Protein AF-0000000084719136 (afdb_homodimer)

Secondary structure (DSSP, 8-state):
--GGGG--SPPTTB--EEEE---EEEEETTGGGGHHHHHHHTT-SEEEEE--TTGGGSHHHHHHHHHHHHTT-EEEEE--PPSS-BHHHHHHHHHHHHHH--SEEEEEESHHHHHHHHHHHHHHHS---HHHHSPTTTS--PPP-SPPPPEEEEESSSS--GGGSSEEEEEETTTTEEEEEE-GGGS-SEEEE-GGGGTT--HHHHHHHHHHHHHHHHHHHTSPBGGGSBPPSSGGG--S---B-HHHHHHHHHHHHHHHHHHHHHHH-TT-HHHHHHHHHHHHHHHHHHHHH---HHHHHHHHHHHT--S---TTS-SSS----HHHHHHTTHHHHHHHHTTT-HHHHHHHHHHTT---TT--GGGHHHHHHHHHHHHHHHTT--STTGGGT--GGGHHHHHHHHTT-HHHHTTSSS---HHHHHHHHHHTS---/--GGGGS-SPPTTB--EEEE---EEEEETTGGGGHHHHHHHTT-SEEEEE--TTGGGSHHHHHHHHHHHHTT-EEEEE--PPSS-BHHHHHHHHHHHHHH--SEEEEEESHHHHHHHHHHHHHHHS---HHHHSPTTTS--PPP-SPPPPEEEEESSSS--GGGSSEEEEEETTTTEEEEEE-GGGS-SEEEE-GGGGTT--HHHHHHHHHHHHHHHHHHHTSPBGGGSBPPSSGGG--S---B-HHHHHHHHHHHHHHHHHHHHHHH-TT-HHHHHHHHHHHHHHHHHHHHH---HHHHHHHHHHHT--S---TTS-SSS----HHHHHHTTHHHHHHHHTTT-HHHHHHHHHHTT---TT--GGGHHHHHHHHHHHHHHHTT--STTGGGT--GGGHHHHHHHHTT-HHHHTTSSS---HHHHHHHHHHTS---

Foldseek 3Di:
DCDQVPPDDQDVQFDPDFDADWAAEDAEAPCLLVQQVVCVVLVWAEEEEWAAPVVCPDVSVVSNVCSNVVSVHHYDYDHHQDDQAELVSLVVLLVVCLVSVTLEYEYEEALSRLLSRLSSQQCSVPPDDSLDQWCPPSGVVHARPDATRAYEYEYLAQADLQQIAQKHWHQHPVVLWITIGHDPNSHHNYYYYHLVSQLPAALLRLLLRLLNLLQLLLQQLLWAQLSHHRDDPDPVPCGQQSAHDPQLNVLSLQLLLLSLVQSLVVSVHSPPSVSSSSSSSSSNSSSSSCSRNNGADLLLLLRLLQSPQDQFDDPSDDRPDHGDRSSLSRLLLPLLLLLVQLQQPLPSLLSSLVSSPFDCVPPDSNCSSVSNSVSSVVSCVSSPHAFFSVRRPDDLVCLLSSLVNSVSVCVRHVRRNDHDDSVNSSVSNNVSNGDD/DCDVVPPDDQDVQFDPDFDADWAAEDAEAPCLLVQQVVCVVLVWAEEEEWEAPVVCPDVSVVSNVVSNVVSVHHYDYDHHQDDQAELVSLVVLLVVCLVSVTLEYEYEEALSRLLSRLSSQQCSVPPDDSLDQWCPPSGVVHARPDATRAYEYEYLAQADLQQIAQKHWHQHPVVLWITIGHDPNSHHNYYYYHLVSQLPAALLRLLLRLLNLLQLLLQQLLWAQLSHHRDDPDPVPCGQQSAHDPQLNVLSLQLLLLSLVQSLVVSVHSPPSVSSSSSSSSSNSSSSSCSRNNGADLQLLLRLLQSPQDQFDDPSDDRPDHGDRSSLSRLLLPLLLLLVQLQQPLPSLLSSLVSSPFDCVPPDSNCSSVSNSVSSVVSCVSSPHAFFSVRRPDDLVCLLSSLVRSVSVCVRHVRRNDHDDSVNSSVSNNVSNGDD

Solvent-accessible surface area (backbone atoms only — not comparable to full-atom values): 41662 Å² total; per-residue (Å²): 136,64,71,84,66,63,75,65,78,58,39,90,72,24,20,57,56,52,62,46,63,62,45,35,35,36,44,21,60,65,46,48,57,42,48,13,58,51,42,44,74,74,65,36,55,30,33,35,38,30,18,24,60,72,50,62,71,36,69,66,42,50,42,40,52,49,23,28,45,73,54,69,35,47,75,46,77,44,48,73,48,51,81,72,25,31,55,63,58,24,50,53,44,15,51,50,40,54,71,66,61,49,58,21,38,35,23,47,27,40,49,32,27,43,22,34,46,40,43,10,44,45,42,45,70,55,71,66,63,80,46,41,46,21,37,61,81,83,24,65,42,43,77,79,91,61,84,52,64,53,27,41,24,29,45,38,54,44,21,69,24,42,44,38,19,26,53,32,65,28,33,35,70,95,72,50,33,53,48,42,32,74,39,80,62,49,29,25,59,26,20,38,41,23,44,65,50,44,48,77,49,49,38,59,47,46,30,26,25,41,39,29,22,51,45,33,19,51,30,13,55,54,20,25,41,28,34,73,31,70,41,53,96,44,75,91,61,55,58,53,57,40,13,20,43,80,67,27,41,54,26,16,52,53,19,34,33,40,43,45,71,19,46,61,53,28,31,76,30,51,79,38,57,66,28,41,36,45,40,33,50,23,11,48,31,11,17,40,14,24,39,31,13,19,48,12,48,34,56,21,46,14,31,16,51,38,41,65,50,75,72,34,57,55,85,75,49,73,75,89,51,57,42,49,56,66,21,48,31,19,46,32,36,32,42,35,46,39,43,63,44,13,76,80,40,17,67,58,33,39,50,52,24,37,37,39,66,42,86,57,83,87,62,48,61,88,40,11,14,55,52,28,23,49,48,51,49,52,50,37,57,72,52,66,50,59,45,19,39,39,53,61,71,47,52,81,87,41,32,62,60,36,31,64,50,17,61,71,36,43,79,24,31,68,26,26,63,47,88,68,45,68,68,51,41,34,49,36,50,59,54,12,31,56,78,117,137,64,70,82,64,63,78,65,78,57,40,88,71,25,20,58,55,52,62,46,62,62,44,35,33,36,45,21,60,65,45,47,57,42,48,13,58,51,42,45,73,74,66,37,53,30,32,36,36,30,17,26,60,71,49,64,72,36,70,65,41,50,43,40,52,49,23,28,46,74,54,70,35,46,75,48,76,44,45,73,47,50,80,73,26,30,54,65,57,25,51,52,43,14,51,50,39,53,71,66,60,48,57,21,37,37,22,48,27,40,46,33,27,42,23,35,45,40,44,10,45,46,41,44,70,56,71,66,64,79,46,40,45,22,37,61,80,84,24,64,41,44,75,78,91,60,86,53,63,52,26,40,24,27,45,38,54,45,21,70,24,41,45,40,18,25,52,31,63,28,33,34,70,94,73,51,34,52,48,42,31,74,39,79,60,51,29,27,57,26,20,37,42,23,44,64,49,44,50,77,49,47,39,60,47,46,31,28,24,41,37,28,23,52,45,33,18,52,31,12,56,53,19,26,42,28,35,72,32,71,40,53,96,44,77,90,60,54,58,55,58,40,14,19,43,82,68,28,40,53,26,17,52,52,18,32,33,41,43,44,72,20,45,63,53,28,31,74,30,52,78,38,58,66,27,41,36,46,40,32,50,22,10,49,32,11,16,39,13,24,38,29,13,19,49,11,48,34,56,23,46,14,31,17,52,40,40,65,51,75,72,34,58,53,87,74,48,74,76,88,52,57,42,48,58,65,19,49,30,19,48,32,36,32,42,35,47,39,44,63,45,14,77,80,40,17,67,56,32,39,50,51,24,37,36,40,65,42,84,56,85,88,63,49,61,89,40,11,14,55,53,28,22,48,48,52,49,52,50,37,57,72,53,66,50,58,46,21,40,39,52,60,72,47,54,81,87,42,32,63,59,36,31,63,50,17,61,71,36,43,80,24,31,69,26,28,63,47,87,67,45,69,69,52,41,34,50,36,50,59,55,13,32,55,79,116

Sequence (872 aa):
MGCCHHYQTVAEGCDSAFTVDTSRVTFGRGCLAEVGERARALGMTRVALFSDERLARLPFFQTVLQSLKAAGLDVVPYTHVHVEPTDQSILEAARFAAEARPDGYVSLGGGSVIDTCKGANLYATHPADFLAYVNAPVGEGRAVPGPLKPHIACPTTSGTGSEVTGITIFDLLSLGAKTGIASLRLRPTEALIDPDCTATLPGEVTAASGMDVLSHALESYTARPYVRRPAPARPSLRPMSQGANPWSDLGCREALRLMGQYLERAVADAEDREAREQLMWASTLAGIAFGNAGVHAPHGMAYAVAGAVRDFRPSGYPQEEPLVPHGMAVIVNAPAVFRYTAEVSPERHLEAAQWLGADVRGATPEDAGEVLAGRVLQLMRAVGMPNGLSGVGYTEADVDTLTEGAFPQQRLLQNAPREMSKPVLSGLFRQALRYWMGCCHHYQTVAEGCDSAFTVDTSRVTFGRGCLAEVGERARALGMTRVALFSDERLARLPFFQTVLQSLKAAGLDVVPYTHVHVEPTDQSILEAARFAAEARPDGYVSLGGGSVIDTCKGANLYATHPADFLAYVNAPVGEGRAVPGPLKPHIACPTTSGTGSEVTGITIFDLLSLGAKTGIASLRLRPTEALIDPDCTATLPGEVTAASGMDVLSHALESYTARPYVRRPAPARPSLRPMSQGANPWSDLGCREALRLMGQYLERAVADAEDREAREQLMWASTLAGIAFGNAGVHAPHGMAYAVAGAVRDFRPSGYPQEEPLVPHGMAVIVNAPAVFRYTAEVSPERHLEAAQWLGADVRGATPEDAGEVLAGRVLQLMRAVGMPNGLSGVGYTEADVDTLTEGAFPQQRLLQNAPREMSKPVLSGLFRQALRYW

Structure (mmCIF, N/CA/C/O backbone):
data_AF-0000000084719136-model_v1
#
loop_
_entity.id
_entity.type
_entity.pdbx_description
1 polymer 'hydroxyacid-oxoacid transhydrogenase'
#
loop_
_atom_site.group_PDB
_atom_site.id
_atom_site.type_symbol
_atom_site.label_atom_id
_atom_site.label_alt_id
_atom_site.label_comp_id
_atom_site.label_asym_id
_atom_site.label_entity_id
_atom_site.label_seq_id
_atom_site.pdbx_PDB_ins_code
_atom_site.Cartn_x
_atom_site.Cartn_y
_atom_site.Cartn_z
_atom_site.occupancy
_atom_site.B_iso_or_equiv
_atom_site.auth_seq_id
_atom_site.auth_comp_id
_atom_site.auth_asym_id
_atom_site.auth_atom_id
_atom_site.pdbx_PDB_model_num
ATOM 1 N N . MET A 1 1 ? 12.961 -6.305 17.328 1 27.97 1 MET A N 1
ATOM 2 C CA . MET A 1 1 ? 13.164 -4.867 17.188 1 27.97 1 MET A CA 1
ATOM 3 C C . MET A 1 1 ? 13.586 -4.512 15.766 1 27.97 1 MET A C 1
ATOM 5 O O . MET A 1 1 ? 13.727 -3.334 15.43 1 27.97 1 MET A O 1
ATOM 9 N N . GLY A 1 2 ? 14.359 -5.488 14.977 1 34.81 2 GLY A N 1
ATOM 10 C CA . GLY A 1 2 ? 15.32 -5.086 13.961 1 34.81 2 GLY A CA 1
ATOM 11 C C . GLY A 1 2 ? 14.68 -4.805 12.617 1 34.81 2 GLY A C 1
ATOM 12 O O . GLY A 1 2 ? 15.328 -4.957 11.57 1 34.81 2 GLY A O 1
ATOM 13 N N . CYS A 1 3 ? 13.492 -4.637 12.578 1 37.34 3 CYS A N 1
ATOM 14 C CA . CYS A 1 3 ? 12.969 -4.754 11.227 1 37.34 3 CYS A CA 1
ATOM 15 C C . CYS A 1 3 ? 13.648 -3.77 10.281 1 37.34 3 CYS A C 1
ATOM 17 O O . CYS A 1 3 ? 14 -4.125 9.156 1 37.34 3 CYS A O 1
ATOM 19 N N . CYS A 1 4 ? 13.484 -2.457 10.57 1 44.97 4 CYS A N 1
ATOM 20 C CA . CYS A 1 4 ? 13.883 -1.408 9.633 1 44.97 4 CYS A CA 1
ATOM 21 C C . CYS A 1 4 ? 15.398 -1.399 9.438 1 44.97 4 CYS A C 1
ATOM 23 O O . CYS A 1 4 ? 15.914 -0.625 8.633 1 44.97 4 CYS A O 1
ATOM 25 N N . HIS A 1 5 ? 15.992 -2.197 10.336 1 50.78 5 HIS A N 1
ATOM 26 C CA . HIS A 1 5 ? 17.438 -2.098 10.43 1 50.78 5 HIS A CA 1
ATOM 27 C C . HIS A 1 5 ? 18.109 -2.682 9.188 1 50.78 5 HIS A C 1
ATOM 29 O O . HIS A 1 5 ? 19.344 -2.646 9.07 1 50.78 5 HIS A O 1
ATOM 35 N N . HIS A 1 6 ? 17.156 -3.125 8.359 1 61.34 6 HIS A N 1
ATOM 36 C CA . HIS A 1 6 ? 17.875 -4.129 7.578 1 61.34 6 HIS A CA 1
ATOM 37 C C . HIS A 1 6 ? 18.438 -3.531 6.289 1 61.34 6 HIS A C 1
ATOM 39 O O . HIS A 1 6 ? 19.188 -4.191 5.562 1 61.34 6 HIS A O 1
ATOM 45 N N . TYR A 1 7 ? 17.875 -2.393 5.961 1 71.88 7 TYR A N 1
ATOM 46 C CA . TYR A 1 7 ? 18.438 -2.076 4.652 1 71.88 7 TYR A CA 1
ATOM 47 C C . TYR A 1 7 ? 19.609 -1.106 4.789 1 71.88 7 TYR A C 1
ATOM 49 O O . TYR A 1 7 ? 19.453 -0.006 5.324 1 71.88 7 TYR A O 1
ATOM 57 N N . GLN A 1 8 ? 20.859 -1.807 4.945 1 65.56 8 GLN A N 1
ATOM 58 C CA . GLN A 1 8 ? 22.203 -1.277 5.141 1 65.56 8 GLN A CA 1
ATOM 59 C C . GLN A 1 8 ? 22.5 -0.151 4.152 1 65.56 8 GLN A C 1
ATOM 61 O O . GLN A 1 8 ? 21.609 0.277 3.408 1 65.56 8 GLN A O 1
ATOM 66 N N . THR A 1 9 ? 23.609 0.165 4.113 1 82.88 9 THR A N 1
ATOM 67 C CA . THR A 1 9 ? 24.297 1.108 3.234 1 82.88 9 THR A CA 1
ATOM 68 C C . THR A 1 9 ? 24.203 0.661 1.779 1 82.88 9 THR A C 1
ATOM 70 O O . THR A 1 9 ? 24.406 -0.516 1.472 1 82.88 9 THR A O 1
ATOM 73 N N . VAL A 1 10 ? 23.719 1.515 0.963 1 90.12 10 VAL A N 1
ATOM 74 C CA . VAL A 1 10 ? 23.625 1.259 -0.47 1 90.12 10 VAL A CA 1
ATOM 75 C C . VAL A 1 10 ? 24.984 0.846 -1.019 1 90.12 10 VAL A C 1
ATOM 77 O O . VAL A 1 10 ? 25.984 1.532 -0.796 1 90.12 10 VAL A O 1
ATOM 80 N N . ALA A 1 11 ? 25.016 -0.287 -1.704 1 90.06 11 ALA A N 1
ATOM 81 C CA . ALA A 1 11 ? 26.25 -0.721 -2.342 1 90.06 11 ALA A CA 1
ATOM 82 C C . ALA A 1 11 ? 26.609 0.172 -3.527 1 90.06 11 ALA A C 1
ATOM 84 O O . ALA A 1 11 ? 25.734 0.838 -4.09 1 90.06 11 ALA A O 1
ATOM 85 N N . GLU A 1 12 ? 27.891 0.22 -3.844 1 91.38 12 GLU A N 1
ATOM 86 C CA . GLU A 1 12 ? 28.328 1.043 -4.965 1 91.38 12 GLU A CA 1
ATOM 87 C C . GLU A 1 12 ? 27.625 0.647 -6.258 1 91.38 12 GLU A C 1
ATOM 89 O O . GLU A 1 12 ? 27.562 -0.535 -6.602 1 91.38 12 GLU A O 1
ATOM 94 N N . GLY A 1 13 ? 27.062 1.577 -6.883 1 93.31 13 GLY A N 1
ATOM 95 C CA . GLY A 1 13 ? 26.422 1.344 -8.164 1 93.31 13 GLY A CA 1
ATOM 96 C C . GLY A 1 13 ? 25.016 0.787 -8.047 1 93.31 13 GLY A C 1
ATOM 97 O O . GLY A 1 13 ? 24.359 0.525 -9.055 1 93.31 13 GLY A O 1
ATOM 98 N N . CYS A 1 14 ? 24.578 0.631 -6.82 1 94.69 14 CYS A N 1
ATOM 99 C CA . CYS A 1 14 ? 23.266 0.017 -6.605 1 94.69 14 CYS A CA 1
ATOM 100 C C . CYS A 1 14 ? 22.203 1.076 -6.355 1 94.69 14 CYS A C 1
ATOM 102 O O . CYS A 1 14 ? 22.516 2.262 -6.234 1 94.69 14 CYS A O 1
ATOM 104 N N . ASP A 1 15 ? 21.031 0.68 -6.422 1 94.44 15 ASP A N 1
ATOM 105 C CA . ASP A 1 15 ? 19.875 1.582 -6.332 1 94.44 15 ASP A CA 1
ATOM 106 C C . ASP A 1 15 ? 19.734 2.127 -4.914 1 94.44 15 ASP A C 1
ATOM 108 O O . ASP A 1 15 ? 19.859 1.385 -3.938 1 94.44 15 ASP A O 1
ATOM 112 N N . SER A 1 16 ? 19.484 3.404 -4.805 1 94.12 16 SER A N 1
ATOM 113 C CA . SER A 1 16 ? 19.359 4.035 -3.494 1 94.12 16 SER A CA 1
ATOM 114 C C . SER A 1 16 ? 17.891 4.316 -3.16 1 94.12 16 SER A C 1
ATOM 116 O O . SER A 1 16 ? 17.594 4.859 -2.094 1 94.12 16 SER A O 1
ATOM 118 N N . ALA A 1 17 ? 16.984 3.971 -4.086 1 96.06 17 ALA A N 1
ATOM 119 C CA . ALA A 1 17 ? 15.562 4.25 -3.9 1 96.06 17 ALA A CA 1
ATOM 120 C C . ALA A 1 17 ? 14.711 3.07 -4.355 1 96.06 17 ALA A C 1
ATOM 122 O O . ALA A 1 17 ? 15.18 2.207 -5.102 1 96.06 17 ALA A O 1
ATOM 123 N N . PHE A 1 18 ? 13.531 2.938 -3.852 1 96.44 18 PHE A N 1
ATOM 124 C CA . PHE A 1 18 ? 12.531 1.989 -4.328 1 96.44 18 PHE A CA 1
ATOM 125 C C . PHE A 1 18 ? 11.211 2.693 -4.621 1 96.44 18 PHE A C 1
ATOM 127 O O . PHE A 1 18 ? 10.93 3.752 -4.055 1 96.44 18 PHE A O 1
ATOM 134 N N . THR A 1 19 ? 10.469 2.156 -5.527 1 96 19 THR A N 1
ATOM 135 C CA . THR A 1 19 ? 9.172 2.701 -5.914 1 96 19 THR A CA 1
ATOM 136 C C . THR A 1 19 ? 8.039 1.799 -5.434 1 96 19 THR A C 1
ATOM 138 O O . THR A 1 19 ? 8.141 0.573 -5.508 1 96 19 THR A O 1
ATOM 141 N N . VAL A 1 20 ? 7.039 2.416 -4.852 1 93.94 20 VAL A N 1
ATOM 142 C CA . VAL A 1 20 ? 5.828 1.741 -4.398 1 93.94 20 VAL A CA 1
ATOM 143 C C . VAL A 1 20 ? 4.727 1.903 -5.441 1 93.94 20 VAL A C 1
ATOM 145 O O . VAL A 1 20 ? 4.34 3.025 -5.777 1 93.94 20 VAL A O 1
ATOM 148 N N . ASP A 1 21 ? 4.289 0.807 -5.949 1 88.75 21 ASP A N 1
ATOM 149 C CA . ASP A 1 21 ? 3.184 0.764 -6.902 1 88.75 21 ASP A CA 1
ATOM 150 C C . ASP A 1 21 ? 2.125 -0.249 -6.473 1 88.75 21 ASP A C 1
ATOM 152 O O . ASP A 1 21 ? 2.453 -1.377 -6.098 1 88.75 21 ASP A O 1
ATOM 156 N N . THR A 1 22 ? 0.895 0.192 -6.391 1 86.19 22 THR A N 1
ATOM 157 C CA . THR A 1 22 ? -0.202 -0.681 -5.988 1 86.19 22 THR A CA 1
ATOM 158 C C . THR A 1 22 ? -1.457 -0.386 -6.805 1 86.19 22 THR A C 1
ATOM 160 O O . THR A 1 22 ? -1.718 0.766 -7.156 1 86.19 22 THR A O 1
ATOM 163 N N . SER A 1 23 ? -2.143 -1.426 -7.215 1 83.44 23 SER A N 1
ATOM 164 C CA . SER A 1 23 ? -3.461 -1.241 -7.812 1 83.44 23 SER A CA 1
ATOM 165 C C . SER A 1 23 ? -4.477 -0.782 -6.77 1 83.44 23 SER A C 1
ATOM 167 O O . SER A 1 23 ? -4.297 -1.013 -5.574 1 83.44 23 SER A O 1
ATOM 169 N N . ARG A 1 24 ? -5.438 -0.108 -7.281 1 92.56 24 ARG A N 1
ATOM 170 C CA . ARG A 1 24 ? -6.605 0.098 -6.434 1 92.56 24 ARG A CA 1
ATOM 171 C C . ARG A 1 24 ? -7.301 -1.224 -6.125 1 92.56 24 ARG A C 1
ATOM 173 O O . ARG A 1 24 ? -7.5 -2.049 -7.023 1 92.56 24 ARG A O 1
ATOM 180 N N . VAL A 1 25 ? -7.598 -1.497 -4.898 1 96.44 25 VAL A N 1
ATOM 181 C CA . VAL A 1 25 ? -8.203 -2.748 -4.453 1 96.44 25 VAL A CA 1
ATOM 182 C C . VAL A 1 25 ? -9.422 -2.453 -3.586 1 96.44 25 VAL A C 1
ATOM 184 O O . VAL A 1 25 ? -9.391 -1.558 -2.74 1 96.44 25 VAL A O 1
ATOM 187 N N . THR A 1 26 ? -10.492 -3.047 -3.879 1 97.25 26 THR A N 1
ATOM 188 C CA . THR A 1 26 ? -11.609 -3.123 -2.945 1 97.25 26 THR A CA 1
ATOM 189 C C . THR A 1 26 ? -11.758 -4.535 -2.387 1 97.25 26 THR A C 1
ATOM 191 O O . THR A 1 26 ? -11.805 -5.508 -3.145 1 97.25 26 THR A O 1
ATOM 194 N N . PHE A 1 27 ? -11.719 -4.664 -1.069 1 97 27 PHE A N 1
ATOM 195 C CA . PHE A 1 27 ? -11.766 -5.949 -0.381 1 97 27 PHE A CA 1
ATOM 196 C C . PHE A 1 27 ? -12.977 -6.031 0.54 1 97 27 PHE A C 1
ATOM 198 O O . PHE A 1 27 ? -13.203 -5.133 1.356 1 97 27 PHE A O 1
ATOM 205 N N . GLY A 1 28 ? -13.727 -7.078 0.346 1 96.25 28 GLY A N 1
ATOM 206 C CA . GLY A 1 28 ? -14.82 -7.316 1.27 1 96.25 28 GLY A CA 1
ATOM 207 C C . GLY A 1 28 ? -15.883 -8.25 0.711 1 96.25 28 GLY A C 1
ATOM 208 O O . GLY A 1 28 ? -16.047 -8.359 -0.506 1 96.25 28 GLY A O 1
ATOM 209 N N . ARG A 1 29 ? -16.641 -8.906 1.583 1 94.44 29 ARG A N 1
ATOM 210 C CA . ARG A 1 29 ? -17.688 -9.844 1.17 1 94.44 29 ARG A CA 1
ATOM 211 C C . ARG A 1 29 ? -18.781 -9.141 0.389 1 94.44 29 ARG A C 1
ATOM 213 O O . ARG A 1 29 ? -19.281 -8.094 0.812 1 94.44 29 ARG A O 1
ATOM 220 N N . GLY A 1 30 ? -19.094 -9.664 -0.782 1 94.62 30 GLY A N 1
ATOM 221 C CA . GLY A 1 30 ? -20.188 -9.156 -1.587 1 94.62 30 GLY A CA 1
ATOM 222 C C . GLY A 1 30 ? -19.781 -8.039 -2.527 1 94.62 30 GLY A C 1
ATOM 223 O O . GLY A 1 30 ? -20.594 -7.566 -3.33 1 94.62 30 GLY A O 1
ATOM 224 N N . CYS A 1 31 ? -18.531 -7.637 -2.537 1 96.62 31 CYS A N 1
ATOM 225 C CA . CYS A 1 31 ? -18.125 -6.453 -3.293 1 96.62 31 CYS A CA 1
ATOM 226 C C . CYS A 1 31 ? -18.156 -6.73 -4.793 1 96.62 31 CYS A C 1
ATOM 228 O O . CYS A 1 31 ? -18.078 -5.805 -5.598 1 96.62 31 CYS A O 1
ATOM 230 N N . LEU A 1 32 ? -18.344 -7.988 -5.219 1 97.19 32 LEU A N 1
ATOM 231 C CA . LEU A 1 32 ? -18.5 -8.297 -6.637 1 97.19 32 LEU A CA 1
ATOM 232 C C . LEU A 1 32 ? -19.703 -7.562 -7.227 1 97.19 32 LEU A C 1
ATOM 234 O O . LEU A 1 32 ? -19.719 -7.246 -8.422 1 97.19 32 LEU A O 1
ATOM 238 N N . ALA A 1 33 ? -20.672 -7.324 -6.398 1 96.88 33 ALA A N 1
ATOM 239 C CA . ALA A 1 33 ? -21.891 -6.652 -6.844 1 96.88 33 ALA A CA 1
ATOM 240 C C . ALA A 1 33 ? -21.609 -5.223 -7.289 1 96.88 33 ALA A C 1
ATOM 242 O O . ALA A 1 33 ? -22.422 -4.594 -7.961 1 96.88 33 ALA A O 1
ATOM 243 N N . GLU A 1 34 ? -20.453 -4.695 -6.926 1 97.38 34 GLU A N 1
ATOM 244 C CA . GLU A 1 34 ? -20.094 -3.311 -7.227 1 97.38 34 GLU A CA 1
ATOM 245 C C . GLU A 1 34 ? -19.5 -3.184 -8.625 1 97.38 34 GLU A C 1
ATOM 247 O O . GLU A 1 34 ? -19.297 -2.074 -9.125 1 97.38 34 GLU A O 1
ATOM 252 N N . VAL A 1 35 ? -19.25 -4.266 -9.367 1 98.31 35 VAL A N 1
ATOM 253 C CA . VAL A 1 35 ? -18.391 -4.27 -10.555 1 98.31 35 VAL A CA 1
ATOM 254 C C . VAL A 1 35 ? -19.016 -3.404 -11.648 1 98.31 35 VAL A C 1
ATOM 256 O O . VAL A 1 35 ? -18.312 -2.693 -12.367 1 98.31 35 VAL A O 1
ATOM 259 N N . GLY A 1 36 ? -20.344 -3.492 -11.82 1 98.19 36 GLY A N 1
ATOM 260 C CA . GLY A 1 36 ? -21.016 -2.719 -12.852 1 98.19 36 GLY A CA 1
ATOM 261 C C . GLY A 1 36 ? -20.844 -1.221 -12.688 1 98.19 36 GLY A C 1
ATOM 262 O O . GLY A 1 36 ? -20.438 -0.531 -13.625 1 98.19 36 GLY A O 1
ATOM 263 N N . GLU A 1 37 ? -21.109 -0.723 -11.523 1 96.44 37 GLU A N 1
ATOM 264 C CA . GLU A 1 37 ? -20.969 0.703 -11.242 1 96.44 37 GLU A CA 1
ATOM 265 C C . GLU A 1 37 ? -19.516 1.145 -11.367 1 96.44 37 GLU A C 1
ATOM 267 O O . GLU A 1 37 ? -19.234 2.248 -11.836 1 96.44 37 GLU A O 1
ATOM 272 N N . ARG A 1 38 ? -18.641 0.289 -10.906 1 95.81 38 ARG A N 1
ATOM 273 C CA . ARG A 1 38 ? -17.203 0.588 -11.016 1 95.81 38 ARG A CA 1
ATOM 274 C C . ARG A 1 38 ? -16.781 0.675 -12.477 1 95.81 38 ARG A C 1
ATOM 276 O O . ARG A 1 38 ? -16.016 1.57 -12.852 1 95.81 38 ARG A O 1
ATOM 283 N N . ALA A 1 39 ? -17.219 -0.256 -13.234 1 97.44 39 ALA A N 1
ATOM 284 C CA . ALA A 1 39 ? -16.906 -0.255 -14.664 1 97.44 39 ALA A CA 1
ATOM 285 C C . ALA A 1 39 ? -17.422 1.017 -15.336 1 97.44 39 ALA A C 1
ATOM 287 O O . ALA A 1 39 ? -16.703 1.643 -16.125 1 97.44 39 ALA A O 1
ATOM 288 N N . ARG A 1 40 ? -18.594 1.415 -15.023 1 95.25 40 ARG A N 1
ATOM 289 C CA . ARG A 1 40 ? -19.188 2.635 -15.57 1 95.25 40 ARG A CA 1
ATOM 290 C C . ARG A 1 40 ? -18.391 3.863 -15.148 1 95.25 40 ARG A C 1
ATOM 292 O O . ARG A 1 40 ? -18.172 4.777 -15.953 1 95.25 40 ARG A O 1
ATOM 299 N N . ALA A 1 41 ? -17.984 3.867 -13.906 1 90.44 41 ALA A N 1
ATOM 300 C CA . ALA A 1 41 ? -17.219 4.992 -13.375 1 90.44 41 ALA A CA 1
ATOM 301 C C . ALA A 1 41 ? -15.875 5.129 -14.102 1 90.44 41 ALA A C 1
ATOM 303 O O . ALA A 1 41 ? -15.336 6.234 -14.211 1 90.44 41 ALA A O 1
ATOM 304 N N . LEU A 1 42 ? -15.352 4.023 -14.648 1 92.19 42 LEU A N 1
ATOM 305 C CA . LEU A 1 42 ? -14.102 4.035 -15.398 1 92.19 42 LEU A CA 1
ATOM 306 C C . LEU A 1 42 ? -14.344 4.434 -16.844 1 92.19 42 LEU A C 1
ATOM 308 O O . LEU A 1 42 ? -13.406 4.5 -17.641 1 92.19 42 LEU A O 1
ATOM 312 N N . GLY A 1 43 ? -15.609 4.598 -17.219 1 93.38 43 GLY A N 1
ATOM 313 C CA . GLY A 1 43 ? -15.945 5.078 -18.547 1 93.38 43 GLY A CA 1
ATOM 314 C C . GLY A 1 43 ? -16.219 3.961 -19.547 1 93.38 43 GLY A C 1
ATOM 315 O O . GLY A 1 43 ? -16.359 4.207 -20.734 1 93.38 43 GLY A O 1
ATOM 316 N N . MET A 1 44 ? -16.312 2.74 -19.062 1 97.38 44 MET A N 1
ATOM 317 C CA . MET A 1 44 ? -16.578 1.617 -19.953 1 97.38 44 MET A CA 1
ATOM 318 C C . MET A 1 44 ? -18 1.678 -20.516 1 97.38 44 MET A C 1
ATOM 320 O O . MET A 1 44 ? -18.922 2.115 -19.812 1 97.38 44 MET A O 1
ATOM 324 N N . THR A 1 45 ? -18.156 1.274 -21.719 1 98.5 45 THR A N 1
ATOM 325 C CA . THR A 1 45 ? -19.469 1.155 -22.344 1 98.5 45 THR A CA 1
ATOM 326 C C . THR A 1 45 ? -19.688 -0.26 -22.875 1 98.5 45 THR A C 1
ATOM 328 O O . THR A 1 45 ? -20.828 -0.75 -22.906 1 98.5 45 THR A O 1
ATOM 331 N N . ARG A 1 46 ? -18.688 -0.928 -23.359 1 98.69 46 ARG A N 1
ATOM 332 C CA . ARG A 1 46 ? -18.688 -2.311 -23.828 1 98.69 46 ARG A CA 1
ATOM 333 C C . ARG A 1 46 ? -17.594 -3.115 -23.125 1 98.69 46 ARG A C 1
ATOM 335 O O . ARG A 1 46 ? -16.406 -2.82 -23.281 1 98.69 46 ARG A O 1
ATOM 342 N N . VAL A 1 47 ? -18.016 -4.137 -22.391 1 98.81 47 VAL A N 1
ATOM 343 C CA . VAL A 1 47 ? -17.094 -4.836 -21.516 1 98.81 47 VAL A CA 1
ATOM 344 C C . VAL A 1 47 ? -16.891 -6.273 -21.984 1 98.81 47 VAL A C 1
ATOM 346 O O . VAL A 1 47 ? -17.875 -6.992 -22.203 1 98.81 47 VAL A O 1
ATOM 349 N N . ALA A 1 48 ? -15.633 -6.68 -22.203 1 98.88 48 ALA A N 1
ATOM 350 C CA . ALA A 1 48 ? -15.328 -8.102 -22.344 1 98.88 48 ALA A CA 1
ATOM 351 C C . ALA A 1 48 ? -15.203 -8.766 -20.984 1 98.88 48 ALA A C 1
ATOM 353 O O . ALA A 1 48 ? -14.336 -8.406 -20.188 1 98.88 48 ALA A O 1
ATOM 354 N N . LEU A 1 49 ? -16.094 -9.688 -20.703 1 98.81 49 LEU A N 1
ATOM 355 C CA . LEU A 1 49 ? -16.078 -10.414 -19.438 1 98.81 49 LEU A CA 1
ATOM 356 C C . LEU A 1 49 ? -15.398 -11.773 -19.594 1 98.81 49 LEU A C 1
ATOM 358 O O . LEU A 1 49 ? -15.961 -12.68 -20.203 1 98.81 49 LEU A O 1
ATOM 362 N N . PHE A 1 50 ? -14.211 -11.867 -19.047 1 98.81 50 PHE A N 1
ATOM 363 C CA . PHE A 1 50 ? -13.406 -13.078 -19.156 1 98.81 50 PHE A CA 1
ATOM 364 C C . PHE A 1 50 ? -13.656 -14.008 -17.969 1 98.81 50 PHE A C 1
ATOM 366 O O . PHE A 1 50 ? -13.719 -13.555 -16.828 1 98.81 50 PHE A O 1
ATOM 373 N N . SER A 1 51 ? -13.836 -15.258 -18.203 1 98.19 51 SER A N 1
ATOM 374 C CA . SER A 1 51 ? -13.977 -16.312 -17.188 1 98.19 51 SER A CA 1
ATOM 375 C C . SER A 1 51 ? -13.688 -17.688 -17.781 1 98.19 51 SER A C 1
ATOM 377 O O . SER A 1 51 ? -13.07 -17.781 -18.844 1 98.19 51 SER A O 1
ATOM 379 N N . ASP A 1 52 ? -13.852 -18.703 -17.031 1 94.12 52 ASP A N 1
ATOM 380 C CA . ASP A 1 52 ? -13.727 -20.062 -17.547 1 94.12 52 ASP A CA 1
ATOM 381 C C . ASP A 1 52 ? -15.062 -20.797 -17.484 1 94.12 52 ASP A C 1
ATOM 383 O O . ASP A 1 52 ? -16.031 -20.281 -16.938 1 94.12 52 ASP A O 1
ATOM 387 N N . GLU A 1 53 ? -15.094 -21.922 -18.109 1 93 53 GLU A N 1
ATOM 388 C CA . GLU A 1 53 ? -16.344 -22.656 -18.297 1 93 53 GLU A CA 1
ATOM 389 C C . GLU A 1 53 ? -16.969 -23.047 -16.969 1 93 53 GLU A C 1
ATOM 391 O O . GLU A 1 53 ? -18.188 -23.016 -16.812 1 93 53 GLU A O 1
ATOM 396 N N . ARG A 1 54 ? -16.188 -23.438 -16.047 1 88.31 54 ARG A N 1
ATOM 397 C CA . ARG A 1 54 ? -16.688 -23.859 -14.75 1 88.31 54 ARG A CA 1
ATOM 398 C C . ARG A 1 54 ? -17.297 -22.703 -13.984 1 88.31 54 ARG A C 1
ATOM 400 O O . ARG A 1 54 ? -18.406 -22.812 -13.461 1 88.31 54 ARG A O 1
ATOM 407 N N . LEU A 1 55 ? -16.625 -21.609 -13.953 1 91.31 55 LEU A N 1
ATOM 408 C CA . LEU A 1 55 ? -17.062 -20.422 -13.211 1 91.31 55 LEU 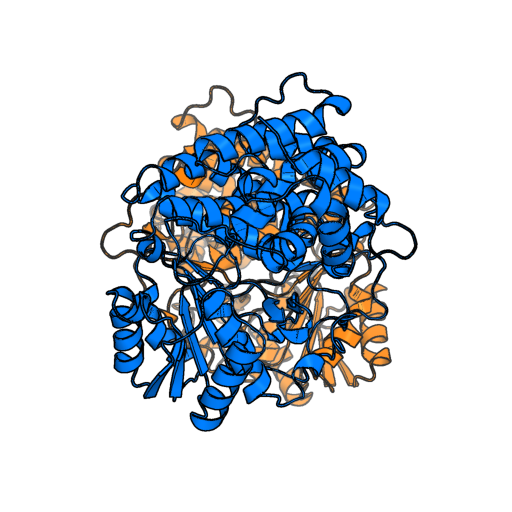A CA 1
ATOM 409 C C . LEU A 1 55 ? -18.312 -19.828 -13.836 1 91.31 55 LEU A C 1
ATOM 411 O O . LEU A 1 55 ? -19.156 -19.25 -13.133 1 91.31 55 LEU A O 1
ATOM 415 N N . ALA A 1 56 ? -18.422 -19.922 -15.117 1 94.44 56 ALA A N 1
ATOM 416 C CA . ALA A 1 56 ? -19.562 -19.359 -15.836 1 94.44 56 ALA A CA 1
ATOM 417 C C . ALA A 1 56 ? -20.875 -19.969 -15.375 1 94.44 56 ALA A C 1
ATOM 419 O O . ALA A 1 56 ? -21.938 -19.406 -15.586 1 94.44 56 ALA A O 1
ATOM 420 N N . ARG A 1 57 ? -20.734 -21.062 -14.695 1 92.38 57 ARG A N 1
ATOM 421 C CA . ARG A 1 57 ? -21.938 -21.781 -14.242 1 92.38 57 ARG A CA 1
ATOM 422 C C . ARG A 1 57 ? -22.219 -21.484 -12.773 1 92.38 57 ARG A C 1
ATOM 424 O O . ARG A 1 57 ? -23.266 -21.875 -12.25 1 92.38 57 ARG A O 1
ATOM 431 N N . LEU A 1 58 ? -21.375 -20.812 -12.133 1 91.81 58 LEU A N 1
ATOM 432 C CA . LEU A 1 58 ? -21.516 -20.531 -10.703 1 91.81 58 LEU A CA 1
ATOM 433 C C . LEU A 1 58 ? -22.25 -19.219 -10.477 1 91.81 58 LEU A C 1
ATOM 435 O O . LEU A 1 58 ? -22.281 -18.359 -11.352 1 91.81 58 LEU A O 1
ATOM 439 N N . PRO A 1 59 ? -22.812 -19.031 -9.305 1 92.75 59 PRO A N 1
ATOM 440 C CA . PRO A 1 59 ? -23.641 -17.859 -8.992 1 92.75 59 PRO A CA 1
ATOM 441 C C . PRO A 1 59 ? -22.844 -16.547 -9.078 1 92.75 59 PRO A C 1
ATOM 443 O O . PRO A 1 59 ? -23.406 -15.508 -9.422 1 92.75 59 PRO A O 1
ATOM 446 N N . PHE A 1 60 ? -21.656 -16.594 -8.766 1 93.62 60 PHE A N 1
ATOM 447 C CA . PHE A 1 60 ? -20.891 -15.344 -8.758 1 93.62 60 PHE A CA 1
ATOM 448 C C . PHE A 1 60 ? -20.75 -14.789 -10.172 1 93.62 60 PHE A C 1
ATOM 450 O O . PHE A 1 60 ? -20.672 -13.578 -10.375 1 93.62 60 PHE A O 1
ATOM 457 N N . PHE A 1 61 ? -20.656 -15.711 -11.195 1 96.38 61 PHE A N 1
ATOM 458 C CA . PHE A 1 61 ? -20.625 -15.234 -12.57 1 96.38 61 PHE A CA 1
ATOM 459 C C . PHE A 1 61 ? -21.891 -14.438 -12.883 1 96.38 61 PHE A C 1
ATOM 461 O O . PHE A 1 61 ? -21.828 -13.367 -13.492 1 96.38 61 PHE A O 1
ATOM 468 N N . GLN A 1 62 ? -22.984 -14.961 -12.438 1 96.75 62 GLN A N 1
ATOM 469 C CA . GLN A 1 62 ? -24.25 -14.281 -12.656 1 96.75 62 GLN A CA 1
ATOM 470 C C . GLN A 1 62 ? -24.297 -12.938 -11.93 1 96.75 62 GLN A C 1
ATOM 472 O O . GLN A 1 62 ? -24.828 -11.961 -12.445 1 96.75 62 GLN A O 1
ATOM 477 N N . THR A 1 63 ? -23.766 -12.914 -10.734 1 97.38 63 THR A N 1
ATOM 478 C CA . THR A 1 63 ? -23.688 -11.68 -9.969 1 97.38 63 THR A CA 1
ATOM 479 C C . THR A 1 63 ? -22.953 -10.602 -10.75 1 97.38 63 THR A C 1
ATOM 481 O O . THR A 1 63 ? -23.422 -9.469 -10.859 1 97.38 63 THR A O 1
ATOM 484 N N . VAL A 1 64 ? -21.828 -10.961 -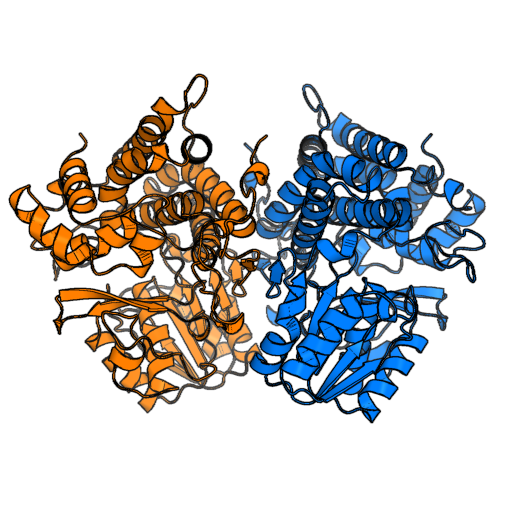11.328 1 98.31 64 VAL A N 1
ATOM 485 C CA . VAL A 1 64 ? -21 -10.023 -12.078 1 98.31 64 VAL A CA 1
ATOM 486 C C . VAL A 1 64 ? -21.719 -9.617 -13.359 1 98.31 64 VAL A C 1
ATOM 488 O O . VAL A 1 64 ? -21.797 -8.422 -13.68 1 98.31 64 VAL A O 1
ATOM 491 N N . LEU A 1 65 ? -22.25 -10.617 -14.055 1 98.25 65 LEU A N 1
ATOM 492 C CA . LEU A 1 65 ? -22.953 -10.352 -15.305 1 98.25 65 LEU A CA 1
ATOM 493 C C . LEU A 1 65 ? -24.125 -9.414 -15.078 1 98.25 65 LEU A C 1
ATOM 495 O O . LEU A 1 65 ? -24.312 -8.445 -15.82 1 98.25 65 LEU A O 1
ATOM 499 N N . GLN A 1 66 ? -24.906 -9.656 -14.07 1 98 66 GLN A N 1
ATOM 500 C CA . GLN A 1 66 ? -26.078 -8.852 -13.758 1 98 66 GLN A CA 1
ATOM 501 C C . GLN A 1 66 ? -25.672 -7.441 -13.328 1 98 66 GLN A C 1
ATOM 503 O O . GLN A 1 66 ? -26.328 -6.465 -13.695 1 98 66 GLN A O 1
ATOM 508 N N . SER A 1 67 ? -24.672 -7.398 -12.508 1 98.25 67 SER A N 1
ATOM 509 C CA . SER A 1 67 ? -24.172 -6.094 -12.078 1 98.25 67 SER A CA 1
ATOM 510 C C . SER A 1 67 ? -23.766 -5.234 -13.273 1 98.25 67 SER A C 1
ATOM 512 O O . SER A 1 67 ? -24.125 -4.059 -13.344 1 98.25 67 SER A O 1
ATOM 514 N N . LEU A 1 68 ? -23.031 -5.801 -14.227 1 98.62 68 LEU A N 1
ATOM 515 C CA . LEU A 1 68 ? -22.578 -5.09 -15.422 1 98.62 68 LEU A CA 1
ATOM 516 C C . LEU A 1 68 ? -23.766 -4.652 -16.281 1 98.62 68 LEU A C 1
ATOM 518 O O . LEU A 1 68 ? -23.812 -3.508 -16.734 1 98.62 68 LEU A O 1
ATOM 522 N N . LYS A 1 69 ? -24.719 -5.531 -16.438 1 98.44 69 LYS A N 1
ATOM 523 C CA . LYS A 1 69 ? -25.891 -5.223 -17.25 1 98.44 69 LYS A CA 1
ATOM 524 C C . LYS A 1 69 ? -26.75 -4.148 -16.578 1 98.44 69 LYS A C 1
ATOM 526 O O . LYS A 1 69 ? -27.25 -3.242 -17.234 1 98.44 69 LYS A O 1
ATOM 531 N N . ALA A 1 70 ? -26.891 -4.262 -15.289 1 97.62 70 ALA A N 1
ATOM 532 C CA . ALA A 1 70 ? -27.688 -3.297 -14.531 1 97.62 70 ALA A CA 1
ATOM 533 C C . ALA A 1 70 ? -27.094 -1.897 -14.633 1 97.62 70 ALA A C 1
ATOM 535 O O . ALA A 1 70 ? -27.812 -0.9 -14.547 1 97.62 70 ALA A O 1
ATOM 536 N N . ALA A 1 71 ? -25.844 -1.854 -14.844 1 97.44 71 ALA A N 1
ATOM 537 C CA . ALA A 1 71 ? -25.156 -0.571 -14.992 1 97.44 71 ALA A CA 1
ATOM 538 C C . ALA A 1 71 ? -25.297 -0.031 -16.406 1 97.44 71 ALA A C 1
ATOM 540 O O . ALA A 1 71 ? -24.75 1.028 -16.734 1 97.44 71 ALA A O 1
ATOM 541 N N . GLY A 1 72 ? -25.922 -0.719 -17.281 1 98.12 72 GLY A N 1
ATOM 542 C CA . GLY A 1 72 ? -26.188 -0.27 -18.641 1 98.12 72 GLY A CA 1
ATOM 543 C C . GLY A 1 72 ? -25.062 -0.595 -19.609 1 98.12 72 GLY A C 1
ATOM 544 O O . GLY A 1 72 ? -24.969 0.02 -20.672 1 98.12 72 GLY A O 1
ATOM 545 N N . LEU A 1 73 ? -24.266 -1.561 -19.312 1 98.56 73 LEU A N 1
ATOM 546 C CA . LEU A 1 73 ? -23.109 -1.872 -20.141 1 98.56 73 LEU A CA 1
ATOM 547 C C . LEU A 1 73 ? -23.422 -2.98 -21.141 1 98.56 73 LEU A C 1
ATOM 549 O O . LEU A 1 73 ? -24.203 -3.887 -20.828 1 98.56 73 LEU A O 1
ATOM 553 N N . ASP A 1 74 ? -22.844 -2.883 -22.344 1 98.69 74 ASP A N 1
ATOM 554 C CA . ASP A 1 74 ? -22.828 -3.996 -23.281 1 98.69 74 ASP A CA 1
ATOM 555 C C . ASP A 1 74 ? -21.781 -5.031 -22.891 1 98.69 74 ASP A C 1
ATOM 557 O O . ASP A 1 74 ? -20.594 -4.73 -22.859 1 98.69 74 ASP A O 1
ATOM 561 N N . VAL A 1 75 ? -22.234 -6.215 -22.562 1 98.75 75 VAL A N 1
ATOM 562 C CA . VAL A 1 75 ? -21.312 -7.219 -22.031 1 98.75 75 VAL A CA 1
ATOM 563 C C . VAL A 1 75 ? -21.125 -8.336 -23.047 1 98.75 75 VAL A C 1
ATOM 565 O O . VAL A 1 75 ? -22.094 -8.906 -23.547 1 98.75 75 VAL A O 1
ATOM 568 N N . VAL A 1 76 ? -19.844 -8.641 -23.359 1 98.56 76 VAL A N 1
ATOM 569 C CA . VAL A 1 76 ? -19.484 -9.734 -24.25 1 98.56 76 VAL A CA 1
ATOM 570 C C . VAL A 1 76 ? -18.672 -10.773 -23.5 1 98.56 76 VAL A C 1
ATOM 572 O O . VAL A 1 76 ? -17.453 -10.617 -23.328 1 98.56 76 VAL A O 1
ATOM 575 N N . PRO A 1 77 ? -19.25 -11.875 -23.172 1 98.25 77 PRO A N 1
ATOM 576 C CA . PRO A 1 77 ? -18.547 -12.867 -22.344 1 98.25 77 PRO A CA 1
ATOM 577 C C . PRO A 1 77 ? -17.562 -13.711 -23.141 1 98.25 77 PRO A C 1
ATOM 579 O O . PRO A 1 77 ? -17.812 -14.031 -24.312 1 98.25 77 PRO A O 1
ATOM 582 N N . TYR A 1 78 ? -16.422 -13.961 -22.672 1 98.5 78 TYR A N 1
ATOM 583 C CA . TYR A 1 78 ? -15.43 -14.961 -23.078 1 98.5 78 TYR A CA 1
ATOM 584 C C . TYR A 1 78 ? -15.211 -15.984 -21.969 1 98.5 78 TYR A C 1
ATOM 586 O O . TYR A 1 78 ? -14.375 -15.789 -21.094 1 98.5 78 TYR A O 1
ATOM 594 N N . THR A 1 79 ? -15.828 -17.188 -22.047 1 97.44 79 THR A N 1
ATOM 595 C CA . THR A 1 79 ? -15.922 -18.078 -20.891 1 97.44 79 THR A CA 1
ATOM 596 C C . THR A 1 79 ? -15.18 -19.375 -21.172 1 97.44 79 THR A C 1
ATOM 598 O O . THR A 1 79 ? -15.516 -20.422 -20.594 1 97.44 79 THR A O 1
ATOM 601 N N . HIS A 1 80 ? -14.164 -19.359 -21.969 1 94.44 80 HIS A N 1
ATOM 602 C CA . HIS A 1 80 ? -13.477 -20.609 -22.281 1 94.44 80 HIS A CA 1
ATOM 603 C C . HIS A 1 80 ? -11.969 -20.484 -22.047 1 94.44 80 HIS A C 1
ATOM 605 O O . HIS A 1 80 ? -11.172 -21.031 -22.797 1 94.44 80 HIS A O 1
ATOM 611 N N . VAL A 1 81 ? -11.656 -19.625 -21.109 1 94.44 81 VAL A N 1
ATOM 612 C CA . VAL A 1 81 ? -10.25 -19.484 -20.75 1 94.44 81 VAL A CA 1
ATOM 613 C C . VAL A 1 81 ? -9.672 -20.844 -20.344 1 94.44 81 VAL A C 1
ATOM 615 O O . VAL A 1 81 ? -10.32 -21.609 -19.641 1 94.44 81 VAL A O 1
ATOM 618 N N . HIS A 1 82 ? -8.508 -21.094 -20.797 1 88.31 82 HIS A N 1
ATOM 619 C CA . HIS A 1 82 ? -7.785 -22.312 -20.484 1 88.31 82 HIS A CA 1
ATOM 620 C C . HIS A 1 82 ? -7.066 -22.219 -19.156 1 88.31 82 HIS A C 1
ATOM 622 O O . HIS A 1 82 ? -6.402 -21.219 -18.875 1 88.31 82 HIS A O 1
ATOM 628 N N . VAL A 1 83 ? -7.242 -23.234 -18.25 1 84.56 83 VAL A N 1
ATOM 629 C CA . VAL A 1 83 ? -6.449 -23.297 -17.031 1 84.56 83 VAL A CA 1
ATOM 630 C C . VAL A 1 83 ? -4.969 -23.422 -17.375 1 84.56 83 VAL A C 1
ATOM 632 O O . VAL A 1 83 ? -4.602 -24.219 -18.25 1 84.56 83 VAL A O 1
ATOM 635 N N . GLU A 1 84 ? -4.125 -22.688 -16.75 1 86.19 84 GLU A N 1
ATOM 636 C CA . GLU A 1 84 ? -2.719 -22.594 -17.141 1 86.19 84 GLU A CA 1
ATOM 637 C C . GLU A 1 84 ? -2.568 -22.172 -18.594 1 86.19 84 GLU A C 1
ATOM 639 O O . GLU A 1 84 ? -2.244 -22.984 -19.453 1 86.19 84 GLU A O 1
ATOM 644 N N . PRO A 1 85 ? -2.717 -20.891 -18.828 1 92.19 85 PRO A N 1
ATOM 645 C CA . PRO A 1 85 ? -2.773 -20.406 -20.219 1 92.19 85 PRO A CA 1
ATOM 646 C C . PRO A 1 85 ? -1.486 -20.672 -20.984 1 92.19 85 PRO A C 1
ATOM 648 O O . PRO A 1 85 ? -0.419 -20.828 -20.391 1 92.19 85 PRO A O 1
ATOM 651 N N . THR A 1 86 ? -1.63 -20.781 -22.281 1 92.69 86 THR A N 1
ATOM 652 C CA . THR A 1 86 ? -0.527 -20.922 -23.219 1 92.69 86 THR A CA 1
ATOM 653 C C . THR A 1 86 ? -0.444 -19.703 -24.141 1 92.69 86 THR A C 1
ATOM 655 O O . THR A 1 86 ? -1.345 -18.859 -24.141 1 92.69 86 THR A O 1
ATOM 658 N N . ASP A 1 87 ? 0.69 -19.641 -24.875 1 95 87 ASP A N 1
ATOM 659 C CA . ASP A 1 87 ? 0.794 -18.594 -25.891 1 95 87 ASP A CA 1
ATOM 660 C C . ASP A 1 87 ? -0.371 -18.656 -26.875 1 95 87 ASP A C 1
ATOM 662 O O . ASP A 1 87 ? -0.963 -17.625 -27.219 1 95 87 ASP A O 1
ATOM 666 N N . GLN A 1 88 ? -0.815 -19.828 -27.203 1 95.62 88 GLN A N 1
ATOM 667 C CA . GLN A 1 88 ? -1.901 -20 -28.156 1 95.62 88 GLN A CA 1
ATOM 668 C C . GLN A 1 88 ? -3.236 -19.562 -27.562 1 95.62 88 GLN A C 1
ATOM 670 O O . GLN A 1 88 ? -4.039 -18.922 -28.234 1 95.62 88 GLN A O 1
ATOM 675 N N . SER A 1 89 ? -3.469 -19.969 -26.359 1 96.12 89 SER A N 1
ATOM 676 C CA . SER A 1 89 ? -4.734 -19.594 -25.75 1 96.12 89 SER A CA 1
ATOM 677 C C . SER A 1 89 ? -4.84 -18.094 -25.562 1 96.12 89 SER A C 1
ATOM 679 O O . SER A 1 89 ? -5.926 -17.516 -25.688 1 96.12 89 SER A O 1
ATOM 681 N N . ILE A 1 90 ? -3.746 -17.391 -25.25 1 97.25 90 ILE A N 1
ATOM 682 C CA . ILE A 1 90 ? -3.742 -15.938 -25.109 1 97.25 90 ILE A CA 1
ATOM 683 C C . ILE A 1 90 ? -3.996 -15.281 -26.453 1 97.25 90 ILE A C 1
ATOM 685 O O . ILE A 1 90 ? -4.742 -14.305 -26.562 1 97.25 90 ILE A O 1
ATOM 689 N N . LEU A 1 91 ? -3.375 -15.852 -27.5 1 96.62 91 LEU A N 1
ATOM 690 C CA . LEU A 1 91 ? -3.57 -15.32 -28.844 1 96.62 91 LEU A CA 1
ATOM 691 C C . LEU A 1 91 ? -5.023 -15.461 -29.266 1 96.62 91 LEU A C 1
ATOM 693 O O . LEU A 1 91 ? -5.57 -14.57 -29.922 1 96.62 91 LEU A O 1
ATOM 697 N N . GLU A 1 92 ? -5.609 -16.594 -28.953 1 97.69 92 GLU A N 1
ATOM 698 C CA . GLU A 1 92 ? -7.027 -16.781 -29.234 1 97.69 92 GLU A CA 1
ATOM 699 C C . GLU A 1 92 ? -7.883 -15.742 -28.516 1 97.69 92 GLU A C 1
ATOM 701 O O . GLU A 1 92 ? -8.812 -15.18 -29.094 1 97.69 92 GLU A O 1
ATOM 706 N N . ALA A 1 93 ? -7.605 -15.508 -27.297 1 98.5 93 ALA A N 1
ATOM 707 C CA . ALA A 1 93 ? -8.32 -14.5 -26.516 1 98.5 93 ALA A CA 1
ATOM 708 C C . ALA A 1 93 ? -8.109 -13.102 -27.094 1 98.5 93 ALA A C 1
ATOM 710 O O . ALA A 1 93 ? -9.031 -12.281 -27.078 1 98.5 93 ALA A O 1
ATOM 711 N N . ALA A 1 94 ? -6.918 -12.859 -27.562 1 98.25 94 ALA A N 1
ATOM 712 C CA . ALA A 1 94 ? -6.609 -11.57 -28.172 1 98.25 94 ALA A CA 1
ATOM 713 C C . ALA A 1 94 ? -7.422 -11.359 -29.453 1 98.25 94 ALA A C 1
ATOM 715 O O . ALA A 1 94 ? -7.871 -10.25 -29.734 1 98.25 94 ALA A O 1
ATOM 716 N N . ARG A 1 95 ? -7.574 -12.391 -30.234 1 98 95 ARG A N 1
ATOM 717 C CA . ARG A 1 95 ? -8.391 -12.328 -31.438 1 98 95 ARG A CA 1
ATOM 718 C C . ARG A 1 95 ? -9.844 -12.008 -31.094 1 98 95 ARG A C 1
ATOM 720 O O . ARG A 1 95 ? -10.469 -11.172 -31.75 1 98 95 ARG A O 1
ATOM 727 N N . PHE A 1 96 ? -10.312 -12.664 -30.125 1 98.31 96 PHE A N 1
ATOM 728 C CA . PHE A 1 96 ? -11.656 -12.367 -29.641 1 98.31 96 PHE A CA 1
ATOM 729 C C . PHE A 1 96 ? -11.789 -10.891 -29.281 1 98.31 96 PHE A C 1
ATOM 731 O O . PHE A 1 96 ? -12.75 -10.234 -29.688 1 98.31 96 PHE A O 1
ATOM 738 N N . ALA A 1 97 ? -10.867 -10.398 -28.469 1 98.62 97 ALA A N 1
ATOM 739 C CA . ALA A 1 97 ? -10.898 -9.008 -28.016 1 98.62 97 ALA A CA 1
ATOM 740 C C . ALA A 1 97 ? -10.836 -8.055 -29.203 1 98.62 97 ALA A C 1
ATOM 742 O O . ALA A 1 97 ? -11.523 -7.031 -29.234 1 98.62 97 ALA A O 1
ATOM 743 N N . ALA A 1 98 ? -9.992 -8.383 -30.156 1 98.06 98 ALA A N 1
ATOM 744 C CA . ALA A 1 98 ? -9.852 -7.547 -31.359 1 98.06 98 ALA A CA 1
ATOM 745 C C . ALA A 1 98 ? -11.164 -7.465 -32.125 1 98.06 98 ALA A C 1
ATOM 747 O O . ALA A 1 98 ? -11.508 -6.418 -32.688 1 98.06 98 ALA A O 1
ATOM 748 N N . GLU A 1 99 ? -11.852 -8.57 -32.156 1 98.12 99 GLU A N 1
ATOM 749 C CA . GLU A 1 99 ? -13.117 -8.641 -32.875 1 98.12 99 GLU A CA 1
ATOM 750 C C . GLU A 1 99 ? -14.234 -7.949 -32.125 1 98.12 99 GLU A C 1
ATOM 752 O O . GLU A 1 99 ? -15.047 -7.227 -32.688 1 98.12 99 GLU A O 1
ATOM 757 N N . ALA A 1 100 ? -14.25 -8.172 -30.844 1 98.19 100 ALA A N 1
ATOM 758 C CA . ALA A 1 100 ? -15.312 -7.645 -29.984 1 98.19 100 ALA A CA 1
ATOM 759 C C . ALA A 1 100 ? -15.141 -6.148 -29.75 1 98.19 100 ALA A C 1
ATOM 761 O O . ALA A 1 100 ? -16.109 -5.441 -29.469 1 98.19 100 ALA A O 1
ATOM 762 N N . ARG A 1 101 ? -13.984 -5.586 -29.781 1 97.94 101 ARG A N 1
ATOM 763 C CA . ARG A 1 101 ? -13.602 -4.184 -29.625 1 97.94 101 ARG A CA 1
ATOM 764 C C . ARG A 1 101 ? -14.148 -3.605 -28.328 1 97.94 101 ARG A C 1
ATOM 766 O O . ARG A 1 101 ? -14.812 -2.564 -28.328 1 97.94 101 ARG A O 1
ATOM 773 N N . PRO A 1 102 ? -13.93 -4.367 -27.219 1 98.75 102 PRO A N 1
ATOM 774 C CA . PRO A 1 102 ? -14.344 -3.777 -25.938 1 98.75 102 PRO A CA 1
ATOM 775 C C . PRO A 1 102 ? -13.523 -2.541 -25.562 1 98.75 102 PRO A C 1
ATOM 777 O O . PRO A 1 102 ? -12.367 -2.412 -25.984 1 98.75 102 PRO A O 1
ATOM 780 N N . ASP A 1 103 ? -14.133 -1.627 -24.828 1 98.56 103 ASP A N 1
ATOM 781 C CA . ASP A 1 103 ? -13.391 -0.477 -24.328 1 98.56 103 ASP A CA 1
ATOM 782 C C . ASP A 1 103 ? -13.016 -0.667 -22.859 1 98.56 103 ASP A C 1
ATOM 784 O O . ASP A 1 103 ? -12.555 0.269 -22.203 1 98.56 103 ASP A O 1
ATOM 788 N N . GLY A 1 104 ? -13.219 -1.877 -22.297 1 98.69 104 GLY A N 1
ATOM 789 C CA . GLY A 1 104 ? -12.836 -2.281 -20.953 1 98.69 104 GLY A CA 1
ATOM 790 C C . GLY A 1 104 ? -12.953 -3.775 -20.734 1 98.69 104 GLY A C 1
ATOM 791 O O . GLY A 1 104 ? -13.609 -4.48 -21.5 1 98.69 104 GLY A O 1
ATOM 792 N N . TYR A 1 105 ? -12.305 -4.23 -19.75 1 98.94 105 TYR A N 1
ATOM 793 C CA . TYR A 1 105 ? -12.227 -5.656 -19.469 1 98.94 105 TYR A CA 1
ATOM 794 C C . TYR A 1 105 ? -12.586 -5.938 -18.016 1 98.94 105 TYR A C 1
ATOM 796 O O . TYR A 1 105 ? -12.242 -5.16 -17.109 1 98.94 105 TYR A O 1
ATOM 804 N N . VAL A 1 106 ? -13.289 -6.977 -17.75 1 98.88 106 VAL A N 1
ATOM 805 C CA . VAL A 1 106 ? -13.516 -7.551 -16.422 1 98.88 106 VAL A CA 1
ATOM 806 C C . VAL A 1 106 ? -13.133 -9.031 -16.422 1 98.88 106 VAL A C 1
ATOM 808 O O . VAL A 1 106 ? -13.523 -9.773 -17.328 1 98.88 106 VAL A O 1
ATOM 811 N N . SER A 1 107 ? -12.305 -9.445 -15.562 1 98.75 107 SER A N 1
ATOM 812 C CA . SER A 1 107 ? -11.984 -10.859 -15.398 1 98.75 107 SER A CA 1
ATOM 813 C C . SER A 1 107 ? -12.523 -11.398 -14.086 1 98.75 107 SER A C 1
ATOM 815 O O . SER A 1 107 ? -12.438 -10.734 -13.047 1 98.75 107 SER A O 1
ATOM 817 N N . LEU A 1 108 ? -13.203 -12.469 -14.148 1 98.19 108 LEU A N 1
ATOM 818 C CA . LEU A 1 108 ? -13.688 -13.227 -13 1 98.19 108 LEU A CA 1
ATOM 819 C C . LEU A 1 108 ? -13.133 -14.641 -13 1 98.19 108 LEU A C 1
ATOM 821 O O . LEU A 1 108 ? -13.586 -15.492 -13.773 1 98.19 108 LEU A O 1
ATOM 825 N N . GLY A 1 109 ? -12.18 -14.906 -12.195 1 96 109 GLY A N 1
ATOM 826 C CA . GLY A 1 109 ? -11.539 -16.203 -12.133 1 96 109 GLY A CA 1
ATOM 827 C C . GLY A 1 109 ? -10.188 -16.172 -11.43 1 96 109 GLY A C 1
ATOM 828 O O . GLY A 1 109 ? -9.867 -15.203 -10.734 1 96 109 GLY A O 1
ATOM 829 N N . GLY A 1 110 ? -9.492 -17.266 -11.461 1 93 110 GLY A N 1
ATOM 830 C CA . GLY A 1 110 ? -8.164 -17.328 -10.875 1 93 110 GLY A CA 1
ATOM 831 C C . GLY A 1 110 ? -7.094 -16.688 -11.734 1 93 110 GLY A C 1
ATOM 832 O O . GLY A 1 110 ? -7.402 -15.844 -12.578 1 93 110 GLY A O 1
ATOM 833 N N . GLY A 1 111 ? -5.875 -16.984 -11.453 1 94.12 111 GLY A N 1
ATOM 834 C CA . GLY A 1 111 ? -4.738 -16.422 -12.156 1 94.12 111 GLY A CA 1
ATOM 835 C C . GLY A 1 111 ? -4.777 -16.672 -13.648 1 94.12 111 GLY A C 1
ATOM 836 O O . GLY A 1 111 ? -4.414 -15.797 -14.445 1 94.12 111 GLY A O 1
ATOM 837 N N . SER A 1 112 ? -5.223 -17.844 -14.055 1 94.56 112 SER A N 1
ATOM 838 C CA . SER A 1 112 ? -5.281 -18.188 -15.469 1 94.56 112 SER A CA 1
ATOM 839 C C . SER A 1 112 ? -6.211 -17.25 -16.234 1 94.56 112 SER A C 1
ATOM 841 O O . SER A 1 112 ? -5.883 -16.797 -17.328 1 94.56 112 SER A O 1
ATOM 843 N N . VAL A 1 113 ? -7.363 -16.969 -15.648 1 97.44 113 VAL A N 1
ATOM 844 C CA . VAL A 1 113 ? -8.344 -16.094 -16.266 1 97.44 113 VAL A CA 1
ATOM 845 C C . VAL A 1 113 ? -7.793 -14.672 -16.328 1 97.44 113 VAL A C 1
ATOM 847 O O . VAL A 1 113 ? -7.84 -14.023 -17.391 1 97.44 113 VAL A O 1
ATOM 850 N N . ILE A 1 114 ? -7.238 -14.203 -15.242 1 98.06 114 ILE A N 1
ATOM 851 C CA . ILE A 1 114 ? -6.746 -12.828 -15.156 1 98.06 114 ILE A CA 1
ATOM 852 C C . ILE A 1 114 ? -5.566 -12.648 -16.109 1 98.06 114 ILE A C 1
ATOM 854 O O . ILE A 1 114 ? -5.496 -11.648 -16.828 1 98.06 114 ILE A O 1
ATOM 858 N N . ASP A 1 115 ? -4.684 -13.609 -16.141 1 97.75 115 ASP A N 1
ATOM 859 C CA . ASP A 1 115 ? -3.521 -13.523 -17.016 1 97.75 115 ASP A CA 1
ATOM 860 C C . ASP A 1 115 ? -3.941 -13.539 -18.484 1 97.75 115 ASP A C 1
ATOM 862 O O . ASP A 1 115 ? -3.383 -12.805 -19.312 1 97.75 115 ASP A O 1
ATOM 866 N N . THR A 1 116 ? -4.891 -14.43 -18.797 1 98.5 116 THR A N 1
ATOM 867 C CA . THR A 1 116 ? -5.406 -14.461 -20.172 1 98.5 116 THR A CA 1
ATOM 868 C C . THR A 1 116 ? -6.031 -13.117 -20.547 1 98.5 116 THR A C 1
ATOM 870 O O . THR A 1 116 ? -5.816 -12.617 -21.656 1 98.5 116 THR A O 1
ATOM 873 N N . CYS A 1 117 ? -6.777 -12.57 -19.656 1 98.75 117 CYS A N 1
ATOM 874 C CA . CYS A 1 117 ? -7.406 -11.273 -19.875 1 98.75 117 CYS A CA 1
ATOM 875 C C . CYS A 1 117 ? -6.359 -10.188 -20.109 1 98.75 117 CYS A C 1
ATOM 877 O O . CYS A 1 117 ? -6.492 -9.383 -21.031 1 98.75 117 CYS A O 1
ATOM 879 N N . LYS A 1 118 ? -5.324 -10.164 -19.297 1 98.44 118 LYS A N 1
ATOM 880 C CA . LYS A 1 118 ? -4.215 -9.227 -19.469 1 98.44 118 LYS A CA 1
ATOM 881 C C . LYS A 1 118 ? -3.594 -9.359 -20.859 1 98.44 118 LYS A C 1
ATOM 883 O O . LYS A 1 118 ? -3.361 -8.359 -21.531 1 98.44 118 LYS A O 1
ATOM 888 N N . GLY A 1 119 ? -3.301 -10.586 -21.219 1 98.31 119 GLY A N 1
ATOM 889 C CA . GLY A 1 119 ? -2.719 -10.836 -22.516 1 98.31 119 GLY A CA 1
ATOM 890 C C . GLY A 1 119 ? -3.605 -10.391 -23.672 1 98.31 119 GLY A C 1
ATOM 891 O O . GLY A 1 119 ? -3.135 -9.75 -24.609 1 98.31 119 GLY A O 1
ATOM 892 N N . ALA A 1 120 ? -4.875 -10.719 -23.531 1 98.69 120 ALA A N 1
ATOM 893 C CA . ALA A 1 120 ? -5.836 -10.312 -24.562 1 98.69 120 ALA A CA 1
ATOM 894 C C . ALA A 1 120 ? -5.891 -8.797 -24.688 1 98.69 120 ALA A C 1
ATOM 896 O O . ALA A 1 120 ? -5.867 -8.266 -25.797 1 98.69 120 ALA A O 1
ATOM 897 N N . ASN A 1 121 ? -5.996 -8.102 -23.578 1 98.75 121 ASN A N 1
ATOM 898 C CA . ASN A 1 121 ? -6.008 -6.641 -23.562 1 98.75 121 ASN A CA 1
ATOM 899 C C . ASN A 1 121 ? -4.754 -6.059 -24.203 1 98.75 121 ASN A C 1
ATOM 901 O O . ASN A 1 121 ? -4.84 -5.168 -25.047 1 98.75 121 ASN A O 1
ATOM 905 N N . LEU A 1 122 ? -3.582 -6.621 -23.859 1 98.5 122 LEU A N 1
ATOM 906 C CA . LEU A 1 122 ? -2.297 -6.148 -24.359 1 98.5 122 LEU A CA 1
ATOM 907 C C . LEU A 1 122 ? -2.225 -6.27 -25.875 1 98.5 122 LEU A C 1
ATOM 909 O O . LEU A 1 122 ? -2.01 -5.277 -26.578 1 98.5 122 LEU A O 1
ATOM 913 N N . TYR A 1 123 ? -2.494 -7.418 -26.406 1 98.25 123 TYR A N 1
ATOM 914 C CA . TYR A 1 123 ? -2.26 -7.688 -27.812 1 98.25 123 TYR A CA 1
ATOM 915 C C . TYR A 1 123 ? -3.371 -7.098 -28.672 1 98.25 123 TYR A C 1
ATOM 917 O O . TYR A 1 123 ? -3.166 -6.809 -29.859 1 98.25 123 TYR A O 1
ATOM 925 N N . ALA A 1 124 ? -4.547 -6.898 -28.094 1 98.19 124 ALA A N 1
ATOM 926 C CA . ALA A 1 124 ? -5.609 -6.215 -28.828 1 98.19 124 ALA A CA 1
ATOM 927 C C . ALA A 1 124 ? -5.348 -4.711 -28.891 1 98.19 124 ALA A C 1
ATOM 929 O O . ALA A 1 124 ? -5.672 -4.066 -29.891 1 98.19 124 ALA A O 1
ATOM 930 N N . THR A 1 125 ? -4.836 -4.129 -27.859 1 98 125 THR A N 1
ATOM 931 C CA . THR A 1 125 ? -4.582 -2.693 -27.766 1 98 125 THR A CA 1
ATOM 932 C C . THR A 1 125 ? -3.312 -2.322 -28.531 1 98 125 THR A C 1
ATOM 934 O O . THR A 1 125 ? -3.27 -1.297 -29.219 1 98 125 THR A O 1
ATOM 937 N N . HIS A 1 126 ? -2.271 -3.139 -28.359 1 97.69 126 HIS A N 1
ATOM 938 C CA . HIS A 1 126 ? -0.982 -2.943 -29.016 1 97.69 126 HIS A CA 1
ATOM 939 C C . HIS A 1 126 ? -0.539 -4.207 -29.75 1 97.69 126 HIS A C 1
ATOM 941 O O . HIS A 1 126 ? 0.372 -4.902 -29.297 1 97.69 126 HIS A O 1
ATOM 947 N N . PRO A 1 127 ? -1.105 -4.406 -30.953 1 97.31 127 PRO A N 1
ATOM 948 C CA . PRO A 1 127 ? -0.776 -5.621 -31.703 1 97.31 127 PRO A CA 1
ATOM 949 C C . PRO A 1 127 ? 0.713 -5.73 -32.031 1 97.31 127 PRO A C 1
ATOM 951 O O . PRO A 1 127 ? 1.357 -4.727 -32.344 1 97.31 127 PRO A O 1
ATOM 954 N N . ALA A 1 128 ? 1.22 -6.922 -31.828 1 97.38 128 ALA A N 1
ATOM 955 C CA . ALA A 1 128 ? 2.607 -7.266 -32.125 1 97.38 128 ALA A CA 1
ATOM 956 C C . ALA A 1 128 ? 2.793 -8.781 -32.188 1 97.38 128 ALA A C 1
ATOM 958 O O . ALA A 1 128 ? 1.873 -9.539 -31.891 1 97.38 128 ALA A O 1
ATOM 959 N N . ASP A 1 129 ? 3.961 -9.148 -32.719 1 96.62 129 ASP A N 1
ATOM 960 C CA . ASP A 1 129 ? 4.305 -10.562 -32.594 1 96.62 129 ASP A CA 1
ATOM 961 C C . ASP A 1 129 ? 4.305 -11.008 -31.141 1 96.62 129 ASP A C 1
ATOM 963 O O . ASP A 1 129 ? 4.691 -10.242 -30.25 1 96.62 129 ASP A O 1
ATOM 967 N N . PHE A 1 130 ? 3.924 -12.188 -30.906 1 95.81 130 PHE A N 1
ATOM 968 C CA . PHE A 1 130 ? 3.686 -12.664 -29.547 1 95.81 130 PHE A CA 1
ATOM 969 C C . PHE A 1 130 ? 4.941 -12.508 -28.688 1 95.81 130 PHE A C 1
ATOM 971 O O . PHE A 1 130 ? 4.863 -12.117 -27.516 1 95.81 130 PHE A O 1
ATOM 978 N N . LEU A 1 131 ? 6.125 -12.711 -29.219 1 96.12 131 LEU A N 1
ATOM 979 C CA . LEU A 1 131 ? 7.363 -12.727 -28.453 1 96.12 131 LEU A CA 1
ATOM 980 C C . LEU A 1 131 ? 7.898 -11.312 -28.25 1 96.12 131 LEU A C 1
ATOM 982 O O . LEU A 1 131 ? 8.852 -11.109 -27.5 1 96.12 131 LEU A O 1
ATOM 986 N N . ALA A 1 132 ? 7.238 -10.344 -28.844 1 96.69 132 ALA A N 1
ATOM 987 C CA . ALA A 1 132 ? 7.719 -8.961 -28.766 1 96.69 132 ALA A CA 1
ATOM 988 C C . ALA A 1 132 ? 7.742 -8.469 -27.328 1 96.69 132 ALA A C 1
ATOM 990 O O . ALA A 1 132 ? 8.719 -7.844 -26.891 1 96.69 132 ALA A O 1
ATOM 991 N N . TYR A 1 133 ? 6.645 -8.828 -26.594 1 96.25 133 TYR A N 1
ATOM 992 C CA . TYR A 1 133 ? 6.512 -8.281 -25.25 1 96.25 133 TYR A CA 1
ATOM 993 C C . TYR A 1 133 ? 6.996 -9.281 -24.203 1 96.25 133 TYR A C 1
ATOM 995 O O . TYR A 1 133 ? 7.188 -8.93 -23.047 1 96.25 133 TYR A O 1
ATOM 1003 N N . VAL A 1 134 ? 7.184 -10.531 -24.578 1 94.75 134 VAL A N 1
ATOM 1004 C CA . VAL A 1 134 ? 7.609 -11.578 -23.656 1 94.75 134 VAL A CA 1
ATOM 1005 C C . VAL A 1 134 ? 8.984 -11.242 -23.094 1 94.75 134 VAL A C 1
ATOM 1007 O O . VAL A 1 134 ? 9.859 -10.758 -23.812 1 94.75 134 VAL A O 1
ATOM 1010 N N . ASN A 1 135 ? 9.172 -11.5 -21.844 1 90.56 135 ASN A N 1
ATOM 1011 C CA . ASN A 1 135 ? 10.398 -11.148 -21.125 1 90.56 135 ASN A CA 1
ATOM 1012 C C . ASN A 1 135 ? 11.625 -11.734 -21.812 1 90.56 135 ASN A C 1
ATOM 1014 O O . ASN A 1 135 ? 11.602 -12.875 -22.281 1 90.56 135 ASN A O 1
ATOM 1018 N N . ALA A 1 136 ? 12.742 -10.945 -21.859 1 88.44 136 ALA A N 1
ATOM 1019 C CA . ALA A 1 136 ? 14.047 -11.453 -22.281 1 88.44 136 ALA A CA 1
ATOM 1020 C C . ALA A 1 136 ? 14.625 -12.406 -21.25 1 88.44 136 ALA A C 1
ATOM 1022 O O . ALA A 1 136 ? 14.391 -12.25 -20.047 1 88.44 136 ALA A O 1
ATOM 1023 N N . PRO A 1 137 ? 15.359 -13.398 -21.703 1 88.44 137 PRO A N 1
ATOM 1024 C CA . PRO A 1 137 ? 15.875 -13.656 -23.047 1 88.44 137 PRO A CA 1
ATOM 1025 C C . PRO A 1 137 ? 14.953 -14.547 -23.875 1 88.44 137 PRO A C 1
ATOM 1027 O O . PRO A 1 137 ? 15.242 -14.836 -25.047 1 88.44 137 PRO A O 1
ATOM 1030 N N . VAL A 1 138 ? 13.781 -14.945 -23.328 1 85.75 138 VAL A N 1
ATOM 1031 C CA . VAL A 1 138 ? 12.867 -15.812 -24.047 1 85.75 138 VAL A CA 1
ATOM 1032 C C . VAL A 1 138 ? 12.227 -15.047 -25.203 1 85.75 138 VAL A C 1
ATOM 1034 O O . VAL A 1 138 ? 12.141 -15.555 -26.328 1 85.75 138 VAL A O 1
ATOM 1037 N N . GLY A 1 139 ? 11.758 -13.898 -24.906 1 92.56 139 GLY A N 1
ATOM 1038 C CA . GLY A 1 139 ? 11.242 -12.992 -25.922 1 92.56 139 GLY A CA 1
ATOM 1039 C C . GLY A 1 139 ? 12.094 -11.75 -26.109 1 92.56 139 GLY A C 1
ATOM 1040 O O . GLY A 1 139 ? 13.281 -11.758 -25.781 1 92.56 139 GLY A O 1
ATOM 1041 N N . GLU A 1 140 ? 11.516 -10.703 -26.688 1 94.31 140 GLU A N 1
ATOM 1042 C CA . GLU A 1 140 ? 12.258 -9.484 -27 1 94.31 140 GLU A CA 1
ATOM 1043 C C . GLU A 1 140 ? 12.25 -8.523 -25.812 1 94.31 140 GLU A C 1
ATOM 1045 O O . GLU A 1 140 ? 13.078 -7.617 -25.734 1 94.31 140 GLU A O 1
ATOM 1050 N N . GLY A 1 141 ? 11.281 -8.719 -24.922 1 91.62 141 GLY A N 1
ATOM 1051 C CA . GLY A 1 141 ? 11.195 -7.859 -23.75 1 91.62 141 GLY A CA 1
ATOM 1052 C C . GLY A 1 141 ? 10.914 -6.41 -24.094 1 91.62 141 GLY A C 1
ATOM 1053 O O . GLY A 1 141 ? 11.367 -5.5 -23.406 1 91.62 141 GLY A O 1
ATOM 1054 N N . ARG A 1 142 ? 10.25 -6.219 -25.266 1 92.94 142 ARG A N 1
ATOM 1055 C CA . ARG A 1 142 ? 9.898 -4.859 -25.656 1 92.94 142 ARG A CA 1
ATOM 1056 C C . ARG A 1 142 ? 8.977 -4.207 -24.641 1 92.94 142 ARG A C 1
ATOM 1058 O O . ARG A 1 142 ? 8.078 -4.855 -24.094 1 92.94 142 ARG A O 1
ATOM 1065 N N . ALA A 1 143 ? 9.227 -2.938 -24.391 1 89.88 143 ALA A N 1
ATOM 1066 C CA . ALA A 1 143 ? 8.352 -2.184 -23.5 1 89.88 143 ALA A CA 1
ATOM 1067 C C . ALA A 1 143 ? 6.953 -2.039 -24.094 1 89.88 143 ALA A C 1
ATOM 1069 O O . ALA A 1 143 ? 6.801 -1.831 -25.297 1 89.88 143 ALA A O 1
ATOM 1070 N N . VAL A 1 144 ? 5.938 -2.199 -23.281 1 93.56 144 VAL A N 1
ATOM 1071 C CA . VAL A 1 144 ? 4.566 -1.929 -23.703 1 93.56 144 VAL A CA 1
ATOM 1072 C C . VAL A 1 144 ? 4.422 -0.456 -24.078 1 93.56 144 VAL A C 1
ATOM 1074 O O . VAL A 1 144 ? 4.746 0.428 -23.281 1 93.56 144 VAL A O 1
ATOM 1077 N N . PRO A 1 145 ? 3.971 -0.11 -25.219 1 91.81 145 PRO A N 1
ATOM 1078 C CA . PRO A 1 145 ? 4.055 1.225 -25.812 1 91.81 145 PRO A CA 1
ATOM 1079 C C . PRO A 1 145 ? 3.24 2.266 -25.047 1 91.81 145 PRO A C 1
ATOM 1081 O O . PRO A 1 145 ? 3.555 3.459 -25.109 1 91.81 145 PRO A O 1
ATOM 1084 N N . GLY A 1 146 ? 2.166 1.896 -24.5 1 89.81 146 GLY A N 1
ATOM 1085 C CA . GLY A 1 146 ? 1.261 2.848 -23.875 1 89.81 146 GLY A CA 1
ATOM 1086 C C . GLY A 1 146 ? 0.228 2.191 -22.984 1 89.81 146 GLY A C 1
ATOM 1087 O O . GLY A 1 146 ? 0.323 0.998 -22.688 1 89.81 146 GLY A O 1
ATOM 1088 N N . PRO A 1 147 ? -0.725 3.031 -22.547 1 92.69 147 PRO A N 1
ATOM 1089 C CA . PRO A 1 147 ? -1.764 2.506 -21.656 1 92.69 147 PRO A CA 1
ATOM 1090 C C . PRO A 1 147 ? -2.635 1.446 -22.328 1 92.69 147 PRO A C 1
ATOM 1092 O O . PRO A 1 147 ? -2.828 1.483 -23.547 1 92.69 147 PRO A O 1
ATOM 1095 N N . LEU A 1 148 ? -3.107 0.512 -21.562 1 97.44 148 LEU A N 1
ATOM 1096 C CA . LEU A 1 148 ? -4.094 -0.47 -22 1 97.44 148 LEU A CA 1
ATOM 1097 C C . LEU A 1 148 ? -5.504 -0.031 -21.609 1 97.44 148 LEU A C 1
ATOM 1099 O O . LEU A 1 148 ? -5.68 0.991 -20.953 1 97.44 148 LEU A O 1
ATOM 1103 N N . LYS A 1 149 ? -6.504 -0.732 -22.172 1 98.12 149 LYS A N 1
ATOM 1104 C CA . LYS A 1 149 ? -7.875 -0.494 -21.734 1 98.12 149 LYS A CA 1
ATOM 1105 C C . LYS A 1 149 ? -8.047 -0.858 -20.25 1 98.12 149 LYS A C 1
ATOM 1107 O O . LYS A 1 149 ? -7.344 -1.729 -19.734 1 98.12 149 LYS A O 1
ATOM 1112 N N . PRO A 1 150 ? -8.938 -0.1 -19.547 1 97.69 150 PRO A N 1
ATOM 1113 C CA . PRO A 1 150 ? -9.141 -0.408 -18.125 1 97.69 150 PRO A CA 1
ATOM 1114 C C . PRO A 1 150 ? -9.547 -1.859 -17.891 1 97.69 150 PRO A C 1
ATOM 1116 O O . PRO A 1 150 ? -10.312 -2.424 -18.688 1 97.69 150 PRO A O 1
ATOM 1119 N N . HIS A 1 151 ? -9.008 -2.477 -16.891 1 98.56 151 HIS A N 1
ATOM 1120 C CA . HIS A 1 151 ? -9.227 -3.871 -16.516 1 98.56 151 HIS A CA 1
ATOM 1121 C C . HIS A 1 151 ? -9.578 -3.998 -15.039 1 98.56 151 HIS A C 1
ATOM 1123 O O . HIS A 1 151 ? -8.812 -3.58 -14.172 1 98.56 151 HIS A O 1
ATOM 1129 N N . ILE A 1 152 ? -10.797 -4.461 -14.711 1 98.56 152 ILE A N 1
ATOM 1130 C CA . ILE A 1 152 ? -11.188 -4.801 -13.344 1 98.56 152 ILE A CA 1
ATOM 1131 C C . ILE A 1 152 ? -11.016 -6.301 -13.117 1 98.56 152 ILE A C 1
ATOM 1133 O O . ILE A 1 152 ? -11.688 -7.109 -13.758 1 98.56 152 ILE A O 1
ATOM 1137 N N . ALA A 1 153 ? -10.133 -6.66 -12.227 1 98.5 153 ALA A N 1
ATOM 1138 C CA . ALA A 1 153 ? -9.891 -8.07 -11.93 1 98.5 153 ALA A CA 1
ATOM 1139 C C . ALA A 1 153 ? -10.664 -8.516 -10.695 1 98.5 153 ALA A C 1
ATOM 1141 O O . ALA A 1 153 ? -10.656 -7.828 -9.672 1 98.5 153 ALA A O 1
ATOM 1142 N N . CYS A 1 154 ? -11.383 -9.617 -10.789 1 98.19 154 CYS A N 1
ATOM 1143 C CA . CYS A 1 154 ? -12.133 -10.234 -9.703 1 98.19 154 CYS A CA 1
ATOM 1144 C C . CYS A 1 154 ? -11.633 -11.648 -9.438 1 98.19 154 CYS A C 1
ATOM 1146 O O . CYS A 1 154 ? -12.18 -12.617 -9.977 1 98.19 154 CYS A O 1
ATOM 1148 N N . PRO A 1 155 ? -10.664 -11.766 -8.586 1 97.06 155 PRO A N 1
ATOM 1149 C CA . PRO A 1 155 ? -10.094 -13.094 -8.344 1 97.06 155 PRO A CA 1
ATOM 1150 C C . PRO A 1 155 ? -11.055 -14.023 -7.609 1 97.06 155 PRO A C 1
ATOM 1152 O O . PRO A 1 155 ? -11.766 -13.594 -6.699 1 97.06 155 PRO A O 1
ATOM 1155 N N . THR A 1 156 ? -11.023 -15.25 -8.047 1 95.38 156 THR A N 1
ATOM 1156 C CA . THR A 1 156 ? -11.883 -16.234 -7.398 1 95.38 156 THR A CA 1
ATOM 1157 C C . THR A 1 156 ? -11.055 -17.266 -6.645 1 95.38 156 THR A C 1
ATOM 1159 O O . THR A 1 156 ? -11.609 -18.188 -6.047 1 95.38 156 THR A O 1
ATOM 1162 N N . THR A 1 157 ? -9.758 -17.125 -6.715 1 91.06 157 THR A N 1
ATOM 1163 C CA . THR A 1 157 ? -8.836 -17.906 -5.883 1 91.06 157 THR A CA 1
ATOM 1164 C C . THR A 1 157 ? -7.965 -16.984 -5.039 1 91.06 157 THR A C 1
ATOM 1166 O O . THR A 1 157 ? -7.785 -15.805 -5.371 1 91.06 157 THR A O 1
ATOM 1169 N N . SER A 1 158 ? -7.543 -17.484 -3.91 1 89.38 158 SER A N 1
ATOM 1170 C CA . SER A 1 158 ? -6.66 -16.75 -3.018 1 89.38 158 SER A CA 1
ATOM 1171 C C . SER A 1 158 ? -5.211 -17.203 -3.17 1 89.38 158 SER A C 1
ATOM 1173 O O . SER A 1 158 ? -4.672 -17.875 -2.289 1 89.38 158 SER A O 1
ATOM 1175 N N . GLY A 1 159 ? -4.523 -16.766 -4.246 1 83.25 159 GLY A N 1
ATOM 1176 C CA . GLY A 1 159 ? -3.189 -17.328 -4.336 1 83.25 159 GLY A CA 1
ATOM 1177 C C . GLY A 1 159 ? -2.283 -16.578 -5.289 1 83.25 159 GLY A C 1
ATOM 1178 O O . GLY A 1 159 ? -1.159 -16.219 -4.934 1 83.25 159 GLY A O 1
ATOM 1179 N N . THR A 1 160 ? -2.77 -16.219 -6.395 1 85.62 160 THR A N 1
ATOM 1180 C CA . THR A 1 160 ? -1.868 -15.828 -7.473 1 85.62 160 THR A CA 1
ATOM 1181 C C . THR A 1 160 ? -1.412 -14.383 -7.305 1 85.62 160 THR A C 1
ATOM 1183 O O . THR A 1 160 ? -0.289 -14.031 -7.676 1 85.62 160 THR A O 1
ATOM 1186 N N . GLY A 1 161 ? -2.293 -13.562 -6.77 1 92.94 161 GLY A N 1
ATOM 1187 C CA . GLY A 1 161 ? -1.971 -12.148 -6.703 1 92.94 161 GLY A CA 1
ATOM 1188 C C . GLY A 1 161 ? -2.01 -11.461 -8.055 1 92.94 161 GLY A C 1
ATOM 1189 O O . GLY A 1 161 ? -1.671 -10.281 -8.172 1 92.94 161 GLY A O 1
ATOM 1190 N N . SER A 1 162 ? -2.438 -12.141 -9.055 1 95.5 162 SER A N 1
ATOM 1191 C CA . SER A 1 162 ? -2.441 -11.617 -10.422 1 95.5 162 SER A CA 1
ATOM 1192 C C . SER A 1 162 ? -3.275 -10.344 -10.523 1 95.5 162 SER A C 1
ATOM 1194 O O . SER A 1 162 ? -2.975 -9.461 -11.328 1 95.5 162 SER A O 1
ATOM 1196 N N . GLU A 1 163 ? -4.25 -10.203 -9.688 1 96.94 163 GLU A N 1
ATOM 1197 C CA . GLU A 1 163 ? -5.176 -9.07 -9.719 1 96.94 163 GLU A CA 1
ATOM 1198 C C . GLU A 1 163 ? -4.484 -7.785 -9.281 1 96.94 163 GLU A C 1
ATOM 1200 O O . GLU A 1 163 ? -5.008 -6.688 -9.5 1 96.94 163 GLU A O 1
ATOM 1205 N N . VAL A 1 164 ? -3.25 -7.926 -8.695 1 96 164 VAL A N 1
ATOM 1206 C CA . VAL A 1 164 ? -2.592 -6.719 -8.211 1 96 164 VAL A CA 1
ATOM 1207 C C . VAL A 1 164 ? -1.169 -6.645 -8.758 1 96 164 VAL A C 1
ATOM 1209 O O . VAL A 1 164 ? -0.312 -5.965 -8.188 1 96 164 VAL A O 1
ATOM 1212 N N . THR A 1 165 ? -0.862 -7.402 -9.781 1 94.69 165 THR A N 1
ATOM 1213 C CA . THR A 1 165 ? 0.473 -7.379 -10.367 1 94.69 165 THR A CA 1
ATOM 1214 C C . THR A 1 165 ? 0.4 -7.086 -11.859 1 94.69 165 THR A C 1
ATOM 1216 O O . THR A 1 165 ? -0.648 -7.266 -12.484 1 94.69 165 THR A O 1
ATOM 1219 N N . GLY A 1 166 ? 1.466 -6.625 -12.391 1 94.5 166 GLY A N 1
ATOM 1220 C CA . GLY A 1 166 ? 1.587 -6.41 -13.828 1 94.5 166 GLY A CA 1
ATOM 1221 C C . GLY A 1 166 ? 2.303 -7.539 -14.539 1 94.5 166 GLY A C 1
ATOM 1222 O O . GLY A 1 166 ? 3.16 -7.301 -15.391 1 94.5 166 GLY A O 1
ATOM 1223 N N . ILE A 1 167 ? 2.006 -8.742 -14.148 1 93.25 167 ILE A N 1
ATOM 1224 C CA . ILE A 1 167 ? 2.689 -9.906 -14.695 1 93.25 167 ILE A CA 1
ATOM 1225 C C . ILE A 1 167 ? 1.666 -10.883 -15.273 1 93.25 167 ILE A C 1
ATOM 1227 O O . ILE A 1 167 ? 0.608 -11.102 -14.68 1 93.25 167 ILE A O 1
ATOM 1231 N N . THR A 1 168 ? 1.881 -11.312 -16.422 1 95.25 168 THR A N 1
ATOM 1232 C CA . THR A 1 168 ? 1.111 -12.383 -17.031 1 95.25 168 THR A CA 1
ATOM 1233 C C . THR A 1 168 ? 2 -13.594 -17.312 1 95.25 168 THR A C 1
ATOM 1235 O O . THR A 1 168 ? 3.047 -13.461 -17.953 1 95.25 168 THR A O 1
ATOM 1238 N N . ILE A 1 169 ? 1.594 -14.75 -16.828 1 92.44 169 ILE A N 1
ATOM 1239 C CA . ILE A 1 169 ? 2.369 -15.977 -16.953 1 92.44 169 ILE A CA 1
ATOM 1240 C C . ILE A 1 169 ? 1.628 -16.969 -17.859 1 92.44 169 ILE A C 1
ATOM 1242 O O . ILE A 1 169 ? 0.403 -17.094 -17.781 1 92.44 169 ILE A O 1
ATOM 1246 N N . PHE A 1 170 ? 2.346 -17.641 -18.688 1 92.94 170 PHE A N 1
ATOM 1247 C CA . PHE A 1 170 ? 1.773 -18.625 -19.594 1 92.94 170 PHE A CA 1
ATOM 1248 C C . PHE A 1 170 ? 2.811 -19.672 -19.984 1 92.94 170 PHE A C 1
ATOM 1250 O O . PHE A 1 170 ? 4.004 -19.484 -19.75 1 92.94 170 PHE A O 1
ATOM 1257 N N . ASP A 1 171 ? 2.307 -20.75 -20.469 1 90.25 171 ASP A N 1
ATOM 1258 C CA . ASP A 1 171 ? 3.16 -21.781 -21.062 1 90.25 171 ASP A CA 1
ATOM 1259 C C . ASP A 1 171 ? 3.477 -21.453 -22.531 1 90.25 171 ASP A C 1
ATOM 1261 O O . ASP A 1 171 ? 2.57 -21.312 -23.344 1 90.25 171 ASP A O 1
ATOM 1265 N N . LEU A 1 172 ? 4.727 -21.234 -22.797 1 91.38 172 LEU A N 1
ATOM 1266 C CA . LEU A 1 172 ? 5.145 -21.125 -24.188 1 91.38 172 LEU A CA 1
ATOM 1267 C C . LEU A 1 172 ? 5.336 -22.5 -24.812 1 91.38 172 LEU A C 1
ATOM 1269 O O . LEU A 1 172 ? 6.348 -23.156 -24.562 1 91.38 172 LEU A O 1
ATOM 1273 N N . LEU A 1 173 ? 4.469 -22.891 -25.609 1 87.94 173 LEU A N 1
ATOM 1274 C CA . LEU A 1 173 ? 4.379 -24.266 -26.094 1 87.94 173 LEU A CA 1
ATOM 1275 C C . LEU A 1 173 ? 5.613 -24.641 -26.906 1 87.94 173 LEU A C 1
ATOM 1277 O O . LEU A 1 173 ? 6.129 -25.75 -26.781 1 87.94 173 LEU A O 1
ATOM 1281 N N . SER A 1 174 ? 6.168 -23.75 -27.719 1 86.75 174 SER A N 1
ATOM 1282 C CA . SER A 1 174 ? 7.312 -24.031 -28.578 1 86.75 174 SER A CA 1
ATOM 1283 C C . SER A 1 174 ? 8.555 -24.344 -27.766 1 86.75 174 SER A C 1
ATOM 1285 O O . SER A 1 174 ? 9.422 -25.109 -28.219 1 86.75 174 SER A O 1
ATOM 1287 N N . LEU A 1 175 ? 8.586 -23.781 -26.578 1 81.56 175 LEU A N 1
ATOM 1288 C CA . LEU A 1 175 ? 9.758 -23.953 -25.719 1 81.56 175 LEU A CA 1
ATOM 1289 C C . LEU A 1 175 ? 9.492 -25 -24.641 1 81.56 175 LEU A C 1
ATOM 1291 O O . LEU A 1 175 ? 10.422 -25.469 -23.984 1 81.56 175 LEU A O 1
ATOM 1295 N N . GLY A 1 176 ? 8.234 -25.344 -24.484 1 78.69 176 GLY A N 1
ATOM 1296 C CA . GLY A 1 176 ? 7.879 -26.25 -23.406 1 78.69 176 GLY A CA 1
ATOM 1297 C C . GLY A 1 176 ? 8.227 -25.703 -22.031 1 78.69 176 GLY A C 1
ATOM 1298 O O . GLY A 1 176 ? 8.703 -26.438 -21.172 1 78.69 176 GLY A O 1
ATOM 1299 N N . ALA A 1 177 ? 8.148 -24.453 -21.875 1 80.12 177 ALA A N 1
ATOM 1300 C CA . ALA A 1 177 ? 8.508 -23.812 -20.609 1 80.12 177 ALA A CA 1
ATOM 1301 C C . ALA A 1 177 ? 7.531 -22.688 -20.281 1 80.12 177 ALA A C 1
ATOM 1303 O O . ALA A 1 177 ? 6.938 -22.094 -21.172 1 80.12 177 ALA A O 1
ATOM 1304 N N . LYS A 1 178 ? 7.352 -22.422 -18.984 1 87.88 178 LYS A N 1
ATOM 1305 C CA . LYS A 1 178 ? 6.562 -21.281 -18.531 1 87.88 178 LYS A CA 1
ATOM 1306 C C . LYS A 1 178 ? 7.371 -19.984 -18.594 1 87.88 178 LYS A C 1
ATOM 1308 O O . LYS A 1 178 ? 8.57 -19.984 -18.297 1 87.88 178 LYS A O 1
ATOM 1313 N N . THR A 1 179 ? 6.789 -18.922 -19.016 1 88.81 179 THR A N 1
ATOM 1314 C CA . THR A 1 179 ? 7.359 -17.578 -19.047 1 88.81 179 THR A CA 1
ATOM 1315 C C . THR A 1 179 ? 6.266 -16.516 -18.906 1 88.81 179 THR A C 1
ATOM 1317 O O . THR A 1 179 ? 5.125 -16.844 -18.578 1 88.81 179 THR A O 1
ATOM 1320 N N . GLY A 1 180 ? 6.691 -15.273 -19.016 1 92.06 180 GLY A N 1
ATOM 1321 C CA . GLY A 1 180 ? 5.668 -14.258 -18.812 1 92.06 180 GLY A CA 1
ATOM 1322 C C . GLY A 1 180 ? 6.039 -12.914 -19.406 1 92.06 180 GLY A C 1
ATOM 1323 O O . GLY A 1 180 ? 7.023 -12.797 -20.141 1 92.06 180 GLY A O 1
ATOM 1324 N N . ILE A 1 181 ? 5.152 -12.047 -19.297 1 94.69 181 ILE A N 1
ATOM 1325 C CA . ILE A 1 181 ? 5.305 -10.641 -19.641 1 94.69 181 ILE A CA 1
ATOM 1326 C C . ILE A 1 181 ? 5.16 -9.789 -18.391 1 94.69 181 ILE A C 1
ATOM 1328 O O . ILE A 1 181 ? 4.258 -10.016 -17.578 1 94.69 181 ILE A O 1
ATOM 1332 N N . ALA A 1 182 ? 6.105 -8.93 -18.172 1 92.25 182 ALA A N 1
ATOM 1333 C CA . ALA A 1 182 ? 6.051 -8.031 -17.016 1 92.25 182 ALA A CA 1
ATOM 1334 C C . ALA A 1 182 ? 6.012 -6.574 -17.469 1 92.25 182 ALA A C 1
ATOM 1336 O O . ALA A 1 182 ? 6.887 -6.125 -18.219 1 92.25 182 ALA A O 1
ATOM 1337 N N . SER A 1 183 ? 4.984 -5.898 -17.094 1 92.5 183 SER A N 1
ATOM 1338 C CA . SER A 1 183 ? 4.836 -4.469 -17.344 1 92.5 183 SER A CA 1
ATOM 1339 C C . SER A 1 183 ? 3.848 -3.83 -16.375 1 92.5 183 SER A C 1
ATOM 1341 O O . SER A 1 183 ? 2.809 -4.414 -16.062 1 92.5 183 SER A O 1
ATOM 1343 N N . LEU A 1 184 ? 4.184 -2.678 -15.945 1 89.56 184 LEU A N 1
ATOM 1344 C CA . LEU A 1 184 ? 3.271 -1.936 -15.078 1 89.56 184 LEU A CA 1
ATOM 1345 C C . LEU A 1 184 ? 1.934 -1.706 -15.773 1 89.56 184 LEU A C 1
ATOM 1347 O O . LEU A 1 184 ? 0.897 -1.606 -15.117 1 89.56 184 LEU A O 1
ATOM 1351 N N . ARG A 1 185 ? 1.94 -1.707 -17.094 1 93.12 185 ARG A N 1
ATOM 1352 C CA . ARG A 1 185 ? 0.744 -1.416 -17.875 1 93.12 185 ARG A CA 1
ATOM 1353 C C . ARG A 1 185 ? -0.223 -2.596 -17.844 1 93.12 185 ARG A C 1
ATOM 1355 O O . ARG A 1 185 ? -1.404 -2.441 -18.172 1 93.12 185 ARG A O 1
ATOM 1362 N N . LEU A 1 186 ? 0.284 -3.762 -17.438 1 96.25 186 LEU A N 1
ATOM 1363 C CA . LEU A 1 186 ? -0.55 -4.957 -17.406 1 96.25 186 LEU A CA 1
ATOM 1364 C C . LEU A 1 186 ? -1.314 -5.055 -16.078 1 96.25 186 LEU A C 1
ATOM 1366 O O . LEU A 1 186 ? -2.25 -5.848 -15.961 1 96.25 186 LEU A O 1
ATOM 1370 N N . ARG A 1 187 ? -0.89 -4.285 -15.125 1 95.25 187 ARG A N 1
ATOM 1371 C CA . ARG A 1 187 ? -1.569 -4.344 -13.836 1 95.25 187 ARG A CA 1
ATOM 1372 C C . ARG A 1 187 ? -3.027 -3.914 -13.961 1 95.25 187 ARG A C 1
ATOM 1374 O O . ARG A 1 187 ? -3.32 -2.859 -14.531 1 95.25 187 ARG A O 1
ATOM 1381 N N . PRO A 1 188 ? -3.969 -4.723 -13.445 1 97.31 188 PRO A N 1
ATOM 1382 C CA . PRO A 1 188 ? -5.371 -4.309 -13.5 1 97.31 188 PRO A CA 1
ATOM 1383 C C . PRO A 1 188 ? -5.602 -2.92 -12.906 1 97.31 188 PRO A C 1
ATOM 1385 O O . PRO A 1 188 ? -4.926 -2.537 -11.945 1 97.31 188 PRO A O 1
ATOM 1388 N N . THR A 1 189 ? -6.52 -2.174 -13.516 1 95.69 189 THR A N 1
ATOM 1389 C CA . THR A 1 189 ? -6.887 -0.849 -13.031 1 95.69 189 THR A CA 1
ATOM 1390 C C . THR A 1 189 ? -7.41 -0.923 -11.594 1 95.69 189 THR A C 1
ATOM 1392 O O . THR A 1 189 ? -7.094 -0.067 -10.766 1 95.69 189 THR A O 1
ATOM 1395 N N . GLU A 1 190 ? -8.188 -1.865 -11.336 1 95.75 190 GLU A N 1
ATOM 1396 C CA . GLU A 1 190 ? -8.641 -2.135 -9.969 1 95.75 190 GLU A CA 1
ATOM 1397 C C . GLU A 1 190 ? -8.977 -3.611 -9.781 1 95.75 190 GLU A C 1
ATOM 1399 O O . GLU A 1 190 ? -9.156 -4.34 -10.758 1 95.75 190 GLU A O 1
ATOM 1404 N N . ALA A 1 191 ? -8.938 -4.027 -8.609 1 97.69 191 ALA A N 1
ATOM 1405 C CA . ALA A 1 191 ? -9.32 -5.387 -8.234 1 97.69 191 ALA A CA 1
ATOM 1406 C C . ALA A 1 191 ? -10.469 -5.379 -7.227 1 97.69 191 ALA A C 1
ATOM 1408 O O . ALA A 1 191 ? -10.477 -4.57 -6.293 1 97.69 191 ALA A O 1
ATOM 1409 N N . LEU A 1 192 ? -11.523 -6.094 -7.484 1 97.88 192 LEU A N 1
ATOM 1410 C CA . LEU A 1 192 ? -12.578 -6.391 -6.52 1 97.88 192 LEU A CA 1
ATOM 1411 C C . LEU A 1 192 ? -12.383 -7.777 -5.914 1 97.88 192 LEU A C 1
ATOM 1413 O O . LEU A 1 192 ? -12.602 -8.789 -6.59 1 97.88 192 LEU A O 1
ATOM 1417 N N . ILE A 1 193 ? -12 -7.832 -4.703 1 97.62 193 ILE A N 1
ATOM 1418 C CA . ILE A 1 193 ? -11.617 -9.078 -4.047 1 97.62 193 ILE A CA 1
ATOM 1419 C C . ILE A 1 193 ? -12.695 -9.477 -3.035 1 97.62 193 ILE A C 1
ATOM 1421 O O . ILE A 1 193 ? -12.742 -8.93 -1.927 1 97.62 193 ILE A O 1
ATOM 1425 N N . ASP A 1 194 ? -13.508 -10.383 -3.43 1 96.94 194 ASP A N 1
ATOM 1426 C CA . ASP A 1 194 ? -14.648 -10.859 -2.66 1 96.94 194 ASP A CA 1
ATOM 1427 C C . ASP A 1 194 ? -14.375 -12.242 -2.07 1 96.94 194 ASP A C 1
ATOM 1429 O O . ASP A 1 194 ? -14.406 -13.25 -2.785 1 96.94 194 ASP A O 1
ATOM 1433 N N . PRO A 1 195 ? -14.172 -12.32 -0.732 1 94.94 195 PRO A N 1
ATOM 1434 C CA . PRO A 1 195 ? -13.828 -13.602 -0.126 1 94.94 195 PRO A CA 1
ATOM 1435 C C . PRO A 1 195 ? -14.914 -14.656 -0.316 1 94.94 195 PRO A C 1
ATOM 1437 O O . PRO A 1 195 ? -14.656 -15.852 -0.187 1 94.94 195 PRO A O 1
ATOM 1440 N N . ASP A 1 196 ? -16.094 -14.234 -0.621 1 93.44 196 ASP A N 1
ATOM 1441 C CA . ASP A 1 196 ? -17.188 -15.195 -0.816 1 93.44 196 ASP A CA 1
ATOM 1442 C C . ASP A 1 196 ? -16.891 -16.109 -2.006 1 93.44 196 ASP A C 1
ATOM 1444 O O . ASP A 1 196 ? -17.422 -17.219 -2.076 1 93.44 196 ASP A O 1
ATOM 1448 N N . CYS A 1 197 ? -16.047 -15.672 -2.863 1 92.44 197 CYS A N 1
ATOM 1449 C CA . CYS A 1 197 ? -15.734 -16.438 -4.066 1 92.44 197 CYS A CA 1
ATOM 1450 C C . CYS A 1 197 ? -14.922 -17.688 -3.727 1 92.44 197 CYS A C 1
ATOM 1452 O O . CYS A 1 197 ? -14.797 -18.594 -4.547 1 92.44 197 CYS A O 1
ATOM 1454 N N . THR A 1 198 ? -14.422 -17.766 -2.508 1 91.19 198 THR A N 1
ATOM 1455 C CA . THR A 1 198 ? -13.531 -18.875 -2.168 1 91.19 198 THR A CA 1
ATOM 1456 C C . THR A 1 198 ? -14.305 -20 -1.476 1 91.19 198 THR A C 1
ATOM 1458 O O . THR A 1 198 ? -13.75 -21.062 -1.206 1 91.19 198 THR A O 1
ATOM 1461 N N . ALA A 1 199 ? -15.555 -19.781 -1.254 1 87.19 199 ALA A N 1
ATOM 1462 C CA . ALA A 1 199 ? -16.375 -20.703 -0.48 1 87.19 199 ALA A CA 1
ATOM 1463 C C . ALA A 1 199 ? -16.547 -22.031 -1.22 1 87.19 199 ALA A C 1
ATOM 1465 O O . ALA A 1 199 ? -16.766 -23.078 -0.598 1 87.19 199 ALA A O 1
ATOM 1466 N N . THR A 1 200 ? -16.391 -22.016 -2.484 1 84.88 200 THR A N 1
ATOM 1467 C CA . THR A 1 200 ? -16.656 -23.234 -3.254 1 84.88 200 THR A CA 1
ATOM 1468 C C . THR A 1 200 ? -15.359 -23.938 -3.625 1 84.88 200 THR A C 1
ATOM 1470 O O . THR A 1 200 ? -15.375 -25 -4.234 1 84.88 200 THR A O 1
ATOM 1473 N N . LEU A 1 201 ? -14.273 -23.406 -3.289 1 90.38 201 LEU A N 1
ATOM 1474 C CA . LEU A 1 201 ? -12.992 -23.984 -3.68 1 90.38 201 LEU A CA 1
ATOM 1475 C C . LEU A 1 201 ? -12.711 -25.266 -2.898 1 90.38 201 LEU A C 1
ATOM 1477 O O . LEU A 1 201 ? -12.844 -25.281 -1.673 1 90.38 201 LEU A O 1
ATOM 1481 N N . PRO A 1 202 ? -12.305 -26.297 -3.645 1 91.44 202 PRO A N 1
ATOM 1482 C CA . PRO A 1 202 ? -11.859 -27.5 -2.943 1 91.44 202 PRO A CA 1
ATOM 1483 C C . PRO A 1 202 ? -10.633 -27.266 -2.064 1 91.44 202 PRO A C 1
ATOM 1485 O O . PRO A 1 202 ? -9.852 -26.344 -2.326 1 91.44 202 PRO A O 1
ATOM 1488 N N . GLY A 1 203 ? -10.531 -28.078 -1.064 1 94.25 203 GLY A N 1
ATOM 1489 C CA . GLY A 1 203 ? -9.414 -27.984 -0.14 1 94.25 203 GLY A CA 1
ATOM 1490 C C . GLY A 1 203 ? -8.062 -28.031 -0.83 1 94.25 203 GLY A C 1
ATOM 1491 O O . GLY A 1 203 ? -7.16 -27.266 -0.493 1 94.25 203 GLY A O 1
ATOM 1492 N N . GLU A 1 204 ? -7.938 -28.906 -1.796 1 94.56 204 GLU A N 1
ATOM 1493 C CA . GLU A 1 204 ? -6.668 -29.078 -2.502 1 94.56 204 GLU A CA 1
ATOM 1494 C C . GLU A 1 204 ? -6.289 -27.812 -3.264 1 94.56 204 GLU A C 1
ATOM 1496 O O . GLU A 1 204 ? -5.113 -27.438 -3.322 1 94.56 204 GLU A O 1
ATOM 1501 N N . VAL A 1 205 ? -7.246 -27.156 -3.848 1 92.75 205 VAL A N 1
ATOM 1502 C CA . VAL A 1 205 ? -7.012 -25.906 -4.57 1 92.75 205 VAL A CA 1
ATOM 1503 C C . VAL A 1 205 ? -6.633 -24.797 -3.59 1 92.75 205 VAL A C 1
ATOM 1505 O O . VAL A 1 205 ? -5.711 -24.031 -3.848 1 92.75 205 VAL A O 1
ATOM 1508 N N . THR A 1 206 ? -7.348 -24.797 -2.43 1 95.75 206 THR A N 1
ATOM 1509 C CA . THR A 1 206 ? -7.031 -23.828 -1.373 1 95.75 206 THR A CA 1
ATOM 1510 C C . THR A 1 206 ? -5.613 -24.047 -0.854 1 95.75 206 THR A C 1
ATOM 1512 O O . THR A 1 206 ? -4.875 -23.094 -0.625 1 95.75 206 THR A O 1
ATOM 1515 N N . ALA A 1 207 ? -5.25 -25.281 -0.776 1 97.31 207 ALA A N 1
ATOM 1516 C CA . ALA A 1 207 ? -3.914 -25.609 -0.298 1 97.31 207 ALA A CA 1
ATOM 1517 C C . ALA A 1 207 ? -2.846 -25.172 -1.292 1 97.31 207 ALA A C 1
ATOM 1519 O O . ALA A 1 207 ? -1.861 -24.531 -0.91 1 97.31 207 ALA A O 1
ATOM 1520 N N . ALA A 1 208 ? -3.023 -25.5 -2.518 1 95.44 208 ALA A N 1
ATOM 1521 C CA . ALA A 1 208 ? -2.047 -25.141 -3.543 1 95.44 208 ALA A CA 1
ATOM 1522 C C . ALA A 1 208 ? -1.916 -23.625 -3.67 1 95.44 208 ALA A C 1
ATOM 1524 O O . ALA A 1 208 ? -0.804 -23.094 -3.723 1 95.44 208 ALA A O 1
ATOM 1525 N N . SER A 1 209 ? -3.018 -22.953 -3.729 1 94.56 209 SER A N 1
ATOM 1526 C CA . SER A 1 209 ? -3 -21.5 -3.82 1 94.56 209 SER A CA 1
ATOM 1527 C C . SER A 1 209 ? -2.391 -20.875 -2.572 1 94.56 209 SER A C 1
ATOM 1529 O O . SER A 1 209 ? -1.641 -19.891 -2.662 1 94.56 209 SER A O 1
ATOM 1531 N N . GLY A 1 210 ? -2.768 -21.422 -1.414 1 97.19 210 GLY A N 1
ATOM 1532 C CA . GLY A 1 210 ? -2.193 -20.938 -0.167 1 97.19 210 GLY A CA 1
ATOM 1533 C C . GLY A 1 210 ? -0.686 -21.094 -0.108 1 97.19 210 GLY A C 1
ATOM 1534 O O . GLY A 1 210 ? 0.012 -20.188 0.372 1 97.19 210 GLY A O 1
ATOM 1535 N N . MET A 1 211 ? -0.188 -22.188 -0.62 1 98 211 MET A N 1
ATOM 1536 C CA . MET A 1 211 ? 1.254 -22.422 -0.627 1 98 211 MET A CA 1
ATOM 1537 C C . MET A 1 211 ? 1.956 -21.438 -1.568 1 98 211 MET A C 1
ATOM 1539 O O . MET A 1 211 ? 3.094 -21.047 -1.315 1 98 211 MET A O 1
ATOM 1543 N N . ASP A 1 212 ? 1.268 -21.062 -2.625 1 97.44 212 ASP A N 1
ATOM 1544 C CA . ASP A 1 212 ? 1.773 -20.016 -3.512 1 97.44 212 ASP A CA 1
ATOM 1545 C C . ASP A 1 212 ? 1.927 -18.688 -2.77 1 97.44 212 ASP A C 1
ATOM 1547 O O . ASP A 1 212 ? 2.959 -18.031 -2.883 1 97.44 212 ASP A O 1
ATOM 1551 N N . VAL A 1 213 ? 0.919 -18.359 -1.995 1 97.62 213 VAL A N 1
ATOM 1552 C CA . VAL A 1 213 ? 0.92 -17.125 -1.203 1 97.62 213 VAL A CA 1
ATOM 1553 C C . VAL A 1 213 ? 2.088 -17.156 -0.22 1 97.62 213 VAL A C 1
ATOM 1555 O O . VAL A 1 213 ? 2.809 -16.156 -0.081 1 97.62 213 VAL A O 1
ATOM 1558 N N . LEU A 1 214 ? 2.211 -18.281 0.417 1 98.38 214 LEU A N 1
ATOM 1559 C CA . LEU A 1 214 ? 3.279 -18.453 1.396 1 98.38 214 LEU A CA 1
ATOM 1560 C C . LEU A 1 214 ? 4.645 -18.234 0.754 1 98.38 214 LEU A C 1
ATOM 1562 O O . LEU A 1 214 ? 5.484 -17.516 1.304 1 98.38 214 LEU A O 1
ATOM 1566 N N . SER A 1 215 ? 4.836 -18.781 -0.348 1 98.5 215 SER A N 1
ATOM 1567 C CA . SER A 1 215 ? 6.117 -18.641 -1.034 1 98.5 215 SER A CA 1
ATOM 1568 C C . SER A 1 215 ? 6.309 -17.234 -1.558 1 98.5 215 SER A C 1
ATOM 1570 O O . SER A 1 215 ? 7.422 -16.703 -1.531 1 98.5 215 SER A O 1
ATOM 1572 N N . HIS A 1 216 ? 5.199 -16.641 -2.135 1 98.56 216 HIS A N 1
ATOM 1573 C CA . HIS A 1 216 ? 5.281 -15.234 -2.531 1 98.56 216 HIS A CA 1
ATOM 1574 C C . HIS A 1 216 ? 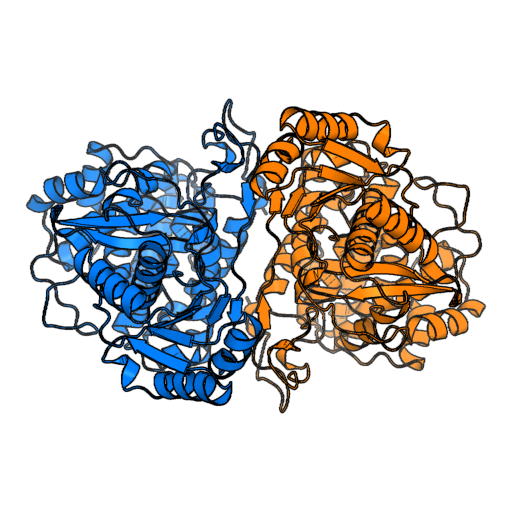5.875 -14.375 -1.417 1 98.56 216 HIS A C 1
ATOM 1576 O O . HIS A 1 216 ? 6.844 -13.648 -1.64 1 98.56 216 HIS A O 1
ATOM 1582 N N . ALA A 1 217 ? 5.324 -14.531 -0.248 1 98.75 217 ALA A N 1
ATOM 1583 C CA . ALA A 1 217 ? 5.723 -13.703 0.887 1 98.75 217 ALA A CA 1
ATOM 1584 C C . ALA A 1 217 ? 7.137 -14.039 1.346 1 98.75 217 ALA A C 1
ATOM 1586 O O . ALA A 1 217 ? 7.949 -13.141 1.586 1 98.75 217 ALA A O 1
ATOM 1587 N N . LEU A 1 218 ? 7.469 -15.32 1.438 1 98.81 218 LEU A N 1
ATOM 1588 C CA . LEU A 1 218 ? 8.789 -15.75 1.897 1 98.81 218 LEU A CA 1
ATOM 1589 C C . LEU A 1 218 ? 9.867 -15.305 0.92 1 98.81 218 LEU A C 1
ATOM 1591 O O . LEU A 1 218 ? 10.922 -14.805 1.333 1 98.81 218 LEU A O 1
ATOM 1595 N N . GLU A 1 219 ? 9.609 -15.523 -0.36 1 98.81 219 GLU A N 1
ATOM 1596 C CA . GLU A 1 219 ? 10.602 -15.18 -1.373 1 98.81 219 GLU A CA 1
ATOM 1597 C C . GLU A 1 219 ? 10.805 -13.672 -1.447 1 98.81 219 GLU A C 1
ATOM 1599 O O . GLU A 1 219 ? 11.945 -13.195 -1.546 1 98.81 219 GLU A O 1
ATOM 1604 N N . SER A 1 220 ? 9.742 -12.938 -1.395 1 98.31 220 SER A N 1
ATOM 1605 C CA . SER A 1 220 ? 9.836 -11.477 -1.442 1 98.31 220 SER A CA 1
ATOM 1606 C C . SER A 1 220 ? 10.594 -10.938 -0.237 1 98.31 220 SER A C 1
ATOM 1608 O O . SER A 1 220 ? 11.422 -10.031 -0.374 1 98.31 220 SER A O 1
ATOM 1610 N N . TYR A 1 221 ? 10.328 -11.477 0.936 1 98.56 221 TYR A N 1
ATOM 1611 C CA . TYR A 1 221 ? 10.953 -11.016 2.174 1 98.56 221 TYR A CA 1
ATOM 1612 C C . TYR A 1 221 ? 12.438 -11.352 2.199 1 98.56 221 TYR A C 1
ATOM 1614 O O . TYR A 1 221 ? 13.242 -10.594 2.746 1 98.56 221 TYR A O 1
ATOM 1622 N N . THR A 1 222 ? 12.812 -12.438 1.58 1 98.38 222 THR A N 1
ATOM 1623 C CA . THR A 1 222 ? 14.188 -12.914 1.647 1 98.38 222 THR A CA 1
ATOM 1624 C C . THR A 1 222 ? 14.93 -12.617 0.345 1 98.38 222 THR A C 1
ATOM 1626 O O . THR A 1 222 ? 16.047 -13.102 0.135 1 98.38 222 THR A O 1
ATOM 1629 N N . ALA A 1 223 ? 14.32 -11.883 -0.605 1 98.06 223 ALA A N 1
ATOM 1630 C CA . ALA A 1 223 ? 14.945 -11.547 -1.88 1 98.06 223 ALA A CA 1
ATOM 1631 C C . ALA A 1 223 ? 16.188 -10.68 -1.666 1 98.06 223 ALA A C 1
ATOM 1633 O O . ALA A 1 223 ? 16.391 -10.133 -0.58 1 98.06 223 ALA A O 1
ATOM 1634 N N . ARG A 1 224 ? 17.016 -10.625 -2.689 1 96.31 224 ARG A N 1
ATOM 1635 C CA . ARG A 1 224 ? 18.078 -9.633 -2.693 1 96.31 224 ARG A CA 1
ATOM 1636 C C . ARG A 1 224 ? 17.531 -8.242 -2.414 1 96.31 224 ARG A C 1
ATOM 1638 O O . ARG A 1 224 ? 16.594 -7.797 -3.061 1 96.31 224 ARG A O 1
ATOM 1645 N N . PRO A 1 225 ? 18.156 -7.586 -1.35 1 96.31 225 PRO A N 1
ATOM 1646 C CA . PRO A 1 225 ? 17.625 -6.254 -1.034 1 96.31 225 PRO A CA 1
ATOM 1647 C C . PRO A 1 225 ? 17.797 -5.266 -2.188 1 96.31 225 PRO A C 1
ATOM 1649 O O . PRO A 1 225 ? 18.781 -5.336 -2.928 1 96.31 225 PRO A O 1
ATOM 1652 N N . TYR A 1 226 ? 16.906 -4.293 -2.287 1 96.31 226 TYR A N 1
ATOM 1653 C CA . TYR A 1 226 ? 16.938 -3.316 -3.371 1 96.31 226 TYR A CA 1
ATOM 1654 C C . TYR A 1 226 ? 18.25 -2.555 -3.395 1 96.31 226 TYR A C 1
ATOM 1656 O O . TYR A 1 226 ? 18.75 -2.213 -4.465 1 96.31 226 TYR A O 1
ATOM 1664 N N . VAL A 1 227 ? 18.906 -2.395 -2.234 1 95.69 227 VAL A N 1
ATOM 1665 C CA . VAL A 1 227 ? 20.141 -1.604 -2.113 1 95.69 227 VAL A CA 1
ATOM 1666 C C . VAL A 1 227 ? 21.328 -2.412 -2.625 1 95.69 227 VAL A C 1
ATOM 1668 O O . VAL A 1 227 ? 22.453 -1.914 -2.658 1 95.69 227 VAL A O 1
ATOM 1671 N N . ARG A 1 228 ? 21.078 -3.67 -2.99 1 95.12 228 ARG A N 1
ATOM 1672 C CA . ARG A 1 228 ? 22.109 -4.535 -3.551 1 95.12 228 ARG A CA 1
ATOM 1673 C C . ARG A 1 228 ? 21.844 -4.836 -5.02 1 95.12 228 ARG A C 1
ATOM 1675 O O . ARG A 1 228 ? 22.562 -5.613 -5.645 1 95.12 228 ARG A O 1
ATOM 1682 N N . ARG A 1 229 ? 20.859 -4.223 -5.539 1 94.12 229 ARG A N 1
ATOM 1683 C CA . ARG A 1 229 ? 20.547 -4.34 -6.957 1 94.12 229 ARG A CA 1
ATOM 1684 C C . ARG A 1 229 ? 21.125 -3.172 -7.746 1 94.12 229 ARG A C 1
ATOM 1686 O O . ARG A 1 229 ? 21.078 -2.023 -7.301 1 94.12 229 ARG A O 1
ATOM 1693 N N . PRO A 1 230 ? 21.641 -3.457 -8.891 1 93.38 230 PRO A N 1
ATOM 1694 C CA . PRO A 1 230 ? 22.172 -2.357 -9.695 1 93.38 230 PRO A CA 1
ATOM 1695 C C . PRO A 1 230 ? 21.141 -1.268 -9.969 1 93.38 230 PRO A C 1
ATOM 1697 O O . PRO A 1 230 ? 19.984 -1.571 -10.227 1 93.38 230 PRO A O 1
ATOM 1700 N N . ALA A 1 231 ? 21.578 -0.031 -9.828 1 94.19 231 ALA A N 1
ATOM 1701 C CA . ALA A 1 231 ? 20.703 1.092 -10.172 1 94.19 231 ALA A CA 1
ATOM 1702 C C . ALA A 1 231 ? 20.297 1.036 -11.633 1 94.19 231 ALA A C 1
ATOM 1704 O O . ALA A 1 231 ? 21.078 0.656 -12.5 1 94.19 231 ALA A O 1
ATOM 1705 N N . PRO A 1 232 ? 19.078 1.354 -11.945 1 91.69 232 PRO A N 1
ATOM 1706 C CA . PRO A 1 232 ? 18.703 1.42 -13.352 1 91.69 232 PRO A CA 1
ATOM 1707 C C . PRO A 1 232 ? 19.422 2.525 -14.117 1 91.69 232 PRO A C 1
ATOM 1709 O O . PRO A 1 232 ? 19.828 3.527 -13.516 1 91.69 232 PRO A O 1
ATOM 1712 N N . ALA A 1 233 ? 19.594 2.34 -15.398 1 89.81 233 ALA A N 1
ATOM 1713 C CA . ALA A 1 233 ? 20.266 3.33 -16.234 1 89.81 233 ALA A CA 1
ATOM 1714 C C . ALA A 1 233 ? 19.531 4.664 -16.203 1 89.81 233 ALA A C 1
ATOM 1716 O O . ALA A 1 233 ? 20.156 5.727 -16.312 1 89.81 233 ALA A O 1
ATOM 1717 N N . ARG A 1 234 ? 18.234 4.645 -16.109 1 89.12 234 ARG A N 1
ATOM 1718 C CA . ARG A 1 234 ? 17.359 5.789 -15.891 1 89.12 234 ARG A CA 1
ATOM 1719 C C . ARG A 1 234 ? 16.156 5.414 -15.016 1 89.12 234 ARG A C 1
ATOM 1721 O O . ARG A 1 234 ? 15.773 4.246 -14.953 1 89.12 234 ARG A O 1
ATOM 1728 N N . PRO A 1 235 ? 15.562 6.379 -14.359 1 88.75 235 PRO A N 1
ATOM 1729 C CA . PRO A 1 235 ? 14.523 6.105 -13.359 1 88.75 235 PRO A CA 1
ATOM 1730 C C . PRO A 1 235 ? 13.344 5.332 -13.938 1 88.75 235 PRO A C 1
ATOM 1732 O O . PRO A 1 235 ? 12.766 4.48 -13.258 1 88.75 235 PRO A O 1
ATOM 1735 N N . SER A 1 236 ? 13.016 5.535 -15.188 1 82.62 236 SER A N 1
ATOM 1736 C CA . SER A 1 236 ? 11.844 4.914 -15.805 1 82.62 236 SER A CA 1
ATOM 1737 C C . SER A 1 236 ? 12.07 3.42 -16.031 1 82.62 236 SER A C 1
ATOM 1739 O O . SER A 1 236 ? 11.125 2.68 -16.297 1 82.62 236 SER A O 1
ATOM 1741 N N . LEU A 1 237 ? 13.305 2.953 -15.875 1 85.25 237 LEU A N 1
ATOM 1742 C CA . LEU A 1 237 ? 13.648 1.554 -16.109 1 85.25 237 LEU A CA 1
ATOM 1743 C C . LEU A 1 237 ? 13.766 0.799 -14.781 1 85.25 237 LEU A C 1
ATOM 1745 O O . LEU A 1 237 ? 14.188 -0.36 -14.766 1 85.25 237 LEU A O 1
ATOM 1749 N N . ARG A 1 238 ? 13.445 1.496 -13.688 1 90.56 238 ARG A N 1
ATOM 1750 C CA . ARG A 1 238 ? 13.398 0.758 -12.43 1 90.56 238 ARG A CA 1
ATOM 1751 C C . ARG A 1 238 ? 12.414 -0.403 -12.516 1 90.56 238 ARG A C 1
ATOM 1753 O O . ARG A 1 238 ? 11.242 -0.209 -12.859 1 90.56 238 ARG A O 1
ATOM 1760 N N . PRO A 1 239 ? 12.828 -1.582 -12.281 1 89.25 239 PRO A N 1
ATOM 1761 C CA . PRO A 1 239 ? 11.945 -2.734 -12.461 1 89.25 239 PRO A CA 1
ATOM 1762 C C . PRO A 1 239 ? 10.867 -2.834 -11.383 1 89.25 239 PRO A C 1
ATOM 1764 O O . PRO A 1 239 ? 11.031 -2.277 -10.297 1 89.25 239 PRO A O 1
ATOM 1767 N N . MET A 1 240 ? 9.805 -3.514 -11.711 1 89.38 240 MET A N 1
ATOM 1768 C CA . MET A 1 240 ? 8.766 -3.797 -10.727 1 89.38 240 MET A CA 1
ATOM 1769 C C . MET A 1 240 ? 9.305 -4.688 -9.609 1 89.38 240 MET A C 1
ATOM 1771 O O . MET A 1 240 ? 8.961 -4.5 -8.438 1 89.38 240 MET A O 1
ATOM 1775 N N . SER A 1 241 ? 10.117 -5.684 -9.984 1 92.25 241 SER A N 1
ATOM 1776 C CA . SER A 1 241 ? 10.805 -6.52 -9.008 1 92.25 241 SER A CA 1
ATOM 1777 C C . SER A 1 241 ? 12.07 -5.848 -8.5 1 92.25 241 SER A C 1
ATOM 1779 O O . SER A 1 241 ? 13.164 -6.102 -9.008 1 92.25 241 SER A O 1
ATOM 1781 N N . GLN A 1 242 ? 11.969 -5.125 -7.457 1 95.31 242 GLN A N 1
ATOM 1782 C CA . GLN A 1 242 ? 13.047 -4.262 -6.984 1 95.31 242 GLN A CA 1
ATOM 1783 C C . GLN A 1 242 ? 13.898 -4.969 -5.934 1 95.31 242 GLN A C 1
ATOM 1785 O O . GLN A 1 242 ? 14.953 -4.465 -5.539 1 95.31 242 GLN A O 1
ATOM 1790 N N . GLY A 1 243 ? 13.477 -6.16 -5.543 1 96.69 243 GLY A N 1
ATOM 1791 C CA . GLY A 1 243 ? 14.078 -6.793 -4.383 1 96.69 243 GLY A CA 1
ATOM 1792 C C . GLY A 1 243 ? 13.422 -6.395 -3.074 1 96.69 243 GLY A C 1
ATOM 1793 O O . GLY A 1 243 ? 12.555 -5.52 -3.053 1 96.69 243 GLY A O 1
ATOM 1794 N N . ALA A 1 244 ? 13.805 -7.113 -2.045 1 97.56 244 ALA A N 1
ATOM 1795 C CA . ALA A 1 244 ? 13.234 -6.805 -0.734 1 97.56 244 ALA A CA 1
ATOM 1796 C C . ALA A 1 244 ? 13.414 -5.332 -0.39 1 97.56 244 ALA A C 1
ATOM 1798 O O . ALA A 1 244 ? 14.477 -4.754 -0.627 1 97.56 244 ALA A O 1
ATOM 1799 N N . ASN A 1 245 ? 12.406 -4.691 0.09 1 97.12 245 ASN A N 1
ATOM 1800 C CA . ASN A 1 245 ? 12.398 -3.279 0.461 1 97.12 245 ASN A CA 1
ATOM 1801 C C . ASN A 1 245 ? 11.438 -3.01 1.615 1 97.12 245 ASN A C 1
ATOM 1803 O O . ASN A 1 245 ? 10.633 -3.873 1.977 1 97.12 245 ASN A O 1
ATOM 1807 N N . PRO A 1 246 ? 11.477 -1.828 2.203 1 96.62 246 PRO A N 1
ATOM 1808 C CA . PRO A 1 246 ? 10.68 -1.532 3.396 1 96.62 246 PRO A CA 1
ATOM 1809 C C . PRO A 1 246 ? 9.18 -1.652 3.148 1 96.62 246 PRO A C 1
ATOM 1811 O O . PRO A 1 246 ? 8.43 -2.027 4.055 1 96.62 246 PRO A O 1
ATOM 1814 N N . TRP A 1 247 ? 8.742 -1.378 1.996 1 96.38 247 TRP A N 1
ATOM 1815 C CA . TRP A 1 247 ? 7.324 -1.465 1.653 1 96.38 247 TRP A CA 1
ATOM 1816 C C . TRP A 1 247 ? 6.875 -2.92 1.553 1 96.38 247 TRP A C 1
ATOM 1818 O O . TRP A 1 247 ? 5.898 -3.32 2.188 1 96.38 247 TRP A O 1
ATOM 1828 N N . SER A 1 248 ? 7.582 -3.674 0.743 1 97.31 248 SER A N 1
ATOM 1829 C CA . SER A 1 248 ? 7.199 -5.066 0.551 1 97.31 248 SER A CA 1
ATOM 1830 C C . SER A 1 248 ? 7.27 -5.848 1.86 1 97.31 248 SER A C 1
ATOM 1832 O O . SER A 1 248 ? 6.473 -6.762 2.09 1 97.31 248 SER A O 1
ATOM 1834 N N . ASP A 1 249 ? 8.219 -5.473 2.744 1 97.75 249 ASP A N 1
ATOM 1835 C CA . ASP A 1 249 ? 8.383 -6.156 4.023 1 97.75 249 ASP A CA 1
ATOM 1836 C C . ASP A 1 249 ? 7.102 -6.098 4.852 1 97.75 249 ASP A C 1
ATOM 1838 O O . ASP A 1 249 ? 6.777 -7.043 5.574 1 97.75 249 ASP A O 1
ATOM 1842 N N . LEU A 1 250 ? 6.371 -4.996 4.746 1 97.06 250 LEU A N 1
ATOM 1843 C CA . LEU A 1 250 ? 5.148 -4.84 5.523 1 97.06 250 LEU A CA 1
ATOM 1844 C C . LEU A 1 250 ? 4.113 -5.883 5.121 1 97.06 250 LEU A C 1
ATOM 1846 O O . LEU A 1 250 ? 3.547 -6.566 5.98 1 97.06 250 LEU A O 1
ATOM 1850 N N . GLY A 1 251 ? 3.916 -5.973 3.811 1 97.44 251 GLY A N 1
ATOM 1851 C CA . GLY A 1 251 ? 2.961 -6.949 3.309 1 97.44 251 GLY A CA 1
ATOM 1852 C C . GLY A 1 251 ? 3.371 -8.383 3.586 1 97.44 251 GLY A C 1
ATOM 1853 O O . GLY A 1 251 ? 2.535 -9.219 3.936 1 97.44 251 GLY A O 1
ATOM 1854 N N . CYS A 1 252 ? 4.672 -8.656 3.447 1 98.38 252 CYS A N 1
ATOM 1855 C CA . CYS A 1 252 ? 5.184 -10 3.686 1 98.38 252 CYS A CA 1
ATOM 1856 C C . CYS A 1 252 ? 4.965 -10.414 5.137 1 98.38 252 CYS A C 1
ATOM 1858 O O . CYS A 1 252 ? 4.477 -11.516 5.402 1 98.38 252 CYS A O 1
ATOM 1860 N N . ARG A 1 253 ? 5.34 -9.539 6.055 1 98.06 253 ARG A N 1
ATOM 1861 C CA . ARG A 1 253 ? 5.199 -9.828 7.477 1 98.06 253 ARG A CA 1
ATOM 1862 C C . ARG A 1 253 ? 3.756 -10.18 7.828 1 98.06 253 ARG A C 1
ATOM 1864 O O . ARG A 1 253 ? 3.496 -11.211 8.453 1 98.06 253 ARG A O 1
ATOM 1871 N N . GLU A 1 254 ? 2.838 -9.336 7.387 1 98.06 254 GLU A N 1
ATOM 1872 C CA . GLU A 1 254 ? 1.438 -9.562 7.73 1 98.06 254 GLU A CA 1
ATOM 1873 C C . GLU A 1 254 ? 0.889 -10.797 7.027 1 98.06 254 GLU A C 1
ATOM 1875 O O . GLU A 1 254 ? 0.133 -11.57 7.617 1 98.06 254 GLU A O 1
ATOM 1880 N N . ALA A 1 255 ? 1.234 -10.977 5.762 1 98.38 255 ALA A N 1
ATOM 1881 C CA . ALA A 1 255 ? 0.788 -12.156 5.027 1 98.38 255 ALA A CA 1
ATOM 1882 C C . ALA A 1 255 ? 1.255 -13.438 5.711 1 98.38 255 ALA A C 1
ATOM 1884 O O . ALA A 1 255 ? 0.473 -14.375 5.887 1 98.38 255 ALA A O 1
ATOM 1885 N N . LEU A 1 256 ? 2.531 -13.5 6.125 1 98.75 256 LEU A N 1
ATOM 1886 C CA . LEU A 1 256 ? 3.08 -14.695 6.75 1 98.75 256 LEU A CA 1
ATOM 1887 C C . LEU A 1 256 ? 2.412 -14.961 8.094 1 98.75 256 LEU A C 1
ATOM 1889 O O . LEU A 1 256 ? 2.121 -16.109 8.43 1 98.75 256 LEU A O 1
ATOM 1893 N N . ARG A 1 257 ? 2.17 -13.891 8.852 1 98.25 257 ARG A N 1
ATOM 1894 C CA . ARG A 1 257 ? 1.46 -14.055 10.109 1 98.25 257 ARG A CA 1
ATOM 1895 C C . ARG A 1 257 ? 0.083 -14.672 9.891 1 98.25 257 ARG A C 1
ATOM 1897 O O . ARG A 1 257 ? -0.288 -15.633 10.57 1 98.25 257 ARG A O 1
ATOM 1904 N N . LEU A 1 258 ? -0.697 -14.133 8.938 1 97.88 258 LEU A N 1
ATOM 1905 C CA . LEU A 1 258 ? -2.035 -14.625 8.633 1 97.88 258 LEU A CA 1
ATOM 1906 C C . LEU A 1 258 ? -1.979 -16.062 8.125 1 97.88 258 LEU A C 1
ATOM 1908 O O . LEU A 1 258 ? -2.805 -16.891 8.516 1 97.88 258 LEU A O 1
ATOM 1912 N N . MET A 1 259 ? -1 -16.359 7.289 1 97.94 259 MET A N 1
ATOM 1913 C CA . MET A 1 259 ? -0.844 -17.703 6.762 1 97.94 259 MET A CA 1
ATOM 1914 C C . MET A 1 259 ? -0.585 -18.703 7.887 1 97.94 259 MET A C 1
ATOM 1916 O O . MET A 1 259 ? -1.139 -19.812 7.887 1 97.94 259 MET A O 1
ATOM 1920 N N . GLY A 1 260 ? 0.317 -18.344 8.781 1 98.06 260 GLY A N 1
ATOM 1921 C CA . GLY A 1 260 ? 0.602 -19.203 9.914 1 98.06 260 GLY A CA 1
ATOM 1922 C C . GLY A 1 260 ? -0.626 -19.516 10.75 1 98.06 260 GLY A C 1
ATOM 1923 O O . GLY A 1 260 ? -0.765 -20.625 11.266 1 98.06 260 GLY A O 1
ATOM 1924 N N . GLN A 1 261 ? -1.537 -18.625 10.797 1 97.44 261 GLN A N 1
ATOM 1925 C CA . GLN A 1 261 ? -2.689 -18.734 11.688 1 97.44 261 GLN A CA 1
ATOM 1926 C C . GLN A 1 261 ? -3.865 -19.406 10.977 1 97.44 261 GLN A C 1
ATOM 1928 O O . GLN A 1 261 ? -4.637 -20.141 11.602 1 97.44 261 GLN A O 1
ATOM 1933 N N . TYR A 1 262 ? -3.996 -19.188 9.625 1 97.38 262 TYR A N 1
ATOM 1934 C CA . TYR A 1 262 ? -5.305 -19.484 9.039 1 97.38 262 TYR A CA 1
ATOM 1935 C C . TYR A 1 262 ? -5.188 -20.5 7.914 1 97.38 262 TYR A C 1
ATOM 1937 O O . TYR A 1 262 ? -6.191 -21.062 7.465 1 97.38 262 TYR A O 1
ATOM 1945 N N . LEU A 1 263 ? -4.012 -20.797 7.379 1 98.06 263 LEU A N 1
ATOM 1946 C CA . LEU A 1 263 ? -3.873 -21.641 6.195 1 98.06 263 LEU A CA 1
ATOM 1947 C C . LEU A 1 263 ? -4.477 -23.016 6.438 1 98.06 263 LEU A C 1
ATOM 1949 O O . LEU A 1 263 ? -5.324 -23.469 5.668 1 98.06 263 LEU A O 1
ATOM 1953 N N . GLU A 1 264 ? -4.059 -23.688 7.523 1 98.31 264 GLU A N 1
ATOM 1954 C CA . GLU A 1 264 ? -4.547 -25.031 7.812 1 98.31 264 GLU A CA 1
ATOM 1955 C C . GLU A 1 264 ? -6.059 -25.031 8.016 1 98.31 264 GLU A C 1
ATOM 1957 O O . GLU A 1 264 ? -6.754 -25.922 7.52 1 98.31 264 GLU A O 1
ATOM 1962 N N . ARG A 1 265 ? -6.57 -24.016 8.727 1 97.38 265 ARG A N 1
ATOM 1963 C CA . ARG A 1 265 ? -8.008 -23.891 8.969 1 97.38 265 ARG A CA 1
ATOM 1964 C C . ARG A 1 265 ? -8.766 -23.734 7.66 1 97.38 265 ARG A C 1
ATOM 1966 O O . ARG A 1 265 ? -9.82 -24.344 7.465 1 97.38 265 ARG A O 1
ATOM 1973 N N . ALA A 1 266 ? -8.242 -22.922 6.766 1 96.88 266 ALA A N 1
ATOM 1974 C CA . ALA A 1 266 ? -8.914 -22.609 5.504 1 96.88 266 ALA A CA 1
ATOM 1975 C C . ALA A 1 266 ? -8.961 -23.828 4.594 1 96.88 266 ALA A C 1
ATOM 1977 O O . ALA A 1 266 ? -9.922 -24.016 3.844 1 96.88 266 ALA A O 1
ATOM 1978 N N . VAL A 1 267 ? -7.93 -24.641 4.641 1 97.31 267 VAL A N 1
ATOM 1979 C CA . VAL A 1 267 ? -7.863 -25.844 3.814 1 97.31 267 VAL A CA 1
ATOM 1980 C C . VAL A 1 267 ? -8.797 -26.906 4.375 1 97.31 267 VAL A C 1
ATOM 1982 O O . VAL A 1 267 ? -9.477 -27.609 3.621 1 97.31 267 VAL A O 1
ATOM 1985 N N . ALA A 1 268 ? -8.938 -27 5.66 1 96.88 268 ALA A N 1
ATOM 1986 C CA . ALA A 1 268 ? -9.641 -28.078 6.352 1 96.88 268 ALA A CA 1
ATOM 1987 C C . ALA A 1 268 ? -11.156 -27.906 6.23 1 96.88 268 ALA A C 1
ATOM 1989 O O . ALA A 1 268 ? -11.906 -28.891 6.25 1 96.88 268 ALA A O 1
ATOM 1990 N N . ASP A 1 269 ? -11.617 -26.625 6.117 1 94.94 269 ASP A N 1
ATOM 1991 C CA . ASP A 1 269 ? -13.055 -26.375 6.168 1 94.94 269 ASP A CA 1
ATOM 1992 C C . ASP A 1 269 ? -13.438 -25.219 5.242 1 94.94 269 ASP A C 1
ATOM 1994 O O . ASP A 1 269 ? -13.188 -24.047 5.555 1 94.94 269 ASP A O 1
ATOM 1998 N N . ALA A 1 270 ? -14.102 -25.547 4.191 1 89.5 270 ALA A N 1
ATOM 1999 C CA . ALA A 1 270 ? -14.508 -24.531 3.211 1 89.5 270 ALA A CA 1
ATOM 2000 C C . ALA A 1 270 ? -15.531 -23.578 3.805 1 89.5 270 ALA A C 1
ATOM 2002 O O . ALA A 1 270 ? -15.719 -22.469 3.293 1 89.5 270 ALA A O 1
ATOM 2003 N N . GLU A 1 271 ? -16.172 -23.938 4.898 1 92.44 271 GLU A N 1
ATOM 2004 C CA . GLU A 1 271 ? -17.203 -23.125 5.508 1 92.44 271 GLU A CA 1
ATOM 2005 C C . GLU A 1 271 ? -16.625 -22.188 6.566 1 92.44 271 GLU A C 1
ATOM 2007 O O . GLU A 1 271 ? -17.344 -21.359 7.137 1 92.44 271 GLU A O 1
ATOM 2012 N N . ASP A 1 272 ? -15.344 -22.391 6.852 1 94.94 272 ASP A N 1
ATOM 2013 C CA . ASP A 1 272 ? -14.688 -21.469 7.766 1 94.94 272 ASP A CA 1
ATOM 2014 C C . ASP A 1 272 ? -14.492 -20.094 7.109 1 94.94 272 ASP A C 1
ATOM 2016 O O . ASP A 1 272 ? -13.398 -19.781 6.637 1 94.94 272 ASP A O 1
ATOM 2020 N N . ARG A 1 273 ? -15.5 -19.312 7.168 1 93.44 273 ARG A N 1
ATOM 2021 C CA . ARG A 1 273 ? -15.547 -18.031 6.465 1 93.44 273 ARG A CA 1
ATOM 2022 C C . ARG A 1 273 ? -14.422 -17.109 6.926 1 93.44 273 ARG A C 1
ATOM 2024 O O . ARG A 1 273 ? -13.844 -16.375 6.117 1 93.44 273 ARG A O 1
ATOM 2031 N N . GLU A 1 274 ? -14.156 -17.125 8.188 1 94.19 274 GLU A N 1
ATOM 2032 C CA . GLU A 1 274 ? -13.078 -16.281 8.703 1 94.19 274 GLU A CA 1
ATOM 2033 C C . GLU A 1 274 ? -11.734 -16.672 8.109 1 94.19 274 GLU A C 1
ATOM 2035 O O . GLU A 1 274 ? -10.992 -15.812 7.621 1 94.19 274 GLU A O 1
ATOM 2040 N N . ALA A 1 275 ? -11.438 -17.953 8.141 1 96 275 ALA A N 1
ATOM 2041 C CA . ALA A 1 275 ? -10.148 -18.438 7.641 1 96 275 ALA A CA 1
ATOM 2042 C C . ALA A 1 275 ? -10 -18.141 6.148 1 96 275 ALA A C 1
ATOM 2044 O O . ALA A 1 275 ? -8.938 -17.719 5.695 1 96 275 ALA A O 1
ATOM 2045 N N . ARG A 1 276 ? -11.094 -18.375 5.414 1 95.69 276 ARG A N 1
ATOM 2046 C CA . ARG A 1 276 ? -11.062 -18.141 3.973 1 95.69 276 ARG A CA 1
ATOM 2047 C C . ARG A 1 276 ? -10.859 -16.656 3.664 1 95.69 276 ARG A C 1
ATOM 2049 O O . ARG A 1 276 ? -10.102 -16.312 2.758 1 95.69 276 ARG A O 1
ATOM 2056 N N . GLU A 1 277 ? -11.484 -15.82 4.395 1 95.19 277 GLU A N 1
ATOM 2057 C CA . GLU A 1 277 ? -11.344 -14.375 4.219 1 95.19 277 GLU A CA 1
ATOM 2058 C C . GLU A 1 277 ? -9.922 -13.922 4.547 1 95.19 277 GLU A C 1
ATOM 2060 O O . GLU A 1 277 ? -9.336 -13.133 3.805 1 95.19 277 GLU A O 1
ATOM 2065 N N . GLN A 1 278 ? -9.391 -14.414 5.652 1 96.12 278 GLN A N 1
ATOM 2066 C CA . GLN A 1 278 ? -8.055 -14.016 6.082 1 96.12 278 GLN A CA 1
ATOM 2067 C C . GLN A 1 278 ? -6.992 -14.531 5.113 1 96.12 278 GLN A C 1
ATOM 2069 O O . GLN A 1 278 ? -6 -13.844 4.859 1 96.12 278 GLN A O 1
ATOM 2074 N N . LEU A 1 279 ? -7.199 -15.688 4.59 1 96.69 279 LEU A N 1
ATOM 2075 C CA . LEU A 1 279 ? -6.277 -16.203 3.59 1 96.69 279 LEU A CA 1
ATOM 2076 C C . LEU A 1 279 ? -6.305 -15.359 2.326 1 96.69 279 LEU A C 1
ATOM 2078 O O . LEU A 1 279 ? -5.262 -15.117 1.713 1 96.69 279 LEU A O 1
ATOM 2082 N N . MET A 1 280 ? -7.488 -14.977 1.9 1 96.94 280 MET A N 1
ATOM 2083 C CA . MET A 1 280 ? -7.598 -14.125 0.714 1 96.94 280 MET A CA 1
ATOM 2084 C C . MET A 1 280 ? -6.938 -12.773 0.947 1 96.94 280 MET A C 1
ATOM 2086 O O . MET A 1 280 ? -6.293 -12.234 0.049 1 96.94 280 MET A O 1
ATOM 2090 N N . TRP A 1 281 ? -7.07 -12.227 2.143 1 96.88 281 TRP A N 1
ATOM 2091 C CA . TRP A 1 281 ? -6.398 -10.977 2.484 1 96.88 281 TRP A CA 1
ATOM 2092 C C . TRP A 1 281 ? -4.883 -11.148 2.463 1 96.88 281 TRP A C 1
ATOM 2094 O O . TRP A 1 281 ? -4.16 -10.305 1.938 1 96.88 281 TRP A O 1
ATOM 2104 N N . ALA A 1 282 ? -4.406 -12.289 3.018 1 97.94 282 ALA A N 1
ATOM 2105 C CA . ALA A 1 282 ? -2.984 -12.609 2.959 1 97.94 282 ALA A CA 1
ATOM 2106 C C . ALA A 1 282 ? -2.49 -12.656 1.516 1 97.94 282 ALA A C 1
ATOM 2108 O O . ALA A 1 282 ? -1.407 -12.156 1.206 1 97.94 282 ALA A O 1
ATOM 2109 N N . SER A 1 283 ? -3.316 -13.234 0.68 1 97.69 283 SER A N 1
ATOM 2110 C CA . SER A 1 283 ? -2.98 -13.328 -0.737 1 97.69 283 SER A CA 1
ATOM 2111 C C . SER A 1 283 ? -2.84 -11.945 -1.361 1 97.69 283 SER A C 1
ATOM 2113 O O . SER A 1 283 ? -1.905 -11.695 -2.127 1 97.69 283 SER A O 1
ATOM 2115 N N . THR A 1 284 ? -3.73 -11.047 -1.025 1 96.94 284 THR A N 1
ATOM 2116 C CA . THR A 1 284 ? -3.695 -9.688 -1.538 1 96.94 284 THR A CA 1
ATOM 2117 C C . THR A 1 284 ? -2.422 -8.969 -1.092 1 96.94 284 THR A C 1
ATOM 2119 O O . THR A 1 284 ? -1.734 -8.352 -1.905 1 96.94 284 THR A O 1
ATOM 2122 N N . LEU A 1 285 ? -2.105 -9.094 0.187 1 97.44 285 LEU A N 1
ATOM 2123 C CA . LEU A 1 285 ? -0.928 -8.438 0.74 1 97.44 285 LEU A CA 1
ATOM 2124 C C . LEU A 1 285 ? 0.349 -8.992 0.122 1 97.44 285 LEU A C 1
ATOM 2126 O O . LEU A 1 285 ? 1.259 -8.242 -0.227 1 97.44 285 LEU A O 1
ATOM 2130 N N . ALA A 1 286 ? 0.406 -10.312 -0.019 1 98.06 286 ALA A N 1
ATOM 2131 C CA . ALA A 1 286 ? 1.562 -10.938 -0.651 1 98.06 286 ALA A CA 1
ATOM 2132 C C . ALA A 1 286 ? 1.687 -10.516 -2.113 1 98.06 286 ALA A C 1
ATOM 2134 O O . ALA A 1 286 ? 2.797 -10.336 -2.619 1 98.06 286 ALA A O 1
ATOM 2135 N N . GLY A 1 287 ? 0.537 -10.43 -2.787 1 96.88 287 GLY A N 1
ATOM 2136 C CA . GLY A 1 287 ? 0.525 -9.961 -4.164 1 96.88 287 GLY A CA 1
ATOM 2137 C C . GLY A 1 287 ? 1.086 -8.562 -4.324 1 96.88 287 GLY A C 1
ATOM 2138 O O . GLY A 1 287 ? 1.921 -8.312 -5.195 1 96.88 287 GLY A O 1
ATOM 2139 N N . ILE A 1 288 ? 0.654 -7.688 -3.459 1 95.81 288 ILE A N 1
ATOM 2140 C CA . ILE A 1 288 ? 1.156 -6.316 -3.475 1 95.81 288 ILE A CA 1
ATOM 2141 C C . ILE A 1 288 ? 2.648 -6.312 -3.15 1 95.81 288 ILE A C 1
ATOM 2143 O O . ILE A 1 288 ? 3.43 -5.617 -3.805 1 95.81 288 ILE A O 1
ATOM 2147 N N . ALA A 1 289 ? 3.057 -7.129 -2.199 1 96.69 289 ALA A N 1
ATOM 2148 C CA . ALA A 1 289 ? 4.453 -7.188 -1.776 1 96.69 289 ALA A CA 1
ATOM 2149 C C . ALA A 1 289 ? 5.348 -7.688 -2.908 1 96.69 289 ALA A C 1
ATOM 2151 O O . ALA A 1 289 ? 6.309 -7.012 -3.291 1 96.69 289 ALA A O 1
ATOM 2152 N N . PHE A 1 290 ? 5.035 -8.828 -3.486 1 96.25 290 PHE A N 1
ATOM 2153 C CA . PHE A 1 290 ? 5.941 -9.367 -4.496 1 96.25 290 PHE A CA 1
ATOM 2154 C C . PHE A 1 290 ? 5.816 -8.602 -5.805 1 96.25 290 PHE A C 1
ATOM 2156 O O . PHE A 1 290 ? 6.723 -8.633 -6.641 1 96.25 290 PHE A O 1
ATOM 2163 N N . GLY A 1 291 ? 4.668 -7.844 -5.98 1 95.06 291 GLY A N 1
ATOM 2164 C CA . GLY A 1 291 ? 4.578 -6.934 -7.113 1 95.06 291 GLY A CA 1
ATOM 2165 C C . GLY A 1 291 ? 5.602 -5.816 -7.062 1 95.06 291 GLY A C 1
ATOM 2166 O O . GLY A 1 291 ? 5.855 -5.156 -8.07 1 95.06 291 GLY A O 1
ATOM 2167 N N . ASN A 1 292 ? 6.184 -5.613 -5.848 1 95.56 292 ASN A N 1
ATOM 2168 C CA . ASN A 1 292 ? 7.152 -4.539 -5.66 1 95.56 292 ASN A CA 1
ATOM 2169 C C . ASN A 1 292 ? 8.531 -5.082 -5.312 1 95.56 292 ASN A C 1
ATOM 2171 O O . ASN A 1 292 ? 9.516 -4.336 -5.293 1 95.56 292 ASN A O 1
ATOM 2175 N N . ALA A 1 293 ? 8.633 -6.328 -5.016 1 96.81 293 ALA A N 1
ATOM 2176 C CA . ALA A 1 293 ? 9.914 -6.898 -4.598 1 96.81 293 ALA A CA 1
ATOM 2177 C C . ALA A 1 293 ? 10.32 -8.055 -5.508 1 96.81 293 ALA A C 1
ATOM 2179 O O . ALA A 1 293 ? 11.508 -8.328 -5.676 1 96.81 293 ALA A O 1
ATOM 2180 N N . GLY A 1 294 ? 9.258 -8.727 -6.059 1 96.19 294 GLY A N 1
ATOM 2181 C CA . GLY A 1 294 ? 9.523 -9.922 -6.852 1 96.19 294 GLY A CA 1
ATOM 2182 C C . GLY A 1 294 ? 9.656 -11.18 -6.012 1 96.19 294 GLY A C 1
ATOM 2183 O O . GLY A 1 294 ? 9.625 -11.117 -4.781 1 96.19 294 GLY A O 1
ATOM 2184 N N . VAL A 1 295 ? 9.648 -12.258 -6.715 1 97.44 295 VAL A N 1
ATOM 2185 C CA . VAL A 1 295 ? 9.961 -13.562 -6.141 1 97.44 295 VAL A CA 1
ATOM 2186 C C . VAL A 1 295 ? 11.297 -14.055 -6.695 1 97.44 295 VAL A C 1
ATOM 2188 O O . VAL A 1 295 ? 11.953 -13.359 -7.473 1 97.44 295 VAL A O 1
ATOM 2191 N N . HIS A 1 296 ? 11.805 -15.211 -6.156 1 97.69 296 HIS A N 1
ATOM 2192 C CA . HIS A 1 296 ? 13.141 -15.594 -6.605 1 97.69 296 HIS A CA 1
ATOM 2193 C C . HIS A 1 296 ? 13.211 -17.078 -6.914 1 97.69 296 HIS A C 1
ATOM 2195 O O . HIS A 1 296 ? 12.516 -17.578 -7.809 1 97.69 296 HIS A O 1
ATOM 2201 N N . ALA A 1 297 ? 13.906 -17.859 -6.301 1 98.44 297 ALA A N 1
ATOM 2202 C CA . ALA A 1 297 ? 14.391 -19.156 -6.773 1 98.44 297 ALA A CA 1
ATOM 2203 C C . ALA A 1 297 ? 13.273 -20.203 -6.746 1 98.44 297 ALA A C 1
ATOM 2205 O O . ALA A 1 297 ? 13.094 -20.953 -7.711 1 98.44 297 ALA A O 1
ATOM 2206 N N . PRO A 1 298 ? 12.477 -20.344 -5.609 1 98.69 298 PRO A N 1
ATOM 2207 C CA . PRO A 1 298 ? 11.398 -21.328 -5.656 1 98.69 298 PRO A CA 1
ATOM 2208 C C . PRO A 1 298 ? 10.492 -21.172 -6.875 1 98.69 298 PRO A C 1
ATOM 2210 O O . PRO A 1 298 ? 10.164 -22.156 -7.547 1 98.69 298 PRO A O 1
ATOM 2213 N N . HIS A 1 299 ? 10.109 -19.969 -7.207 1 97.19 299 HIS A N 1
ATOM 2214 C CA . HIS A 1 299 ? 9.281 -19.719 -8.383 1 97.19 299 HIS A CA 1
ATOM 2215 C C . HIS A 1 299 ? 10.055 -20 -9.672 1 97.19 299 HIS A C 1
ATOM 2217 O O . HIS A 1 299 ? 9.508 -20.562 -10.617 1 97.19 299 HIS A O 1
ATOM 2223 N N . GLY A 1 300 ? 11.328 -19.547 -9.719 1 95.81 300 GLY A N 1
ATOM 2224 C CA . GLY A 1 300 ? 12.141 -19.844 -10.883 1 95.81 300 GLY A CA 1
ATOM 2225 C C . GLY A 1 300 ? 12.234 -21.328 -11.18 1 95.81 300 GLY A C 1
ATOM 2226 O O . GLY A 1 300 ? 12.156 -21.75 -12.336 1 95.81 300 GLY A O 1
ATOM 2227 N N . MET A 1 301 ? 12.375 -22.125 -10.156 1 97.69 301 MET A N 1
ATOM 2228 C CA . MET A 1 301 ? 12.469 -23.578 -10.266 1 97.69 301 MET A CA 1
ATOM 2229 C C . MET A 1 301 ? 11.125 -24.188 -10.633 1 97.69 301 MET A C 1
ATOM 2231 O O . MET A 1 301 ? 11.062 -25.172 -11.367 1 97.69 301 MET A O 1
ATOM 2235 N N . ALA A 1 302 ? 10.078 -23.578 -10.156 1 96.62 302 ALA A N 1
ATOM 2236 C CA . ALA A 1 302 ? 8.727 -24.094 -10.352 1 96.62 302 ALA A CA 1
ATOM 2237 C C . ALA A 1 302 ? 8.359 -24.109 -11.836 1 96.62 302 ALA A C 1
ATOM 2239 O O . ALA A 1 302 ? 7.594 -24.969 -12.281 1 96.62 302 ALA A O 1
ATOM 2240 N N . TYR A 1 303 ? 8.898 -23.156 -12.586 1 92.38 303 TYR A N 1
ATOM 2241 C CA . TYR A 1 303 ? 8.57 -23.078 -14 1 92.38 303 TYR A CA 1
ATOM 2242 C C . TYR A 1 303 ? 9.047 -24.328 -14.742 1 92.38 303 TYR A C 1
ATOM 2244 O O . TYR A 1 303 ? 8.352 -24.844 -15.625 1 92.38 303 TYR A O 1
ATOM 2252 N N . ALA A 1 304 ? 10.203 -24.812 -14.383 1 93.5 304 ALA A N 1
ATOM 2253 C CA . ALA A 1 304 ? 10.719 -26.047 -14.969 1 93.5 304 ALA A CA 1
ATOM 2254 C C . ALA A 1 304 ? 9.891 -27.25 -14.539 1 93.5 304 ALA A C 1
ATOM 2256 O O . ALA A 1 304 ? 9.609 -28.141 -15.336 1 93.5 304 ALA A O 1
ATOM 2257 N N . VAL A 1 305 ? 9.453 -27.297 -13.273 1 95.5 305 VAL A N 1
ATOM 2258 C CA . VAL A 1 305 ? 8.672 -28.391 -12.711 1 95.5 305 VAL A CA 1
ATOM 2259 C C . VAL A 1 305 ? 7.332 -28.5 -13.438 1 95.5 305 VAL A C 1
ATOM 2261 O O . VAL A 1 305 ? 6.93 -29.578 -13.852 1 95.5 305 VAL A O 1
ATOM 2264 N N . ALA A 1 306 ? 6.676 -27.375 -13.555 1 91.25 306 ALA A N 1
ATOM 2265 C CA . ALA A 1 306 ? 5.379 -27.359 -14.227 1 91.25 306 ALA A CA 1
ATOM 2266 C C . ALA A 1 306 ? 5.527 -27.703 -15.711 1 91.25 306 ALA A C 1
ATOM 2268 O O . ALA A 1 306 ? 4.699 -28.422 -16.266 1 91.25 306 ALA A O 1
ATOM 2269 N N . GLY A 1 307 ? 6.562 -27.219 -16.344 1 87.31 307 GLY A N 1
ATOM 2270 C CA . GLY A 1 307 ? 6.762 -27.391 -17.781 1 87.31 307 GLY A CA 1
ATOM 2271 C C . GLY A 1 307 ? 7.098 -28.812 -18.172 1 87.31 307 GLY A C 1
ATOM 2272 O O . GLY A 1 307 ? 6.762 -29.25 -19.266 1 87.31 307 GLY A O 1
ATOM 2273 N N . ALA A 1 308 ? 7.723 -29.562 -17.266 1 90.19 308 ALA A N 1
ATOM 2274 C CA . ALA A 1 308 ? 8.234 -30.891 -17.594 1 90.19 308 ALA A CA 1
ATOM 2275 C C . ALA A 1 308 ? 7.312 -31.984 -17.062 1 90.19 308 ALA A C 1
ATOM 2277 O O . ALA A 1 308 ? 7.664 -33.188 -17.094 1 90.19 308 ALA A O 1
ATOM 2278 N N . VAL A 1 309 ? 6.156 -31.594 -16.609 1 92.12 309 VAL A N 1
ATOM 2279 C CA . VAL A 1 309 ? 5.246 -32.531 -15.977 1 92.12 309 VAL A CA 1
ATOM 2280 C C . VAL A 1 309 ? 4.895 -33.656 -16.969 1 92.12 309 VAL A C 1
ATOM 2282 O O . VAL A 1 309 ? 4.703 -33.375 -18.156 1 92.12 309 VAL A O 1
ATOM 2285 N N . ARG A 1 310 ? 4.789 -34.844 -16.516 1 91.31 310 ARG A N 1
ATOM 2286 C CA . ARG A 1 310 ? 4.535 -35.969 -17.391 1 91.31 310 ARG A CA 1
ATOM 2287 C C . ARG A 1 310 ? 3.17 -36.594 -17.109 1 91.31 310 ARG A C 1
ATOM 2289 O O . ARG A 1 310 ? 2.324 -36.688 -18.016 1 91.31 310 ARG A O 1
ATOM 2296 N N . ASP A 1 311 ? 2.875 -36.906 -15.883 1 93.25 311 ASP A N 1
ATOM 2297 C CA . ASP A 1 311 ? 1.688 -37.75 -15.664 1 93.25 311 ASP A CA 1
ATOM 2298 C C . ASP A 1 311 ? 0.971 -37.312 -14.375 1 93.25 311 ASP A C 1
ATOM 2300 O O . ASP A 1 311 ? -0.042 -37.938 -14.008 1 93.25 311 ASP A O 1
ATOM 2304 N N . PHE A 1 312 ? 1.43 -36.375 -13.727 1 95.12 312 PHE A N 1
ATOM 2305 C CA . PHE A 1 312 ? 0.826 -35.969 -12.469 1 95.12 312 PHE A CA 1
ATOM 2306 C C . PHE A 1 312 ? -0.509 -35.281 -12.703 1 95.12 312 PHE A C 1
ATOM 2308 O O . PHE A 1 312 ? -0.604 -34.375 -13.531 1 95.12 312 PHE A O 1
ATOM 2315 N N . ARG A 1 313 ? -1.585 -35.719 -12.008 1 94.62 313 ARG A N 1
ATOM 2316 C CA . ARG A 1 313 ? -2.941 -35.188 -12.102 1 94.62 313 ARG A CA 1
ATOM 2317 C C . ARG A 1 313 ? -3.564 -35.031 -10.719 1 94.62 313 ARG A C 1
ATOM 2319 O O . ARG A 1 313 ? -4.152 -36 -10.188 1 94.62 313 ARG A O 1
ATOM 2326 N N . PRO A 1 314 ? -3.486 -33.938 -10.156 1 91.44 314 PRO A N 1
ATOM 2327 C CA . PRO A 1 314 ? -4.074 -33.75 -8.828 1 91.44 314 PRO A CA 1
ATOM 2328 C C . PRO A 1 314 ? -5.602 -33.75 -8.852 1 91.44 314 PRO A C 1
ATOM 2330 O O . PRO A 1 314 ? -6.211 -33.25 -9.805 1 91.44 314 PRO A O 1
ATOM 2333 N N . SER A 1 315 ? -6.285 -34.188 -7.859 1 87.94 315 SER A N 1
ATOM 2334 C CA . SER A 1 315 ? -7.711 -34.5 -7.812 1 87.94 315 SER A CA 1
ATOM 2335 C C . SER A 1 315 ? -8.555 -33.219 -7.914 1 87.94 315 SER A C 1
ATOM 2337 O O . SER A 1 315 ? -9.672 -33.25 -8.438 1 87.94 315 SER A O 1
ATOM 2339 N N . GLY A 1 316 ? -8.086 -32.125 -7.344 1 82.62 316 GLY A N 1
ATOM 2340 C CA . GLY A 1 316 ? -8.883 -30.891 -7.309 1 82.62 316 GLY A CA 1
ATOM 2341 C C . GLY A 1 316 ? -8.797 -30.094 -8.586 1 82.62 316 GLY A C 1
ATOM 2342 O O . GLY A 1 316 ? -9.359 -29 -8.672 1 82.62 316 GLY A O 1
ATOM 2343 N N . TYR A 1 317 ? -8.164 -30.641 -9.688 1 86.88 317 TYR A N 1
ATOM 2344 C CA . TYR A 1 317 ? -7.934 -29.953 -10.953 1 86.88 317 TYR A CA 1
ATOM 2345 C C . TYR A 1 317 ? -8.445 -30.797 -12.125 1 86.88 317 TYR A C 1
ATOM 2347 O O . TYR A 1 317 ? -8.75 -31.969 -11.961 1 86.88 317 TYR A O 1
ATOM 2355 N N . PRO A 1 318 ? -8.578 -30.141 -13.328 1 84.12 318 PRO A N 1
ATOM 2356 C CA . PRO A 1 318 ? -9.031 -30.906 -14.484 1 84.12 318 PRO A CA 1
ATOM 2357 C C . PRO A 1 318 ? -8.148 -32.125 -14.766 1 84.12 318 PRO A C 1
ATOM 2359 O O . PRO A 1 318 ? -6.918 -32.031 -14.656 1 84.12 318 PRO A O 1
ATOM 2362 N N . GLN A 1 319 ? -8.766 -33.25 -15.156 1 89.5 319 GLN A N 1
ATOM 2363 C CA . GLN A 1 319 ? -8.062 -34.531 -15.242 1 89.5 319 GLN A CA 1
ATOM 2364 C C . GLN A 1 319 ? -7.613 -34.812 -16.672 1 89.5 319 GLN A C 1
ATOM 2366 O O . GLN A 1 319 ? -6.922 -35.781 -16.938 1 89.5 319 GLN A O 1
ATOM 2371 N N . GLU A 1 320 ? -7.945 -33.938 -17.562 1 87.38 320 GLU A N 1
ATOM 2372 C CA . GLU A 1 320 ? -7.734 -34.188 -18.984 1 87.38 320 GLU A CA 1
ATOM 2373 C C . GLU A 1 320 ? -6.25 -34.156 -19.344 1 87.38 320 GLU A C 1
ATOM 2375 O O . GLU A 1 320 ? -5.797 -34.844 -20.25 1 87.38 320 GLU A O 1
ATOM 2380 N N . GLU A 1 321 ? -5.461 -33.281 -18.656 1 87.62 321 GLU A N 1
ATOM 2381 C CA . GLU A 1 321 ? -4.031 -33.156 -18.906 1 87.62 321 GLU A CA 1
ATOM 2382 C C . GLU A 1 321 ? -3.238 -33.156 -17.594 1 87.62 321 GLU A C 1
ATOM 2384 O O . GLU A 1 321 ? -3.732 -32.719 -16.562 1 87.62 321 GLU A O 1
ATOM 2389 N N . PRO A 1 322 ? -2.02 -33.75 -17.734 1 92.38 322 PRO A N 1
ATOM 2390 C CA . PRO A 1 322 ? -1.17 -33.656 -16.547 1 92.38 322 PRO A CA 1
ATOM 2391 C C . PRO A 1 322 ? -0.841 -32.188 -16.172 1 92.38 322 PRO A C 1
ATOM 2393 O O . PRO A 1 322 ? -0.679 -31.359 -17.047 1 92.38 322 PRO A O 1
ATOM 2396 N N . LEU A 1 323 ? -0.775 -31.984 -14.93 1 91 323 LEU A N 1
ATOM 2397 C CA . LEU A 1 323 ? -0.429 -30.641 -14.469 1 91 323 LEU A CA 1
ATOM 2398 C C . LEU A 1 323 ? 0.037 -30.672 -13.023 1 91 323 LEU A C 1
ATOM 2400 O O . LEU A 1 323 ? -0.48 -31.453 -12.211 1 91 323 LEU A O 1
ATOM 2404 N N . VAL A 1 324 ? 1.017 -30 -12.734 1 93.81 324 VAL A N 1
ATOM 2405 C CA . VAL A 1 324 ? 1.356 -29.656 -11.359 1 93.81 324 VAL A CA 1
ATOM 2406 C C . VAL A 1 324 ? 0.879 -28.234 -11.055 1 93.81 324 VAL A C 1
ATOM 2408 O O . VAL A 1 324 ? 1.397 -27.266 -11.617 1 93.81 324 VAL A O 1
ATOM 2411 N N . PRO A 1 325 ? -0.15 -28.078 -10.164 1 92.19 325 PRO A N 1
ATOM 2412 C CA . PRO A 1 325 ? -0.588 -26.719 -9.844 1 92.19 325 PRO A CA 1
ATOM 2413 C C . PRO A 1 325 ? 0.566 -25.797 -9.43 1 92.19 325 PRO A C 1
ATOM 2415 O O . PRO A 1 325 ? 1.504 -26.25 -8.766 1 92.19 325 PRO A O 1
ATOM 2418 N N . HIS A 1 326 ? 0.476 -24.578 -9.828 1 92.06 326 HIS A N 1
ATOM 2419 C CA . HIS A 1 326 ? 1.583 -23.641 -9.688 1 92.06 326 HIS A CA 1
ATOM 2420 C C . HIS A 1 326 ? 2.1 -23.609 -8.258 1 92.06 326 HIS A C 1
ATOM 2422 O O . HIS A 1 326 ? 3.299 -23.75 -8.016 1 92.06 326 HIS A O 1
ATOM 2428 N N . GLY A 1 327 ? 1.146 -23.422 -7.254 1 94.94 327 GLY A N 1
ATOM 2429 C CA . GLY A 1 327 ? 1.55 -23.359 -5.859 1 94.94 327 GLY A CA 1
ATOM 2430 C C . GLY A 1 327 ? 2.266 -24.609 -5.387 1 94.94 327 GLY A C 1
ATOM 2431 O O . GLY A 1 327 ? 3.166 -24.531 -4.547 1 94.94 327 GLY A O 1
ATOM 2432 N N . MET A 1 328 ? 1.853 -25.75 -5.949 1 96.38 328 MET A N 1
ATOM 2433 C CA . MET A 1 328 ? 2.502 -27.031 -5.648 1 96.38 328 MET A CA 1
ATOM 2434 C C . MET A 1 328 ? 3.9 -27.078 -6.254 1 96.38 328 MET A C 1
ATOM 2436 O O . MET A 1 328 ? 4.859 -27.484 -5.586 1 96.38 328 MET A O 1
ATOM 2440 N N . ALA A 1 329 ? 3.994 -26.625 -7.492 1 96.5 329 ALA A N 1
ATOM 2441 C CA . ALA A 1 329 ? 5.277 -26.609 -8.188 1 96.5 329 ALA A CA 1
ATOM 2442 C C . ALA A 1 329 ? 6.281 -25.703 -7.465 1 96.5 329 ALA A C 1
ATOM 2444 O O . ALA A 1 329 ? 7.48 -25.984 -7.457 1 96.5 329 ALA A O 1
ATOM 2445 N N . VAL A 1 330 ? 5.809 -24.672 -6.898 1 97.88 330 VAL A N 1
ATOM 2446 C CA . VAL A 1 330 ? 6.668 -23.703 -6.219 1 97.88 330 VAL A CA 1
ATOM 2447 C C . VAL A 1 330 ? 7.129 -24.281 -4.879 1 97.88 330 VAL A C 1
ATOM 2449 O O . VAL A 1 330 ? 8.328 -24.328 -4.602 1 97.88 330 VAL A O 1
ATOM 2452 N N . ILE A 1 331 ? 6.18 -24.797 -4.082 1 98.56 331 ILE A N 1
ATOM 2453 C CA . ILE A 1 331 ? 6.453 -25.047 -2.67 1 98.56 331 ILE A CA 1
ATOM 2454 C C . ILE A 1 331 ? 7.324 -26.281 -2.52 1 98.56 331 ILE A C 1
ATOM 2456 O O . ILE A 1 331 ? 8.078 -26.406 -1.554 1 98.56 331 ILE A O 1
ATOM 2460 N N . VAL A 1 332 ? 7.289 -27.219 -3.449 1 98.62 332 VAL A N 1
ATOM 2461 C CA . VAL A 1 332 ? 8.078 -28.453 -3.338 1 98.62 332 VAL A CA 1
ATOM 2462 C C . VAL A 1 332 ? 9.57 -28.109 -3.42 1 98.62 332 VAL A C 1
ATOM 2464 O O . VAL A 1 332 ? 10.414 -28.906 -3.002 1 98.62 332 VAL A O 1
ATOM 2467 N N . ASN A 1 333 ? 9.883 -26.938 -3.961 1 98.75 333 ASN A N 1
ATOM 2468 C CA . ASN A 1 333 ? 11.273 -26.516 -4.09 1 98.75 333 ASN A CA 1
ATOM 2469 C C . ASN A 1 333 ? 11.719 -25.672 -2.902 1 98.75 333 ASN A C 1
ATOM 2471 O O . ASN A 1 333 ? 12.914 -25.531 -2.635 1 98.75 333 ASN A O 1
ATOM 2475 N N . ALA A 1 334 ? 10.844 -25.062 -2.203 1 98.81 334 ALA A N 1
ATOM 2476 C CA . ALA A 1 334 ? 11.07 -23.922 -1.312 1 98.81 334 ALA A CA 1
ATOM 2477 C C . ALA A 1 334 ? 11.969 -24.328 -0.139 1 98.81 334 ALA A C 1
ATOM 2479 O O . ALA A 1 334 ? 12.914 -23.609 0.194 1 98.81 334 ALA A O 1
ATOM 2480 N N . PRO A 1 335 ? 11.727 -25.484 0.559 1 98.88 335 PRO A N 1
ATOM 2481 C CA . PRO A 1 335 ? 12.578 -25.828 1.707 1 98.88 335 PRO A CA 1
ATOM 2482 C C . PRO A 1 335 ? 14.055 -25.922 1.344 1 98.88 335 PRO A C 1
ATOM 2484 O O . PRO A 1 335 ? 14.906 -25.422 2.082 1 98.88 335 PRO A O 1
ATOM 2487 N N . ALA A 1 336 ? 14.352 -26.547 0.204 1 98.88 336 ALA A N 1
ATOM 2488 C CA . ALA A 1 336 ? 15.734 -26.656 -0.241 1 98.88 336 ALA A CA 1
ATOM 2489 C C . ALA A 1 336 ? 16.344 -25.281 -0.475 1 98.88 336 ALA A C 1
ATOM 2491 O O . ALA A 1 336 ? 17.469 -25.016 -0.07 1 98.88 336 ALA A O 1
ATOM 2492 N N . VAL A 1 337 ? 15.625 -24.391 -1.09 1 98.88 337 VAL A N 1
ATOM 2493 C CA . VAL A 1 337 ? 16.094 -23.062 -1.424 1 98.88 337 VAL A CA 1
ATOM 2494 C C . VAL A 1 337 ? 16.328 -22.266 -0.145 1 98.88 337 VAL A C 1
ATOM 2496 O O . VAL A 1 337 ? 17.359 -21.578 -0.009 1 98.88 337 VAL A O 1
ATOM 2499 N N . PHE A 1 338 ? 15.406 -22.328 0.816 1 98.81 338 PHE A N 1
ATOM 2500 C CA . PHE A 1 338 ? 15.516 -21.516 2.021 1 98.81 338 PHE A CA 1
ATOM 2501 C C . PHE A 1 338 ? 16.656 -22.016 2.904 1 98.81 338 PHE A C 1
ATOM 2503 O O . PHE A 1 338 ? 17.312 -21.219 3.584 1 98.81 338 PHE A O 1
ATOM 2510 N N . ARG A 1 339 ? 16.984 -23.328 2.887 1 98.69 339 ARG A N 1
ATOM 2511 C CA . ARG A 1 339 ? 18.188 -23.828 3.562 1 98.69 339 ARG A CA 1
ATOM 2512 C C . ARG A 1 339 ? 19.438 -23.203 2.973 1 98.69 339 ARG A C 1
ATOM 2514 O O . ARG A 1 339 ? 20.375 -22.859 3.707 1 98.69 339 ARG A O 1
ATOM 2521 N N . TYR A 1 340 ? 19.422 -23.062 1.675 1 98.44 340 TYR A N 1
ATOM 2522 C CA . TYR A 1 340 ? 20.578 -22.531 0.953 1 98.44 340 TYR A CA 1
ATOM 2523 C C . TYR A 1 340 ? 20.703 -21.031 1.169 1 98.44 340 TYR A C 1
ATOM 2525 O O . TYR A 1 340 ? 21.797 -20.516 1.437 1 98.44 340 TYR A O 1
ATOM 2533 N N . THR A 1 341 ? 19.594 -20.25 1.146 1 98.31 341 THR A N 1
ATOM 2534 C CA . THR A 1 341 ? 19.641 -18.797 1.125 1 98.31 341 THR A CA 1
ATOM 2535 C C . THR A 1 341 ? 19.781 -18.234 2.539 1 98.31 341 THR A C 1
ATOM 2537 O O . THR A 1 341 ? 20.172 -17.078 2.719 1 98.31 341 THR A O 1
ATOM 2540 N N . ALA A 1 342 ? 19.516 -19.016 3.572 1 98 342 ALA A N 1
ATOM 2541 C CA . ALA A 1 342 ? 19.516 -18.547 4.953 1 98 342 ALA A CA 1
ATOM 2542 C C . ALA A 1 342 ? 20.906 -18.047 5.355 1 98 342 ALA A C 1
ATOM 2544 O O . ALA A 1 342 ? 21.031 -17.188 6.238 1 98 342 ALA A O 1
ATOM 2545 N N . GLU A 1 343 ? 21.906 -18.547 4.637 1 96.31 343 GLU A N 1
ATOM 2546 C CA . GLU A 1 343 ? 23.281 -18.172 4.953 1 96.31 343 GLU A CA 1
ATOM 2547 C C . GLU A 1 343 ? 23.484 -16.672 4.844 1 96.31 343 GLU A C 1
ATOM 2549 O O . GLU A 1 343 ? 24.219 -16.078 5.641 1 96.31 343 GLU A O 1
ATOM 2554 N N . VAL A 1 344 ? 22.859 -16.031 3.924 1 95.06 344 VAL A N 1
ATOM 2555 C CA . VAL A 1 344 ? 23.172 -14.625 3.648 1 95.06 344 VAL A CA 1
ATOM 2556 C C . VAL A 1 344 ? 22.156 -13.719 4.355 1 95.06 344 VAL A C 1
ATOM 2558 O O . VAL A 1 344 ? 22.375 -12.508 4.457 1 95.06 344 VAL A O 1
ATOM 2561 N N . SER A 1 345 ? 21.141 -14.281 4.891 1 93.81 345 SER A N 1
ATOM 2562 C CA . SER A 1 345 ? 20.156 -13.477 5.625 1 93.81 345 SER A CA 1
ATOM 2563 C C . SER A 1 345 ? 19.469 -14.297 6.711 1 93.81 345 SER A C 1
ATOM 2565 O O . SER A 1 345 ? 18.25 -14.383 6.746 1 93.81 345 SER A O 1
ATOM 2567 N N . PRO A 1 346 ? 20.219 -14.836 7.621 1 97.25 346 PRO A N 1
ATOM 2568 C CA . PRO A 1 346 ? 19.656 -15.734 8.641 1 97.25 346 PRO A CA 1
ATOM 2569 C C . PRO A 1 346 ? 18.578 -15.062 9.484 1 97.25 346 PRO A C 1
ATOM 2571 O O . PRO A 1 346 ? 17.578 -15.688 9.82 1 97.25 346 PRO A O 1
ATOM 2574 N N . GLU A 1 347 ? 18.719 -13.812 9.828 1 96.12 347 GLU A N 1
ATOM 2575 C CA . GLU A 1 347 ? 17.75 -13.102 10.656 1 96.12 347 GLU A CA 1
ATOM 2576 C C . GLU A 1 347 ? 16.391 -13.023 9.977 1 96.12 347 GLU A C 1
ATOM 2578 O O . GLU A 1 347 ? 15.359 -13.242 10.609 1 96.12 347 GLU A O 1
ATOM 2583 N N . ARG A 1 348 ? 16.375 -12.695 8.688 1 97.25 348 ARG A N 1
ATOM 2584 C CA . ARG A 1 348 ? 15.117 -12.594 7.945 1 97.25 348 ARG A CA 1
ATOM 2585 C C . ARG A 1 348 ? 14.43 -13.953 7.832 1 97.25 348 ARG A C 1
ATOM 2587 O O . ARG A 1 348 ? 13.203 -14.031 7.875 1 97.25 348 ARG A O 1
ATOM 2594 N N . HIS A 1 349 ? 15.273 -15.008 7.691 1 98.5 349 HIS A N 1
ATOM 2595 C CA . HIS A 1 349 ? 14.695 -16.344 7.648 1 98.5 349 HIS A CA 1
ATOM 2596 C C . HIS A 1 349 ? 14.062 -16.719 8.984 1 98.5 349 HIS A C 1
ATOM 2598 O O . HIS A 1 349 ? 12.984 -17.312 9.023 1 98.5 349 HIS A O 1
ATOM 2604 N N . LEU A 1 350 ? 14.711 -16.359 10.094 1 98.5 350 LEU A N 1
ATOM 2605 C CA . LEU A 1 350 ? 14.18 -16.656 11.43 1 98.5 350 LEU A CA 1
ATOM 2606 C C . LEU A 1 350 ? 12.914 -15.844 11.695 1 98.5 350 LEU A C 1
ATOM 2608 O O . LEU A 1 350 ? 11.945 -16.375 12.25 1 98.5 350 LEU A O 1
ATOM 2612 N N . GLU A 1 351 ? 12.891 -14.578 11.32 1 97.88 351 GLU A N 1
ATOM 2613 C CA . GLU A 1 351 ? 11.711 -13.742 11.484 1 97.88 351 GLU A CA 1
ATOM 2614 C C . GLU A 1 351 ? 10.516 -14.32 10.727 1 97.88 351 GLU A C 1
ATOM 2616 O O . GLU A 1 351 ? 9.414 -14.406 11.266 1 97.88 351 GLU A O 1
ATOM 2621 N N . ALA A 1 352 ? 10.781 -14.68 9.484 1 98.62 352 ALA A N 1
ATOM 2622 C CA . ALA A 1 352 ? 9.719 -15.25 8.672 1 98.62 352 ALA A CA 1
ATOM 2623 C C . ALA A 1 352 ? 9.156 -16.516 9.305 1 98.62 352 ALA A C 1
ATOM 2625 O O . ALA A 1 352 ? 7.938 -16.719 9.344 1 98.62 352 ALA A O 1
ATOM 2626 N N . ALA A 1 353 ? 10.07 -17.344 9.781 1 98.81 353 ALA A N 1
ATOM 2627 C CA . ALA A 1 353 ? 9.641 -18.562 10.461 1 98.81 353 ALA A CA 1
ATOM 2628 C C . ALA A 1 353 ? 8.781 -18.25 11.68 1 98.81 353 ALA A C 1
ATOM 2630 O O . ALA A 1 353 ? 7.77 -18.906 11.93 1 98.81 353 ALA A O 1
ATOM 2631 N N . GLN A 1 354 ? 9.172 -17.281 12.414 1 98.44 354 GLN A N 1
ATOM 2632 C CA . GLN A 1 354 ? 8.438 -16.844 13.602 1 98.44 354 GLN A CA 1
ATOM 2633 C C . GLN A 1 354 ? 7.031 -16.391 13.242 1 98.44 354 GLN A C 1
ATOM 2635 O O . GLN A 1 354 ? 6.062 -16.734 13.914 1 98.44 354 GLN A O 1
ATOM 2640 N N . TRP A 1 355 ? 6.91 -15.586 12.203 1 98.06 355 TRP A N 1
ATOM 2641 C CA . TRP A 1 355 ? 5.602 -15.094 11.781 1 98.06 355 TRP A CA 1
ATOM 2642 C C . TRP A 1 355 ? 4.699 -16.25 11.352 1 98.06 355 TRP A C 1
ATOM 2644 O O . TRP A 1 355 ? 3.484 -16.203 11.547 1 98.06 355 TRP A O 1
ATOM 2654 N N . LEU A 1 356 ? 5.312 -17.297 10.828 1 98.5 356 LEU A N 1
ATOM 2655 C CA . LEU A 1 356 ? 4.555 -18.469 10.406 1 98.5 356 LEU A CA 1
ATOM 2656 C C . LEU A 1 356 ? 4.172 -19.328 11.609 1 98.5 356 LEU A C 1
ATOM 2658 O O . LEU A 1 356 ? 3.48 -20.344 11.461 1 98.5 356 LEU A O 1
ATOM 2662 N N . GLY A 1 357 ? 4.672 -18.984 12.781 1 97.94 357 GLY A N 1
ATOM 2663 C CA . GLY A 1 357 ? 4.254 -19.672 13.992 1 97.94 357 GLY A CA 1
ATOM 2664 C C . GLY A 1 357 ? 5.312 -20.625 14.531 1 97.94 357 GLY A C 1
ATOM 2665 O O . GLY A 1 357 ? 5.043 -21.391 15.453 1 97.94 357 GLY A O 1
ATOM 2666 N N . ALA A 1 358 ? 6.504 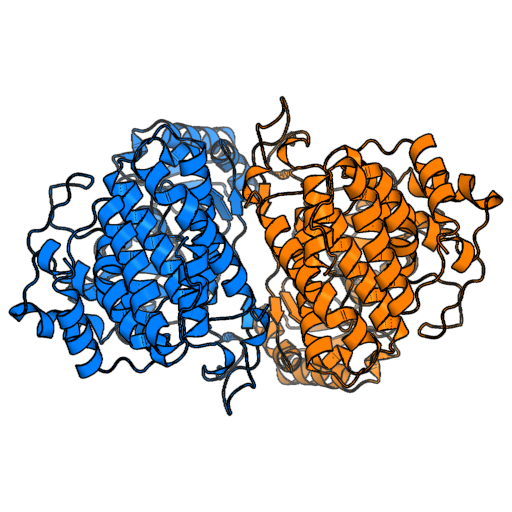-20.547 13.977 1 98.06 358 ALA A N 1
ATOM 2667 C CA . ALA A 1 358 ? 7.578 -21.406 14.477 1 98.06 358 ALA A CA 1
ATOM 2668 C C . ALA A 1 358 ? 8.141 -20.859 15.789 1 98.06 358 ALA A C 1
ATOM 2670 O O . ALA A 1 358 ? 8.133 -19.641 16.016 1 98.06 358 ALA A O 1
ATOM 2671 N N . ASP A 1 359 ? 8.578 -21.734 16.656 1 96.31 359 ASP A N 1
ATOM 2672 C CA . ASP A 1 359 ? 9.328 -21.344 17.844 1 96.31 359 ASP A CA 1
ATOM 2673 C C . ASP A 1 359 ? 10.789 -21.078 17.5 1 96.31 359 ASP A C 1
ATOM 2675 O O . ASP A 1 359 ? 11.531 -22 17.156 1 96.31 359 ASP A O 1
ATOM 2679 N N . VAL A 1 360 ? 11.133 -19.875 17.578 1 97.06 360 VAL A N 1
ATOM 2680 C CA . VAL A 1 360 ? 12.492 -19.531 17.172 1 97.06 360 VAL A CA 1
ATOM 2681 C C . VAL A 1 360 ? 13.328 -19.203 18.406 1 97.06 360 VAL A C 1
ATOM 2683 O O . VAL A 1 360 ? 14.445 -18.703 18.297 1 97.06 360 VAL A O 1
ATOM 2686 N N . ARG A 1 361 ? 12.828 -19.375 19.672 1 92.75 361 ARG A N 1
ATOM 2687 C CA . ARG A 1 361 ? 13.578 -19.109 20.906 1 92.75 361 ARG A CA 1
ATOM 2688 C C . ARG A 1 361 ? 14.836 -19.953 20.969 1 92.75 361 ARG A C 1
ATOM 2690 O O . ARG A 1 361 ? 14.789 -21.172 20.766 1 92.75 361 ARG A O 1
ATOM 2697 N N . GLY A 1 362 ? 15.984 -19.359 21.062 1 95.44 362 GLY A N 1
ATOM 2698 C CA . GLY A 1 362 ? 17.266 -20.031 21.188 1 95.44 362 GLY A CA 1
ATOM 2699 C C . GLY A 1 362 ? 17.906 -20.359 19.859 1 95.44 362 GLY A C 1
ATOM 2700 O O . GLY A 1 362 ? 19.031 -20.875 19.812 1 95.44 362 GLY A O 1
ATOM 2701 N N . ALA A 1 363 ? 17.219 -20.109 18.734 1 97.12 363 ALA A N 1
ATOM 2702 C CA . ALA A 1 363 ? 17.781 -20.406 17.422 1 97.12 363 ALA A CA 1
ATOM 2703 C C . ALA A 1 363 ? 18.969 -19.484 17.109 1 97.12 363 ALA A C 1
ATOM 2705 O O . ALA A 1 363 ? 18.938 -18.297 17.438 1 97.12 363 ALA A O 1
ATOM 2706 N N . THR A 1 364 ? 19.984 -20.047 16.547 1 97.31 364 THR A N 1
ATOM 2707 C CA . THR A 1 364 ? 21.156 -19.297 16.094 1 97.31 364 THR A CA 1
ATOM 2708 C C . THR A 1 364 ? 21.062 -19.031 14.586 1 97.31 364 THR A C 1
ATOM 2710 O O . THR A 1 364 ? 20.234 -19.625 13.898 1 97.31 364 THR A O 1
ATOM 2713 N N . PRO A 1 365 ? 21.859 -18.141 14.102 1 96.5 365 PRO A N 1
ATOM 2714 C CA . PRO A 1 365 ? 21.891 -17.906 12.656 1 96.5 365 PRO A CA 1
ATOM 2715 C C . PRO A 1 365 ? 22.125 -19.188 11.852 1 96.5 365 PRO A C 1
ATOM 2717 O O . PRO A 1 365 ? 21.578 -19.328 10.75 1 96.5 365 PRO A O 1
ATOM 2720 N N . GLU A 1 366 ? 22.859 -20.062 12.359 1 97.25 366 GLU A N 1
ATOM 2721 C CA . GLU A 1 366 ? 23.188 -21.297 11.664 1 97.25 366 GLU A CA 1
ATOM 2722 C C . GLU A 1 366 ? 21.969 -22.203 11.555 1 97.25 366 GLU A C 1
ATOM 2724 O O . GLU A 1 366 ? 21.891 -23.047 10.656 1 97.25 366 GLU A O 1
ATOM 2729 N N . ASP A 1 367 ? 20.969 -21.938 12.414 1 98 367 ASP A N 1
ATOM 2730 C CA . ASP A 1 367 ? 19.766 -22.766 12.445 1 98 367 ASP A CA 1
ATOM 2731 C C . ASP A 1 367 ? 18.703 -22.219 11.492 1 98 367 ASP A C 1
ATOM 2733 O O . ASP A 1 367 ? 17.719 -22.906 11.203 1 98 367 ASP A O 1
ATOM 2737 N N . ALA A 1 368 ? 18.938 -21.031 11 1 98.38 368 ALA A N 1
ATOM 2738 C CA . ALA A 1 368 ? 17.875 -20.25 10.359 1 98.38 368 ALA A CA 1
ATOM 2739 C C . ALA A 1 368 ? 17.25 -21.031 9.195 1 98.38 368 ALA A C 1
ATOM 2741 O O . ALA A 1 368 ? 16.031 -21.094 9.07 1 98.38 368 ALA A O 1
ATOM 2742 N N . GLY A 1 369 ? 18.141 -21.578 8.352 1 98.38 369 GLY A N 1
ATOM 2743 C CA . GLY A 1 369 ? 17.656 -22.312 7.195 1 98.38 369 GLY A CA 1
ATOM 2744 C C . GLY A 1 369 ? 16.781 -23.5 7.57 1 98.38 369 GLY A C 1
ATOM 2745 O O . GLY A 1 369 ? 15.703 -23.688 6.996 1 98.38 369 GLY A O 1
ATOM 2746 N N . GLU A 1 370 ? 17.203 -24.234 8.539 1 98.31 370 GLU A N 1
ATOM 2747 C CA . GLU A 1 370 ? 16.469 -25.438 8.953 1 98.31 370 GLU A CA 1
ATOM 2748 C C . GLU A 1 370 ? 15.18 -25.062 9.688 1 98.31 370 GLU A C 1
ATOM 2750 O O . GLU A 1 370 ? 14.172 -25.766 9.578 1 98.31 370 GLU A O 1
ATOM 2755 N N . VAL A 1 371 ? 15.227 -24.016 10.484 1 98.69 371 VAL A N 1
ATOM 2756 C CA . VAL A 1 371 ? 14.039 -23.578 11.219 1 98.69 371 VAL A CA 1
ATOM 2757 C C . VAL A 1 371 ? 12.938 -23.188 10.234 1 98.69 371 VAL A C 1
ATOM 2759 O O . VAL A 1 371 ? 11.797 -23.625 10.367 1 98.69 371 VAL A O 1
ATOM 2762 N N . LEU A 1 372 ? 13.289 -22.359 9.227 1 98.81 372 LEU A N 1
ATOM 2763 C CA . LEU A 1 372 ? 12.289 -21.938 8.258 1 98.81 372 LEU A CA 1
ATOM 2764 C C . LEU A 1 372 ? 11.836 -23.109 7.391 1 98.81 372 LEU A C 1
ATOM 2766 O O . LEU A 1 372 ? 10.633 -23.328 7.219 1 98.81 372 LEU A O 1
ATOM 2770 N N . ALA A 1 373 ? 12.805 -23.859 6.844 1 98.75 373 ALA A N 1
ATOM 2771 C CA . ALA A 1 373 ? 12.461 -25.016 6.016 1 98.75 373 ALA A CA 1
ATOM 2772 C C . ALA A 1 373 ? 11.586 -26 6.785 1 98.75 373 ALA A C 1
ATOM 2774 O O . ALA A 1 373 ? 10.617 -26.531 6.238 1 98.75 373 ALA A O 1
ATOM 2775 N N . GLY A 1 374 ? 11.961 -26.203 8.039 1 98.69 374 GLY A N 1
ATOM 2776 C CA . GLY A 1 374 ? 11.18 -27.094 8.875 1 98.69 374 GLY A CA 1
ATOM 2777 C C . GLY A 1 374 ? 9.742 -26.656 9.047 1 98.69 374 GLY A C 1
ATOM 2778 O O . GLY A 1 374 ? 8.82 -27.469 8.969 1 98.69 374 GLY A O 1
ATOM 2779 N N . ARG A 1 375 ? 9.547 -25.391 9.289 1 98.81 375 ARG A N 1
ATOM 2780 C CA . ARG A 1 375 ? 8.195 -24.859 9.453 1 98.81 375 ARG A CA 1
ATOM 2781 C C . ARG A 1 375 ? 7.398 -24.984 8.156 1 98.81 375 ARG A C 1
ATOM 2783 O O . ARG A 1 375 ? 6.219 -25.344 8.18 1 98.81 375 ARG A O 1
ATOM 2790 N N . VAL A 1 376 ? 8.039 -24.703 7.027 1 98.81 376 VAL A N 1
ATOM 2791 C CA . VAL A 1 376 ? 7.391 -24.844 5.723 1 98.81 376 VAL A CA 1
ATOM 2792 C C . VAL A 1 376 ? 6.992 -26.297 5.488 1 98.81 376 VAL A C 1
ATOM 2794 O O . VAL A 1 376 ? 5.875 -26.578 5.043 1 98.81 376 VAL A O 1
ATOM 2797 N N . LEU A 1 377 ? 7.871 -27.203 5.84 1 98.75 377 LEU A N 1
ATOM 2798 C CA . LEU A 1 377 ? 7.594 -28.609 5.656 1 98.75 377 LEU A CA 1
ATOM 2799 C C . LEU A 1 377 ? 6.422 -29.062 6.523 1 98.75 377 LEU A C 1
ATOM 2801 O O . LEU A 1 377 ? 5.586 -29.859 6.09 1 98.75 377 LEU A O 1
ATOM 2805 N N . GLN A 1 378 ? 6.359 -28.578 7.723 1 98.75 378 GLN A N 1
ATOM 2806 C CA . GLN A 1 378 ? 5.23 -28.875 8.594 1 98.75 378 GLN A CA 1
ATOM 2807 C C . GLN A 1 378 ? 3.916 -28.422 7.969 1 98.75 378 GLN A C 1
ATOM 2809 O O . GLN A 1 378 ? 2.92 -29.156 8 1 98.75 378 GLN A O 1
ATOM 2814 N N . LEU A 1 379 ? 3.934 -27.281 7.418 1 98.69 379 LEU A N 1
ATOM 2815 C CA . LEU A 1 379 ? 2.73 -26.75 6.789 1 98.69 379 LEU A CA 1
ATOM 2816 C C . LEU A 1 379 ? 2.383 -27.547 5.531 1 98.69 379 LEU A C 1
ATOM 2818 O O . LEU A 1 379 ? 1.209 -27.812 5.262 1 98.69 379 LEU A O 1
ATOM 2822 N N . MET A 1 380 ? 3.402 -27.891 4.703 1 98.69 380 MET A N 1
ATOM 2823 C CA . MET A 1 380 ? 3.182 -28.719 3.521 1 98.69 380 MET A CA 1
ATOM 2824 C C . MET A 1 380 ? 2.465 -30.016 3.893 1 98.69 380 MET A C 1
ATOM 2826 O O . MET A 1 380 ? 1.469 -30.375 3.266 1 98.69 380 MET A O 1
ATOM 2830 N N . ARG A 1 381 ? 2.918 -30.609 4.918 1 98.31 381 ARG A N 1
ATOM 2831 C CA . ARG A 1 381 ? 2.326 -31.859 5.367 1 98.31 381 ARG A CA 1
ATOM 2832 C C . ARG A 1 381 ? 0.905 -31.641 5.875 1 98.31 381 ARG A C 1
ATOM 2834 O O . ARG A 1 381 ? 0.002 -32.406 5.566 1 98.31 381 ARG A O 1
ATOM 2841 N N . ALA A 1 382 ? 0.782 -30.625 6.59 1 98.19 382 ALA A N 1
ATOM 2842 C CA . ALA A 1 382 ? -0.505 -30.344 7.223 1 98.19 382 ALA A CA 1
ATOM 2843 C C . ALA A 1 382 ? -1.591 -30.125 6.176 1 98.19 382 ALA A C 1
ATOM 2845 O O . ALA A 1 382 ? -2.758 -30.453 6.398 1 98.19 382 ALA A O 1
ATOM 2846 N N . VAL A 1 383 ? -1.218 -29.594 4.996 1 97.94 383 VAL A N 1
ATOM 2847 C CA . VAL A 1 383 ? -2.252 -29.25 4.027 1 97.94 383 VAL A CA 1
ATOM 2848 C C . VAL A 1 383 ? -2.213 -30.234 2.855 1 97.94 383 VAL A C 1
ATOM 2850 O O . VAL A 1 383 ? -2.824 -29.984 1.813 1 97.94 383 VAL A O 1
ATOM 2853 N N . GLY A 1 384 ? -1.418 -31.219 2.93 1 97.19 384 GLY A N 1
ATOM 2854 C CA . GLY A 1 384 ? -1.478 -32.344 1.998 1 97.19 384 GLY A CA 1
ATOM 2855 C C . GLY A 1 384 ? -0.658 -32.094 0.742 1 97.19 384 GLY A C 1
ATOM 2856 O O . GLY A 1 384 ? -1.015 -32.594 -0.334 1 97.19 384 GLY A O 1
ATOM 2857 N N . MET A 1 385 ? 0.445 -31.453 0.817 1 97.81 385 MET A N 1
ATOM 2858 C CA . MET A 1 385 ? 1.323 -31.25 -0.332 1 97.81 385 MET A CA 1
ATOM 2859 C C . MET A 1 385 ? 2.162 -32.5 -0.6 1 97.81 385 MET A C 1
ATOM 2861 O O . MET A 1 385 ? 2.436 -33.281 0.316 1 97.81 385 MET A O 1
ATOM 2865 N N . PRO A 1 386 ? 2.572 -32.688 -1.83 1 97.5 386 PRO A N 1
ATOM 2866 C CA . PRO A 1 386 ? 3.445 -33.812 -2.16 1 97.5 386 PRO A CA 1
ATOM 2867 C C . PRO A 1 386 ? 4.801 -33.719 -1.463 1 97.5 386 PRO A C 1
ATOM 2869 O O . PRO A 1 386 ? 5.27 -32.625 -1.135 1 97.5 386 PRO A O 1
ATOM 2872 N N . ASN A 1 387 ? 5.371 -34.906 -1.25 1 98.25 387 ASN A N 1
ATOM 2873 C CA . ASN A 1 387 ? 6.703 -35 -0.655 1 98.25 387 ASN A CA 1
ATOM 2874 C C . ASN A 1 387 ? 7.793 -34.656 -1.666 1 98.25 387 ASN A C 1
ATOM 2876 O O . ASN A 1 387 ? 8.477 -35.562 -2.168 1 98.25 387 ASN A O 1
ATOM 2880 N N . GLY A 1 388 ? 8.008 -33.344 -1.835 1 98.31 388 GLY A N 1
ATOM 2881 C CA . GLY A 1 388 ? 9.039 -32.875 -2.75 1 98.31 388 GLY A CA 1
ATOM 2882 C C . GLY A 1 388 ? 8.734 -33.219 -4.203 1 98.31 388 GLY A C 1
ATOM 2883 O O . GLY A 1 388 ? 7.578 -33.438 -4.566 1 98.31 388 GLY A O 1
ATOM 2884 N N . LEU A 1 389 ? 9.766 -33.125 -5.035 1 98.62 389 LEU A N 1
ATOM 2885 C CA . LEU A 1 389 ? 9.656 -33.312 -6.477 1 98.62 389 LEU A CA 1
ATOM 2886 C C . LEU A 1 389 ? 9.273 -34.75 -6.812 1 98.62 389 LEU A C 1
ATOM 2888 O O . LEU A 1 389 ? 8.57 -35 -7.797 1 98.62 389 LEU A O 1
ATOM 2892 N N . SER A 1 390 ? 9.68 -35.688 -5.949 1 98.25 390 SER A N 1
ATOM 2893 C CA . SER A 1 390 ? 9.312 -37.062 -6.172 1 98.25 390 SER A CA 1
ATOM 2894 C C . SER A 1 390 ? 7.801 -37.25 -6.066 1 98.25 390 SER A C 1
ATOM 2896 O O . SER A 1 390 ? 7.227 -38.094 -6.762 1 98.25 390 SER A O 1
ATOM 2898 N N . GLY A 1 391 ? 7.223 -36.5 -5.184 1 97.69 391 GLY A N 1
ATOM 2899 C CA . GLY A 1 391 ? 5.785 -36.594 -4.988 1 97.69 391 GLY A CA 1
ATOM 2900 C C . GLY A 1 391 ? 4.988 -36.156 -6.207 1 97.69 391 GLY A C 1
ATOM 2901 O O . GLY A 1 391 ? 3.795 -36.438 -6.305 1 97.69 391 GLY A O 1
ATOM 2902 N N . VAL A 1 392 ? 5.66 -35.5 -7.148 1 97.5 392 VAL A N 1
ATOM 2903 C CA . VAL A 1 392 ? 4.961 -35.094 -8.359 1 97.5 392 VAL A CA 1
ATOM 2904 C C . VAL A 1 392 ? 5.562 -35.781 -9.578 1 97.5 392 VAL A C 1
ATOM 2906 O O . VAL A 1 392 ? 5.379 -35.312 -10.711 1 97.5 392 VAL A O 1
ATOM 2909 N N . GLY A 1 393 ? 6.418 -36.781 -9.312 1 96.88 393 GLY A N 1
ATOM 2910 C CA . GLY A 1 393 ? 6.766 -37.719 -10.383 1 96.88 393 GLY A CA 1
ATOM 2911 C C . GLY A 1 393 ? 8.195 -37.562 -10.867 1 96.88 393 GLY A C 1
ATOM 2912 O O . GLY A 1 393 ? 8.609 -38.219 -11.82 1 96.88 393 GLY A O 1
ATOM 2913 N N . TYR A 1 394 ? 9 -36.719 -10.281 1 98.19 394 TYR A N 1
ATOM 2914 C CA . TYR A 1 394 ? 10.367 -36.5 -10.75 1 98.19 394 TYR A CA 1
ATOM 2915 C C . TYR A 1 394 ? 11.344 -37.375 -9.969 1 98.19 394 TYR A C 1
ATOM 2917 O O . TYR A 1 394 ? 11.094 -37.75 -8.812 1 98.19 394 TYR A O 1
ATOM 2925 N N . THR A 1 395 ? 12.414 -37.75 -10.633 1 97.88 395 THR A N 1
ATOM 2926 C CA . THR A 1 395 ? 13.492 -38.531 -10.039 1 97.88 395 THR A CA 1
ATOM 2927 C C . THR A 1 395 ? 14.836 -37.844 -10.266 1 97.88 395 THR A C 1
ATOM 2929 O O . THR A 1 395 ? 14.906 -36.781 -10.867 1 97.88 395 THR A O 1
ATOM 2932 N N . GLU A 1 396 ? 15.852 -38.469 -9.75 1 98.12 396 GLU A N 1
ATOM 2933 C CA . GLU A 1 396 ? 17.203 -37.969 -9.945 1 98.12 396 GLU A CA 1
ATOM 2934 C C . GLU A 1 396 ? 17.531 -37.781 -11.422 1 98.12 396 GLU A C 1
ATOM 2936 O O . GLU A 1 396 ? 18.266 -36.875 -11.805 1 98.12 396 GLU A O 1
ATOM 2941 N N . ALA A 1 397 ? 17 -38.594 -12.258 1 98.06 397 ALA A N 1
ATOM 2942 C CA . ALA A 1 397 ? 17.266 -38.562 -13.695 1 98.06 397 ALA A CA 1
ATOM 2943 C C . ALA A 1 397 ? 16.719 -37.281 -14.328 1 98.06 397 ALA A C 1
ATOM 2945 O O . ALA A 1 397 ? 17.109 -36.906 -15.438 1 98.06 397 ALA A O 1
ATOM 2946 N N . ASP A 1 398 ? 15.805 -36.625 -13.648 1 97.88 398 ASP A N 1
ATOM 2947 C CA . ASP A 1 398 ? 15.141 -35.438 -14.203 1 97.88 398 ASP A CA 1
ATOM 2948 C C . ASP A 1 398 ? 15.867 -34.156 -13.805 1 97.88 398 ASP A C 1
ATOM 2950 O O . ASP A 1 398 ? 15.562 -33.094 -14.32 1 97.88 398 ASP A O 1
ATOM 2954 N N . VAL A 1 399 ? 16.859 -34.219 -12.945 1 98.31 399 VAL A N 1
ATOM 2955 C CA . VAL A 1 399 ? 17.484 -33.062 -12.344 1 98.31 399 VAL A CA 1
ATOM 2956 C C . VAL A 1 399 ? 18.125 -32.188 -13.43 1 98.31 399 VAL A C 1
ATOM 2958 O O . VAL A 1 399 ? 18 -30.969 -13.406 1 98.31 399 VAL A O 1
ATOM 2961 N N . ASP A 1 400 ? 18.781 -32.781 -14.367 1 97.56 400 ASP A N 1
ATOM 2962 C CA . ASP A 1 400 ? 19.422 -32.031 -15.438 1 97.56 400 ASP A CA 1
ATOM 2963 C C . ASP A 1 400 ? 18.375 -31.281 -16.266 1 97.56 400 ASP A C 1
ATOM 2965 O O . ASP A 1 400 ? 18.562 -30.109 -16.594 1 97.56 400 ASP A O 1
ATOM 2969 N N . THR A 1 401 ? 17.344 -32 -16.609 1 95.81 401 THR A N 1
ATOM 2970 C CA . THR A 1 401 ? 16.266 -31.391 -17.375 1 95.81 401 THR A CA 1
ATOM 2971 C C . THR A 1 401 ? 15.641 -30.234 -16.625 1 95.81 401 THR A C 1
ATOM 2973 O O . THR A 1 401 ? 15.398 -29.172 -17.188 1 95.81 401 THR A O 1
ATOM 2976 N N . LEU A 1 402 ? 15.391 -30.422 -15.367 1 97.19 402 LEU A N 1
ATOM 2977 C CA . LEU A 1 402 ? 14.805 -29.375 -14.531 1 97.19 402 LEU A CA 1
ATOM 2978 C C . LEU A 1 402 ? 15.734 -28.188 -14.422 1 97.19 402 LEU A C 1
ATOM 2980 O O . LEU A 1 402 ? 15.297 -27.031 -14.5 1 97.19 402 LEU A O 1
ATOM 2984 N N . THR A 1 403 ? 17.031 -28.453 -14.25 1 97.69 403 THR A N 1
ATOM 2985 C CA . THR A 1 403 ? 18.016 -27.391 -14.148 1 97.69 403 THR A CA 1
ATOM 2986 C C . THR A 1 403 ? 18.062 -26.562 -15.43 1 97.69 403 THR A C 1
ATOM 2988 O O . THR A 1 403 ? 18.062 -25.328 -15.375 1 97.69 403 THR A O 1
ATOM 2991 N N . GLU A 1 404 ? 18.047 -27.219 -16.547 1 94.69 404 GLU A N 1
ATOM 2992 C CA . GLU A 1 404 ? 18.094 -26.547 -17.844 1 94.69 404 GLU A CA 1
ATOM 2993 C C . GLU A 1 404 ? 16.844 -25.719 -18.078 1 94.69 404 GLU A C 1
ATOM 2995 O O . GLU A 1 404 ? 16.891 -24.672 -18.719 1 94.69 404 GLU A O 1
ATOM 3000 N N . GLY A 1 405 ? 15.742 -26.219 -17.562 1 91.69 405 GLY A N 1
ATOM 3001 C CA . GLY A 1 405 ? 14.484 -25.5 -17.703 1 91.69 405 GLY A CA 1
ATOM 3002 C C . GLY A 1 405 ? 14.398 -24.281 -16.797 1 91.69 405 GLY A C 1
ATOM 3003 O O . GLY A 1 405 ? 13.758 -23.281 -17.141 1 91.69 405 GLY A O 1
ATOM 3004 N N . ALA A 1 406 ? 15.031 -24.312 -15.625 1 94.81 406 ALA A N 1
ATOM 3005 C CA . ALA A 1 406 ? 14.93 -23.25 -14.633 1 94.81 406 ALA A CA 1
ATOM 3006 C C . ALA A 1 406 ? 15.938 -22.141 -14.922 1 94.81 406 ALA A C 1
ATOM 3008 O O . ALA A 1 406 ? 15.672 -20.969 -14.656 1 94.81 406 ALA A O 1
ATOM 3009 N N . PHE A 1 407 ? 17.062 -22.469 -15.508 1 94.69 407 PHE A N 1
ATOM 3010 C CA . PHE A 1 407 ? 18.203 -21.562 -15.602 1 94.69 407 PHE A CA 1
ATOM 3011 C C . PHE A 1 407 ? 17.859 -20.344 -16.438 1 94.69 407 PHE A C 1
ATOM 3013 O O . PHE A 1 407 ? 18.297 -19.234 -16.125 1 94.69 407 PHE A O 1
ATOM 3020 N N . PRO A 1 408 ? 17.031 -20.484 -17.484 1 90.25 408 PRO A N 1
ATOM 3021 C CA . PRO A 1 408 ? 16.688 -19.297 -18.297 1 90.25 408 PRO A CA 1
ATOM 3022 C C . PRO A 1 408 ? 15.812 -18.312 -17.531 1 90.25 408 PRO A C 1
ATOM 3024 O O . PRO A 1 408 ? 15.609 -17.188 -18 1 90.25 408 PRO A O 1
ATOM 3027 N N . GLN A 1 409 ? 15.258 -18.688 -16.391 1 90.81 409 GLN A N 1
ATOM 3028 C CA . GLN A 1 409 ? 14.391 -17.797 -15.625 1 90.81 409 GLN A CA 1
ATOM 3029 C C . GLN A 1 409 ? 15.211 -16.812 -14.797 1 90.81 409 GLN A C 1
ATOM 3031 O O . GLN A 1 409 ? 15 -16.688 -13.594 1 90.81 409 GLN A O 1
ATOM 3036 N N . GLN A 1 410 ? 16.031 -16.047 -15.484 1 90.5 410 GLN A N 1
ATOM 3037 C CA . GLN A 1 410 ? 17.031 -15.203 -14.844 1 90.5 410 GLN A CA 1
ATOM 3038 C C . GLN A 1 410 ? 16.391 -14.055 -14.07 1 90.5 410 GLN A C 1
ATOM 3040 O O . GLN A 1 410 ? 16.891 -13.633 -13.031 1 90.5 410 GLN A O 1
ATOM 3045 N N . ARG A 1 411 ? 15.32 -13.547 -14.594 1 86.75 411 ARG A N 1
ATOM 3046 C CA . ARG A 1 411 ? 14.625 -12.477 -13.883 1 86.75 411 ARG A CA 1
ATOM 3047 C C . ARG A 1 411 ? 14.312 -12.883 -12.445 1 86.75 411 ARG A C 1
ATOM 3049 O O . ARG A 1 411 ? 14.438 -12.078 -11.523 1 86.75 411 ARG A O 1
ATOM 3056 N N . LEU A 1 412 ? 13.891 -14.094 -12.227 1 93.88 412 LEU A N 1
ATOM 3057 C CA . LEU A 1 412 ? 13.555 -14.617 -10.906 1 93.88 412 LEU A CA 1
ATOM 3058 C C . LEU A 1 412 ? 14.812 -15.023 -10.148 1 93.88 412 LEU A C 1
ATOM 3060 O O . LEU A 1 412 ? 14.977 -14.672 -8.977 1 93.88 412 LEU A O 1
ATOM 3064 N N . LEU A 1 413 ? 15.703 -15.711 -10.852 1 96.12 413 LEU A N 1
ATOM 3065 C CA . LEU A 1 413 ? 16.875 -16.281 -10.203 1 96.12 413 LEU A CA 1
ATOM 3066 C C . LEU A 1 413 ? 17.812 -15.18 -9.711 1 96.12 413 LEU A C 1
ATOM 3068 O O . LEU A 1 413 ? 18.453 -15.32 -8.672 1 96.12 413 LEU A O 1
ATOM 3072 N N . GLN A 1 414 ? 17.875 -14.062 -10.398 1 94.75 414 GLN A N 1
ATOM 3073 C CA . GLN A 1 414 ? 18.766 -12.969 -10.031 1 94.75 414 GLN A CA 1
ATOM 3074 C C . GLN A 1 414 ? 18.219 -12.188 -8.844 1 94.75 414 GLN A C 1
ATOM 3076 O O . GLN A 1 414 ? 18.938 -11.391 -8.234 1 94.75 414 GLN A O 1
ATOM 3081 N N . ASN A 1 415 ? 16.969 -12.406 -8.562 1 96.94 415 ASN A N 1
ATOM 3082 C CA . ASN A 1 415 ? 16.375 -11.75 -7.402 1 96.94 415 ASN A CA 1
ATOM 3083 C C . ASN A 1 415 ? 16.656 -12.516 -6.113 1 96.94 415 ASN A C 1
ATOM 3085 O O . ASN A 1 415 ? 16.328 -12.039 -5.023 1 96.94 415 ASN A O 1
ATOM 3089 N N . ALA A 1 416 ? 17.203 -13.734 -6.258 1 98 416 ALA A N 1
ATOM 3090 C CA . ALA A 1 416 ? 17.609 -14.5 -5.082 1 98 416 ALA A CA 1
ATOM 3091 C C . ALA A 1 416 ? 18.75 -13.812 -4.34 1 98 416 ALA A C 1
ATOM 3093 O O . ALA A 1 416 ? 19.578 -13.141 -4.957 1 98 416 ALA A O 1
ATOM 3094 N N . PRO A 1 417 ? 18.781 -13.953 -3.016 1 96.88 417 PRO A N 1
ATOM 3095 C CA . PRO A 1 417 ? 19.812 -13.273 -2.234 1 96.88 417 PRO A CA 1
ATOM 3096 C C . PRO A 1 417 ? 21.203 -13.914 -2.391 1 96.88 417 PRO A C 1
ATOM 3098 O O . PRO A 1 417 ? 22.203 -13.352 -1.931 1 96.88 417 PRO A O 1
ATOM 3101 N N . ARG A 1 418 ? 21.25 -15.062 -2.998 1 96.81 418 ARG A N 1
ATOM 3102 C CA . ARG A 1 418 ? 22.484 -15.789 -3.268 1 96.81 418 ARG A CA 1
ATOM 3103 C C . ARG A 1 418 ? 22.547 -16.25 -4.719 1 96.81 418 ARG A C 1
ATOM 3105 O O . ARG A 1 418 ? 21.5 -16.469 -5.348 1 96.81 418 ARG A O 1
ATOM 3112 N N . GLU A 1 419 ? 23.719 -16.469 -5.176 1 96.12 419 GLU A N 1
ATOM 3113 C CA . GLU A 1 419 ? 23.922 -16.828 -6.578 1 96.12 419 GLU A CA 1
ATOM 3114 C C . GLU A 1 419 ? 23.203 -18.141 -6.918 1 96.12 419 GLU A C 1
ATOM 3116 O O . GLU A 1 419 ? 23.25 -19.094 -6.145 1 96.12 419 GLU A O 1
ATOM 3121 N N . MET A 1 420 ? 22.547 -18.156 -8.086 1 97.56 420 MET A N 1
ATOM 3122 C CA . M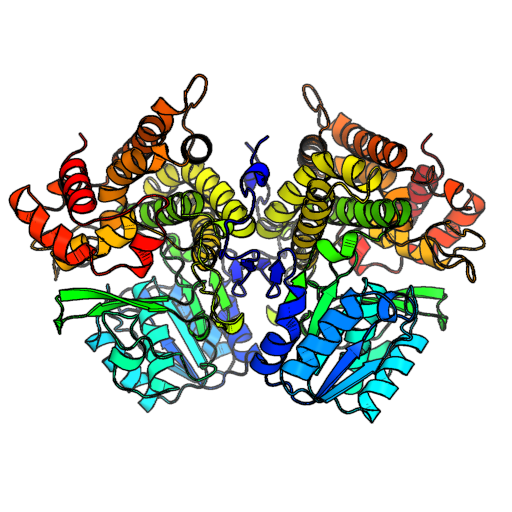ET A 1 420 ? 21.828 -19.328 -8.578 1 97.56 420 MET A CA 1
ATOM 3123 C C . MET A 1 420 ? 22.453 -19.844 -9.875 1 97.56 420 MET A C 1
ATOM 3125 O O . MET A 1 420 ? 21.828 -19.797 -10.93 1 97.56 420 MET A O 1
ATOM 3129 N N . SER A 1 421 ? 23.641 -20.406 -9.75 1 97.81 421 SER A N 1
ATOM 3130 C CA . SER A 1 421 ? 24.312 -21.016 -10.898 1 97.81 421 SER A CA 1
ATOM 3131 C C . SER A 1 421 ? 23.688 -22.359 -11.242 1 97.81 421 SER A C 1
ATOM 3133 O O . SER A 1 421 ? 22.891 -22.891 -10.477 1 97.81 421 SER A O 1
ATOM 3135 N N . LYS A 1 422 ? 24.031 -22.891 -12.406 1 97.88 422 LYS A N 1
ATOM 3136 C CA . LYS A 1 422 ? 23.484 -24.188 -12.805 1 97.88 422 LYS A CA 1
ATOM 3137 C C . LYS A 1 422 ? 23.859 -25.266 -11.789 1 97.88 422 LYS A C 1
ATOM 3139 O O . LYS A 1 422 ? 23 -26.078 -11.391 1 97.88 422 LYS A O 1
ATOM 3144 N N . PRO A 1 423 ? 25.094 -25.297 -11.289 1 98.44 423 PRO A N 1
ATOM 3145 C CA . PRO A 1 423 ? 25.406 -26.297 -10.273 1 98.44 423 PRO A CA 1
ATOM 3146 C C . PRO A 1 423 ? 24.609 -26.125 -8.992 1 98.44 423 PRO A C 1
ATOM 3148 O O . PRO A 1 423 ? 24.188 -27.109 -8.375 1 98.44 423 PRO A O 1
ATOM 3151 N N . VAL A 1 424 ? 24.422 -24.859 -8.617 1 98.62 424 VAL A N 1
ATOM 3152 C CA . VAL A 1 424 ? 23.625 -24.594 -7.43 1 98.62 424 VAL A CA 1
ATOM 3153 C C . VAL A 1 424 ? 22.188 -25.078 -7.648 1 98.62 424 VAL A C 1
ATOM 3155 O O . VAL A 1 424 ? 21.625 -25.781 -6.797 1 98.62 424 VAL A O 1
ATOM 3158 N N . LEU A 1 425 ? 21.594 -24.766 -8.82 1 98.69 425 LEU A N 1
ATOM 3159 C CA . LEU A 1 425 ? 20.25 -25.188 -9.148 1 98.69 425 LEU A CA 1
ATOM 3160 C C . LEU A 1 425 ? 20.125 -26.719 -9.141 1 98.69 425 LEU A C 1
ATOM 3162 O O . LEU A 1 425 ? 19.172 -27.266 -8.602 1 98.69 425 LEU A O 1
ATOM 3166 N N . SER A 1 426 ? 21.125 -27.344 -9.758 1 98.62 426 SER A N 1
ATOM 3167 C CA . SER A 1 426 ? 21.141 -28.797 -9.773 1 98.62 426 SER A CA 1
ATOM 3168 C C . SER A 1 426 ? 21.141 -29.375 -8.359 1 98.62 426 SER A C 1
ATOM 3170 O O . SER A 1 426 ? 20.422 -30.328 -8.07 1 98.62 426 SER A O 1
ATOM 3172 N N . GLY A 1 427 ? 21.953 -28.797 -7.578 1 98.75 427 GLY A N 1
ATOM 3173 C CA . GLY A 1 427 ? 22 -29.219 -6.18 1 98.75 427 GLY A CA 1
ATOM 3174 C C . GLY A 1 427 ? 20.688 -29 -5.457 1 98.75 427 GLY A C 1
ATOM 3175 O O . GLY A 1 427 ? 20.25 -29.844 -4.672 1 98.75 427 GLY A O 1
ATOM 3176 N N . LEU A 1 428 ? 20.062 -27.875 -5.66 1 98.81 428 LEU A N 1
ATOM 3177 C CA . LEU A 1 428 ? 18.797 -27.547 -5.02 1 98.81 428 LEU A CA 1
ATOM 3178 C C . LEU A 1 428 ? 17.703 -28.5 -5.473 1 98.81 428 LEU A C 1
ATOM 3180 O O . LEU A 1 428 ? 16.891 -28.953 -4.66 1 98.81 428 LEU A O 1
ATOM 3184 N N . PHE A 1 429 ? 17.625 -28.797 -6.809 1 98.81 429 PHE A N 1
ATOM 3185 C CA . PHE A 1 429 ? 16.656 -29.766 -7.301 1 98.81 429 PHE A CA 1
ATOM 3186 C C . PHE A 1 429 ? 16.859 -31.125 -6.648 1 98.81 429 PHE A C 1
ATOM 3188 O O . PHE A 1 429 ? 15.891 -31.797 -6.289 1 98.81 429 PHE A O 1
ATOM 3195 N N . ARG A 1 430 ? 18.125 -31.547 -6.465 1 98.75 430 ARG A N 1
ATOM 3196 C CA . ARG A 1 430 ? 18.422 -32.812 -5.824 1 98.75 430 ARG A CA 1
ATOM 3197 C C . ARG A 1 430 ? 17.938 -32.844 -4.375 1 98.75 430 ARG A C 1
ATOM 3199 O O . ARG A 1 430 ? 17.344 -33.812 -3.916 1 98.75 430 ARG A O 1
ATOM 3206 N N . GLN A 1 431 ? 18.188 -31.75 -3.723 1 98.69 431 GLN A N 1
ATOM 3207 C CA . GLN A 1 431 ? 17.797 -31.625 -2.32 1 98.69 431 GLN A CA 1
ATOM 3208 C C . GLN A 1 431 ? 16.281 -31.562 -2.174 1 98.69 431 GLN A C 1
ATOM 3210 O O . GLN A 1 431 ? 15.742 -31.812 -1.095 1 98.69 431 GLN A O 1
ATOM 3215 N N . ALA A 1 432 ? 15.555 -31.203 -3.205 1 98.88 432 ALA A N 1
ATOM 3216 C CA . ALA A 1 432 ? 14.102 -31.016 -3.168 1 98.88 432 ALA A CA 1
ATOM 3217 C C . ALA A 1 432 ? 13.375 -32.281 -3.574 1 98.88 432 ALA A C 1
ATOM 3219 O O . ALA A 1 432 ? 12.148 -32.344 -3.576 1 98.88 432 ALA A O 1
ATOM 3220 N N . LEU A 1 433 ? 14.133 -33.344 -3.941 1 98.75 433 LEU A N 1
ATOM 3221 C CA . LEU A 1 433 ? 13.516 -34.562 -4.441 1 98.75 433 LEU A CA 1
ATOM 3222 C C . LEU A 1 433 ? 12.625 -35.188 -3.377 1 98.75 433 LEU A C 1
ATOM 3224 O O . LEU A 1 433 ? 11.508 -35.625 -3.678 1 98.75 433 LEU A O 1
ATOM 3228 N N . ARG A 1 434 ? 13.133 -35.188 -2.17 1 98.38 434 ARG A N 1
ATOM 3229 C CA . ARG A 1 434 ? 12.383 -35.781 -1.087 1 98.38 434 ARG A CA 1
ATOM 3230 C C . ARG A 1 434 ? 12.727 -35.156 0.256 1 98.38 434 ARG A C 1
ATOM 3232 O O . ARG A 1 434 ? 13.898 -34.938 0.567 1 98.38 434 ARG A O 1
ATOM 3239 N N . TYR A 1 435 ? 11.641 -34.906 1.029 1 98.19 435 TYR A N 1
ATOM 3240 C CA . TYR A 1 435 ? 11.852 -34.281 2.324 1 98.19 435 TYR A CA 1
ATOM 3241 C C . TYR A 1 435 ? 11.484 -35.219 3.463 1 98.19 435 TYR A C 1
ATOM 3243 O O . TYR A 1 435 ? 12.008 -35.094 4.574 1 98.19 435 TYR A O 1
ATOM 3251 N N . TRP A 1 436 ? 10.469 -36.031 3.24 1 96.5 436 TRP A N 1
ATOM 3252 C CA . TRP A 1 436 ? 10.055 -36.969 4.277 1 96.5 436 TRP A CA 1
ATOM 3253 C C . TRP A 1 436 ? 9.633 -38.312 3.67 1 96.5 436 TRP A C 1
ATOM 3255 O O . TRP A 1 436 ? 9.344 -38.406 2.475 1 96.5 436 TRP A O 1
ATOM 3265 N N . MET B 1 1 ? -1.514 -11.141 19.734 1 27.84 1 MET B N 1
ATOM 3266 C CA . MET B 1 1 ? -1.931 -11.992 18.625 1 27.84 1 MET B CA 1
ATOM 3267 C C . MET B 1 1 ? -3.039 -11.336 17.812 1 27.84 1 MET B C 1
ATOM 3269 O O . MET B 1 1 ? -3.531 -11.914 16.844 1 27.84 1 MET B O 1
ATOM 3273 N N . GLY B 1 2 ? -3.924 -10.359 18.453 1 35.12 2 GLY B N 1
ATOM 3274 C CA . GLY B 1 2 ? -5.301 -10.172 18.031 1 35.12 2 GLY B CA 1
ATOM 3275 C C . GLY B 1 2 ? -5.438 -9.25 16.844 1 35.12 2 GLY B C 1
ATOM 3276 O O . GLY B 1 2 ? -6.445 -8.562 16.688 1 35.12 2 GLY B O 1
ATOM 3277 N N . CYS B 1 3 ? -4.469 -9.047 16.172 1 37.28 3 CYS B N 1
ATOM 3278 C CA . CYS B 1 3 ? -4.617 -7.895 15.289 1 37.28 3 CYS B CA 1
ATOM 3279 C C . CYS B 1 3 ? -5.859 -8.039 14.414 1 37.28 3 CYS B C 1
ATOM 3281 O O . CYS B 1 3 ? -6.59 -7.066 14.203 1 37.28 3 CYS B O 1
ATOM 3283 N N . CYS B 1 4 ? -5.863 -9.102 13.594 1 44.53 4 CYS B N 1
ATOM 3284 C CA . CYS B 1 4 ? -6.848 -9.242 12.523 1 44.53 4 CYS B CA 1
ATOM 3285 C C . CYS B 1 4 ? -8.25 -9.398 13.094 1 44.53 4 CYS B C 1
ATOM 3287 O O . CYS B 1 4 ? -9.219 -9.492 12.336 1 44.53 4 CYS B O 1
ATOM 3289 N N . HIS B 1 5 ? -8.203 -9.57 14.383 1 50.66 5 HIS B N 1
ATOM 3290 C CA . HIS B 1 5 ? -9.461 -10.008 14.977 1 50.66 5 HIS B CA 1
ATOM 3291 C C . HIS B 1 5 ? -10.508 -8.906 14.945 1 50.66 5 HIS B C 1
ATOM 3293 O O . HIS B 1 5 ? -11.656 -9.117 15.32 1 50.66 5 HIS B O 1
ATOM 3299 N N . HIS B 1 6 ? -9.961 -7.793 14.422 1 60.91 6 HIS B N 1
ATOM 3300 C CA . HIS B 1 6 ? -10.766 -6.734 15.023 1 60.91 6 HIS B CA 1
ATOM 3301 C C . HIS B 1 6 ? -11.938 -6.352 14.133 1 60.91 6 HIS B C 1
ATOM 3303 O O . HIS B 1 6 ? -12.812 -5.582 14.539 1 60.91 6 HIS B O 1
ATOM 3309 N N . TYR B 1 7 ? -11.812 -6.746 12.883 1 74.06 7 TYR B N 1
ATOM 3310 C CA . TYR B 1 7 ? -12.969 -6.152 12.219 1 74.06 7 TYR B CA 1
ATOM 3311 C C . TYR B 1 7 ? -14.086 -7.172 12.062 1 74.06 7 TYR B C 1
ATOM 3313 O O . TYR B 1 7 ? -13.914 -8.195 11.398 1 74.06 7 TYR B O 1
ATOM 3321 N N . GLN B 1 8 ? -14.867 -7.305 13.305 1 66.75 8 GLN B N 1
ATOM 3322 C CA . GLN B 1 8 ? -15.984 -8.203 13.578 1 66.75 8 GLN B CA 1
ATOM 3323 C C . GLN B 1 8 ? -17.016 -8.156 12.445 1 66.75 8 GLN B C 1
ATOM 3325 O O . GLN B 1 8 ? -16.734 -7.625 11.375 1 66.75 8 GLN B O 1
ATOM 3330 N N . THR B 1 9 ? -18.125 -8.438 12.789 1 83.12 9 THR B N 1
ATOM 3331 C CA . THR B 1 9 ? -19.391 -8.539 12.078 1 83.12 9 THR B CA 1
ATOM 3332 C C . THR B 1 9 ? -19.859 -7.164 11.602 1 83.12 9 THR B C 1
ATOM 3334 O O . THR B 1 9 ? -19.859 -6.203 12.375 1 83.12 9 THR B O 1
ATOM 3337 N N . VAL B 1 10 ? -20.016 -7.051 10.328 1 90.19 10 VAL B N 1
ATOM 3338 C CA . VAL B 1 10 ? -20.531 -5.824 9.727 1 90.19 10 VAL B CA 1
ATOM 3339 C C . VAL B 1 10 ? -21.859 -5.457 10.383 1 90.19 10 VAL B C 1
ATOM 3341 O O . VAL B 1 10 ? -22.781 -6.285 10.469 1 90.19 10 VAL B O 1
ATOM 3344 N N . ALA B 1 11 ? -21.953 -4.215 10.883 1 90.62 11 ALA B N 1
ATOM 3345 C CA . ALA B 1 11 ? -23.219 -3.742 11.438 1 90.62 11 ALA B CA 1
ATOM 3346 C C . ALA B 1 11 ? -24.266 -3.559 10.352 1 90.62 11 ALA B C 1
ATOM 3348 O O . ALA B 1 11 ? -23.922 -3.402 9.172 1 90.62 11 ALA B O 1
ATOM 3349 N N . GLU B 1 12 ? -25.516 -3.66 10.734 1 91.56 12 GLU B N 1
ATOM 3350 C CA . GLU B 1 12 ? -26.609 -3.498 9.773 1 91.56 12 GLU B CA 1
ATOM 3351 C C . GLU B 1 12 ? -26.516 -2.152 9.062 1 91.56 12 GLU B C 1
ATOM 3353 O O . GLU B 1 12 ? -26.359 -1.112 9.703 1 91.56 12 GLU B O 1
ATOM 3358 N N . GLY B 1 13 ? -26.547 -2.193 7.816 1 93.38 13 GLY B N 1
ATOM 3359 C CA . GLY B 1 13 ? -26.547 -0.975 7.023 1 93.38 13 GLY B CA 1
ATOM 3360 C C . GLY B 1 13 ? -25.156 -0.384 6.828 1 93.38 13 GLY B C 1
ATOM 3361 O O . GLY B 1 13 ? -25.016 0.658 6.184 1 93.38 13 GLY B O 1
ATOM 3362 N N . CYS B 1 14 ? -24.172 -1.059 7.355 1 94.75 14 CYS B N 1
ATOM 3363 C CA . CYS B 1 14 ? -22.828 -0.519 7.297 1 94.75 14 CYS B CA 1
ATOM 3364 C C . CYS B 1 14 ? -22.016 -1.163 6.168 1 94.75 14 CYS B C 1
ATOM 3366 O O . CYS B 1 14 ? -22.5 -2.107 5.531 1 94.75 14 CYS B O 1
ATOM 3368 N N . ASP B 1 15 ? -20.953 -0.599 5.867 1 94.31 15 ASP B N 1
ATOM 3369 C CA . ASP B 1 15 ? -20.141 -1.01 4.734 1 94.31 15 ASP B CA 1
ATOM 3370 C C . ASP B 1 15 ? -19.453 -2.35 5.008 1 94.31 15 ASP B C 1
ATOM 3372 O O . ASP B 1 15 ? -18.969 -2.59 6.113 1 94.31 15 ASP B O 1
ATOM 3376 N N . SER B 1 16 ? -19.469 -3.213 4.031 1 94.06 16 SER B N 1
ATOM 3377 C CA . SER B 1 16 ? -18.875 -4.539 4.195 1 94.06 16 SER B CA 1
ATOM 3378 C C . SER B 1 16 ? -17.531 -4.641 3.482 1 94.06 16 SER B C 1
ATOM 3380 O O . SER B 1 16 ? -16.891 -5.691 3.5 1 94.06 16 SER B O 1
ATOM 3382 N N . ALA B 1 17 ? -17.109 -3.543 2.832 1 96 17 ALA B N 1
ATOM 3383 C CA . ALA B 1 17 ? -15.867 -3.541 2.061 1 96 17 ALA B CA 1
ATOM 3384 C C . ALA B 1 17 ? -15.094 -2.246 2.277 1 96 17 ALA B C 1
ATOM 3386 O O . ALA B 1 17 ? -15.648 -1.249 2.738 1 96 17 ALA B O 1
ATOM 3387 N N . PHE B 1 18 ? -13.82 -2.254 2.078 1 96.44 18 PHE B N 1
ATOM 3388 C CA . PHE B 1 18 ? -12.977 -1.065 2.051 1 96.44 18 PHE B CA 1
ATOM 3389 C C . PHE B 1 18 ? -12.133 -1.028 0.781 1 96.44 18 PHE B C 1
ATOM 3391 O O . PHE B 1 18 ? -11.844 -2.07 0.188 1 96.44 18 PHE B O 1
ATOM 3398 N N . THR B 1 19 ? -11.805 0.136 0.352 1 96 19 THR B N 1
ATOM 3399 C CA . THR B 1 19 ? -10.992 0.337 -0.842 1 96 19 THR B CA 1
ATOM 3400 C C . THR B 1 19 ? -9.602 0.834 -0.471 1 96 19 THR B C 1
ATOM 3402 O O . THR B 1 19 ? -9.453 1.674 0.42 1 96 19 THR B O 1
ATOM 3405 N N . VAL B 1 20 ? -8.609 0.236 -1.083 1 94 20 VAL B N 1
ATOM 3406 C CA . VAL B 1 20 ? -7.215 0.621 -0.926 1 94 20 VAL B CA 1
ATOM 3407 C C . VAL B 1 20 ? -6.785 1.507 -2.094 1 94 20 VAL B C 1
ATOM 3409 O O . VAL B 1 20 ? -6.855 1.093 -3.254 1 94 20 VAL B O 1
ATOM 3412 N N . ASP B 1 21 ? -6.402 2.699 -1.768 1 88.75 21 ASP B N 1
ATOM 3413 C CA . ASP B 1 21 ? -5.887 3.656 -2.742 1 88.75 21 ASP B CA 1
ATOM 3414 C C . ASP B 1 21 ? -4.551 4.238 -2.285 1 88.75 21 ASP B C 1
ATOM 3416 O O . ASP B 1 21 ? -4.402 4.637 -1.127 1 88.75 21 ASP B O 1
ATOM 3420 N N . THR B 1 22 ? -3.562 4.148 -3.133 1 86.06 22 THR B N 1
ATOM 3421 C CA . THR B 1 22 ? -2.24 4.676 -2.812 1 86.06 22 THR B CA 1
ATOM 3422 C C . THR B 1 22 ? -1.613 5.344 -4.031 1 86.06 22 THR B C 1
ATOM 3424 O O . THR B 1 22 ? -1.809 4.891 -5.164 1 86.06 22 THR B O 1
ATOM 3427 N N . SER B 1 23 ? -0.982 6.477 -3.812 1 83.56 23 SER B N 1
ATOM 3428 C CA . SER B 1 23 ? -0.175 7.07 -4.875 1 83.56 23 SER B CA 1
ATOM 3429 C C . SER B 1 23 ? 1.08 6.246 -5.141 1 83.56 23 SER B C 1
ATOM 3431 O O . SER B 1 23 ? 1.535 5.5 -4.27 1 83.56 23 SER B O 1
ATOM 3433 N N . ARG B 1 24 ? 1.525 6.391 -6.34 1 92.5 24 ARG B N 1
ATOM 3434 C CA . ARG B 1 24 ? 2.879 5.906 -6.594 1 92.5 24 ARG B CA 1
ATOM 3435 C C . ARG B 1 24 ? 3.904 6.715 -5.809 1 92.5 24 ARG B C 1
ATOM 3437 O O . ARG B 1 24 ? 3.836 7.945 -5.766 1 92.5 24 ARG B O 1
ATOM 3444 N N . VAL B 1 25 ? 4.785 6.078 -5.113 1 96.38 25 VAL B N 1
ATOM 3445 C CA . VAL B 1 25 ? 5.781 6.719 -4.262 1 96.38 25 VAL B CA 1
ATOM 3446 C C . VAL B 1 25 ? 7.168 6.172 -4.594 1 96.38 25 VAL B C 1
ATOM 3448 O O . VAL B 1 25 ? 7.34 4.965 -4.773 1 96.38 25 VAL B O 1
ATOM 3451 N N . THR B 1 26 ? 8.078 7.012 -4.824 1 97.25 26 THR B N 1
ATOM 3452 C CA . THR B 1 26 ? 9.492 6.637 -4.809 1 97.25 26 THR B CA 1
ATOM 3453 C C . THR B 1 26 ? 10.188 7.199 -3.57 1 97.25 26 THR B C 1
ATOM 3455 O O . THR B 1 26 ? 10.086 8.398 -3.285 1 97.25 26 THR B O 1
ATOM 3458 N N . PHE B 1 27 ? 10.797 6.324 -2.779 1 97 27 PHE B N 1
ATOM 3459 C CA . PHE B 1 27 ? 11.445 6.688 -1.521 1 97 27 PHE B CA 1
ATOM 3460 C C . PHE B 1 27 ? 12.93 6.344 -1.551 1 97 27 PHE B C 1
ATOM 3462 O O . PHE B 1 27 ? 13.305 5.215 -1.869 1 97 27 PHE B O 1
ATOM 3469 N N . GLY B 1 28 ? 13.703 7.352 -1.249 1 96.25 28 GLY B N 1
ATOM 3470 C CA . GLY B 1 28 ? 15.125 7.086 -1.113 1 96.25 28 GLY B CA 1
ATOM 3471 C C . GLY B 1 28 ? 15.977 8.336 -1.222 1 96.25 28 GLY B C 1
ATOM 3472 O O . GLY B 1 28 ? 15.57 9.32 -1.845 1 96.25 28 GLY B O 1
ATOM 3473 N N . ARG B 1 29 ? 17.188 8.305 -0.658 1 94.5 29 ARG B N 1
ATOM 3474 C CA . ARG B 1 29 ? 18.094 9.453 -0.677 1 94.5 29 ARG B CA 1
ATOM 3475 C C . ARG B 1 29 ? 18.516 9.789 -2.102 1 94.5 29 ARG B C 1
ATOM 3477 O O . ARG B 1 29 ? 18.906 8.906 -2.865 1 94.5 29 ARG B O 1
ATOM 3484 N N . GLY B 1 30 ? 18.344 11.047 -2.473 1 94.69 30 GLY B N 1
ATOM 3485 C CA . GLY B 1 30 ? 18.797 11.531 -3.764 1 94.69 30 GLY B CA 1
ATOM 3486 C C . GLY B 1 30 ? 17.766 11.375 -4.859 1 94.69 30 GLY B C 1
ATOM 3487 O O . GLY B 1 30 ? 17.984 11.82 -5.992 1 94.69 30 GLY B O 1
ATOM 3488 N N . CYS B 1 31 ? 16.609 10.844 -4.566 1 96.62 31 CYS B N 1
ATOM 3489 C CA . CYS B 1 31 ? 15.648 10.516 -5.617 1 96.62 31 CYS B CA 1
ATOM 3490 C C . CYS B 1 31 ? 15.031 11.773 -6.207 1 96.62 31 CYS B C 1
ATOM 3492 O O . CYS B 1 31 ? 14.375 11.727 -7.25 1 96.62 31 CYS B O 1
ATOM 3494 N N . LEU B 1 32 ? 15.266 12.961 -5.621 1 97.19 32 LEU B N 1
ATOM 3495 C CA . LEU B 1 32 ? 14.805 14.211 -6.207 1 97.19 32 LEU B CA 1
ATOM 3496 C C . LEU B 1 32 ? 15.398 14.406 -7.598 1 97.19 32 LEU B C 1
ATOM 3498 O O . LEU B 1 32 ? 14.781 15.055 -8.453 1 97.19 32 LEU B O 1
ATOM 3502 N N . ALA B 1 33 ? 16.562 13.867 -7.801 1 96.88 33 ALA B N 1
ATOM 3503 C CA . ALA B 1 33 ? 17.25 14.008 -9.078 1 96.88 33 ALA B CA 1
ATOM 3504 C C . ALA B 1 33 ? 16.484 13.312 -10.203 1 96.88 33 ALA B C 1
ATOM 3506 O O . ALA B 1 33 ? 16.734 13.555 -11.383 1 96.88 33 ALA B O 1
ATOM 3507 N N . GLU B 1 34 ? 15.539 12.453 -9.852 1 97.38 34 GLU B N 1
ATOM 3508 C CA . GLU B 1 34 ? 14.789 11.68 -10.828 1 97.38 34 GLU B CA 1
ATOM 3509 C C . GLU B 1 34 ? 13.602 12.469 -11.375 1 97.38 34 GLU B C 1
ATOM 3511 O O . GLU B 1 34 ? 12.953 12.047 -12.336 1 97.38 34 GLU B O 1
ATOM 3516 N N . VAL B 1 35 ? 13.273 13.664 -10.867 1 98.31 35 VAL B N 1
ATOM 3517 C CA . VAL B 1 35 ? 11.992 14.336 -11.086 1 98.31 35 VAL B CA 1
ATOM 3518 C C . VAL B 1 35 ? 11.836 14.68 -12.562 1 98.31 35 VAL B C 1
ATOM 3520 O O . VAL B 1 35 ? 10.734 14.562 -13.117 1 98.31 35 VAL B O 1
ATOM 3523 N N . GLY B 1 36 ? 12.906 15.148 -13.211 1 98.19 36 GLY B N 1
ATOM 3524 C CA . GLY B 1 36 ? 12.828 15.523 -14.609 1 98.19 36 GLY B CA 1
ATOM 3525 C C . GLY B 1 36 ? 12.422 14.375 -15.516 1 98.19 36 GLY B C 1
ATOM 3526 O O . GLY B 1 36 ? 11.484 14.5 -16.312 1 98.19 36 GLY B O 1
ATOM 3527 N N . GLU B 1 37 ? 13.094 13.266 -15.391 1 96.38 37 GLU B N 1
ATOM 3528 C CA . GLU B 1 37 ? 12.789 12.094 -16.203 1 96.38 37 GLU B CA 1
ATOM 3529 C C . GLU B 1 37 ? 11.383 11.57 -15.898 1 96.38 37 GLU B C 1
ATOM 3531 O O . GLU B 1 37 ? 10.68 11.117 -16.812 1 96.38 37 GLU B O 1
ATOM 3536 N N . ARG B 1 38 ? 11.031 11.617 -14.641 1 95.62 38 ARG B N 1
ATOM 3537 C CA . ARG B 1 38 ? 9.695 11.188 -14.25 1 95.62 38 ARG B CA 1
ATOM 3538 C C . ARG B 1 38 ? 8.625 12.078 -14.867 1 95.62 38 ARG B C 1
ATOM 3540 O O . ARG B 1 38 ? 7.605 11.594 -15.352 1 95.62 38 ARG B O 1
ATOM 3547 N N . ALA B 1 39 ? 8.859 13.344 -14.797 1 97.44 39 ALA B N 1
ATOM 3548 C CA . ALA B 1 39 ? 7.93 14.297 -15.398 1 97.44 39 ALA B CA 1
ATOM 3549 C C . ALA B 1 39 ? 7.773 14.047 -16.891 1 97.44 39 ALA B C 1
ATOM 3551 O O . ALA B 1 39 ? 6.656 14.039 -17.406 1 97.44 39 ALA B O 1
ATOM 3552 N N . ARG B 1 40 ? 8.836 13.812 -17.562 1 95.12 40 ARG B N 1
ATOM 3553 C CA . ARG B 1 40 ? 8.82 13.531 -19 1 95.12 40 ARG B CA 1
ATOM 3554 C C . ARG B 1 40 ? 8.055 12.242 -19.297 1 95.12 40 ARG B C 1
ATOM 3556 O O . ARG B 1 40 ? 7.297 12.172 -20.266 1 95.12 40 ARG B O 1
ATOM 3563 N N . ALA B 1 41 ? 8.281 11.258 -18.453 1 90.31 41 ALA B N 1
ATOM 3564 C CA . ALA B 1 41 ? 7.617 9.969 -18.625 1 90.31 41 ALA B CA 1
ATOM 3565 C C . ALA B 1 41 ? 6.105 10.109 -18.484 1 90.31 41 ALA B C 1
ATOM 3567 O O . ALA B 1 41 ? 5.348 9.344 -19.078 1 90.31 41 ALA B O 1
ATOM 3568 N N . LEU B 1 42 ? 5.645 11.117 -17.734 1 92.19 42 LEU B N 1
ATOM 3569 C CA . LEU B 1 42 ? 4.223 11.383 -17.547 1 92.19 42 LEU B CA 1
ATOM 3570 C C . LEU B 1 42 ? 3.666 12.211 -18.688 1 92.19 42 LEU B C 1
ATOM 3572 O O . LEU B 1 42 ? 2.479 12.539 -18.719 1 92.19 42 LEU B O 1
ATOM 3576 N N . GLY B 1 43 ? 4.547 12.648 -19.594 1 93.38 43 GLY B N 1
ATOM 3577 C CA . GLY B 1 43 ? 4.109 13.359 -20.781 1 93.38 43 GLY B CA 1
ATOM 3578 C C . GLY B 1 43 ? 4.133 14.867 -20.625 1 93.38 43 GLY B C 1
ATOM 3579 O O . GLY B 1 43 ? 3.631 15.594 -21.484 1 93.38 43 GLY B O 1
ATOM 3580 N N . MET B 1 44 ? 4.703 15.344 -19.547 1 97.38 44 MET B N 1
ATOM 3581 C CA . MET B 1 44 ? 4.754 16.797 -19.328 1 97.38 44 MET B CA 1
ATOM 3582 C C . MET B 1 44 ? 5.699 17.453 -20.328 1 97.38 44 MET B C 1
ATOM 3584 O O . MET B 1 44 ? 6.715 16.875 -20.719 1 97.38 44 MET B O 1
ATOM 3588 N N . THR B 1 45 ? 5.367 18.641 -20.734 1 98.44 45 THR B N 1
ATOM 3589 C CA . THR B 1 45 ? 6.223 19.453 -21.594 1 98.44 45 THR B CA 1
ATOM 3590 C C . THR B 1 45 ? 6.48 20.812 -20.953 1 98.44 45 THR B C 1
ATOM 3592 O O . THR B 1 45 ? 7.543 21.406 -21.156 1 98.44 45 THR B O 1
ATOM 3595 N N . ARG B 1 46 ? 5.555 21.375 -20.25 1 98.69 46 ARG B N 1
ATOM 3596 C CA . ARG B 1 46 ? 5.637 22.625 -19.5 1 98.69 46 ARG B CA 1
ATOM 3597 C C . ARG B 1 46 ? 5.199 22.422 -18.047 1 98.69 46 ARG B C 1
ATOM 3599 O O . ARG B 1 46 ? 4.047 22.078 -17.781 1 98.69 46 ARG B O 1
ATOM 3606 N N . VAL B 1 47 ? 6.133 22.656 -17.125 1 98.81 47 VAL B N 1
ATOM 3607 C CA . VAL B 1 47 ? 5.906 22.281 -15.734 1 98.81 47 VAL B CA 1
ATOM 3608 C C . VAL B 1 47 ? 5.836 23.531 -14.867 1 98.81 47 VAL B C 1
ATOM 3610 O O . VAL B 1 47 ? 6.727 24.391 -14.922 1 98.81 47 VAL B O 1
ATOM 3613 N N . ALA B 1 48 ? 4.746 23.688 -14.109 1 98.88 48 ALA B N 1
ATOM 3614 C CA . ALA B 1 48 ? 4.73 24.656 -13.016 1 98.88 48 ALA B CA 1
ATOM 3615 C C . ALA B 1 48 ? 5.406 24.094 -11.766 1 98.88 48 ALA B C 1
ATOM 3617 O O . ALA B 1 48 ? 4.953 23.094 -11.211 1 98.88 48 ALA B O 1
ATOM 3618 N N . LEU B 1 49 ? 6.492 24.688 -11.375 1 98.81 49 LEU B N 1
ATOM 3619 C CA . LEU B 1 49 ? 7.234 24.266 -10.195 1 98.81 49 LEU B CA 1
ATOM 3620 C C . LEU B 1 49 ? 6.879 25.125 -8.984 1 98.81 49 LEU B C 1
ATOM 3622 O O . LEU B 1 49 ? 7.273 26.297 -8.914 1 98.81 49 LEU B O 1
ATOM 3626 N N . PHE B 1 50 ? 6.141 24.531 -8.078 1 98.81 50 PHE B N 1
ATOM 3627 C CA . PHE B 1 50 ? 5.668 25.234 -6.887 1 98.81 50 PHE B CA 1
ATOM 3628 C C . PHE B 1 50 ? 6.645 25.047 -5.73 1 98.81 50 PHE B C 1
ATOM 3630 O O . PHE B 1 50 ? 7.133 23.953 -5.488 1 98.81 50 PHE B O 1
ATOM 3637 N N . SER B 1 51 ? 6.961 26.078 -5.035 1 98.12 51 SER B N 1
ATOM 3638 C CA . SER B 1 51 ? 7.785 26.078 -3.83 1 98.12 51 SER B CA 1
ATOM 3639 C C . SER B 1 51 ? 7.559 27.344 -3.012 1 98.12 51 SER B C 1
ATOM 3641 O O . SER B 1 51 ? 6.555 28.047 -3.191 1 98.12 51 SER B O 1
ATOM 3643 N N . ASP B 1 52 ? 8.273 27.516 -1.969 1 94 52 ASP B N 1
ATOM 3644 C CA . ASP B 1 52 ? 8.227 28.75 -1.198 1 94 52 ASP B CA 1
ATOM 3645 C C . ASP B 1 52 ? 9.562 29.5 -1.264 1 94 52 ASP B C 1
ATOM 3647 O O . ASP B 1 52 ? 10.539 28.969 -1.816 1 94 52 ASP B O 1
ATOM 3651 N N . GLU B 1 53 ? 9.555 30.703 -0.787 1 92.81 53 GLU B N 1
ATOM 3652 C CA . GLU B 1 53 ? 10.695 31.594 -0.948 1 92.81 53 GLU B CA 1
ATOM 3653 C C . GLU B 1 53 ? 11.938 31.031 -0.269 1 92.81 53 GLU B C 1
ATOM 3655 O O . GLU B 1 53 ? 13.047 31.172 -0.787 1 92.81 53 GLU B O 1
ATOM 3660 N N . ARG B 1 54 ? 11.789 30.453 0.834 1 88.06 54 ARG B N 1
ATOM 3661 C CA . ARG B 1 54 ? 12.922 29.922 1.58 1 88.06 54 ARG B CA 1
ATOM 3662 C C . ARG B 1 54 ? 13.539 28.719 0.85 1 88.06 54 ARG B C 1
ATOM 3664 O O . ARG B 1 54 ? 14.758 28.656 0.683 1 88.06 54 ARG B O 1
ATOM 3671 N N . LEU B 1 55 ? 12.734 27.828 0.4 1 91.06 55 LEU B N 1
ATOM 3672 C CA . LEU B 1 55 ? 13.188 26.625 -0.263 1 91.06 55 LEU B CA 1
ATOM 3673 C C . LEU B 1 55 ? 13.836 26.938 -1.605 1 91.06 55 LEU B C 1
ATOM 3675 O O . LEU B 1 55 ? 14.758 26.25 -2.039 1 91.06 55 LEU B O 1
ATOM 3679 N N . ALA B 1 56 ? 13.352 27.969 -2.236 1 94.31 56 ALA B N 1
ATOM 3680 C CA . ALA B 1 56 ? 13.867 28.344 -3.553 1 94.31 56 ALA B CA 1
ATOM 3681 C C . ALA B 1 56 ? 15.344 28.719 -3.48 1 94.31 56 ALA B C 1
ATOM 3683 O O . ALA B 1 56 ? 16.031 28.719 -4.5 1 94.31 56 ALA B O 1
ATOM 3684 N N . ARG B 1 57 ? 15.797 28.922 -2.283 1 92.19 57 ARG B N 1
ATOM 3685 C CA . ARG B 1 57 ? 17.188 29.328 -2.102 1 92.19 57 ARG B CA 1
ATOM 3686 C C . ARG B 1 57 ? 18.047 28.141 -1.692 1 92.19 57 ARG B C 1
ATOM 3688 O O . ARG B 1 57 ? 19.281 28.25 -1.633 1 92.19 57 ARG B O 1
ATOM 3695 N N . LEU B 1 58 ? 17.469 27.047 -1.436 1 91.56 58 LEU B N 1
ATOM 3696 C CA . LEU B 1 58 ? 18.188 25.875 -0.962 1 91.56 58 LEU B CA 1
ATOM 3697 C C . LEU B 1 58 ? 18.641 25 -2.131 1 91.56 58 LEU B C 1
ATOM 3699 O O . LEU B 1 58 ? 18.062 25.078 -3.219 1 91.56 58 LEU B O 1
ATOM 3703 N N . PRO B 1 59 ? 19.625 24.172 -1.914 1 92.69 59 PRO B N 1
ATOM 3704 C CA . PRO B 1 59 ? 20.219 23.344 -2.979 1 92.69 59 PRO B CA 1
ATOM 3705 C C . PRO B 1 59 ? 19.203 22.375 -3.588 1 92.69 59 PRO B C 1
ATOM 3707 O O . PRO B 1 59 ? 19.297 22.047 -4.777 1 92.69 59 PRO B O 1
ATOM 3710 N N . PHE B 1 60 ? 18.344 21.906 -2.85 1 93.62 60 PHE B N 1
ATOM 3711 C CA . PHE B 1 60 ? 17.422 20.922 -3.385 1 93.62 60 PHE B CA 1
ATOM 3712 C C . PHE B 1 60 ? 16.516 21.531 -4.449 1 93.62 60 PHE B C 1
ATOM 3714 O O . PHE B 1 60 ? 16.109 20.859 -5.391 1 93.62 60 PHE B O 1
ATOM 3721 N N . PHE B 1 61 ? 16.156 22.859 -4.27 1 96.31 61 PHE B N 1
ATOM 3722 C CA . PHE B 1 61 ? 15.398 23.516 -5.32 1 96.31 61 PHE B CA 1
ATOM 3723 C C . PHE B 1 61 ? 16.156 23.5 -6.641 1 96.31 61 PHE B C 1
ATOM 3725 O O . PHE B 1 61 ? 15.578 23.203 -7.688 1 96.31 61 PHE B O 1
ATOM 3732 N N . GLN B 1 62 ? 17.422 23.766 -6.539 1 96.69 62 GLN B N 1
ATOM 3733 C CA . GLN B 1 62 ? 18.25 23.75 -7.734 1 96.69 62 GLN B CA 1
ATOM 3734 C C . GLN B 1 62 ? 18.328 22.344 -8.336 1 96.69 62 GLN B C 1
ATOM 3736 O O . GLN B 1 62 ? 18.328 22.188 -9.562 1 96.69 62 GLN B O 1
ATOM 3741 N N . THR B 1 63 ? 18.438 21.359 -7.48 1 97.31 63 THR B N 1
ATOM 3742 C CA . THR B 1 63 ? 18.453 19.969 -7.938 1 97.31 63 THR B CA 1
ATOM 3743 C C . THR B 1 63 ? 17.219 19.656 -8.766 1 97.31 63 THR B C 1
ATOM 3745 O O . THR B 1 63 ? 17.312 19.094 -9.852 1 97.31 63 THR B O 1
ATOM 3748 N N . VAL B 1 64 ? 16.062 20.062 -8.289 1 98.31 64 VAL B N 1
ATOM 3749 C CA . VAL B 1 64 ? 14.797 19.797 -8.961 1 98.31 64 VAL B CA 1
ATOM 3750 C C . VAL B 1 64 ? 14.719 20.609 -10.25 1 98.31 64 VAL B C 1
ATOM 3752 O O . VAL B 1 64 ? 14.375 20.062 -11.305 1 98.31 64 VAL B O 1
ATOM 3755 N N . LEU B 1 65 ? 15.07 21.875 -10.141 1 98.25 65 LEU B N 1
ATOM 3756 C CA . LEU B 1 65 ? 15.031 22.75 -11.305 1 98.25 65 LEU B CA 1
ATOM 3757 C C . LEU B 1 65 ? 15.938 22.234 -12.414 1 98.25 65 LEU B C 1
ATOM 3759 O O . LEU B 1 65 ? 15.531 22.156 -13.57 1 98.25 65 LEU B O 1
ATOM 3763 N N . GLN B 1 66 ? 17.125 21.844 -12.078 1 98 66 GLN B N 1
ATOM 3764 C CA . GLN B 1 66 ? 18.094 21.344 -13.047 1 98 66 GLN B CA 1
ATOM 3765 C C . GLN B 1 66 ? 17.656 20.016 -13.648 1 98 66 GLN B C 1
ATOM 3767 O O . GLN B 1 66 ? 17.828 19.766 -14.844 1 98 66 GLN B O 1
ATOM 3772 N N . SER B 1 67 ? 17.156 19.172 -12.781 1 98.25 67 SER B N 1
ATOM 3773 C CA . SER B 1 67 ? 16.641 17.891 -13.266 1 98.25 67 SER B CA 1
ATOM 3774 C C . SER B 1 67 ? 15.555 18.094 -14.312 1 98.25 67 SER B C 1
ATOM 3776 O O . SER B 1 67 ? 15.562 17.453 -15.359 1 98.25 67 SER B O 1
ATOM 3778 N N . LEU B 1 68 ? 14.586 19 -14.047 1 98.62 68 LEU B N 1
ATOM 3779 C CA . LEU B 1 68 ? 13.492 19.281 -14.969 1 98.62 68 LEU B CA 1
ATOM 3780 C C . LEU B 1 68 ? 14.016 19.859 -16.281 1 98.62 68 LEU B C 1
ATOM 3782 O O . LEU B 1 68 ? 13.602 19.438 -17.359 1 98.62 68 LEU B O 1
ATOM 3786 N N . LYS B 1 69 ? 14.945 20.781 -16.188 1 98.44 69 LYS B N 1
ATOM 3787 C CA . LYS B 1 69 ? 15.516 21.406 -17.375 1 98.44 69 LYS B CA 1
ATOM 3788 C C . LYS B 1 69 ? 16.328 20.391 -18.188 1 98.44 69 LYS B C 1
ATOM 3790 O O . LYS B 1 69 ? 16.25 20.391 -19.422 1 98.44 69 LYS B O 1
ATOM 3795 N N . ALA B 1 70 ? 17.062 19.578 -17.516 1 97.62 70 ALA B N 1
ATOM 3796 C CA . ALA B 1 70 ? 17.891 18.578 -18.172 1 97.62 70 ALA B CA 1
ATOM 3797 C C . ALA B 1 70 ? 17.016 17.578 -18.953 1 97.62 70 ALA B C 1
ATOM 3799 O O . ALA B 1 70 ? 17.453 17.016 -19.953 1 97.62 70 ALA B O 1
ATOM 3800 N N . ALA B 1 71 ? 15.836 17.438 -18.516 1 97.38 71 ALA B N 1
ATOM 3801 C CA . ALA B 1 71 ? 14.898 16.531 -19.188 1 97.38 71 ALA B CA 1
ATOM 3802 C C . ALA B 1 71 ? 14.242 17.219 -20.375 1 97.38 71 ALA B C 1
ATOM 3804 O O . ALA B 1 71 ? 13.391 16.641 -21.047 1 97.38 71 ALA B O 1
ATOM 3805 N N . GLY B 1 72 ? 14.523 18.453 -20.625 1 98.12 72 GLY B N 1
ATOM 3806 C CA . GLY B 1 72 ? 14.023 19.188 -21.781 1 98.12 72 GLY B CA 1
ATOM 3807 C C . GLY B 1 72 ? 12.688 19.859 -21.531 1 98.12 72 GLY B C 1
ATOM 3808 O O . GLY B 1 72 ? 11.969 20.188 -22.469 1 98.12 72 GLY B O 1
ATOM 3809 N N . LEU B 1 73 ? 12.352 20.094 -20.297 1 98.56 73 LEU B N 1
ATOM 3810 C CA . LEU B 1 73 ? 11.039 20.641 -19.969 1 98.56 73 LEU B CA 1
ATOM 3811 C C . LEU B 1 73 ? 11.102 22.172 -19.844 1 98.56 73 LEU B C 1
ATOM 3813 O O . LEU B 1 73 ? 12.109 22.719 -19.391 1 98.56 73 LEU B O 1
ATOM 3817 N N . ASP B 1 74 ? 10.031 22.844 -20.266 1 98.69 74 ASP B N 1
ATOM 3818 C CA . ASP B 1 74 ? 9.82 24.25 -19.953 1 98.69 74 ASP B CA 1
ATOM 3819 C C . ASP B 1 74 ? 9.336 24.422 -18.516 1 98.69 74 ASP B C 1
ATOM 3821 O O . ASP B 1 74 ? 8.273 23.922 -18.141 1 98.69 74 ASP B O 1
ATOM 3825 N N . VAL B 1 75 ? 10.125 25.078 -17.703 1 98.75 75 VAL B N 1
ATOM 3826 C CA . VAL B 1 75 ? 9.812 25.156 -16.281 1 98.75 75 VAL B CA 1
ATOM 3827 C C . VAL B 1 75 ? 9.414 26.578 -15.914 1 98.75 75 VAL B C 1
ATOM 3829 O O . VAL B 1 75 ? 10.141 27.531 -16.219 1 98.75 75 VAL B O 1
ATOM 3832 N N . VAL B 1 76 ? 8.25 26.734 -15.258 1 98.56 76 VAL B N 1
ATOM 3833 C CA . VAL B 1 76 ? 7.766 28.016 -14.766 1 98.56 76 VAL B CA 1
ATOM 3834 C C . VAL B 1 76 ? 7.648 27.969 -13.242 1 98.56 76 VAL B C 1
ATOM 3836 O O . VAL B 1 76 ? 6.656 27.484 -12.703 1 98.56 76 VAL B O 1
ATOM 3839 N N . PRO B 1 77 ? 8.539 28.594 -12.555 1 98.25 77 PRO B N 1
ATOM 3840 C CA . PRO B 1 77 ? 8.539 28.516 -11.094 1 98.25 77 PRO B CA 1
ATOM 3841 C C . PRO B 1 77 ? 7.508 29.422 -10.445 1 98.25 77 PRO B C 1
ATOM 3843 O O . PRO B 1 77 ? 7.258 30.531 -10.945 1 98.25 77 PRO B O 1
ATOM 3846 N N . TYR B 1 78 ? 6.805 29 -9.484 1 98.5 78 TYR B N 1
ATOM 3847 C CA . TYR B 1 78 ? 5.992 29.734 -8.523 1 98.5 78 TYR B CA 1
ATOM 3848 C C . TYR B 1 78 ? 6.547 29.578 -7.109 1 98.5 78 TYR B C 1
ATOM 3850 O O . TYR B 1 78 ? 6.199 28.625 -6.402 1 98.5 78 TYR B O 1
ATOM 3858 N N . THR B 1 79 ? 7.297 30.547 -6.586 1 97.38 79 THR B N 1
ATOM 3859 C CA . THR B 1 79 ? 8.109 30.344 -5.395 1 97.38 79 THR B CA 1
ATOM 3860 C C . THR B 1 79 ? 7.637 31.234 -4.246 1 97.38 79 THR B C 1
ATOM 3862 O O . THR B 1 79 ? 8.422 31.594 -3.369 1 97.38 79 THR B O 1
ATOM 3865 N N . HIS B 1 80 ? 6.387 31.562 -4.203 1 94.31 80 HIS B N 1
ATOM 3866 C CA . HIS B 1 80 ? 5.93 32.469 -3.146 1 94.31 80 HIS B CA 1
ATOM 3867 C C . HIS B 1 80 ? 4.723 31.875 -2.416 1 94.31 80 HIS B C 1
ATOM 3869 O O . HIS B 1 80 ? 3.809 32.625 -2.037 1 94.31 80 HIS B O 1
ATOM 3875 N N . VAL B 1 81 ? 4.703 30.578 -2.391 1 94.19 81 VAL B N 1
ATOM 3876 C CA . VAL B 1 81 ? 3.639 29.906 -1.648 1 94.19 81 VAL B CA 1
ATOM 3877 C C . VAL B 1 81 ? 3.637 30.391 -0.2 1 94.19 81 VAL B C 1
ATOM 3879 O O . VAL B 1 81 ? 4.695 30.531 0.415 1 94.19 81 VAL B O 1
ATOM 3882 N N . HIS B 1 82 ? 2.479 30.641 0.298 1 87.75 82 HIS B N 1
ATOM 3883 C CA . HIS B 1 82 ? 2.277 31.062 1.678 1 87.75 82 HIS B CA 1
ATOM 3884 C C . HIS B 1 82 ? 2.26 29.875 2.629 1 87.75 82 HIS B C 1
ATOM 3886 O O . HIS B 1 82 ? 1.597 28.859 2.359 1 87.75 82 HIS B O 1
ATOM 3892 N N . VAL B 1 83 ? 3.053 29.938 3.732 1 84.12 83 VAL B N 1
ATOM 3893 C CA . VAL B 1 83 ? 2.947 28.922 4.773 1 84.12 83 VAL B CA 1
ATOM 3894 C C . VAL B 1 83 ? 1.543 28.938 5.375 1 84.12 83 VAL B C 1
ATOM 3896 O O . VAL B 1 83 ? 0.99 30.016 5.641 1 84.12 83 VAL B O 1
ATOM 3899 N N . GLU B 1 84 ? 0.959 27.812 5.562 1 85.88 84 GLU B N 1
ATOM 3900 C CA . GLU B 1 84 ? -0.443 27.719 5.957 1 85.88 84 GLU B CA 1
ATOM 3901 C C . GLU B 1 84 ? -1.342 28.469 4.973 1 85.88 84 GLU B C 1
ATOM 3903 O O . GLU B 1 84 ? -1.837 29.547 5.273 1 85.88 84 GLU B O 1
ATOM 3908 N N . PRO B 1 85 ? -1.612 27.828 3.861 1 92.06 85 PRO B N 1
ATOM 3909 C CA . PRO B 1 85 ? -2.311 28.516 2.773 1 92.06 85 PRO B CA 1
ATOM 3910 C C . PRO B 1 85 ? -3.715 28.969 3.166 1 92.06 85 PRO B C 1
ATOM 3912 O O . PRO B 1 85 ? -4.316 28.406 4.082 1 92.06 85 PRO B O 1
ATOM 3915 N N . THR B 1 86 ? -4.16 30.016 2.512 1 92.62 86 THR B N 1
ATOM 3916 C CA . THR B 1 86 ? -5.516 30.531 2.633 1 92.62 86 THR B CA 1
ATOM 3917 C C . THR B 1 86 ? -6.281 30.359 1.323 1 92.62 86 THR B C 1
ATOM 3919 O O . THR B 1 86 ? -5.695 30.016 0.298 1 92.62 86 THR B O 1
ATOM 3922 N N . ASP B 1 87 ? -7.617 30.594 1.422 1 94.94 87 ASP B N 1
ATOM 3923 C CA . ASP B 1 87 ? -8.406 30.594 0.194 1 94.94 87 ASP B CA 1
ATOM 3924 C C . ASP B 1 87 ? -7.855 31.609 -0.812 1 94.94 87 ASP B C 1
ATOM 3926 O O . ASP B 1 87 ? -7.734 31.297 -2.002 1 94.94 87 ASP B O 1
ATOM 3930 N N . GLN B 1 88 ? -7.371 32.719 -0.344 1 95.5 88 GLN B N 1
ATOM 3931 C CA . GLN B 1 88 ? -6.852 33.75 -1.224 1 95.5 88 GLN B CA 1
ATOM 3932 C C . GLN B 1 88 ? -5.527 33.344 -1.852 1 95.5 88 GLN B C 1
ATOM 3934 O O . GLN B 1 88 ? -5.297 33.562 -3.039 1 95.5 88 GLN B O 1
ATOM 3939 N N . SER B 1 89 ? -4.68 32.781 -1.05 1 96 89 SER B N 1
ATOM 3940 C CA . SER B 1 89 ? -3.387 32.375 -1.586 1 96 89 SER B CA 1
ATOM 3941 C C . SER B 1 89 ? -3.549 31.266 -2.625 1 96 89 SER B C 1
ATOM 3943 O O . SER B 1 89 ? -2.799 31.219 -3.602 1 96 89 SER B O 1
ATOM 3945 N N . ILE B 1 90 ? -4.496 30.344 -2.451 1 97.19 90 ILE B N 1
ATOM 3946 C CA . ILE B 1 90 ? -4.754 29.281 -3.416 1 97.19 90 ILE B CA 1
ATOM 3947 C C . ILE B 1 90 ? -5.309 29.875 -4.707 1 97.19 90 ILE B C 1
ATOM 3949 O O . ILE B 1 90 ? -4.93 29.453 -5.805 1 97.19 90 ILE B O 1
ATOM 3953 N N . LEU B 1 91 ? -6.191 30.859 -4.547 1 96.56 91 LEU B N 1
ATOM 3954 C CA . LEU B 1 91 ? -6.766 31.516 -5.719 1 96.56 91 LEU B CA 1
ATOM 3955 C C . LEU B 1 91 ? -5.688 32.25 -6.52 1 96.56 91 LEU B C 1
ATOM 3957 O O . LEU B 1 91 ? -5.723 32.25 -7.754 1 96.56 91 LEU B O 1
ATOM 3961 N N . GLU B 1 92 ? -4.789 32.875 -5.809 1 97.62 92 GLU B N 1
ATOM 3962 C CA . GLU B 1 92 ? -3.666 33.531 -6.48 1 97.62 92 GLU B CA 1
ATOM 3963 C C . GLU B 1 92 ? -2.828 32.5 -7.25 1 97.62 92 GLU B C 1
ATOM 3965 O O . GLU B 1 92 ? -2.43 32.75 -8.391 1 97.62 92 GLU B O 1
ATOM 3970 N N . ALA B 1 93 ? -2.547 31.422 -6.664 1 98.44 93 ALA B N 1
ATOM 3971 C CA . ALA B 1 93 ? -1.791 30.344 -7.312 1 98.44 93 ALA B CA 1
ATOM 3972 C C . ALA B 1 93 ? -2.547 29.797 -8.516 1 98.44 93 ALA B C 1
ATOM 3974 O O . ALA B 1 93 ? -1.939 29.438 -9.531 1 98.44 93 ALA B O 1
ATOM 3975 N N . ALA B 1 94 ? -3.844 29.703 -8.383 1 98.25 94 ALA B N 1
ATOM 3976 C CA . ALA B 1 94 ? -4.68 29.234 -9.477 1 98.25 94 ALA B CA 1
ATOM 3977 C C . ALA B 1 94 ? -4.625 30.188 -10.672 1 98.25 94 ALA B C 1
ATOM 3979 O O . ALA B 1 94 ? -4.617 29.75 -11.82 1 98.25 94 ALA B O 1
ATOM 3980 N N . ARG B 1 95 ? -4.633 31.453 -10.406 1 98 95 ARG B N 1
ATOM 3981 C CA . ARG B 1 95 ? -4.508 32.469 -11.461 1 98 95 ARG B CA 1
ATOM 3982 C C . ARG B 1 95 ? -3.176 32.312 -12.188 1 98 95 ARG B C 1
ATOM 3984 O O . ARG B 1 95 ? -3.127 32.375 -13.422 1 98 95 ARG B O 1
ATOM 3991 N N . PHE B 1 96 ? -2.172 32.156 -11.43 1 98.31 96 PHE B N 1
ATOM 3992 C CA . PHE B 1 96 ? -0.86 31.906 -12.016 1 98.31 96 PHE B CA 1
ATOM 3993 C C . PHE B 1 96 ? -0.905 30.719 -12.953 1 98.31 96 PHE B C 1
ATOM 3995 O O . PHE B 1 96 ? -0.417 30.781 -14.086 1 98.31 96 PHE B O 1
ATOM 4002 N N . ALA B 1 97 ? -1.43 29.594 -12.445 1 98.62 97 ALA B N 1
ATOM 4003 C CA . ALA B 1 97 ? -1.501 28.359 -13.234 1 98.62 97 ALA B CA 1
ATOM 4004 C C . ALA B 1 97 ? -2.32 28.562 -14.5 1 98.62 97 ALA B C 1
ATOM 4006 O O . ALA B 1 97 ? -1.962 28.062 -15.57 1 98.62 97 ALA B O 1
ATOM 4007 N N . ALA B 1 98 ? -3.422 29.281 -14.367 1 98 98 ALA B N 1
ATOM 4008 C CA . ALA B 1 98 ? -4.277 29.547 -15.523 1 98 98 ALA B CA 1
ATOM 4009 C C . ALA B 1 98 ? -3.527 30.344 -16.594 1 98 98 ALA B C 1
ATOM 4011 O O . ALA B 1 98 ? -3.723 30.109 -17.781 1 98 98 ALA B O 1
ATOM 4012 N N . GLU B 1 99 ? -2.721 31.25 -16.141 1 98.06 99 GLU B N 1
ATOM 4013 C CA . GLU B 1 99 ? -1.956 32.094 -17.062 1 98.06 99 GLU B CA 1
ATOM 4014 C C . GLU B 1 99 ? -0.79 31.312 -17.672 1 98.06 99 GLU B C 1
ATOM 4016 O O . GLU B 1 99 ? -0.523 31.438 -18.875 1 98.06 99 GLU B O 1
ATOM 4021 N N . ALA B 1 100 ? -0.14 30.562 -16.859 1 98.19 100 ALA B N 1
ATOM 4022 C CA . ALA B 1 100 ? 1.053 29.828 -17.281 1 98.19 100 ALA B CA 1
ATOM 4023 C C . ALA B 1 100 ? 0.684 28.641 -18.156 1 98.19 100 ALA B C 1
ATOM 4025 O O . ALA B 1 100 ? 1.496 28.172 -18.969 1 98.19 100 ALA B O 1
ATOM 4026 N N . ARG B 1 101 ? -0.441 28.016 -18.047 1 97.88 101 ARG B N 1
ATOM 4027 C CA . ARG B 1 101 ? -1.004 26.906 -18.797 1 97.88 101 ARG B CA 1
ATOM 4028 C C . ARG B 1 101 ? -0.056 25.703 -18.781 1 97.88 101 ARG B C 1
ATOM 4030 O O . ARG B 1 101 ? 0.28 25.172 -19.844 1 97.88 101 ARG B O 1
ATOM 4037 N N . PRO B 1 102 ? 0.445 25.359 -17.562 1 98.75 102 PRO B N 1
ATOM 4038 C CA . PRO B 1 102 ? 1.261 24.156 -17.516 1 98.75 102 PRO B CA 1
ATOM 4039 C C . PRO B 1 102 ? 0.457 22.891 -17.828 1 98.75 102 PRO B C 1
ATOM 4041 O O . PRO B 1 102 ? -0.753 22.844 -17.594 1 98.75 102 PRO B O 1
ATOM 4044 N N . ASP B 1 103 ? 1.118 21.891 -18.391 1 98.56 103 ASP B N 1
ATOM 4045 C CA . ASP B 1 103 ? 0.463 20.609 -18.594 1 98.56 103 ASP B CA 1
ATOM 4046 C C . ASP B 1 103 ? 0.87 19.594 -17.531 1 98.56 103 ASP B C 1
ATOM 4048 O O . ASP B 1 103 ? 0.572 18.406 -17.641 1 98.56 103 ASP B O 1
ATOM 4052 N N . GLY B 1 104 ? 1.567 20.047 -16.469 1 98.69 104 GLY B N 1
ATOM 4053 C CA . GLY B 1 104 ? 1.955 19.266 -15.305 1 98.69 104 GLY B CA 1
ATOM 4054 C C . GLY B 1 104 ? 2.49 20.125 -14.164 1 98.69 104 GLY B C 1
ATOM 4055 O O . GLY B 1 104 ? 2.852 21.281 -14.367 1 98.69 104 GLY B O 1
ATOM 4056 N N . TYR B 1 105 ? 2.492 19.578 -13.031 1 98.94 105 TYR B N 1
ATOM 4057 C CA . TYR B 1 105 ? 2.879 20.297 -11.82 1 98.94 105 TYR B CA 1
ATOM 4058 C C . TYR B 1 105 ? 3.928 19.516 -11.039 1 98.94 105 TYR B C 1
ATOM 4060 O O . TYR B 1 105 ? 3.875 18.281 -10.969 1 98.94 105 TYR B O 1
ATOM 4068 N N . VAL B 1 106 ? 4.879 20.172 -10.484 1 98.88 106 VAL B N 1
ATOM 4069 C CA . VAL B 1 106 ? 5.816 19.641 -9.492 1 98.88 106 VAL B CA 1
ATOM 4070 C C . VAL B 1 106 ? 5.812 20.547 -8.258 1 98.88 106 VAL B C 1
ATOM 4072 O O . VAL B 1 106 ? 5.879 21.766 -8.367 1 98.88 106 VAL B O 1
ATOM 4075 N N . SER B 1 107 ? 5.602 20.016 -7.129 1 98.75 107 SER B N 1
ATOM 4076 C CA . SER B 1 107 ? 5.711 20.766 -5.883 1 98.75 107 SER B CA 1
ATOM 4077 C C . SER B 1 107 ? 6.902 20.297 -5.055 1 98.75 107 SER B C 1
ATOM 4079 O O . SER B 1 107 ? 7.156 19.094 -4.945 1 98.75 107 SER B O 1
ATOM 4081 N N . LEU B 1 108 ? 7.691 21.188 -4.648 1 98.19 108 LEU B N 1
ATOM 4082 C CA . LEU B 1 108 ? 8.812 20.969 -3.74 1 98.19 108 LEU B CA 1
ATOM 4083 C C . LEU B 1 108 ? 8.648 21.781 -2.465 1 98.19 108 LEU B C 1
ATOM 4085 O O . LEU B 1 108 ? 8.867 23 -2.469 1 98.19 108 LEU B O 1
ATOM 4089 N N . GLY B 1 109 ? 8.266 21.172 -1.405 1 95.88 109 GLY B N 1
ATOM 4090 C CA . GLY B 1 109 ? 8.031 21.859 -0.14 1 95.88 109 GLY B CA 1
ATOM 4091 C C . GLY B 1 109 ? 7.199 21.031 0.83 1 95.88 109 GLY B C 1
ATOM 4092 O O . GLY B 1 109 ? 7.023 19.828 0.643 1 95.88 109 GLY B O 1
ATOM 4093 N N . GLY B 1 110 ? 6.828 21.641 1.922 1 92.88 110 GLY B N 1
ATOM 4094 C CA . GLY B 1 110 ? 5.977 20.969 2.893 1 92.88 110 GLY B CA 1
ATOM 4095 C C . GLY B 1 110 ? 4.52 20.906 2.475 1 92.88 110 GLY B C 1
ATOM 4096 O O . GLY B 1 110 ? 4.203 21.031 1.289 1 92.88 110 GLY B O 1
ATOM 4097 N N . GLY B 1 111 ? 3.67 20.641 3.408 1 94 111 GLY B N 1
ATOM 4098 C CA . GLY B 1 111 ? 2.242 20.516 3.162 1 94 111 GLY B CA 1
ATOM 4099 C C . GLY B 1 111 ? 1.634 21.766 2.549 1 94 111 GLY B C 1
ATOM 4100 O O . GLY B 1 111 ? 0.763 21.672 1.681 1 94 111 GLY B O 1
ATOM 4101 N N . SER B 1 112 ? 2.084 22.922 2.984 1 94.44 112 SER B N 1
ATOM 4102 C CA . SER B 1 112 ? 1.544 24.172 2.469 1 94.44 112 SER B CA 1
ATOM 4103 C C . SER B 1 112 ? 1.784 24.312 0.968 1 94.44 112 SER B C 1
ATOM 4105 O O . SER B 1 112 ? 0.89 24.719 0.224 1 94.44 112 SER B O 1
ATOM 4107 N N . VAL B 1 113 ? 2.986 23.969 0.538 1 97.38 113 VAL B N 1
ATOM 4108 C CA . VAL B 1 113 ? 3.342 24.047 -0.875 1 97.38 113 VAL B CA 1
ATOM 4109 C C . VAL B 1 113 ? 2.525 23.031 -1.673 1 97.38 113 VAL B C 1
ATOM 4111 O O . VAL B 1 113 ? 1.937 23.375 -2.701 1 97.38 113 VAL B O 1
ATOM 4114 N N . ILE B 1 114 ? 2.455 21.812 -1.183 1 98 114 ILE B N 1
ATOM 4115 C CA . ILE B 1 114 ? 1.77 20.734 -1.894 1 98 114 ILE B CA 1
ATOM 4116 C C . ILE B 1 114 ? 0.275 21.047 -1.97 1 98 114 ILE B C 1
ATOM 4118 O O . ILE B 1 114 ? -0.344 20.875 -3.025 1 98 114 ILE B O 1
ATOM 4122 N N . ASP B 1 115 ? -0.279 21.516 -0.885 1 97.69 115 ASP B N 1
ATOM 4123 C CA . ASP B 1 115 ? -1.703 21.828 -0.86 1 97.69 115 ASP B CA 1
ATOM 4124 C C . ASP B 1 115 ? -2.023 22.984 -1.804 1 97.69 115 ASP B C 1
ATOM 4126 O O . ASP B 1 115 ? -3.045 22.969 -2.494 1 97.69 115 ASP B O 1
ATOM 4130 N N . THR B 1 116 ? -1.166 24 -1.771 1 98.44 116 THR B N 1
ATOM 4131 C CA . THR B 1 116 ? -1.352 25.125 -2.693 1 98.44 116 THR B CA 1
ATOM 4132 C C . THR B 1 116 ? -1.29 24.641 -4.141 1 98.44 116 THR B C 1
ATOM 4134 O O . THR B 1 116 ? -2.1 25.047 -4.973 1 98.44 116 THR B O 1
ATOM 4137 N N . CYS B 1 117 ? -0.362 23.812 -4.43 1 98.75 117 CYS B N 1
ATOM 4138 C CA . CYS B 1 117 ? -0.212 23.25 -5.766 1 98.75 117 CYS B CA 1
ATOM 4139 C C . CYS B 1 117 ? -1.456 22.469 -6.176 1 98.75 117 CYS B C 1
ATOM 4141 O O . CYS B 1 117 ? -1.95 22.625 -7.293 1 98.75 117 CYS B O 1
ATOM 4143 N N . LYS B 1 118 ? -1.969 21.625 -5.281 1 98.44 118 LYS B N 1
ATOM 4144 C CA . LYS B 1 118 ? -3.205 20.891 -5.523 1 98.44 118 LYS B CA 1
ATOM 4145 C C . LYS B 1 118 ? -4.355 21.844 -5.859 1 98.44 118 LYS B C 1
ATOM 4147 O O . LYS B 1 118 ? -5.09 21.609 -6.824 1 98.44 118 LYS B O 1
ATOM 4152 N N . GLY B 1 119 ? -4.5 22.844 -5.031 1 98.31 119 GLY B N 1
ATOM 4153 C CA . GLY B 1 119 ? -5.555 23.828 -5.258 1 98.31 119 GLY B CA 1
ATOM 4154 C C . GLY B 1 119 ? -5.426 24.547 -6.59 1 98.31 119 GLY B C 1
ATOM 4155 O O . GLY B 1 119 ? -6.41 24.703 -7.316 1 98.31 119 GLY B O 1
ATOM 4156 N N . ALA B 1 120 ? -4.203 24.953 -6.875 1 98.69 120 ALA B N 1
ATOM 4157 C CA . ALA B 1 120 ? -3.947 25.625 -8.141 1 98.69 120 ALA B CA 1
ATOM 4158 C C . ALA B 1 120 ? -4.297 24.734 -9.328 1 98.69 120 ALA B C 1
ATOM 4160 O O . ALA B 1 120 ? -4.945 25.172 -10.273 1 98.69 120 ALA B O 1
ATOM 4161 N N . ASN B 1 121 ? -3.842 23.484 -9.305 1 98.75 121 ASN B N 1
ATOM 4162 C CA . ASN B 1 121 ? -4.141 22.516 -10.336 1 98.75 121 ASN B CA 1
ATOM 4163 C C . ASN B 1 121 ? -5.645 22.312 -10.508 1 98.75 121 ASN B C 1
ATOM 4165 O O . ASN B 1 121 ? -6.156 22.359 -11.633 1 98.75 121 ASN B O 1
ATOM 4169 N N . LEU B 1 122 ? -6.367 22.188 -9.375 1 98.5 122 LEU B N 1
ATOM 4170 C CA . LEU B 1 122 ? -7.809 21.953 -9.383 1 98.5 122 LEU B CA 1
ATOM 4171 C C . LEU B 1 122 ? -8.547 23.109 -10.047 1 98.5 122 LEU B C 1
ATOM 4173 O O . LEU B 1 122 ? -9.273 22.906 -11.023 1 98.5 122 LEU B O 1
ATOM 4177 N N . TYR B 1 123 ? -8.312 24.312 -9.609 1 98.25 123 TYR B N 1
ATOM 4178 C CA . TYR B 1 123 ? -9.109 25.453 -10.047 1 98.25 123 TYR B CA 1
ATOM 4179 C C . TYR B 1 123 ? -8.688 25.922 -11.43 1 98.25 123 TYR B C 1
ATOM 4181 O O . TYR B 1 123 ? -9.477 26.531 -12.156 1 98.25 123 TYR B O 1
ATOM 4189 N N . ALA B 1 124 ? -7.445 25.625 -11.82 1 98.25 124 ALA B N 1
ATOM 4190 C CA . ALA B 1 124 ? -7.023 25.922 -13.18 1 98.25 124 ALA B CA 1
ATOM 4191 C C . ALA B 1 124 ? -7.613 24.922 -14.172 1 98.25 124 ALA B C 1
ATOM 4193 O O . ALA B 1 124 ? -7.941 25.297 -15.305 1 98.25 124 ALA B O 1
ATOM 4194 N N . THR B 1 125 ? -7.703 23.688 -13.812 1 97.94 125 THR B N 1
ATOM 4195 C CA . THR B 1 125 ? -8.203 22.625 -14.68 1 97.94 125 THR B CA 1
ATOM 4196 C C . THR B 1 125 ? -9.727 22.656 -14.75 1 97.94 125 THR B C 1
ATOM 4198 O O . THR B 1 125 ? -10.305 22.453 -15.82 1 97.94 125 THR B O 1
ATOM 4201 N N . HIS B 1 126 ? -10.367 22.844 -13.594 1 97.62 126 HIS B N 1
ATOM 4202 C CA . HIS B 1 126 ? -11.812 22.906 -13.469 1 97.62 126 HIS B CA 1
ATOM 4203 C C . HIS B 1 126 ? -12.258 24.172 -12.734 1 97.62 126 HIS B C 1
ATOM 4205 O O . HIS B 1 126 ? -12.672 24.109 -11.578 1 97.62 126 HIS B O 1
ATOM 4211 N N . PRO B 1 127 ? -12.281 25.281 -13.484 1 97.25 127 PRO B N 1
ATOM 4212 C CA . PRO B 1 127 ? -12.641 26.547 -12.844 1 97.25 127 PRO B CA 1
ATOM 4213 C C . PRO B 1 127 ? -14.047 26.531 -12.234 1 97.25 127 PRO B C 1
ATOM 4215 O O . PRO B 1 127 ? -14.961 25.953 -12.82 1 97.25 127 PRO B O 1
ATOM 4218 N N . ALA B 1 128 ? -14.125 27.062 -11.047 1 97.31 128 ALA B N 1
ATOM 4219 C CA . ALA B 1 128 ? -15.375 27.203 -10.312 1 97.31 128 ALA B CA 1
ATOM 4220 C C . ALA B 1 128 ? -15.234 28.219 -9.18 1 97.31 128 ALA B C 1
ATOM 4222 O O . ALA B 1 128 ? -14.133 28.703 -8.906 1 97.31 128 ALA B O 1
ATOM 4223 N N . ASP B 1 129 ? -16.391 28.594 -8.641 1 96.62 129 ASP B N 1
ATOM 4224 C CA . ASP B 1 129 ? -16.312 29.359 -7.406 1 96.62 129 ASP B CA 1
ATOM 4225 C C . ASP B 1 129 ? -15.539 28.609 -6.332 1 96.62 129 ASP B C 1
ATOM 4227 O O . ASP B 1 129 ? -15.633 27.375 -6.238 1 96.62 129 ASP B O 1
ATOM 4231 N N . PHE B 1 130 ? -14.844 29.281 -5.535 1 95.75 130 PHE B N 1
ATOM 4232 C CA . PHE B 1 130 ? -13.906 28.672 -4.605 1 95.75 130 PHE B CA 1
ATOM 4233 C C . PHE B 1 130 ? -14.617 27.688 -3.686 1 95.75 130 PHE B C 1
ATOM 4235 O O . PHE B 1 130 ? -14.102 26.609 -3.408 1 95.75 130 PHE B O 1
ATOM 4242 N N . LEU B 1 131 ? -15.836 27.953 -3.271 1 96.06 131 LEU B N 1
ATOM 4243 C CA . LEU B 1 131 ? -16.531 27.141 -2.281 1 96.06 131 LEU B CA 1
ATOM 4244 C C . LEU B 1 131 ? -17.219 25.953 -2.939 1 96.06 131 LEU B C 1
ATOM 4246 O O . LEU B 1 131 ? -17.719 25.062 -2.252 1 96.06 131 LEU B O 1
ATOM 4250 N N . ALA B 1 132 ? -17.141 25.875 -4.242 1 96.69 132 ALA B N 1
ATOM 4251 C CA . ALA B 1 132 ? -17.828 24.812 -4.973 1 96.69 132 ALA B CA 1
ATOM 4252 C C . ALA B 1 132 ? -17.297 23.438 -4.57 1 96.69 132 ALA B C 1
ATOM 4254 O O . ALA B 1 132 ? -18.062 22.516 -4.34 1 96.69 132 ALA B O 1
ATOM 4255 N N . TYR B 1 133 ? -15.922 23.391 -4.445 1 96.25 133 TYR B N 1
ATOM 4256 C CA . TYR B 1 133 ? -15.305 22.094 -4.199 1 96.25 133 TYR B CA 1
ATOM 4257 C C . TYR B 1 133 ? -15.016 21.906 -2.717 1 96.25 133 TYR B C 1
ATOM 4259 O O . TYR B 1 133 ? -14.711 20.797 -2.279 1 96.25 133 TYR B O 1
ATOM 4267 N N . VAL B 1 134 ? -15.078 22.953 -1.925 1 94.69 134 VAL B N 1
ATOM 4268 C CA . VAL B 1 134 ? -14.773 22.891 -0.498 1 94.69 134 VAL B CA 1
ATOM 4269 C C . VAL B 1 134 ? -15.766 21.953 0.195 1 94.69 134 VAL B C 1
ATOM 4271 O O . VAL B 1 134 ? -16.953 21.953 -0.117 1 94.69 134 VAL B O 1
ATOM 4274 N N . ASN B 1 135 ? -15.289 21.188 1.108 1 90.56 135 ASN B N 1
ATOM 4275 C CA . ASN B 1 135 ? -16.078 20.172 1.797 1 90.56 135 ASN B CA 1
ATOM 4276 C C . ASN B 1 135 ? -17.328 20.781 2.441 1 90.56 135 ASN B C 1
ATOM 4278 O O . ASN B 1 135 ? -17.281 21.875 2.998 1 90.56 135 ASN B O 1
ATOM 4282 N N . ALA B 1 136 ? -18.484 20.062 2.365 1 88.31 136 ALA B N 1
ATOM 4283 C CA . ALA B 1 136 ? -19.672 20.406 3.121 1 88.31 136 ALA B CA 1
ATOM 4284 C C . ALA B 1 136 ? -19.469 20.172 4.613 1 88.31 136 ALA B C 1
ATOM 4286 O O . ALA B 1 136 ? -18.75 19.266 5.012 1 88.31 136 ALA B O 1
ATOM 4287 N N . PRO B 1 137 ? -20.109 21 5.422 1 88.31 137 PRO B N 1
ATOM 4288 C CA . PRO B 1 137 ? -21.125 22.016 5.148 1 88.31 137 PRO B CA 1
ATOM 4289 C C . PRO B 1 137 ? -20.516 23.406 4.93 1 88.31 137 PRO B C 1
ATOM 4291 O O . PRO B 1 137 ? -21.234 24.359 4.66 1 88.31 137 PRO B O 1
ATOM 4294 N N . VAL B 1 138 ? -19.172 23.516 4.961 1 85.56 138 VAL B N 1
ATOM 4295 C CA . VAL B 1 138 ? -18.531 24.812 4.781 1 85.56 138 VAL B CA 1
ATOM 4296 C C . VAL B 1 138 ? -18.688 25.266 3.332 1 85.56 138 VAL B C 1
ATOM 4298 O O . VAL B 1 138 ? -19.031 26.422 3.074 1 85.56 138 VAL B O 1
ATOM 4301 N N . GLY B 1 139 ? -18.406 24.406 2.449 1 92.44 139 GLY B N 1
ATOM 4302 C CA . GLY B 1 139 ? -18.625 24.641 1.031 1 92.44 139 GLY B CA 1
ATOM 4303 C C . GLY B 1 139 ? -19.734 23.766 0.449 1 92.44 139 GLY B C 1
ATOM 4304 O O . GLY B 1 139 ? -20.594 23.281 1.179 1 92.44 139 GLY B O 1
ATOM 4305 N N . GLU B 1 140 ? -19.734 23.625 -0.873 1 94.25 140 GLU B N 1
ATOM 4306 C CA . GLU B 1 140 ? -20.781 22.891 -1.558 1 94.25 140 GLU B CA 1
ATOM 4307 C C . GLU B 1 140 ? -20.438 21.406 -1.643 1 94.25 140 GLU B C 1
ATOM 4309 O O . GLU B 1 140 ? -21.312 20.562 -1.88 1 94.25 140 GLU B O 1
ATOM 4314 N N . GLY B 1 141 ? -19.156 21.109 -1.509 1 91.62 141 GLY B N 1
ATOM 4315 C CA . GLY B 1 141 ? -18.734 19.719 -1.557 1 91.62 141 GLY B CA 1
ATOM 4316 C C . GLY B 1 141 ? -18.969 19.062 -2.906 1 91.62 141 GLY B C 1
ATOM 4317 O O . GLY B 1 141 ? -19.234 17.859 -2.982 1 91.62 141 GLY B O 1
ATOM 4318 N N . ARG B 1 142 ? -18.969 19.922 -3.945 1 93.06 142 ARG B N 1
ATOM 4319 C CA . ARG B 1 142 ? -19.156 19.375 -5.289 1 93.06 142 ARG B CA 1
ATOM 4320 C C . ARG B 1 142 ? -18.031 18.406 -5.652 1 93.06 142 ARG B C 1
ATOM 4322 O O . ARG B 1 142 ? -16.859 18.656 -5.324 1 93.06 142 ARG B O 1
ATOM 4329 N N . ALA B 1 143 ? -18.422 17.344 -6.328 1 89.94 143 ALA B N 1
ATOM 4330 C CA . ALA B 1 143 ? -17.422 16.391 -6.812 1 89.94 143 ALA B CA 1
ATOM 4331 C C . ALA B 1 143 ? -16.531 17.031 -7.875 1 89.94 143 ALA B C 1
ATOM 4333 O O . ALA B 1 143 ? -17 17.781 -8.719 1 89.94 143 ALA B O 1
ATOM 4334 N N . VAL B 1 144 ? -15.242 16.781 -7.805 1 93.56 144 VAL B N 1
ATOM 4335 C CA . VAL B 1 144 ? -14.328 17.203 -8.859 1 93.56 144 VAL B CA 1
ATOM 4336 C C . VAL B 1 144 ? -14.703 16.531 -10.18 1 93.56 144 VAL B C 1
ATOM 4338 O O . VAL B 1 144 ? -14.805 15.297 -10.25 1 93.56 144 VAL B O 1
ATOM 4341 N N . PRO B 1 145 ? -14.914 17.219 -11.227 1 91.88 145 PRO B N 1
ATOM 4342 C CA . PRO B 1 145 ? -15.562 16.75 -12.453 1 91.88 145 PRO B CA 1
ATOM 4343 C C . PRO B 1 145 ? -14.742 15.688 -13.188 1 91.88 145 PRO B C 1
ATOM 4345 O O . PRO B 1 145 ? -15.297 14.867 -13.914 1 91.88 145 PRO B O 1
ATOM 4348 N N . GLY B 1 146 ? -13.484 15.773 -13.141 1 89.81 146 GLY B N 1
ATOM 4349 C CA . GLY B 1 146 ? -12.625 14.891 -13.922 1 89.81 146 GLY B CA 1
ATOM 4350 C C . GLY B 1 146 ? -11.18 14.914 -13.469 1 89.81 146 GLY B C 1
ATOM 4351 O O . GLY B 1 146 ? -10.859 15.469 -12.422 1 89.81 146 GLY B O 1
ATOM 4352 N N . PRO B 1 147 ? -10.344 14.25 -14.297 1 92.75 147 PRO B N 1
ATOM 4353 C CA . PRO B 1 147 ? -8.922 14.188 -13.938 1 92.75 147 PRO B CA 1
ATOM 4354 C C . PRO B 1 147 ? -8.25 15.562 -13.93 1 92.75 147 PRO B C 1
ATOM 4356 O O . PRO B 1 147 ? -8.664 16.453 -14.672 1 92.75 147 PRO B O 1
ATOM 4359 N N . LEU B 1 148 ? -7.281 15.727 -13.086 1 97.44 148 LEU B N 1
ATOM 4360 C CA . LEU B 1 148 ? -6.422 16.906 -13.062 1 97.44 148 LEU B CA 1
ATOM 4361 C C . LEU B 1 148 ? -5.133 16.656 -13.836 1 97.44 148 LEU B C 1
ATOM 4363 O O . LEU B 1 148 ? -4.891 15.539 -14.305 1 97.44 148 LEU B O 1
ATOM 4367 N N . LYS B 1 149 ? -4.379 17.734 -14.086 1 98.12 149 LYS B N 1
ATOM 4368 C CA . LYS B 1 149 ? -3.049 17.562 -14.672 1 98.12 149 LYS B CA 1
ATOM 4369 C C . LYS B 1 149 ? -2.137 16.781 -13.727 1 98.12 149 LYS B C 1
ATOM 4371 O O . LYS B 1 149 ? -2.303 16.828 -12.508 1 98.12 149 LYS B O 1
ATOM 4376 N N . PRO B 1 150 ? -1.208 15.961 -14.32 1 97.69 150 PRO B N 1
ATOM 4377 C CA . PRO B 1 150 ? -0.312 15.188 -13.453 1 97.69 150 PRO B CA 1
ATOM 4378 C C . PRO B 1 150 ? 0.476 16.062 -12.484 1 97.69 150 PRO B C 1
ATOM 4380 O O . PRO B 1 150 ? 0.893 17.172 -12.844 1 97.69 150 PRO B O 1
ATOM 4383 N N . HIS B 1 151 ? 0.608 15.633 -11.266 1 98.56 151 HIS B N 1
ATOM 4384 C CA . HIS B 1 151 ? 1.279 16.344 -10.18 1 98.56 151 HIS B CA 1
ATOM 4385 C C . HIS B 1 151 ? 2.299 15.438 -9.484 1 98.56 151 HIS B C 1
ATOM 4387 O O . HIS B 1 151 ? 1.946 14.375 -8.977 1 98.56 151 HIS B O 1
ATOM 4393 N N . ILE B 1 152 ? 3.602 15.773 -9.555 1 98.5 152 ILE B N 1
ATOM 4394 C CA . ILE B 1 152 ? 4.645 15.102 -8.781 1 98.5 152 ILE B CA 1
ATOM 4395 C C . ILE B 1 152 ? 4.934 15.898 -7.512 1 98.5 152 ILE B C 1
ATOM 4397 O O . ILE B 1 152 ? 5.391 17.047 -7.574 1 98.5 152 ILE B O 1
ATOM 4401 N N . ALA B 1 153 ? 4.668 15.305 -6.383 1 98.44 153 ALA B N 1
ATOM 4402 C CA . ALA B 1 153 ? 4.906 15.969 -5.105 1 98.44 153 ALA B CA 1
ATOM 4403 C C . ALA B 1 153 ? 6.246 15.547 -4.508 1 98.44 153 ALA B C 1
ATOM 4405 O O . ALA B 1 153 ? 6.562 14.352 -4.465 1 98.44 153 ALA B O 1
ATOM 4406 N N . CYS B 1 154 ? 7.059 16.5 -4.102 1 98.19 154 CYS B N 1
ATOM 4407 C CA . CYS B 1 154 ? 8.344 16.297 -3.443 1 98.19 154 CYS B CA 1
ATOM 4408 C C . CYS B 1 154 ? 8.359 16.938 -2.061 1 98.19 154 CYS B C 1
ATOM 4410 O O . CYS B 1 154 ? 8.789 18.078 -1.903 1 98.19 154 CYS B O 1
ATOM 4412 N N . PRO B 1 155 ? 7.953 16.172 -1.08 1 97 155 PRO B N 1
ATOM 4413 C CA . PRO B 1 155 ? 7.871 16.766 0.26 1 97 155 PRO B CA 1
ATOM 4414 C C . PRO B 1 155 ? 9.242 17.062 0.858 1 97 155 PRO B C 1
ATOM 4416 O O . PRO B 1 155 ? 10.18 16.281 0.684 1 97 155 PRO B O 1
ATOM 4419 N N . THR B 1 156 ? 9.281 18.172 1.522 1 95.25 156 THR B N 1
ATOM 4420 C CA . THR B 1 156 ? 10.539 18.547 2.158 1 95.25 156 THR B CA 1
ATOM 4421 C C . THR B 1 156 ? 10.414 18.5 3.678 1 95.25 156 THR B C 1
ATOM 4423 O O . THR B 1 156 ? 11.375 18.797 4.395 1 95.25 156 THR B O 1
ATOM 4426 N N . THR B 1 157 ? 9.234 18.188 4.152 1 90.69 157 THR B N 1
ATOM 4427 C CA . THR B 1 157 ? 9.008 17.906 5.566 1 90.69 157 THR B CA 1
ATOM 4428 C C . THR B 1 157 ? 8.445 16.5 5.75 1 90.69 157 THR B C 1
ATOM 4430 O O . THR B 1 157 ? 7.879 15.922 4.816 1 90.69 157 THR B O 1
ATOM 4433 N N . SER B 1 158 ? 8.719 15.93 6.891 1 88.75 158 SER B N 1
ATOM 4434 C CA . SER B 1 158 ? 8.211 14.602 7.227 1 88.75 158 SER B CA 1
ATOM 4435 C C . SER B 1 158 ? 6.992 14.695 8.141 1 88.75 158 SER B C 1
ATOM 4437 O O . SER B 1 158 ? 7.082 14.398 9.336 1 88.75 158 SER B O 1
ATOM 4439 N N . GLY B 1 159 ? 5.816 15.023 7.586 1 82.81 159 GLY B N 1
ATOM 4440 C CA . GLY B 1 159 ? 4.758 15.164 8.57 1 82.81 159 GLY B CA 1
ATOM 4441 C C . GLY B 1 159 ? 3.369 15.156 7.961 1 82.81 159 GLY B C 1
ATOM 4442 O O . GLY B 1 159 ? 2.482 14.438 8.43 1 82.81 159 GLY B O 1
ATOM 4443 N N . THR B 1 160 ? 3.201 15.805 6.898 1 85.38 160 THR B N 1
ATOM 4444 C CA . THR B 1 160 ? 1.843 16.141 6.488 1 85.38 160 THR B CA 1
ATOM 4445 C C . THR B 1 160 ? 1.2 14.969 5.75 1 85.38 160 THR B C 1
ATOM 4447 O O . THR B 1 160 ? -0.014 14.766 5.828 1 85.38 160 THR B O 1
ATOM 4450 N N . GLY B 1 161 ? 2.008 14.219 5.039 1 92.81 161 GLY B N 1
ATOM 4451 C CA . GLY B 1 161 ? 1.44 13.164 4.207 1 92.81 161 GLY B CA 1
ATOM 4452 C C . GLY B 1 161 ? 0.697 13.695 2.998 1 92.81 161 GLY B C 1
ATOM 4453 O O . GLY B 1 161 ? 0.094 12.93 2.246 1 92.81 161 GLY B O 1
ATOM 4454 N N . SER B 1 162 ? 0.759 14.969 2.771 1 95.44 162 SER B N 1
ATOM 4455 C CA . SER B 1 162 ? 0.018 15.602 1.688 1 95.44 162 SER B CA 1
ATOM 4456 C C . SER B 1 162 ? 0.405 15.016 0.333 1 95.44 162 SER B C 1
ATOM 4458 O O . SER B 1 162 ? -0.422 14.945 -0.578 1 95.44 162 SER B O 1
ATOM 4460 N N . GLU B 1 163 ? 1.593 14.531 0.212 1 96.88 163 GLU B N 1
ATOM 4461 C CA . GLU B 1 163 ? 2.121 14.016 -1.046 1 96.88 163 GLU B CA 1
ATOM 4462 C C . GLU B 1 163 ? 1.447 12.695 -1.424 1 96.88 163 GLU B C 1
ATOM 4464 O O . GLU B 1 163 ? 1.552 12.242 -2.566 1 96.88 163 GLU B O 1
ATOM 4469 N N . VAL B 1 164 ? 0.694 12.094 -0.443 1 95.94 164 VAL B N 1
ATOM 4470 C CA . VAL B 1 164 ? 0.089 10.805 -0.75 1 95.94 164 VAL B CA 1
ATOM 4471 C C . VAL B 1 164 ? -1.401 10.836 -0.418 1 95.94 164 VAL B C 1
ATOM 4473 O O . VAL B 1 164 ? -2.023 9.797 -0.213 1 95.94 164 VAL B O 1
ATOM 4476 N N . THR B 1 165 ? -1.97 12.008 -0.26 1 94.62 165 THR B N 1
ATOM 4477 C CA . THR B 1 165 ? -3.393 12.125 0.039 1 94.62 165 THR B CA 1
ATOM 4478 C C . THR B 1 165 ? -4.09 13.016 -0.981 1 94.62 165 THR B C 1
ATOM 4480 O O . THR B 1 165 ? -3.438 13.812 -1.666 1 94.62 165 THR B O 1
ATOM 4483 N N . GLY B 1 166 ? -5.363 12.875 -1.09 1 94.44 166 GLY B N 1
ATOM 4484 C CA . GLY B 1 166 ? -6.18 13.734 -1.93 1 94.44 166 GLY B CA 1
ATOM 4485 C C . GLY B 1 166 ? -6.879 14.836 -1.155 1 94.44 166 GLY B C 1
ATOM 4486 O O . GLY B 1 166 ? -8.062 15.094 -1.37 1 94.44 166 GLY B O 1
ATOM 4487 N N . ILE B 1 167 ? -6.172 15.414 -0.23 1 93.19 167 ILE B N 1
ATOM 4488 C CA . ILE B 1 167 ? -6.754 16.422 0.642 1 93.19 167 ILE B CA 1
ATOM 4489 C C . ILE B 1 167 ? -5.93 17.703 0.566 1 93.19 167 ILE B C 1
ATOM 4491 O O . ILE B 1 167 ? -4.695 17.656 0.54 1 93.19 167 ILE B O 1
ATOM 4495 N N . THR B 1 168 ? -6.547 18.75 0.376 1 95.19 168 THR B N 1
ATOM 4496 C CA . THR B 1 168 ? -5.93 20.078 0.475 1 95.19 168 THR B CA 1
ATOM 4497 C C . THR B 1 168 ? -6.559 20.891 1.604 1 95.19 168 THR B C 1
ATOM 4499 O O . THR B 1 168 ? -7.785 21.016 1.667 1 95.19 168 THR B O 1
ATOM 4502 N N . ILE B 1 169 ? -5.734 21.391 2.492 1 92.31 169 ILE B N 1
ATOM 4503 C CA . ILE B 1 169 ? -6.184 22.125 3.668 1 92.31 169 ILE B CA 1
ATOM 4504 C C . ILE B 1 169 ? -5.75 23.594 3.562 1 92.31 169 ILE B C 1
ATOM 4506 O O . ILE B 1 169 ? -4.637 23.891 3.121 1 92.31 169 ILE B O 1
ATOM 4510 N N . PHE B 1 170 ? -6.602 24.469 3.959 1 92.88 170 PHE B N 1
ATOM 4511 C CA . PHE B 1 170 ? -6.316 25.906 3.924 1 92.88 170 PHE B CA 1
ATOM 4512 C C . PHE B 1 170 ? -7.16 26.641 4.953 1 92.88 170 PHE B C 1
ATOM 4514 O O . PHE B 1 170 ? -8.117 26.094 5.5 1 92.88 170 PHE B O 1
ATOM 4521 N N . ASP B 1 171 ? -6.723 27.812 5.25 1 90.19 171 ASP B N 1
ATOM 4522 C CA . ASP B 1 171 ? -7.508 28.734 6.074 1 90.19 171 ASP B CA 1
ATOM 4523 C C . ASP B 1 171 ? -8.523 29.5 5.227 1 90.19 171 ASP B C 1
ATOM 4525 O O . ASP B 1 171 ? -8.156 30.203 4.289 1 90.19 171 ASP B O 1
ATOM 4529 N N . LEU B 1 172 ? -9.766 29.281 5.516 1 91.38 172 LEU B N 1
ATOM 4530 C CA . LEU B 1 172 ? -10.797 30.109 4.906 1 91.38 172 LEU B CA 1
ATOM 4531 C C . LEU B 1 172 ? -10.938 31.438 5.664 1 91.38 172 LEU B C 1
ATOM 4533 O O . LEU B 1 172 ? -11.539 31.469 6.738 1 91.38 172 LEU B O 1
ATOM 4537 N N . LEU B 1 173 ? -10.477 32.438 5.113 1 87.94 173 LEU B N 1
ATOM 4538 C CA . LEU B 1 173 ? -10.32 33.719 5.805 1 87.94 173 LEU B CA 1
ATOM 4539 C C . LEU B 1 173 ? -11.68 34.281 6.223 1 87.94 173 LEU B C 1
ATOM 4541 O O . LEU B 1 173 ? -11.812 34.812 7.324 1 87.94 173 LEU B O 1
ATOM 4545 N N . SER B 1 174 ? -12.727 34.156 5.434 1 87.12 174 SER B N 1
ATOM 4546 C CA . SER B 1 174 ? -14.039 34.719 5.711 1 87.12 174 SER B CA 1
ATOM 4547 C C . SER B 1 174 ? -14.664 34.094 6.949 1 87.12 174 SER B C 1
ATOM 4549 O O . SER B 1 174 ? -15.453 34.719 7.652 1 87.12 174 SER B O 1
ATOM 4551 N N . LEU B 1 175 ? -14.258 32.875 7.176 1 81.94 175 LEU B N 1
ATOM 4552 C CA . LEU B 1 175 ? -14.836 32.125 8.289 1 81.94 175 LEU B CA 1
ATOM 4553 C C . LEU B 1 175 ? -13.867 32.062 9.469 1 81.94 175 LEU B C 1
ATOM 4555 O O . LEU B 1 175 ? -14.258 31.703 10.586 1 81.94 175 LEU B O 1
ATOM 4559 N N . GLY B 1 176 ? -12.648 32.469 9.203 1 78.94 176 GLY B N 1
ATOM 4560 C CA . GLY B 1 176 ? -11.641 32.344 10.242 1 78.94 176 GLY B CA 1
ATOM 4561 C C . GLY B 1 176 ? -11.438 30.922 10.727 1 78.94 176 GLY B C 1
ATOM 4562 O O . GLY B 1 176 ? -11.289 30.688 11.922 1 78.94 176 GLY B O 1
ATOM 4563 N N . ALA B 1 177 ? -11.57 30 9.875 1 80.44 177 ALA B N 1
ATOM 4564 C CA . ALA B 1 177 ? -11.445 28.594 10.227 1 80.44 177 ALA B CA 1
ATOM 4565 C C . ALA B 1 177 ? -10.695 27.812 9.156 1 80.44 177 ALA B C 1
ATOM 4567 O O . ALA B 1 177 ? -10.711 28.188 7.977 1 80.44 177 ALA B O 1
ATOM 4568 N N . LYS B 1 178 ? -10.008 26.766 9.562 1 87.62 178 LYS B N 1
ATOM 4569 C CA . LYS B 1 178 ? -9.352 25.859 8.641 1 87.62 178 LYS B CA 1
ATOM 4570 C C . LYS B 1 178 ? -10.352 24.859 8.055 1 87.62 178 LYS B C 1
ATOM 4572 O O . LYS B 1 178 ? -11.242 24.375 8.758 1 87.62 178 LYS B O 1
ATOM 4577 N N . THR B 1 179 ? -10.289 24.594 6.785 1 88.75 179 THR B N 1
ATOM 4578 C CA . THR B 1 179 ? -11.094 23.609 6.066 1 88.75 179 THR B CA 1
ATOM 4579 C C . THR B 1 179 ? -10.32 23.047 4.875 1 88.75 179 THR B C 1
ATOM 4581 O O . THR B 1 179 ? -9.117 23.266 4.754 1 88.75 179 THR B O 1
ATOM 4584 N N . GLY B 1 180 ? -11.008 22.203 4.117 1 91.94 180 GLY B N 1
ATOM 4585 C CA . GLY B 1 180 ? -10.266 21.609 3.02 1 91.94 180 GLY B CA 1
ATOM 4586 C C . GLY B 1 180 ? -11.156 21.062 1.918 1 91.94 180 GLY B C 1
ATOM 4587 O O . GLY B 1 180 ? -12.367 21.297 1.918 1 91.94 180 GLY B O 1
ATOM 4588 N N . ILE B 1 181 ? -10.531 20.609 0.938 1 94.62 181 ILE B N 1
ATOM 4589 C CA . ILE B 1 181 ? -11.141 19.891 -0.176 1 94.62 181 ILE B CA 1
ATOM 4590 C C . ILE B 1 181 ? -10.617 18.453 -0.203 1 94.62 181 ILE B C 1
ATOM 4592 O O . ILE B 1 181 ? -9.414 18.219 -0.04 1 94.62 181 ILE B O 1
ATOM 4596 N N . ALA B 1 182 ? -11.516 17.516 -0.265 1 92.19 182 ALA B N 1
ATOM 4597 C CA . ALA B 1 182 ? -11.133 16.109 -0.344 1 92.19 182 ALA B CA 1
ATOM 4598 C C . ALA B 1 182 ? -11.633 15.484 -1.64 1 92.19 182 ALA B C 1
ATOM 4600 O O . ALA B 1 182 ? -12.828 15.539 -1.945 1 92.19 182 ALA B O 1
ATOM 4601 N N . SER B 1 183 ? -10.719 14.992 -2.4 1 92.44 183 SER B N 1
ATOM 46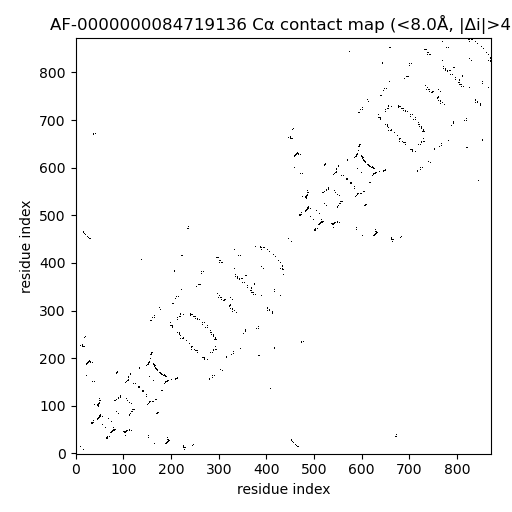02 C CA . SER B 1 183 ? -11.023 14.266 -3.629 1 92.44 183 SER B CA 1
ATOM 4603 C C . SER B 1 183 ? -9.867 13.359 -4.043 1 92.44 183 SER B C 1
ATOM 4605 O O . SER B 1 183 ? -8.703 13.75 -3.945 1 92.44 183 SER B O 1
ATOM 4607 N N . LEU B 1 184 ? -10.211 12.203 -4.492 1 89.5 184 LEU B N 1
ATOM 4608 C CA . LEU B 1 184 ? -9.188 11.297 -5.004 1 89.5 184 LEU B CA 1
ATOM 4609 C C . LEU B 1 184 ? -8.422 11.938 -6.152 1 89.5 184 LEU B C 1
ATOM 4611 O O . LEU B 1 184 ? -7.246 11.625 -6.367 1 89.5 184 LEU B O 1
ATOM 4615 N N . ARG B 1 185 ? -9.039 12.875 -6.824 1 93.12 185 ARG B N 1
ATOM 4616 C CA . ARG B 1 185 ? -8.445 13.508 -7.996 1 93.12 185 ARG B CA 1
ATOM 4617 C C . ARG B 1 185 ? -7.344 14.484 -7.594 1 93.12 185 ARG B C 1
ATOM 4619 O O . ARG B 1 185 ? -6.516 14.867 -8.422 1 93.12 185 ARG B O 1
ATOM 4626 N N . LEU B 1 186 ? -7.324 14.844 -6.305 1 96.19 186 LEU B N 1
ATOM 4627 C CA . LEU B 1 186 ? -6.332 15.797 -5.82 1 96.19 186 LEU B CA 1
ATOM 4628 C C . LEU B 1 186 ? -5.043 15.086 -5.426 1 96.19 186 LEU B C 1
ATOM 4630 O O . LEU B 1 186 ? -4.008 15.727 -5.227 1 96.19 186 LEU B O 1
ATOM 4634 N N . ARG B 1 187 ? -5.129 13.781 -5.285 1 95.19 187 ARG B N 1
ATOM 4635 C CA . ARG B 1 187 ? -3.932 13.047 -4.887 1 95.19 187 ARG B CA 1
ATOM 4636 C C . ARG B 1 187 ? -2.836 13.172 -5.941 1 95.19 187 ARG B C 1
ATOM 4638 O O . ARG B 1 187 ? -3.082 12.953 -7.129 1 95.19 187 ARG B O 1
ATOM 4645 N N . PRO B 1 188 ? -1.615 13.555 -5.527 1 97.25 188 PRO B N 1
ATOM 4646 C CA . PRO B 1 188 ? -0.529 13.625 -6.508 1 97.25 188 PRO B CA 1
ATOM 4647 C C . PRO B 1 188 ? -0.364 12.328 -7.301 1 97.25 188 PRO B C 1
ATOM 4649 O O . PRO B 1 188 ? -0.583 11.242 -6.762 1 97.25 188 PRO B O 1
ATOM 4652 N N . THR B 1 189 ? -0.016 12.469 -8.578 1 95.69 189 THR B N 1
ATOM 4653 C CA . THR B 1 189 ? 0.232 11.328 -9.445 1 95.69 189 THR B CA 1
ATOM 4654 C C . THR B 1 189 ? 1.362 10.461 -8.891 1 95.69 189 THR B C 1
ATOM 4656 O O . THR B 1 189 ? 1.285 9.234 -8.93 1 95.69 189 THR B O 1
ATOM 4659 N N . GLU B 1 190 ? 2.361 11.07 -8.445 1 95.69 190 GLU B N 1
ATOM 4660 C CA . GLU B 1 190 ? 3.439 10.367 -7.754 1 95.69 190 GLU B CA 1
ATOM 4661 C C . GLU B 1 190 ? 4.145 11.281 -6.758 1 95.69 190 GLU B C 1
ATOM 4663 O O . GLU B 1 190 ? 4.004 12.508 -6.824 1 95.69 190 GLU B O 1
ATOM 4668 N N . ALA B 1 191 ? 4.75 10.703 -5.832 1 97.69 191 ALA B N 1
ATOM 4669 C CA . ALA B 1 191 ? 5.555 11.422 -4.844 1 97.69 191 ALA B CA 1
ATOM 4670 C C . ALA B 1 191 ? 7.004 10.945 -4.867 1 97.69 191 ALA B C 1
ATOM 4672 O O . ALA B 1 191 ? 7.27 9.742 -4.965 1 97.69 191 ALA B O 1
ATOM 4673 N N . LEU B 1 192 ? 7.945 11.836 -4.98 1 97.88 192 LEU B N 1
ATOM 4674 C CA . LEU B 1 192 ? 9.359 11.57 -4.758 1 97.88 192 LEU B CA 1
ATOM 4675 C C . LEU B 1 192 ? 9.789 12.016 -3.363 1 97.88 192 LEU B C 1
ATOM 4677 O O . LEU B 1 192 ? 9.883 13.211 -3.09 1 97.88 192 LEU B O 1
ATOM 4681 N N . ILE B 1 193 ? 10.031 11.086 -2.52 1 97.62 193 ILE B N 1
ATOM 4682 C CA . ILE B 1 193 ? 10.289 11.352 -1.108 1 97.62 193 ILE B CA 1
ATOM 4683 C C . ILE B 1 193 ? 11.766 11.125 -0.802 1 97.62 193 ILE B C 1
ATOM 4685 O O . ILE B 1 193 ? 12.203 9.984 -0.638 1 97.62 193 ILE B O 1
ATOM 4689 N N . ASP B 1 194 ? 12.484 12.195 -0.735 1 96.94 194 ASP B N 1
ATOM 4690 C CA . ASP B 1 194 ? 13.93 12.211 -0.528 1 96.94 194 ASP B CA 1
ATOM 4691 C C . ASP B 1 194 ? 14.273 12.641 0.896 1 96.94 194 ASP B C 1
ATOM 4693 O O . ASP B 1 194 ? 14.195 13.82 1.233 1 96.94 194 ASP B O 1
ATOM 4697 N N . PRO B 1 195 ? 14.734 11.68 1.736 1 95 195 PRO B N 1
ATOM 4698 C CA . PRO B 1 195 ? 15.008 12.016 3.135 1 95 195 PRO B CA 1
ATOM 4699 C C . PRO B 1 195 ? 16.094 13.086 3.281 1 95 195 PRO B C 1
ATOM 4701 O O . PRO B 1 195 ? 16.203 13.727 4.332 1 95 195 PRO B O 1
ATOM 4704 N N . ASP B 1 196 ? 16.859 13.289 2.271 1 93.44 196 ASP B N 1
ATOM 4705 C CA . ASP B 1 196 ? 17.906 14.305 2.348 1 93.44 196 ASP B CA 1
ATOM 4706 C C . ASP B 1 196 ? 17.312 15.695 2.525 1 93.44 196 ASP B C 1
ATOM 4708 O O . ASP B 1 196 ? 17.984 16.594 3.047 1 93.44 196 ASP B O 1
ATOM 4712 N N . CYS B 1 197 ? 16.094 15.844 2.168 1 92.38 197 CYS B N 1
ATOM 4713 C CA . CYS B 1 197 ? 15.438 17.141 2.242 1 92.38 197 CYS B CA 1
ATOM 4714 C C . CYS B 1 197 ? 15.172 17.547 3.689 1 92.38 197 CYS B C 1
ATOM 4716 O O . CYS B 1 197 ? 14.891 18.703 3.977 1 92.38 197 CYS B O 1
ATOM 4718 N N . THR B 1 198 ? 15.328 16.609 4.617 1 91.06 198 THR B N 1
ATOM 4719 C CA . THR B 1 198 ? 14.969 16.906 6 1 91.06 198 THR B CA 1
ATOM 4720 C C . THR B 1 198 ? 16.203 17.312 6.805 1 91.06 198 THR B C 1
ATOM 4722 O O . THR B 1 198 ? 16.078 17.719 7.965 1 91.06 198 THR B O 1
ATOM 4725 N N . ALA B 1 199 ? 17.328 17.297 6.172 1 87 199 ALA B N 1
ATOM 4726 C CA . ALA B 1 199 ? 18.594 17.547 6.859 1 87 199 ALA B CA 1
ATOM 4727 C C . ALA B 1 199 ? 18.688 18.984 7.344 1 87 199 ALA B C 1
ATOM 4729 O O . ALA B 1 199 ? 19.391 19.281 8.312 1 87 199 ALA B O 1
ATOM 4730 N N . THR B 1 200 ? 17.969 19.844 6.758 1 84.75 200 THR B N 1
ATOM 4731 C CA . THR B 1 200 ? 18.094 21.25 7.105 1 84.75 200 THR B CA 1
ATOM 4732 C C . THR B 1 200 ? 16.969 21.703 8.023 1 84.75 200 THR B C 1
ATOM 4734 O O . THR B 1 200 ? 16.938 22.844 8.469 1 84.75 200 THR B O 1
ATOM 4737 N N . LEU B 1 201 ? 16.078 20.859 8.328 1 90.19 201 LEU B N 1
ATOM 4738 C CA . LEU B 1 201 ? 14.922 21.234 9.133 1 90.19 201 LEU B CA 1
ATOM 4739 C C . LEU B 1 201 ? 15.328 21.469 10.586 1 90.19 201 LEU B C 1
ATOM 4741 O O . LEU B 1 201 ? 16.016 20.625 11.18 1 90.19 201 LEU B O 1
ATOM 4745 N N . PRO B 1 202 ? 14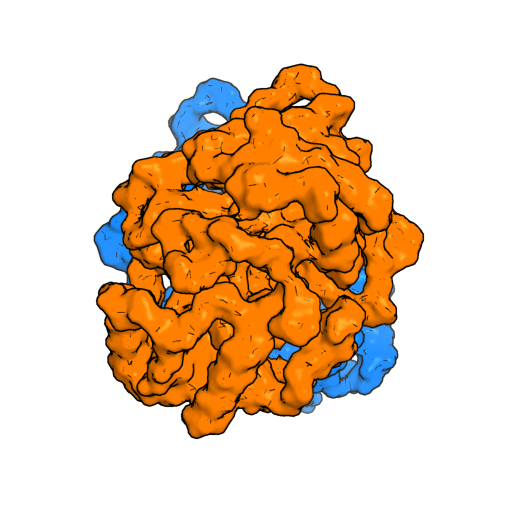.859 22.594 11.133 1 91.31 202 PRO B N 1
ATOM 4746 C CA . PRO B 1 202 ? 15.078 22.797 12.562 1 91.31 202 PRO B CA 1
ATOM 4747 C C . PRO B 1 202 ? 14.383 21.75 13.422 1 91.31 202 PRO B C 1
ATOM 4749 O O . PRO B 1 202 ? 13.383 21.156 12.992 1 91.31 202 PRO B O 1
ATOM 4752 N N . GLY B 1 203 ? 14.922 21.531 14.57 1 94.12 203 GLY B N 1
ATOM 4753 C CA . GLY B 1 203 ? 14.375 20.562 15.5 1 94.12 203 GLY B CA 1
ATOM 4754 C C . GLY B 1 203 ? 12.906 20.797 15.805 1 94.12 203 GLY B C 1
ATOM 4755 O O . GLY B 1 203 ? 12.117 19.844 15.852 1 94.12 203 GLY B O 1
ATOM 4756 N N . GLU B 1 204 ? 12.547 22.047 16 1 94.5 204 GLU B N 1
ATOM 4757 C CA . GLU B 1 204 ? 11.172 22.391 16.344 1 94.5 204 GLU B CA 1
ATOM 4758 C C . GLU B 1 204 ? 10.211 22.016 15.219 1 94.5 204 GLU B C 1
ATOM 4760 O O . GLU B 1 204 ? 9.094 21.547 15.477 1 94.5 204 GLU B O 1
ATOM 4765 N N . VAL B 1 205 ? 10.617 22.203 14 1 92.62 205 VAL B N 1
ATOM 4766 C CA . VAL B 1 205 ? 9.797 21.859 12.844 1 92.62 205 VAL B CA 1
ATOM 4767 C C . VAL B 1 205 ? 9.688 20.328 12.734 1 92.62 205 VAL B C 1
ATOM 4769 O O . VAL B 1 205 ? 8.609 19.797 12.469 1 92.62 205 VAL B O 1
ATOM 4772 N N . THR B 1 206 ? 10.836 19.656 12.992 1 95.69 206 THR B N 1
ATOM 4773 C CA . THR B 1 206 ? 10.852 18.188 13 1 95.69 206 THR B CA 1
ATOM 4774 C C . THR B 1 206 ? 9.922 17.641 14.086 1 95.69 206 THR B C 1
ATOM 4776 O O . THR B 1 206 ? 9.188 16.688 13.859 1 95.69 206 THR B O 1
ATOM 4779 N N . ALA B 1 207 ? 9.922 18.328 15.172 1 97.25 207 ALA B N 1
ATOM 4780 C CA . ALA B 1 207 ? 9.07 17.906 16.281 1 97.25 207 ALA B CA 1
ATOM 4781 C C . ALA B 1 207 ? 7.594 18.094 15.945 1 97.25 207 ALA B C 1
ATOM 4783 O O . ALA B 1 207 ? 6.789 17.188 16.141 1 97.25 207 ALA B O 1
ATOM 4784 N N . ALA B 1 208 ? 7.246 19.234 15.469 1 95.38 208 ALA B N 1
ATOM 4785 C CA . ALA B 1 208 ? 5.852 19.516 15.133 1 95.38 208 ALA B CA 1
ATOM 4786 C C . ALA B 1 208 ? 5.348 18.578 14.039 1 95.38 208 ALA B C 1
ATOM 4788 O O . ALA B 1 208 ? 4.258 18.016 14.148 1 95.38 208 ALA B O 1
ATOM 4789 N N . SER B 1 209 ? 6.113 18.406 13.008 1 94.5 209 SER B N 1
ATOM 4790 C CA . SER B 1 209 ? 5.734 17.516 11.93 1 94.5 209 SER B CA 1
ATOM 4791 C C . SER B 1 209 ? 5.656 16.062 12.406 1 94.5 209 SER B C 1
ATOM 4793 O O . SER B 1 209 ? 4.758 15.32 12.016 1 94.5 209 SER B O 1
ATOM 4795 N N . GLY B 1 210 ? 6.648 15.68 13.227 1 97.12 210 GLY B N 1
ATOM 4796 C CA . GLY B 1 210 ? 6.637 14.336 13.789 1 97.12 210 GLY B CA 1
ATOM 4797 C C . GLY B 1 210 ? 5.402 14.062 14.633 1 97.12 210 GLY B C 1
ATOM 4798 O O . GLY B 1 210 ? 4.832 12.969 14.562 1 97.12 210 GLY B O 1
ATOM 4799 N N . MET B 1 211 ? 4.973 15.039 15.383 1 97.94 211 MET B N 1
ATOM 4800 C CA . MET B 1 211 ? 3.787 14.883 16.219 1 97.94 211 MET B CA 1
ATOM 4801 C C . MET B 1 211 ? 2.531 14.758 15.367 1 97.94 211 MET B C 1
ATOM 4803 O O . MET B 1 211 ? 1.587 14.062 15.734 1 97.94 211 MET B O 1
ATOM 4807 N N . ASP B 1 212 ? 2.547 15.414 14.227 1 97.38 212 ASP B N 1
ATOM 4808 C CA . ASP B 1 212 ? 1.47 15.25 13.25 1 97.38 212 ASP B CA 1
ATOM 4809 C C . ASP B 1 212 ? 1.395 13.805 12.758 1 97.38 212 ASP B C 1
ATOM 4811 O O . ASP B 1 212 ? 0.312 13.219 12.703 1 97.38 212 ASP B O 1
ATOM 4815 N N . VAL B 1 213 ? 2.545 13.25 12.438 1 97.56 213 VAL B N 1
ATOM 4816 C CA . VAL B 1 213 ? 2.643 11.875 11.969 1 97.56 213 VAL B CA 1
ATOM 4817 C C . VAL B 1 213 ? 2.104 10.922 13.031 1 97.56 213 VAL B C 1
ATOM 4819 O O . VAL B 1 213 ? 1.333 10.016 12.727 1 97.56 213 VAL B O 1
ATOM 4822 N N . LEU B 1 214 ? 2.551 11.188 14.234 1 98.31 214 LEU B N 1
ATOM 4823 C CA . LEU B 1 214 ? 2.129 10.359 15.359 1 98.31 214 LEU B CA 1
ATOM 4824 C C . LEU B 1 214 ? 0.61 10.375 15.508 1 98.31 214 LEU B C 1
ATOM 4826 O O . LEU B 1 214 ? -0.012 9.32 15.672 1 98.31 214 LEU B O 1
ATOM 4830 N N . SER B 1 215 ? 0.053 11.492 15.422 1 98.5 215 SER B N 1
ATOM 4831 C CA . SER B 1 215 ? -1.396 11.609 15.562 1 98.5 215 SER B CA 1
ATOM 4832 C C . SER B 1 215 ? -2.117 11 14.367 1 98.5 215 SER B C 1
ATOM 4834 O O . SER B 1 215 ? -3.174 10.383 14.516 1 98.5 215 SER B O 1
ATOM 4836 N N . HIS B 1 216 ? -1.566 11.266 13.125 1 98.5 216 HIS B N 1
ATOM 4837 C CA . HIS B 1 216 ? -2.131 10.609 11.953 1 98.5 216 HIS B CA 1
ATOM 4838 C C . HIS B 1 216 ? -2.311 9.109 12.195 1 98.5 216 HIS B C 1
ATOM 4840 O O . HIS B 1 216 ? -3.404 8.578 12.008 1 98.5 216 HIS B O 1
ATOM 4846 N N . ALA B 1 217 ? -1.261 8.492 12.656 1 98.69 217 ALA B N 1
ATOM 4847 C CA . ALA B 1 217 ? -1.256 7.043 12.836 1 98.69 217 ALA B CA 1
ATOM 4848 C C . ALA B 1 217 ? -2.182 6.625 13.969 1 98.69 217 ALA B C 1
ATOM 4850 O O . ALA B 1 217 ? -2.965 5.684 13.828 1 98.69 217 ALA B O 1
ATOM 4851 N N . LEU B 1 218 ? -2.135 7.336 15.102 1 98.81 218 LEU B N 1
ATOM 4852 C CA . LEU B 1 218 ? -2.959 6.996 16.25 1 98.81 218 LEU B CA 1
ATOM 4853 C C . LEU B 1 218 ? -4.441 7.168 15.938 1 98.81 218 LEU B C 1
ATOM 4855 O O . LEU B 1 218 ? -5.254 6.305 16.281 1 98.81 218 LEU B O 1
ATOM 4859 N N . GLU B 1 219 ? -4.766 8.289 15.312 1 98.75 219 GLU B N 1
ATOM 4860 C CA . GLU B 1 219 ? -6.164 8.562 15 1 98.75 219 GLU B CA 1
ATOM 4861 C C . GLU B 1 219 ? -6.711 7.574 13.977 1 98.75 219 GLU B C 1
ATOM 4863 O O . GLU B 1 219 ? -7.832 7.082 14.117 1 98.75 219 GLU B O 1
ATOM 4868 N N . SER B 1 220 ? -5.938 7.285 12.977 1 98.31 220 SER B N 1
ATOM 4869 C CA . SER B 1 220 ? -6.359 6.34 11.953 1 98.31 220 SER B CA 1
ATOM 4870 C C . SER B 1 220 ? -6.57 4.945 12.539 1 98.31 220 SER B C 1
ATOM 4872 O O . SER B 1 220 ? -7.539 4.266 12.203 1 98.31 220 SER B O 1
ATOM 4874 N N . TYR B 1 221 ? -5.676 4.523 13.414 1 98.56 221 TYR B N 1
ATOM 4875 C CA . TYR B 1 221 ? -5.73 3.193 14.008 1 98.56 221 TYR B CA 1
ATOM 4876 C C . TYR B 1 221 ? -6.918 3.068 14.953 1 98.56 221 TYR B C 1
ATOM 4878 O O . TYR B 1 221 ? -7.52 1.997 15.07 1 98.56 221 TYR B O 1
ATOM 4886 N N . THR B 1 222 ? -7.285 4.145 15.594 1 98.38 222 THR B N 1
ATOM 4887 C CA . THR B 1 222 ? -8.328 4.105 16.609 1 98.38 222 THR B CA 1
ATOM 4888 C C . THR B 1 222 ? -9.633 4.68 16.062 1 98.38 222 THR B C 1
ATOM 4890 O O . THR B 1 222 ? -10.586 4.895 16.812 1 98.38 222 THR B O 1
ATOM 4893 N N . ALA B 1 223 ? -9.719 5.008 14.766 1 98 223 ALA B N 1
ATOM 4894 C CA . ALA B 1 223 ? -10.922 5.559 14.148 1 98 223 ALA B CA 1
ATOM 4895 C C . ALA B 1 223 ? -12.07 4.559 14.219 1 98 223 ALA B C 1
ATOM 4897 O O . ALA B 1 223 ? -11.859 3.373 14.484 1 98 223 ALA B O 1
ATOM 4898 N N . ARG B 1 224 ? -13.273 5.082 14.039 1 96.25 224 ARG B N 1
ATOM 4899 C CA . ARG B 1 224 ? -14.414 4.191 13.828 1 96.25 224 ARG B CA 1
ATOM 4900 C C . ARG B 1 224 ? -14.117 3.186 12.719 1 96.25 224 ARG B C 1
ATOM 4902 O O . ARG B 1 224 ? -13.703 3.566 11.617 1 96.25 224 ARG B O 1
ATOM 4909 N N . PRO B 1 225 ? -14.289 1.854 13.07 1 96.25 225 PRO B N 1
ATOM 4910 C CA . PRO B 1 225 ? -13.992 0.862 12.039 1 96.25 225 PRO B CA 1
ATOM 4911 C C . PRO B 1 225 ? -14.891 0.998 10.812 1 96.25 225 PRO B C 1
ATOM 4913 O O . PRO B 1 225 ? -16.062 1.354 10.938 1 96.25 225 PRO B O 1
ATOM 4916 N N . TYR B 1 226 ? -14.391 0.618 9.656 1 96.25 226 TYR B N 1
ATOM 4917 C CA . TYR B 1 226 ? -15.133 0.747 8.406 1 96.25 226 TYR B CA 1
ATOM 4918 C C . TYR B 1 226 ? -16.438 -0.032 8.461 1 96.25 226 TYR B C 1
ATOM 4920 O O . TYR B 1 226 ? -17.453 0.394 7.891 1 96.25 226 TYR B O 1
ATOM 4928 N N . VAL B 1 227 ? -16.5 -1.106 9.258 1 95.69 227 VAL B N 1
ATOM 4929 C CA . VAL B 1 227 ? -17.672 -1.983 9.32 1 95.69 227 VAL B CA 1
ATOM 4930 C C . VAL B 1 227 ? -18.75 -1.345 10.188 1 95.69 227 VAL B C 1
ATOM 4932 O O . VAL B 1 227 ? -19.844 -1.897 10.344 1 95.69 227 VAL B O 1
ATOM 4935 N N . ARG B 1 228 ? -18.438 -0.195 10.789 1 95.06 228 ARG B N 1
ATOM 4936 C CA . ARG B 1 228 ? -19.391 0.551 11.594 1 95.06 228 ARG B CA 1
ATOM 4937 C C . ARG B 1 228 ? -19.781 1.861 10.914 1 95.06 228 ARG B C 1
ATOM 4939 O O . ARG B 1 228 ? -20.531 2.664 11.484 1 95.06 228 ARG B O 1
ATOM 4946 N N . ARG B 1 229 ? -19.312 2.045 9.75 1 93.94 229 ARG B N 1
ATOM 4947 C CA . ARG B 1 229 ? -19.688 3.207 8.953 1 93.94 229 ARG B CA 1
ATOM 4948 C C . ARG B 1 229 ? -20.812 2.871 7.988 1 93.94 229 ARG B C 1
ATOM 4950 O O . ARG B 1 229 ? -20.812 1.808 7.363 1 93.94 229 ARG B O 1
ATOM 4957 N N . PRO B 1 230 ? -21.734 3.771 7.84 1 93.38 230 PRO B N 1
ATOM 4958 C CA . PRO B 1 230 ? -22.812 3.504 6.883 1 93.38 230 PRO B CA 1
ATOM 4959 C C . PRO B 1 230 ? -22.297 3.211 5.477 1 93.38 230 PRO B C 1
ATOM 4961 O O . PRO B 1 230 ? -21.344 3.859 5.016 1 93.38 230 PRO B O 1
ATOM 4964 N N . ALA B 1 231 ? -22.859 2.199 4.867 1 94.25 231 ALA B N 1
ATOM 4965 C CA . ALA B 1 231 ? -22.516 1.893 3.48 1 94.25 231 ALA B CA 1
ATOM 4966 C C . ALA B 1 231 ? -22.844 3.07 2.564 1 94.25 231 ALA B C 1
ATOM 4968 O O . ALA B 1 231 ? -23.844 3.762 2.76 1 94.25 231 ALA B O 1
ATOM 4969 N N . PRO B 1 232 ? -22.016 3.35 1.614 1 91.75 232 PRO B N 1
ATOM 4970 C CA . PRO B 1 232 ? -22.359 4.398 0.653 1 91.75 232 PRO B CA 1
ATOM 4971 C C . PRO B 1 232 ? -23.578 4.043 -0.192 1 91.75 232 PRO B C 1
ATOM 4973 O O . PRO B 1 232 ? -23.859 2.861 -0.411 1 91.75 232 PRO B O 1
ATOM 4976 N N . ALA B 1 233 ? -24.297 5.051 -0.646 1 89.94 233 ALA B N 1
ATOM 4977 C CA . ALA B 1 233 ? -25.484 4.836 -1.468 1 89.94 233 ALA B CA 1
ATOM 4978 C C . ALA B 1 233 ? -25.125 4.102 -2.758 1 89.94 233 ALA B C 1
ATOM 4980 O O . ALA B 1 233 ? -25.938 3.332 -3.283 1 89.94 233 ALA B O 1
ATOM 4981 N N . ARG B 1 234 ? -23.969 4.34 -3.287 1 89.25 234 ARG B N 1
ATOM 4982 C CA . ARG B 1 234 ? -23.359 3.6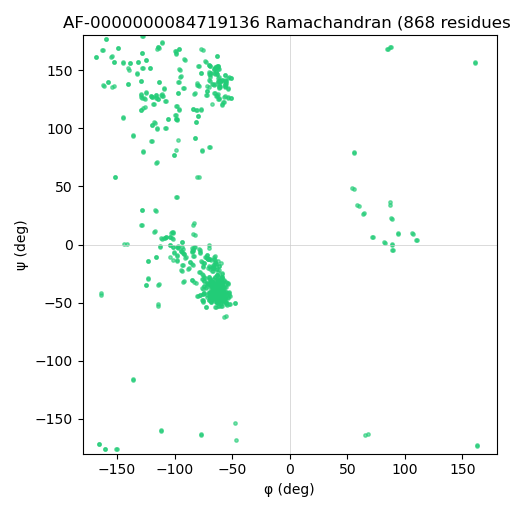31 -4.414 1 89.25 234 ARG B CA 1
ATOM 4983 C C . ARG B 1 234 ? -21.859 3.516 -4.25 1 89.25 234 ARG B C 1
ATOM 4985 O O . ARG B 1 234 ? -21.234 4.328 -3.561 1 89.25 234 ARG B O 1
ATOM 4992 N N . PRO B 1 235 ? -21.234 2.543 -4.895 1 88.75 235 PRO B N 1
ATOM 4993 C CA . PRO B 1 235 ? -19.812 2.24 -4.672 1 88.75 235 PRO B CA 1
ATOM 4994 C C . PRO B 1 235 ? -18.906 3.432 -4.961 1 88.75 235 PRO B C 1
ATOM 4996 O O . PRO B 1 235 ? -17.906 3.633 -4.266 1 88.75 235 PRO B O 1
ATOM 4999 N N . SER B 1 236 ? -19.25 4.273 -5.895 1 82.75 236 SER B N 1
ATOM 5000 C CA . SER B 1 236 ? -18.406 5.387 -6.309 1 82.75 236 SER B CA 1
ATOM 5001 C C . SER B 1 236 ? -18.375 6.477 -5.242 1 82.75 236 SER B C 1
ATOM 5003 O O . SER B 1 236 ? -17.531 7.371 -5.289 1 82.75 236 SER B O 1
ATOM 5005 N N . LEU B 1 237 ? -19.25 6.387 -4.258 1 85.38 237 LEU B N 1
ATOM 5006 C CA . LEU B 1 237 ? -19.344 7.398 -3.211 1 85.38 237 LEU B CA 1
ATOM 5007 C C . LEU B 1 237 ? -18.672 6.922 -1.931 1 85.38 237 LEU B C 1
ATOM 5009 O O . LEU B 1 237 ? -18.766 7.578 -0.89 1 85.38 237 LEU B O 1
ATOM 5013 N N . ARG B 1 238 ? -18.031 5.762 -2.012 1 90.56 238 ARG B N 1
ATOM 5014 C CA . ARG B 1 238 ? -17.234 5.359 -0.855 1 90.56 238 ARG B CA 1
ATOM 5015 C C . ARG B 1 238 ? -16.172 6.402 -0.529 1 90.56 238 ARG B C 1
ATOM 5017 O O . ARG B 1 238 ? -15.383 6.777 -1.393 1 90.56 238 ARG B O 1
ATOM 5024 N N . PRO B 1 239 ? -16.156 6.922 0.627 1 89.31 239 PRO B N 1
ATOM 5025 C CA . PRO B 1 239 ? -15.227 8.016 0.94 1 89.31 239 PRO B CA 1
ATOM 5026 C C . PRO B 1 239 ? -13.781 7.539 1.077 1 89.31 239 PRO B C 1
ATOM 5028 O O . PRO B 1 239 ? -13.539 6.352 1.319 1 89.31 239 PRO B O 1
ATOM 5031 N N . MET B 1 240 ? -12.867 8.445 0.907 1 89.38 240 MET B N 1
ATOM 5032 C CA . MET B 1 240 ? -11.461 8.156 1.143 1 89.38 240 MET B CA 1
ATOM 5033 C C . MET B 1 240 ? -11.203 7.832 2.611 1 89.38 240 MET B C 1
ATOM 5035 O O . MET B 1 240 ? -10.406 6.949 2.928 1 89.38 240 MET B O 1
ATOM 5039 N N . SER B 1 241 ? -11.867 8.586 3.504 1 92.19 241 SER B N 1
ATOM 5040 C CA . SER B 1 241 ? -11.82 8.289 4.934 1 92.19 241 SER B CA 1
ATOM 5041 C C . SER B 1 241 ? -12.812 7.195 5.305 1 92.19 241 SER B C 1
ATOM 5043 O O . SER B 1 241 ? -13.93 7.488 5.727 1 92.19 241 SER B O 1
ATOM 5045 N N . GLN B 1 242 ? -12.383 5.996 5.281 1 95.31 242 GLN B N 1
ATOM 5046 C CA . GLN B 1 242 ? -13.281 4.852 5.41 1 95.31 242 GLN B CA 1
ATOM 5047 C C . GLN B 1 242 ? -13.367 4.379 6.855 1 95.31 242 GLN B C 1
ATOM 5049 O O . GLN B 1 242 ? -14.203 3.539 7.195 1 95.31 242 GLN B O 1
ATOM 5054 N N . GLY B 1 243 ? -12.555 4.969 7.715 1 96.62 243 GLY B N 1
ATOM 5055 C CA . GLY B 1 243 ? -12.391 4.422 9.055 1 96.62 243 GLY B CA 1
ATOM 5056 C C . GLY B 1 243 ? -11.305 3.361 9.133 1 96.62 243 GLY B C 1
ATOM 5057 O O . GLY B 1 243 ? -10.742 2.959 8.109 1 96.62 243 GLY B O 1
ATOM 5058 N N . ALA B 1 244 ? -11 3.01 10.352 1 97.5 244 ALA B N 1
ATOM 5059 C CA . ALA B 1 244 ? -9.969 1.991 10.547 1 97.5 244 ALA B CA 1
ATOM 5060 C C . ALA B 1 244 ? -10.281 0.732 9.75 1 97.5 244 ALA B C 1
ATOM 5062 O O . ALA B 1 244 ? -11.43 0.288 9.703 1 97.5 244 ALA B O 1
ATOM 5063 N N . ASN B 1 245 ? -9.336 0.187 9.07 1 97.06 245 ASN B N 1
ATOM 5064 C CA . ASN B 1 245 ? -9.461 -1.01 8.25 1 97.06 245 ASN B CA 1
ATOM 5065 C C . ASN B 1 245 ? -8.156 -1.803 8.203 1 97.06 245 ASN B C 1
ATOM 5067 O O . ASN B 1 245 ? -7.113 -1.312 8.633 1 97.06 245 ASN B O 1
ATOM 5071 N N . PRO B 1 246 ? -8.18 -3.021 7.68 1 96.56 246 PRO B N 1
ATOM 5072 C CA . PRO B 1 246 ? -7.004 -3.896 7.715 1 96.56 246 PRO B CA 1
ATOM 5073 C C . PRO B 1 246 ? -5.809 -3.305 6.977 1 96.56 246 PRO B C 1
ATOM 5075 O O . PRO B 1 246 ? -4.66 -3.537 7.363 1 96.56 246 PRO B O 1
ATOM 5078 N N . TRP B 1 247 ? -6.027 -2.559 5.977 1 96.38 247 TRP B N 1
ATOM 5079 C CA . TRP B 1 247 ? -4.957 -1.939 5.199 1 96.38 247 TRP B CA 1
ATOM 5080 C C . TRP B 1 247 ? -4.301 -0.806 5.98 1 96.38 247 TRP B C 1
ATOM 5082 O O . TRP B 1 247 ? -3.08 -0.779 6.141 1 96.38 247 TRP B O 1
ATOM 5092 N N . SER B 1 248 ? -5.117 0.118 6.438 1 97.31 248 SER B N 1
ATOM 5093 C CA . SER B 1 248 ? -4.57 1.261 7.16 1 97.31 248 SER B CA 1
ATOM 5094 C C . SER B 1 248 ? -3.852 0.819 8.43 1 97.31 248 SER B C 1
ATOM 5096 O O . SER B 1 248 ? -2.861 1.434 8.836 1 97.31 248 SER B O 1
ATOM 5098 N N . ASP B 1 249 ? -4.332 -0.271 9.062 1 97.75 249 ASP B N 1
ATOM 5099 C CA . ASP B 1 249 ? -3.73 -0.775 10.297 1 97.75 249 ASP B CA 1
ATOM 5100 C C . ASP B 1 249 ? -2.26 -1.128 10.078 1 97.75 249 ASP B C 1
ATOM 5102 O O . ASP B 1 249 ? -1.438 -0.953 10.984 1 97.75 249 ASP B O 1
ATOM 5106 N N . LEU B 1 250 ? -1.927 -1.617 8.898 1 97.06 250 LEU B N 1
ATOM 5107 C CA . LEU B 1 250 ? -0.55 -2.008 8.617 1 97.06 250 LEU B CA 1
ATOM 5108 C C . LEU B 1 250 ? 0.38 -0.8 8.672 1 97.06 250 LEU B C 1
ATOM 5110 O O . LEU B 1 250 ? 1.416 -0.842 9.344 1 97.06 250 LEU B O 1
ATOM 5114 N N . GLY B 1 251 ? -0.047 0.241 7.965 1 97.44 251 GLY B N 1
ATOM 5115 C CA . GLY B 1 251 ? 0.75 1.457 7.961 1 97.44 251 GLY B CA 1
ATOM 5116 C C . GLY B 1 251 ? 0.842 2.115 9.32 1 97.44 251 GLY B C 1
ATOM 5117 O O . GLY B 1 251 ? 1.905 2.602 9.711 1 97.44 251 GLY B O 1
ATOM 5118 N N . CYS B 1 252 ? -0.268 2.104 10.062 1 98.38 252 CYS B N 1
ATOM 5119 C CA . CYS B 1 252 ? -0.3 2.711 11.383 1 98.38 252 CYS B CA 1
ATOM 5120 C C . CYS B 1 252 ? 0.653 1.995 12.336 1 98.38 252 CYS B C 1
ATOM 5122 O O . CYS B 1 252 ? 1.435 2.639 13.039 1 98.38 252 CYS B O 1
ATOM 5124 N N . ARG B 1 253 ? 0.568 0.672 12.359 1 98.06 253 ARG B N 1
ATOM 5125 C CA . ARG B 1 253 ? 1.416 -0.125 13.234 1 98.06 253 ARG B CA 1
ATOM 5126 C C . ARG B 1 253 ? 2.891 0.177 13 1 98.06 253 ARG B C 1
ATOM 5128 O O . ARG B 1 253 ? 3.633 0.46 13.938 1 98.06 253 ARG B O 1
ATOM 5135 N N . GLU B 1 254 ? 3.283 0.144 11.734 1 98.06 254 GLU B N 1
ATOM 5136 C CA . GLU B 1 254 ? 4.691 0.357 11.422 1 98.06 254 GLU B CA 1
ATOM 5137 C C . GLU B 1 254 ? 5.105 1.801 11.688 1 98.06 254 GLU B C 1
ATOM 5139 O O . GLU B 1 254 ? 6.199 2.053 12.195 1 98.06 254 GLU B O 1
ATOM 5144 N N . ALA B 1 255 ? 4.266 2.748 11.328 1 98.38 255 ALA B N 1
ATOM 5145 C CA . ALA B 1 255 ? 4.562 4.152 11.586 1 98.38 255 ALA B CA 1
ATOM 5146 C C . ALA B 1 255 ? 4.762 4.41 13.07 1 98.38 255 ALA B C 1
ATOM 5148 O O . ALA B 1 255 ? 5.719 5.074 13.477 1 98.38 255 ALA B O 1
ATOM 5149 N N . LEU B 1 256 ? 3.871 3.865 13.93 1 98.75 256 LEU B N 1
ATOM 5150 C CA . LEU B 1 256 ? 3.955 4.086 15.367 1 98.75 256 LEU B CA 1
ATOM 5151 C C . LEU B 1 256 ? 5.215 3.443 15.938 1 98.75 256 LEU B C 1
ATOM 5153 O O . LEU B 1 256 ? 5.875 4.027 16.797 1 98.75 256 LEU B O 1
ATOM 5157 N N . ARG B 1 257 ? 5.539 2.254 15.445 1 98.25 257 ARG B N 1
ATOM 5158 C CA . ARG B 1 257 ? 6.773 1.608 15.883 1 98.25 257 ARG B CA 1
ATOM 5159 C C . ARG B 1 257 ? 7.988 2.479 15.578 1 98.25 257 ARG B C 1
ATOM 5161 O O . ARG B 1 257 ? 8.836 2.707 16.438 1 98.25 257 ARG B O 1
ATOM 5168 N N . LEU B 1 258 ? 8.086 2.98 14.336 1 97.81 258 LEU B N 1
ATOM 5169 C CA . LEU B 1 258 ? 9.195 3.826 13.906 1 97.81 258 LEU B CA 1
ATOM 5170 C C . LEU B 1 258 ? 9.234 5.125 14.703 1 97.81 258 LEU B C 1
ATOM 5172 O O . LEU B 1 258 ? 10.305 5.578 15.109 1 97.81 258 LEU B O 1
ATOM 5176 N N . MET B 1 259 ? 8.07 5.695 14.938 1 97.88 259 MET B N 1
ATOM 5177 C CA . MET B 1 259 ? 7.988 6.934 15.703 1 97.88 259 MET B CA 1
ATOM 5178 C C . MET B 1 259 ? 8.508 6.73 17.125 1 97.88 259 MET B C 1
ATOM 5180 O O . MET B 1 259 ? 9.227 7.582 17.656 1 97.88 259 MET B O 1
ATOM 5184 N N . GLY B 1 260 ? 8.07 5.652 17.75 1 98.06 260 GLY B N 1
ATOM 5185 C CA . GLY B 1 260 ? 8.547 5.348 19.094 1 98.06 260 GLY B CA 1
ATOM 5186 C C . GLY B 1 260 ? 10.055 5.23 19.172 1 98.06 260 GLY B C 1
ATOM 5187 O O . GLY B 1 260 ? 10.656 5.629 20.172 1 98.06 260 GLY B O 1
ATOM 5188 N N . GLN B 1 261 ? 10.664 4.793 18.125 1 97.38 261 GLN B N 1
ATOM 5189 C CA . GLN B 1 261 ? 12.094 4.488 18.141 1 97.38 261 GLN B CA 1
ATOM 5190 C C . GLN B 1 261 ? 12.914 5.695 17.703 1 97.38 261 GLN B C 1
ATOM 5192 O O . GLN B 1 261 ? 14.023 5.906 18.188 1 97.38 261 GLN B O 1
ATOM 5197 N N . TYR B 1 262 ? 12.344 6.562 16.781 1 97.38 262 TYR B N 1
ATOM 5198 C CA . TYR B 1 262 ? 13.258 7.457 16.078 1 97.38 262 TYR B CA 1
ATOM 5199 C C . TYR B 1 262 ? 12.859 8.914 16.281 1 97.38 262 TYR B C 1
ATOM 5201 O O . TYR B 1 262 ? 13.633 9.82 15.977 1 97.38 262 TYR B O 1
ATOM 5209 N N . LEU B 1 263 ? 11.672 9.234 16.766 1 98.06 263 LEU B N 1
ATOM 5210 C CA . LEU B 1 263 ? 11.188 10.609 16.812 1 98.06 263 LEU B CA 1
ATOM 5211 C C . LEU B 1 263 ? 12.117 11.477 17.656 1 98.06 263 LEU B C 1
ATOM 5213 O O . LEU B 1 263 ? 12.586 12.523 17.188 1 98.06 263 LEU B O 1
ATOM 5217 N N . GLU B 1 264 ? 12.406 11.047 18.891 1 98.31 264 GLU B N 1
ATOM 5218 C CA . GLU B 1 264 ? 13.258 11.836 19.781 1 98.31 264 GLU B CA 1
ATOM 5219 C C . GLU B 1 264 ? 14.648 12.023 19.172 1 98.31 264 GLU B C 1
ATOM 5221 O O . GLU B 1 264 ? 15.211 13.125 19.234 1 98.31 264 GLU B O 1
ATOM 5226 N N . ARG B 1 265 ? 15.203 10.969 18.578 1 97.38 265 ARG B N 1
ATOM 5227 C CA . ARG B 1 265 ? 16.516 11.023 17.953 1 97.38 265 ARG B CA 1
ATOM 5228 C C . ARG B 1 265 ? 16.516 12.023 16.797 1 97.38 265 ARG B C 1
ATOM 5230 O O . ARG B 1 265 ? 17.469 12.805 16.641 1 97.38 265 ARG B O 1
ATOM 5237 N N . ALA B 1 266 ? 15.477 12.008 15.984 1 96.88 266 ALA B N 1
ATOM 5238 C CA . ALA B 1 266 ? 15.391 12.859 14.805 1 96.88 266 ALA B CA 1
ATOM 5239 C C . ALA B 1 266 ? 15.281 14.328 15.188 1 96.88 266 ALA B C 1
ATOM 5241 O O . ALA B 1 266 ? 15.797 15.203 14.484 1 96.88 266 ALA B O 1
ATOM 5242 N N . VAL B 1 267 ? 14.594 14.609 16.266 1 97.25 267 VAL B N 1
ATOM 5243 C CA . VAL B 1 267 ? 14.414 15.977 16.734 1 97.25 267 VAL B CA 1
ATOM 5244 C C . VAL B 1 267 ? 15.711 16.484 17.359 1 97.25 267 VAL B C 1
ATOM 5246 O O . VAL B 1 267 ? 16.094 17.641 17.156 1 97.25 267 VAL B O 1
ATOM 5249 N N . ALA B 1 268 ? 16.453 15.664 18.031 1 96.94 268 ALA B N 1
ATOM 5250 C CA . ALA B 1 268 ? 17.609 16.031 18.828 1 96.94 268 ALA B CA 1
ATOM 5251 C C . ALA B 1 268 ? 18.812 16.344 17.938 1 96.94 268 ALA B C 1
ATOM 5253 O O . ALA B 1 268 ? 19.672 17.141 18.297 1 96.94 268 ALA B O 1
ATOM 5254 N N . ASP B 1 269 ? 18.875 15.68 16.75 1 94.94 269 ASP B N 1
ATOM 5255 C CA . ASP B 1 269 ? 20.078 15.789 15.922 1 94.94 269 ASP B CA 1
ATOM 5256 C C . ASP B 1 269 ? 19.719 15.773 14.438 1 94.94 269 ASP B C 1
ATOM 5258 O O . ASP B 1 269 ? 19.406 14.727 13.875 1 94.94 269 ASP B O 1
ATOM 5262 N N . ALA B 1 270 ? 19.859 16.891 13.812 1 89.56 270 ALA B N 1
ATOM 5263 C CA . ALA B 1 270 ? 19.531 17.016 12.391 1 89.56 270 ALA B CA 1
ATOM 5264 C C . ALA B 1 270 ? 20.484 16.172 11.531 1 89.56 270 ALA B C 1
ATOM 5266 O O . ALA B 1 270 ? 20.156 15.852 10.383 1 89.56 270 ALA B O 1
ATOM 5267 N N . GLU B 1 271 ? 21.609 15.781 12.062 1 92.56 271 GLU B N 1
ATOM 5268 C CA . GLU B 1 271 ? 22.609 15.031 11.305 1 92.56 271 GLU B CA 1
ATOM 5269 C C . GLU B 1 271 ? 22.391 13.523 11.461 1 92.56 271 GLU B C 1
ATOM 5271 O O . GLU B 1 271 ? 23.094 12.727 10.82 1 92.56 271 GLU B O 1
ATOM 5276 N N . ASP B 1 272 ? 21.484 13.172 12.359 1 94.94 272 ASP B N 1
ATOM 5277 C CA . ASP B 1 272 ? 21.141 11.758 12.469 1 94.94 272 ASP B CA 1
ATOM 5278 C C . ASP B 1 272 ? 20.375 11.281 11.242 1 94.94 272 ASP B C 1
ATOM 5280 O O . ASP B 1 272 ? 19.141 11.172 11.281 1 94.94 272 ASP B O 1
ATOM 5284 N N . ARG B 1 273 ? 21.094 10.938 10.234 1 93.44 273 ARG B N 1
ATOM 5285 C CA . ARG B 1 273 ? 20.516 10.602 8.93 1 93.44 273 ARG B CA 1
ATOM 5286 C C . ARG B 1 273 ? 19.562 9.414 9.031 1 93.44 273 ARG B C 1
ATOM 5288 O O . ARG B 1 273 ? 18.531 9.383 8.359 1 93.44 273 ARG B O 1
ATOM 5295 N N . GLU B 1 274 ? 19.922 8.461 9.82 1 94.25 274 GLU B N 1
ATOM 5296 C CA . GLU B 1 274 ? 19.062 7.293 9.992 1 94.25 274 GLU B CA 1
ATOM 5297 C C . GLU B 1 274 ? 17.719 7.688 10.586 1 94.25 274 GLU B C 1
ATOM 5299 O O . GLU B 1 274 ? 16.672 7.301 10.062 1 94.25 274 GLU B O 1
ATOM 5304 N N . ALA B 1 275 ? 17.766 8.438 11.656 1 96.06 275 ALA B N 1
ATOM 5305 C CA . ALA B 1 275 ? 16.531 8.836 12.336 1 96.06 275 ALA B CA 1
ATOM 5306 C C . ALA B 1 275 ? 15.648 9.68 11.43 1 96.06 275 ALA B C 1
ATOM 5308 O O . ALA B 1 275 ? 14.43 9.492 11.383 1 96.06 275 ALA B O 1
ATOM 5309 N N . ARG B 1 276 ? 16.281 10.602 10.703 1 95.56 276 ARG B N 1
ATOM 5310 C CA . ARG B 1 276 ? 15.539 11.469 9.805 1 95.56 276 ARG B CA 1
ATOM 5311 C C . ARG B 1 276 ? 14.891 10.672 8.68 1 95.56 276 ARG B C 1
ATOM 5313 O O . ARG B 1 276 ? 13.742 10.922 8.305 1 95.56 276 ARG B O 1
ATOM 5320 N N . GLU B 1 277 ? 15.586 9.734 8.164 1 95.19 277 GLU B N 1
ATOM 5321 C CA . GLU B 1 277 ? 15.07 8.875 7.109 1 95.19 277 GLU B CA 1
ATOM 5322 C C . GLU B 1 277 ? 13.906 8.023 7.613 1 95.19 277 GLU B C 1
ATOM 5324 O O . GLU B 1 277 ? 12.883 7.898 6.938 1 95.19 277 GLU B O 1
ATOM 5329 N N . GLN B 1 278 ? 14.07 7.434 8.789 1 96.19 278 GLN B N 1
ATOM 5330 C CA . GLN B 1 278 ? 13.039 6.57 9.344 1 96.19 278 GLN B CA 1
ATOM 5331 C C . GLN B 1 278 ? 11.789 7.367 9.695 1 96.19 278 GLN B C 1
ATOM 5333 O O . GLN B 1 278 ? 10.664 6.883 9.539 1 96.19 278 GLN B O 1
ATOM 5338 N N . LEU B 1 279 ? 11.977 8.555 10.172 1 96.62 279 LEU B N 1
ATOM 5339 C CA . LEU B 1 279 ? 10.836 9.422 10.453 1 96.62 279 LEU B CA 1
ATOM 5340 C C . LEU B 1 279 ? 10.086 9.766 9.172 1 96.62 279 LEU B C 1
ATOM 5342 O O . LEU B 1 279 ? 8.852 9.812 9.164 1 96.62 279 LEU B O 1
ATOM 5346 N N . MET B 1 280 ? 10.812 10.078 8.125 1 96.94 280 MET B N 1
ATOM 5347 C CA . MET B 1 280 ? 10.172 10.398 6.852 1 96.94 280 MET B CA 1
ATOM 5348 C C . MET B 1 280 ? 9.414 9.188 6.305 1 96.94 280 MET B C 1
ATOM 5350 O O . MET B 1 280 ? 8.328 9.328 5.75 1 96.94 280 MET B O 1
ATOM 5354 N N . TRP B 1 281 ? 9.977 7.996 6.473 1 96.88 281 TRP B N 1
ATOM 5355 C CA . TRP B 1 281 ? 9.281 6.777 6.066 1 96.88 281 TRP B CA 1
ATOM 5356 C C . TRP B 1 281 ? 8.008 6.574 6.883 1 96.88 281 TRP B C 1
ATOM 5358 O O . TRP B 1 281 ? 6.961 6.23 6.336 1 96.88 281 TRP B O 1
ATOM 5368 N N . ALA B 1 282 ? 8.109 6.82 8.211 1 97.94 282 ALA B N 1
ATOM 5369 C CA . ALA B 1 282 ? 6.93 6.762 9.07 1 97.94 282 ALA B CA 1
ATOM 5370 C C . ALA B 1 282 ? 5.848 7.719 8.578 1 97.94 282 ALA B C 1
ATOM 5372 O O . ALA B 1 282 ? 4.664 7.371 8.57 1 97.94 282 ALA B O 1
ATOM 5373 N N . SER B 1 283 ? 6.293 8.891 8.18 1 97.69 283 SER B N 1
ATOM 5374 C CA . SER B 1 283 ? 5.363 9.891 7.664 1 97.69 283 SER B CA 1
ATOM 5375 C C . SER B 1 283 ? 4.645 9.391 6.414 1 97.69 283 SER B C 1
ATOM 5377 O O . SER B 1 283 ? 3.434 9.57 6.273 1 97.69 283 SER B O 1
ATOM 5379 N N . THR B 1 284 ? 5.371 8.758 5.531 1 96.88 284 THR B N 1
ATOM 5380 C CA . THR B 1 284 ? 4.797 8.211 4.305 1 96.88 284 THR B CA 1
ATOM 5381 C C . THR B 1 284 ? 3.758 7.141 4.621 1 96.88 284 THR B C 1
ATOM 5383 O O . THR B 1 284 ? 2.652 7.16 4.078 1 96.88 284 THR B O 1
ATOM 5386 N N . LEU B 1 285 ? 4.113 6.234 5.52 1 97.44 285 LEU B N 1
ATOM 5387 C CA . LEU B 1 285 ? 3.219 5.145 5.887 1 97.44 285 LEU B CA 1
ATOM 5388 C C . LEU B 1 285 ? 1.96 5.676 6.562 1 97.44 285 LEU B C 1
ATOM 5390 O O . LEU B 1 285 ? 0.852 5.223 6.266 1 97.44 285 LEU B O 1
ATOM 5394 N N . ALA B 1 286 ? 2.131 6.629 7.461 1 98 286 ALA B N 1
ATOM 5395 C CA . ALA B 1 286 ? 0.984 7.246 8.125 1 98 286 ALA B CA 1
ATOM 5396 C C . ALA B 1 286 ? 0.104 7.988 7.121 1 98 286 ALA B C 1
ATOM 5398 O O . ALA B 1 286 ? -1.123 7.988 7.242 1 98 286 ALA B O 1
ATOM 5399 N N . GLY B 1 287 ? 0.758 8.664 6.172 1 96.81 287 GLY B N 1
ATOM 5400 C CA . GLY B 1 287 ? 0.024 9.344 5.117 1 96.81 287 GLY B CA 1
ATOM 5401 C C . GLY B 1 287 ? -0.838 8.406 4.293 1 96.81 287 GLY B C 1
ATOM 5402 O O . GLY B 1 287 ? -2.014 8.688 4.055 1 96.81 287 GLY B O 1
ATOM 5403 N N . ILE B 1 288 ? -0.266 7.305 3.914 1 95.75 288 ILE B N 1
ATOM 5404 C CA . ILE B 1 288 ? -1.006 6.301 3.158 1 95.75 288 ILE B CA 1
ATOM 5405 C C . ILE B 1 288 ? -2.137 5.738 4.016 1 95.75 288 ILE B C 1
ATOM 5407 O O . ILE B 1 288 ? -3.264 5.578 3.543 1 95.75 288 ILE B O 1
ATOM 5411 N N . ALA B 1 289 ? -1.858 5.512 5.285 1 96.62 289 ALA B N 1
ATOM 5412 C CA . ALA B 1 289 ? -2.846 4.945 6.199 1 96.62 289 ALA B CA 1
ATOM 5413 C C . ALA B 1 289 ? -4.031 5.891 6.387 1 96.62 289 ALA B C 1
ATOM 5415 O O . ALA B 1 289 ? -5.18 5.508 6.156 1 96.62 289 ALA B O 1
ATOM 5416 N N . PHE B 1 290 ? -3.779 7.137 6.754 1 96.19 290 PHE B N 1
ATOM 5417 C CA . PHE B 1 290 ? -4.902 8.023 7.035 1 96.19 290 PHE B CA 1
ATOM 5418 C C . PHE B 1 290 ? -5.574 8.469 5.746 1 96.19 290 PHE B C 1
ATOM 5420 O O . PHE B 1 290 ? -6.734 8.891 5.758 1 96.19 290 PHE B O 1
ATOM 5427 N N . GLY B 1 291 ? -4.848 8.344 4.574 1 95 291 GLY B N 1
ATOM 5428 C CA . GLY B 1 291 ? -5.496 8.578 3.293 1 95 291 GLY B CA 1
ATOM 5429 C C . GLY B 1 291 ? -6.594 7.574 2.992 1 95 291 GLY B C 1
ATOM 5430 O O . GLY B 1 291 ? -7.43 7.805 2.117 1 95 291 GLY B O 1
ATOM 5431 N N . ASN B 1 292 ? -6.562 6.438 3.758 1 95.5 292 ASN B N 1
ATOM 5432 C CA . ASN B 1 292 ? -7.543 5.379 3.535 1 95.5 292 ASN B CA 1
ATOM 5433 C C . ASN B 1 292 ? -8.445 5.184 4.75 1 95.5 292 ASN B C 1
ATOM 5435 O O . ASN B 1 292 ? -9.438 4.465 4.68 1 95.5 292 ASN B O 1
ATOM 5439 N N . ALA B 1 293 ? -8.125 5.773 5.836 1 96.75 293 ALA B N 1
ATOM 5440 C CA . ALA B 1 293 ? -8.898 5.566 7.059 1 96.75 293 ALA B CA 1
ATOM 5441 C C . ALA B 1 293 ? -9.414 6.895 7.609 1 96.75 293 ALA B C 1
ATOM 5443 O O . ALA B 1 293 ? -10.453 6.934 8.273 1 96.75 293 ALA B O 1
ATOM 5444 N N . GLY B 1 294 ? -8.609 7.973 7.316 1 96.12 294 GLY B N 1
ATOM 5445 C CA . GLY B 1 294 ? -8.945 9.266 7.887 1 96.12 294 GLY B CA 1
ATOM 5446 C C . GLY B 1 294 ? -8.391 9.461 9.281 1 96.12 294 GLY B C 1
ATOM 5447 O O . GLY B 1 294 ? -7.805 8.547 9.859 1 96.12 294 GLY B O 1
ATOM 5448 N N . VAL B 1 295 ? -8.477 10.68 9.688 1 97.38 295 VAL B N 1
ATOM 5449 C CA . VAL B 1 295 ? -8.195 11.062 11.07 1 97.38 295 VAL B CA 1
ATOM 5450 C C . VAL B 1 295 ? -9.484 11.484 11.766 1 97.38 295 VAL B C 1
ATOM 5452 O O . VAL B 1 295 ? -10.562 11.438 11.164 1 97.38 295 VAL B O 1
ATOM 5455 N N . HIS B 1 296 ? -9.414 11.75 13.102 1 97.62 296 HIS B N 1
ATOM 5456 C CA . HIS B 1 296 ? -10.68 12.031 13.766 1 97.62 296 HIS B CA 1
ATOM 5457 C C . HIS B 1 296 ? -10.562 13.219 14.711 1 97.62 296 HIS B C 1
ATOM 5459 O O . HIS B 1 296 ? -10.258 14.336 14.281 1 97.62 296 HIS B O 1
ATOM 5465 N N . ALA B 1 297 ? -10.711 13.148 15.914 1 98.44 297 ALA B N 1
ATOM 5466 C CA . ALA B 1 297 ? -11.062 14.234 16.828 1 98.44 297 ALA B CA 1
ATOM 5467 C C . ALA B 1 297 ? -9.867 15.148 17.062 1 98.44 297 ALA B C 1
ATOM 5469 O O . ALA B 1 297 ? -10 16.375 17.031 1 98.44 297 ALA B O 1
ATOM 5470 N N . PRO B 1 298 ? -8.617 14.602 17.375 1 98.62 298 PRO B N 1
ATOM 5471 C CA . PRO B 1 298 ? -7.5 15.531 17.562 1 98.62 298 PRO B CA 1
ATOM 5472 C C . PRO B 1 298 ? -7.328 16.5 16.391 1 98.62 298 PRO B C 1
ATOM 5474 O O . PRO B 1 298 ? -7.145 17.703 16.609 1 98.62 298 PRO B O 1
ATOM 5477 N N . HIS B 1 299 ? -7.418 16.016 15.188 1 97.12 299 HIS B N 1
ATOM 5478 C CA . HIS B 1 299 ? -7.312 16.875 14.016 1 97.12 299 HIS B CA 1
ATOM 5479 C C . HIS B 1 299 ? -8.508 17.812 13.906 1 97.12 299 HIS B C 1
ATOM 5481 O O . HIS B 1 299 ? -8.359 18.984 13.562 1 97.12 299 HIS B O 1
ATOM 5487 N N . GLY B 1 300 ? -9.719 17.281 14.148 1 95.81 300 GLY B N 1
ATOM 5488 C CA . GLY B 1 300 ? -10.898 18.141 14.141 1 95.81 300 GLY B CA 1
ATOM 5489 C C . GLY B 1 300 ? -10.789 19.312 15.094 1 95.81 300 GLY B C 1
ATOM 5490 O O . GLY B 1 300 ? -11.164 20.438 14.758 1 95.81 300 GLY B O 1
ATOM 5491 N N . MET B 1 301 ? -10.258 19.062 16.266 1 97.69 301 MET B N 1
ATOM 5492 C CA . MET B 1 301 ? -10.07 20.078 17.297 1 97.69 301 MET B CA 1
ATOM 5493 C C . MET B 1 301 ? -8.953 21.047 16.906 1 97.69 301 MET B C 1
ATOM 5495 O O . MET B 1 301 ? -9.031 22.234 17.219 1 97.69 301 MET B O 1
ATOM 5499 N N . ALA B 1 302 ? -7.977 20.531 16.234 1 96.56 302 ALA B N 1
ATOM 5500 C CA . ALA B 1 302 ? -6.797 21.312 15.867 1 96.56 302 ALA B CA 1
ATOM 5501 C C . ALA B 1 302 ? -7.168 22.469 14.945 1 96.56 302 ALA B C 1
ATOM 5503 O O . ALA B 1 302 ? -6.527 23.516 14.977 1 96.56 302 ALA B O 1
ATOM 5504 N N . TYR B 1 303 ? -8.188 22.25 14.125 1 92.31 303 TYR B N 1
ATOM 5505 C CA . TYR B 1 303 ? -8.578 23.297 13.188 1 92.31 303 TYR B CA 1
ATOM 5506 C C . TYR B 1 303 ? -9.062 24.547 13.93 1 92.31 303 TYR B C 1
ATOM 5508 O O . TYR B 1 303 ? -8.766 25.672 13.523 1 92.31 303 TYR B O 1
ATOM 5516 N N . ALA B 1 304 ? -9.781 24.359 14.992 1 93.56 304 ALA B N 1
ATOM 5517 C CA . ALA B 1 304 ? -10.227 25.484 15.82 1 93.56 304 ALA B CA 1
ATOM 5518 C C . ALA B 1 304 ? -9.039 26.141 16.516 1 93.56 304 ALA B C 1
ATOM 5520 O O . ALA B 1 304 ? -8.984 27.375 16.625 1 93.56 304 ALA B O 1
ATOM 5521 N N . VAL B 1 305 ? -8.07 25.359 17 1 95.5 305 VAL B N 1
ATOM 5522 C CA . VAL B 1 305 ? -6.902 25.844 17.719 1 95.5 305 VAL B CA 1
ATOM 5523 C C . VAL B 1 305 ? -6.066 26.734 16.797 1 95.5 305 VAL B C 1
ATOM 5525 O O . VAL B 1 305 ? -5.672 27.844 17.172 1 95.5 305 VAL B O 1
ATOM 5528 N N . ALA B 1 306 ? -5.801 26.219 15.625 1 91.06 306 ALA B N 1
ATOM 5529 C CA . ALA B 1 306 ? -5.008 26.969 14.656 1 91.06 306 ALA B CA 1
ATOM 5530 C C . ALA B 1 306 ? -5.746 28.234 14.203 1 91.06 306 ALA B C 1
ATOM 5532 O O . ALA B 1 306 ? -5.141 29.297 14.039 1 91.06 306 ALA B O 1
ATOM 5533 N N . GLY B 1 307 ? -7.035 28.141 14.008 1 87.25 307 GLY B N 1
ATOM 5534 C CA . GLY B 1 307 ? -7.836 29.234 13.477 1 87.25 307 GLY B CA 1
ATOM 5535 C C . GLY B 1 307 ? -7.996 30.391 14.453 1 87.25 307 GLY B C 1
ATOM 5536 O O . GLY B 1 307 ? -8.117 31.547 14.039 1 87.25 307 GLY B O 1
ATOM 5537 N N . ALA B 1 308 ? -7.941 30.109 15.75 1 90.19 308 ALA B N 1
ATOM 5538 C CA . ALA B 1 308 ? -8.25 31.109 16.766 1 90.19 308 ALA B CA 1
ATOM 5539 C C . ALA B 1 308 ? -6.973 31.656 17.406 1 90.19 308 ALA B C 1
ATOM 5541 O O . ALA B 1 308 ? -7.027 32.375 18.391 1 90.19 308 ALA B O 1
ATOM 5542 N N . VAL B 1 309 ? -5.852 31.312 16.828 1 92.06 309 VAL B N 1
ATOM 5543 C CA . VAL B 1 309 ? -4.574 31.688 17.406 1 92.06 309 VAL B CA 1
ATOM 5544 C C . VAL B 1 309 ? -4.488 33.219 17.516 1 92.06 309 VAL B C 1
ATOM 5546 O O . VAL B 1 309 ? -4.938 33.938 16.625 1 92.06 309 VAL B O 1
ATOM 5549 N N . ARG B 1 310 ? -3.924 33.719 18.562 1 91.25 310 ARG B N 1
ATOM 5550 C CA . ARG B 1 310 ? -3.871 35.156 18.797 1 91.25 310 ARG B CA 1
ATOM 5551 C C . ARG B 1 310 ? -2.436 35.656 18.75 1 91.25 310 ARG B C 1
ATOM 5553 O O . ARG B 1 310 ? -2.107 36.531 17.953 1 91.25 310 ARG B O 1
ATOM 5560 N N . ASP B 1 311 ? -1.541 35.062 19.5 1 93.19 311 ASP B N 1
ATOM 5561 C CA . ASP B 1 311 ? -0.241 35.688 19.656 1 93.19 311 ASP B CA 1
ATOM 5562 C C . ASP B 1 311 ? 0.885 34.656 19.672 1 93.19 311 ASP B C 1
ATOM 5564 O O . ASP B 1 311 ? 2.059 35.031 19.797 1 93.19 311 ASP B O 1
ATOM 5568 N N . PHE B 1 312 ? 0.585 33.469 19.547 1 95.12 312 PHE B N 1
ATOM 5569 C CA . PHE B 1 312 ? 1.603 32.438 19.625 1 95.12 312 PHE B CA 1
ATOM 5570 C C . PHE B 1 312 ? 2.482 32.438 18.375 1 95.12 312 PHE B C 1
ATOM 5572 O O . PHE B 1 312 ? 1.976 32.469 17.25 1 95.12 312 PHE B O 1
ATOM 5579 N N . ARG B 1 313 ? 3.828 32.469 18.562 1 94.5 313 ARG B N 1
ATOM 5580 C CA . ARG B 1 313 ? 4.828 32.5 17.5 1 94.5 313 ARG B CA 1
ATOM 5581 C C . ARG B 1 313 ? 5.977 31.531 17.812 1 94.5 313 ARG B C 1
ATOM 5583 O O . ARG B 1 313 ? 6.938 31.922 18.484 1 94.5 313 ARG B O 1
ATOM 5590 N N . PRO B 1 314 ? 5.926 30.391 17.359 1 91.44 314 PRO B N 1
ATOM 5591 C CA . PRO B 1 314 ? 7.008 29.438 17.625 1 91.44 314 PRO B CA 1
ATOM 5592 C C . PRO B 1 314 ? 8.305 29.797 16.906 1 91.44 314 PRO B C 1
ATOM 5594 O O . PRO B 1 314 ? 8.273 30.281 15.773 1 91.44 314 PRO B O 1
ATOM 5597 N N . SER B 1 315 ? 9.453 29.531 17.422 1 87.38 315 SER B N 1
ATOM 5598 C CA . SER B 1 315 ? 10.766 30.016 17 1 87.38 315 SER B CA 1
ATOM 5599 C C . SER B 1 315 ? 11.164 29.422 15.656 1 87.38 315 SER B C 1
ATOM 5601 O O . SER B 1 315 ? 11.875 30.062 14.875 1 87.38 315 SER B O 1
ATOM 5603 N N . GLY B 1 316 ? 10.781 28.188 15.367 1 82.19 316 GLY B N 1
ATOM 5604 C CA . GLY B 1 316 ? 11.219 27.516 14.148 1 82.19 316 GLY B CA 1
ATOM 5605 C C . GLY B 1 316 ? 10.367 27.875 12.945 1 82.19 316 GLY B C 1
ATOM 5606 O O . GLY B 1 316 ? 10.586 27.359 11.852 1 82.19 316 GLY B O 1
ATOM 5607 N N . TYR B 1 317 ? 9.438 28.891 13.062 1 86.75 317 TYR B N 1
ATOM 5608 C CA . TYR B 1 317 ? 8.5 29.297 12.016 1 86.75 317 TYR B CA 1
ATOM 5609 C C . TYR B 1 317 ? 8.578 30.797 11.773 1 86.75 317 TYR B C 1
ATOM 5611 O O . TYR B 1 317 ? 9.172 31.531 12.57 1 86.75 317 TYR B O 1
ATOM 5619 N N . PRO B 1 318 ? 7.988 31.266 10.609 1 83.75 318 PRO B N 1
ATOM 5620 C CA . PRO B 1 318 ? 8 32.688 10.352 1 83.75 318 PRO B CA 1
ATOM 5621 C C . PRO B 1 318 ? 7.371 33.5 11.492 1 83.75 318 PRO B C 1
ATOM 5623 O O . PRO B 1 318 ? 6.355 33.094 12.055 1 83.75 318 PRO B O 1
ATOM 5626 N N . GLN B 1 319 ? 7.957 34.688 11.805 1 89.25 319 GLN B N 1
ATOM 5627 C CA . GLN B 1 319 ? 7.59 35.438 13 1 89.25 319 GLN B CA 1
ATOM 5628 C C . GLN B 1 319 ? 6.602 36.531 12.672 1 89.25 319 GLN B C 1
ATOM 5630 O O . GLN B 1 319 ? 6.105 37.219 13.562 1 89.25 319 GLN B O 1
ATOM 5635 N N . GLU B 1 320 ? 6.281 36.656 11.438 1 87.06 320 GLU B N 1
ATOM 5636 C CA . GLU B 1 320 ? 5.496 37.812 10.984 1 87.06 320 GLU B CA 1
ATOM 5637 C C . GLU B 1 320 ? 4.047 37.719 11.461 1 87.06 320 GLU B C 1
ATOM 5639 O O . GLU B 1 320 ? 3.4 38.719 11.719 1 87.06 320 GLU B O 1
ATOM 5644 N N . GLU B 1 321 ? 3.492 36.469 11.562 1 87.56 321 GLU B N 1
ATOM 5645 C CA . GLU B 1 321 ? 2.119 36.25 12 1 87.56 321 GLU B CA 1
ATOM 5646 C C . GLU B 1 321 ? 2.055 35.156 13.055 1 87.56 321 GLU B C 1
ATOM 5648 O O . GLU B 1 321 ? 2.863 34.219 13.039 1 87.56 321 GLU B O 1
ATOM 5653 N N . PRO B 1 322 ? 1.074 35.344 13.977 1 92.25 322 PRO B N 1
ATOM 5654 C CA . PRO B 1 322 ? 0.88 34.25 14.914 1 92.25 322 PRO B CA 1
ATOM 5655 C C . PRO B 1 322 ? 0.459 32.938 14.227 1 92.25 322 PRO B C 1
ATOM 5657 O O . PRO B 1 322 ? -0.277 32.969 13.234 1 92.25 322 PRO B O 1
ATOM 5660 N N . LEU B 1 323 ? 0.939 31.906 14.742 1 90.81 323 LEU B N 1
ATOM 5661 C CA . LEU B 1 323 ? 0.568 30.609 14.18 1 90.81 323 LEU B CA 1
ATOM 5662 C C . LEU B 1 323 ? 0.851 29.484 15.164 1 90.81 323 LEU B C 1
ATOM 5664 O O . LEU B 1 323 ? 1.839 29.531 15.906 1 90.81 323 LEU B O 1
ATOM 5668 N N . VAL B 1 324 ? 0.001 28.625 15.281 1 93.75 324 VAL B N 1
ATOM 5669 C CA . VAL B 1 324 ? 0.274 27.328 15.898 1 93.75 324 VAL B CA 1
ATOM 5670 C C . VAL B 1 324 ? 0.515 26.281 14.82 1 93.75 324 VAL B C 1
ATOM 5672 O O . VAL B 1 324 ? -0.402 25.922 14.07 1 93.75 324 VAL B O 1
ATOM 5675 N N . PRO B 1 325 ? 1.775 25.766 14.68 1 92.06 325 PRO B N 1
ATOM 5676 C CA . PRO B 1 325 ? 2.004 24.734 13.672 1 92.06 325 PRO B CA 1
ATOM 5677 C C . PRO B 1 325 ? 1.007 23.578 13.773 1 92.06 325 PRO B C 1
ATOM 5679 O O . PRO B 1 325 ? 0.611 23.203 14.875 1 92.06 325 PRO B O 1
ATOM 5682 N N . HIS B 1 326 ? 0.636 23.078 12.656 1 92 326 HIS B N 1
ATOM 5683 C CA . HIS B 1 326 ? -0.456 22.125 12.57 1 92 326 HIS B CA 1
ATOM 5684 C C . HIS B 1 326 ? -0.237 20.953 13.523 1 92 326 HIS B C 1
ATOM 5686 O O . HIS B 1 326 ? -1.123 20.609 14.312 1 92 326 HIS B O 1
ATOM 5692 N N . GLY B 1 327 ? 0.999 20.312 13.461 1 94.88 327 GLY B N 1
ATOM 5693 C CA . GLY B 1 327 ? 1.289 19.172 14.328 1 94.88 327 GLY B CA 1
ATOM 5694 C C . GLY B 1 327 ? 1.171 19.516 15.805 1 94.88 327 GLY B C 1
ATOM 5695 O O . GLY B 1 327 ? 0.774 18.656 16.609 1 94.88 327 GLY B O 1
ATOM 5696 N N . MET B 1 328 ? 1.523 20.766 16.141 1 96.31 328 MET B N 1
ATOM 5697 C CA . MET B 1 328 ? 1.389 21.25 17.516 1 96.31 328 MET B CA 1
ATOM 5698 C C . MET B 1 328 ? -0.08 21.406 17.891 1 96.31 328 MET B C 1
ATOM 5700 O O . MET B 1 328 ? -0.5 20.984 18.969 1 96.31 328 MET B O 1
ATOM 5704 N N . ALA B 1 329 ? -0.84 21.969 16.969 1 96.5 329 ALA B N 1
ATOM 5705 C CA . ALA B 1 329 ? -2.268 22.188 17.203 1 96.5 329 ALA B CA 1
ATOM 5706 C C . ALA B 1 329 ? -2.99 20.844 17.391 1 96.5 329 ALA B C 1
ATOM 5708 O O . ALA B 1 329 ? -3.957 20.766 18.156 1 96.5 329 ALA B O 1
ATOM 5709 N N . VAL B 1 330 ? -2.553 19.859 16.719 1 97.81 330 VAL B N 1
ATOM 5710 C CA . VAL B 1 330 ? -3.186 18.547 16.781 1 97.81 330 VAL B CA 1
ATOM 5711 C C . VAL B 1 330 ? -2.832 17.859 18.094 1 97.81 330 VAL B C 1
ATOM 5713 O O . VAL B 1 330 ? -3.719 17.422 18.828 1 97.81 330 VAL B O 1
ATOM 5716 N N . ILE B 1 331 ? -1.527 17.844 18.438 1 98.56 331 ILE B N 1
ATOM 5717 C CA . ILE B 1 331 ? -1.051 16.922 19.469 1 98.56 331 ILE B CA 1
ATOM 5718 C C . ILE B 1 331 ? -1.451 17.453 20.844 1 98.56 331 ILE B C 1
ATOM 5720 O O . ILE B 1 331 ? -1.621 16.672 21.781 1 98.56 331 ILE B O 1
ATOM 5724 N N . VAL B 1 332 ? -1.648 18.734 21.031 1 98.62 332 VAL B N 1
ATOM 5725 C CA . VAL B 1 332 ? -2.006 19.297 22.328 1 98.62 332 VAL B CA 1
ATOM 5726 C C . VAL B 1 332 ? -3.391 18.797 22.734 1 98.62 332 VAL B C 1
ATOM 5728 O O . VAL B 1 332 ? -3.746 18.828 23.922 1 98.62 332 VAL B O 1
ATOM 5731 N N . ASN B 1 333 ? -4.176 18.344 21.766 1 98.75 333 ASN B N 1
ATOM 5732 C CA . ASN B 1 333 ? -5.52 17.859 22.047 1 98.75 333 ASN B CA 1
ATOM 5733 C C . ASN B 1 333 ? -5.531 16.344 22.25 1 98.75 333 ASN B C 1
ATOM 5735 O O . ASN B 1 333 ? -6.457 15.797 22.859 1 98.75 333 ASN B O 1
ATOM 5739 N N . ALA B 1 334 ? -4.594 15.633 21.781 1 98.81 334 ALA B N 1
ATOM 5740 C CA . ALA B 1 334 ? -4.625 14.195 21.531 1 98.81 334 ALA B CA 1
ATOM 5741 C C . ALA B 1 334 ? -4.758 13.414 22.844 1 98.81 334 ALA B C 1
ATOM 5743 O O . ALA B 1 334 ? -5.57 12.5 22.938 1 98.81 334 ALA B O 1
ATOM 5744 N N . PRO B 1 335 ? -3.965 13.75 23.922 1 98.88 335 PRO B N 1
ATOM 5745 C CA . PRO B 1 335 ? -4.078 12.961 25.156 1 98.88 335 PRO B CA 1
ATOM 5746 C C . PRO B 1 335 ? -5.496 12.953 25.719 1 98.88 335 PRO B C 1
ATOM 5748 O O . PRO B 1 335 ? -5.992 11.906 26.141 1 98.88 335 PRO B O 1
ATOM 5751 N N . ALA B 1 336 ? -6.145 14.125 25.734 1 98.88 336 ALA B N 1
ATOM 5752 C CA . ALA B 1 336 ? -7.516 14.211 26.219 1 98.88 336 ALA B CA 1
ATOM 5753 C C . ALA B 1 336 ? -8.445 13.328 25.391 1 98.88 336 ALA B C 1
ATOM 5755 O O . ALA B 1 336 ? -9.289 12.617 25.938 1 98.88 336 ALA B O 1
ATOM 5756 N N . VAL B 1 337 ? -8.312 13.344 24.109 1 98.88 337 VAL B N 1
ATOM 5757 C CA . VAL B 1 337 ? -9.18 12.594 23.203 1 98.88 337 VAL B CA 1
ATOM 5758 C C . VAL B 1 337 ? -8.961 11.102 23.406 1 98.88 337 VAL B C 1
ATOM 5760 O O . VAL B 1 337 ? -9.922 10.328 23.453 1 98.88 337 VAL B O 1
ATOM 5763 N N . PHE B 1 338 ? -7.699 10.656 23.5 1 98.81 338 PHE B N 1
ATOM 5764 C CA . PHE B 1 338 ? -7.414 9.227 23.594 1 98.81 338 PHE B CA 1
ATOM 5765 C C . PHE B 1 338 ? -7.871 8.672 24.938 1 98.81 338 PHE B C 1
ATOM 5767 O O . PHE B 1 338 ? -8.289 7.52 25.031 1 98.81 338 PHE B O 1
ATOM 5774 N N . ARG B 1 339 ? -7.871 9.484 26.031 1 98.62 339 ARG B N 1
ATOM 5775 C CA . ARG B 1 339 ? -8.469 9.07 27.297 1 98.62 339 ARG B CA 1
ATOM 5776 C C . ARG B 1 339 ? -9.961 8.805 27.141 1 98.62 339 ARG B C 1
ATOM 5778 O O . ARG B 1 339 ? -10.492 7.848 27.703 1 98.62 339 ARG B O 1
ATOM 5785 N N . TYR B 1 340 ? -10.578 9.648 26.344 1 98.44 340 TYR B N 1
ATOM 5786 C CA . TYR B 1 340 ? -12.016 9.562 26.125 1 98.44 340 TYR B CA 1
ATOM 5787 C C . TYR B 1 340 ? -12.359 8.383 25.219 1 98.44 340 TYR B C 1
ATOM 5789 O O . TYR B 1 340 ? -13.281 7.617 25.5 1 98.44 340 TYR B O 1
ATOM 5797 N N . THR B 1 341 ? -11.594 8.133 24.141 1 98.25 341 THR B N 1
ATOM 5798 C CA . THR B 1 341 ? -11.961 7.176 23.094 1 98.25 341 THR B CA 1
ATOM 5799 C C . THR B 1 341 ? -11.547 5.762 23.5 1 98.25 341 THR B C 1
ATOM 5801 O O . THR B 1 341 ? -12.055 4.781 22.953 1 98.25 341 THR B O 1
ATOM 5804 N N . ALA B 1 342 ? -10.656 5.598 24.469 1 98 342 ALA B N 1
ATOM 5805 C CA . ALA B 1 342 ? -10.125 4.289 24.844 1 98 342 ALA B CA 1
ATOM 5806 C C . ALA B 1 342 ? -11.242 3.369 25.344 1 98 342 ALA B C 1
ATOM 5808 O O . ALA B 1 342 ? -11.133 2.145 25.25 1 98 342 ALA B O 1
ATOM 5809 N N . GLU B 1 343 ? -12.312 3.998 25.781 1 96.31 343 GLU B N 1
ATOM 5810 C CA . GLU B 1 343 ? -13.43 3.229 26.328 1 96.31 343 GLU B CA 1
ATOM 5811 C C . GLU B 1 343 ? -13.992 2.264 25.297 1 96.31 343 GLU B C 1
ATOM 5813 O O . GLU B 1 343 ? -14.391 1.144 25.625 1 96.31 343 GLU B O 1
ATOM 5818 N N . VAL B 1 344 ? -14.031 2.633 24.062 1 95 344 VAL B N 1
ATOM 5819 C CA . VAL B 1 344 ? -14.734 1.837 23.062 1 95 344 VAL B CA 1
ATOM 5820 C C . VAL B 1 344 ? -13.75 0.953 22.312 1 95 344 VAL B C 1
ATOM 5822 O O . VAL B 1 344 ? -14.148 0.031 21.594 1 95 344 VAL B O 1
ATOM 5825 N N . SER B 1 345 ? -12.492 1.164 22.516 1 93.75 345 SER B N 1
ATOM 5826 C CA . SER B 1 345 ? -11.5 0.323 21.859 1 93.75 345 SER B CA 1
ATOM 5827 C C . SER B 1 345 ? -10.219 0.233 22.688 1 93.75 345 SER B C 1
ATOM 5829 O O . SER B 1 345 ? -9.133 0.54 22.203 1 93.75 345 SER B O 1
ATOM 5831 N N . PRO B 1 346 ? -10.312 -0.221 23.891 1 97.19 346 PRO B N 1
ATOM 5832 C CA . PRO B 1 346 ? -9.164 -0.242 24.797 1 97.19 346 PRO B CA 1
ATOM 5833 C C . PRO B 1 346 ? -7.988 -1.05 24.25 1 97.19 346 PRO B C 1
ATOM 5835 O O . PRO B 1 346 ? -6.832 -0.648 24.391 1 97.19 346 PRO B O 1
ATOM 5838 N N . GLU B 1 347 ? -8.219 -2.154 23.594 1 96.06 347 GLU B N 1
ATOM 5839 C CA . GLU B 1 347 ? -7.16 -3.006 23.062 1 96.06 347 GLU B CA 1
ATOM 5840 C C . GLU B 1 347 ? -6.328 -2.266 22.016 1 96.06 347 GLU B C 1
ATOM 5842 O O . GLU B 1 347 ? -5.098 -2.35 22.031 1 96.06 347 GLU B O 1
ATOM 5847 N N . ARG B 1 348 ? -6.98 -1.55 21.109 1 97.19 348 ARG B N 1
ATOM 5848 C CA . ARG B 1 348 ? -6.277 -0.809 20.062 1 97.19 348 ARG B CA 1
ATOM 5849 C C . ARG B 1 348 ? -5.438 0.316 20.672 1 97.19 348 ARG B C 1
ATOM 5851 O O . ARG B 1 348 ? -4.348 0.614 20.172 1 97.19 348 ARG B O 1
ATOM 5858 N N . HIS B 1 349 ? -5.992 0.934 21.75 1 98.5 349 HIS B N 1
ATOM 5859 C CA . HIS B 1 349 ? -5.223 1.976 22.422 1 98.5 349 HIS B CA 1
ATOM 5860 C C . HIS B 1 349 ? -3.979 1.398 23.094 1 98.5 349 HIS B C 1
ATOM 5862 O O . HIS B 1 349 ? -2.902 1.997 23.031 1 98.5 349 HIS B O 1
ATOM 5868 N N . LEU B 1 350 ? -4.094 0.216 23.703 1 98.44 350 LEU B N 1
ATOM 5869 C CA . LEU B 1 350 ? -2.961 -0.433 24.344 1 98.44 350 LEU B CA 1
ATOM 5870 C C . LEU B 1 350 ? -1.926 -0.878 23.312 1 98.44 350 LEU B C 1
ATOM 5872 O O . LEU B 1 350 ? -0.722 -0.715 23.531 1 98.44 350 LEU B O 1
ATOM 5876 N N . GLU B 1 351 ? -2.361 -1.439 22.203 1 97.81 351 GLU B N 1
ATOM 5877 C CA . GLU B 1 351 ? -1.455 -1.849 21.141 1 97.81 351 GLU B CA 1
ATOM 5878 C C . GLU B 1 351 ? -0.66 -0.661 20.594 1 97.81 351 GLU B C 1
ATOM 5880 O O . GLU B 1 351 ? 0.557 -0.748 20.422 1 97.81 351 GLU B O 1
ATOM 5885 N N . ALA B 1 352 ? -1.378 0.411 20.344 1 98.62 352 ALA B N 1
ATOM 5886 C CA . ALA B 1 352 ? -0.722 1.614 19.844 1 98.62 352 ALA B CA 1
ATOM 5887 C C . ALA B 1 352 ? 0.334 2.115 20.812 1 98.62 352 ALA B C 1
ATOM 5889 O O . ALA B 1 352 ? 1.436 2.496 20.406 1 98.62 352 ALA B O 1
ATOM 5890 N N . ALA B 1 353 ? -0.047 2.123 22.078 1 98.75 353 ALA B N 1
ATOM 5891 C CA . ALA B 1 353 ? 0.904 2.535 23.109 1 98.75 353 ALA B CA 1
ATOM 5892 C C . ALA B 1 353 ? 2.137 1.635 23.109 1 98.75 353 ALA B C 1
ATOM 5894 O O . ALA B 1 353 ? 3.266 2.117 23.25 1 98.75 353 ALA B O 1
ATOM 5895 N N . GLN B 1 354 ? 1.933 0.381 22.984 1 98.44 354 GLN B N 1
ATOM 5896 C CA . GLN B 1 354 ? 3.023 -0.588 22.953 1 98.44 354 GLN B CA 1
ATOM 5897 C C . GLN B 1 354 ? 3.957 -0.327 21.766 1 98.44 354 GLN B C 1
ATOM 5899 O O . GLN B 1 354 ? 5.18 -0.367 21.922 1 98.44 354 GLN B O 1
ATOM 5904 N N . TRP B 1 355 ? 3.4 -0.084 20.609 1 98 355 TRP B N 1
ATOM 5905 C CA . TRP B 1 355 ? 4.215 0.184 19.422 1 98 355 TRP B CA 1
ATOM 5906 C C . TRP B 1 355 ? 5.043 1.452 19.609 1 98 355 TRP B C 1
ATOM 5908 O O . TRP B 1 355 ? 6.164 1.548 19.109 1 98 355 TRP B O 1
ATOM 5918 N N . LEU B 1 356 ? 4.508 2.393 20.375 1 98.5 356 LEU B N 1
ATOM 5919 C CA . LEU B 1 356 ? 5.219 3.637 20.656 1 98.5 356 LEU B CA 1
ATOM 5920 C C . LEU B 1 356 ? 6.293 3.428 21.703 1 98.5 356 LEU B C 1
ATOM 5922 O O . LEU B 1 356 ? 7.043 4.355 22.031 1 98.5 356 LEU B O 1
ATOM 5926 N N . GLY B 1 357 ? 6.332 2.248 22.297 1 97.88 357 GLY B N 1
ATOM 5927 C CA . GLY B 1 357 ? 7.406 1.933 23.219 1 97.88 357 GLY B CA 1
ATOM 5928 C C . GLY B 1 357 ? 6.961 1.926 24.672 1 97.88 357 GLY B C 1
ATOM 5929 O O . GLY B 1 357 ? 7.789 1.825 25.578 1 97.88 357 GLY B O 1
ATOM 5930 N N . ALA B 1 358 ? 5.664 2.018 24.891 1 98.06 358 ALA B N 1
ATOM 5931 C CA . ALA B 1 358 ? 5.164 1.968 26.266 1 98.06 358 ALA B CA 1
ATOM 5932 C C . ALA B 1 358 ? 5.172 0.54 26.797 1 98.06 358 ALA B C 1
ATOM 5934 O O . ALA B 1 358 ? 5.008 -0.417 26.047 1 98.06 358 ALA B O 1
ATOM 5935 N N . ASP B 1 359 ? 5.402 0.405 28.078 1 96.19 359 ASP B N 1
ATOM 5936 C CA . ASP B 1 359 ? 5.227 -0.877 28.766 1 96.19 359 ASP B CA 1
ATOM 5937 C C . ASP B 1 359 ? 3.756 -1.129 29.078 1 96.19 359 ASP B C 1
ATOM 5939 O O . ASP B 1 359 ? 3.172 -0.438 29.922 1 96.19 359 ASP B O 1
ATOM 5943 N N . VAL B 1 360 ? 3.219 -2.051 28.422 1 97 360 VAL B N 1
ATOM 5944 C CA . VAL B 1 360 ? 1.789 -2.291 28.609 1 97 360 VAL B CA 1
ATOM 5945 C C . VAL B 1 360 ? 1.576 -3.578 29.391 1 97 360 VAL B C 1
ATOM 5947 O O . VAL B 1 360 ? 0.45 -4.07 29.5 1 97 360 VAL B O 1
ATOM 5950 N N . ARG B 1 361 ? 2.631 -4.273 29.938 1 92.75 361 ARG B N 1
ATOM 5951 C CA . ARG B 1 361 ? 2.506 -5.492 30.734 1 92.75 361 ARG B CA 1
ATOM 5952 C C . ARG B 1 361 ? 1.639 -5.258 31.969 1 92.75 361 ARG B C 1
ATOM 5954 O O . ARG B 1 361 ? 1.862 -4.309 32.719 1 92.75 361 ARG B O 1
ATOM 5961 N N . GLY B 1 362 ? 0.569 -5.965 32.094 1 95.25 362 GLY B N 1
ATOM 5962 C CA . GLY B 1 362 ? -0.323 -5.898 33.25 1 95.25 362 GLY B CA 1
ATOM 5963 C C . GLY B 1 362 ? -1.413 -4.855 33.094 1 95.25 362 GLY B C 1
ATOM 5964 O O . GLY B 1 362 ? -2.285 -4.73 33.969 1 95.25 362 GLY B O 1
ATOM 5965 N N . ALA B 1 363 ? -1.406 -4.066 32.031 1 97.06 363 ALA B N 1
ATOM 5966 C CA . ALA B 1 363 ? -2.436 -3.053 31.812 1 97.06 363 ALA B CA 1
ATOM 5967 C C . ALA B 1 363 ? -3.793 -3.695 31.547 1 97.06 363 ALA B C 1
ATOM 5969 O O . ALA B 1 363 ? -3.879 -4.715 30.859 1 97.06 363 ALA B O 1
ATOM 5970 N N . THR B 1 364 ? -4.797 -3.152 32.125 1 97.25 364 THR B N 1
ATOM 5971 C CA . THR B 1 364 ? -6.172 -3.57 31.906 1 97.25 364 THR B CA 1
ATOM 5972 C C . THR B 1 364 ? -6.855 -2.643 30.906 1 97.25 364 THR B C 1
ATOM 5974 O O . THR B 1 364 ? -6.332 -1.572 30.578 1 97.25 364 THR B O 1
ATOM 5977 N N . PRO B 1 365 ? -7.965 -3.059 30.375 1 96.44 365 PRO B N 1
ATOM 5978 C CA . PRO B 1 365 ? -8.711 -2.182 29.469 1 96.44 365 PRO B CA 1
ATOM 5979 C C . PRO B 1 365 ? -9.008 -0.813 30.078 1 96.44 365 PRO B C 1
ATOM 5981 O O . PRO B 1 365 ? -9.016 0.195 29.375 1 96.44 365 PRO B O 1
ATOM 5984 N N . GLU B 1 366 ? -9.211 -0.762 31.328 1 97.19 366 GLU B N 1
ATOM 5985 C CA . GLU B 1 366 ? -9.539 0.487 32 1 97.19 366 GLU B CA 1
ATOM 5986 C C . GLU B 1 366 ? -8.344 1.434 32.031 1 97.19 366 GLU B C 1
ATOM 5988 O O . GLU B 1 366 ? -8.508 2.65 32.125 1 97.19 366 GLU B O 1
ATOM 5993 N N . ASP B 1 367 ? -7.141 0.869 31.812 1 98 367 ASP B N 1
ATOM 5994 C CA . ASP B 1 367 ? -5.91 1.651 31.859 1 98 367 ASP B CA 1
ATOM 5995 C C . ASP B 1 367 ? -5.559 2.207 30.484 1 98 367 ASP B C 1
ATOM 5997 O O . ASP B 1 367 ? -4.703 3.084 30.359 1 98 367 ASP B O 1
ATOM 6001 N N . ALA B 1 368 ? -6.25 1.72 29.484 1 98.38 368 ALA B N 1
ATOM 6002 C CA . ALA B 1 368 ? -5.82 1.899 28.109 1 98.38 368 ALA B CA 1
ATOM 6003 C C . ALA B 1 368 ? -5.66 3.379 27.766 1 98.38 368 ALA B C 1
ATOM 6005 O O . ALA B 1 368 ? -4.648 3.785 27.188 1 98.38 368 ALA B O 1
ATOM 6006 N N . GLY B 1 369 ? -6.688 4.156 28.141 1 98.38 369 GLY B N 1
ATOM 6007 C CA . GLY B 1 369 ? -6.641 5.578 27.844 1 98.38 369 GLY B CA 1
ATOM 6008 C C . GLY B 1 369 ? -5.461 6.285 28.469 1 98.38 369 GLY B C 1
ATOM 6009 O O . GLY B 1 369 ? -4.766 7.062 27.812 1 98.38 369 GLY B O 1
ATOM 6010 N N . GLU B 1 370 ? -5.207 5.984 29.703 1 98.31 370 GLU B N 1
ATOM 6011 C CA . GLU B 1 370 ? -4.125 6.641 30.422 1 98.31 370 GLU B CA 1
ATOM 6012 C C . GLU B 1 370 ? -2.762 6.156 29.953 1 98.31 370 GLU B C 1
ATOM 6014 O O . GLU B 1 370 ? -1.793 6.918 29.938 1 98.31 370 GLU B O 1
ATOM 6019 N N . VAL B 1 371 ? -2.656 4.879 29.625 1 98.69 371 VAL B N 1
ATOM 6020 C CA . VAL B 1 371 ? -1.396 4.324 29.141 1 98.69 371 VAL B CA 1
ATOM 6021 C C . VAL B 1 371 ? -0.995 5.012 27.844 1 98.69 371 VAL B C 1
ATOM 6023 O O . VAL B 1 371 ? 0.142 5.465 27.688 1 98.69 371 VAL B O 1
ATOM 6026 N N . LEU B 1 372 ? -1.953 5.121 26.891 1 98.81 372 LEU B N 1
ATOM 6027 C CA . LEU B 1 372 ? -1.643 5.754 25.625 1 98.81 372 LEU B CA 1
ATOM 6028 C C . LEU B 1 372 ? -1.397 7.246 25.797 1 98.81 372 LEU B C 1
ATOM 6030 O O . LEU B 1 372 ? -0.4 7.781 25.312 1 98.81 372 LEU B O 1
ATOM 6034 N N . ALA B 1 373 ? -2.32 7.922 26.5 1 98.75 373 ALA B N 1
ATOM 6035 C CA . ALA B 1 373 ? -2.156 9.352 26.75 1 98.75 373 ALA B CA 1
ATOM 6036 C C . ALA B 1 373 ? -0.831 9.648 27.438 1 98.75 373 ALA B C 1
ATOM 6038 O O . ALA B 1 373 ? -0.14 10.609 27.094 1 98.75 373 ALA B O 1
ATOM 6039 N N . GLY B 1 374 ? -0.526 8.805 28.406 1 98.62 374 GLY B N 1
ATOM 6040 C CA . GLY B 1 374 ? 0.73 8.969 29.125 1 98.62 374 GLY B CA 1
ATOM 6041 C C . GLY B 1 374 ? 1.946 8.867 28.219 1 98.62 374 GLY B C 1
ATOM 6042 O O . GLY B 1 374 ? 2.881 9.664 28.344 1 98.62 374 GLY B O 1
ATOM 6043 N N . ARG B 1 375 ? 1.943 7.898 27.344 1 98.75 375 ARG B N 1
ATOM 6044 C CA . ARG B 1 375 ? 3.064 7.73 26.438 1 98.75 375 ARG B CA 1
ATOM 6045 C C . ARG B 1 375 ? 3.17 8.914 25.469 1 98.75 375 ARG B C 1
ATOM 6047 O O . ARG B 1 375 ? 4.27 9.391 25.188 1 98.75 375 ARG B O 1
ATOM 6054 N N . VAL B 1 376 ? 2.037 9.406 25 1 98.81 376 VAL B N 1
ATOM 6055 C CA . VAL B 1 376 ? 2.012 10.57 24.109 1 98.81 376 VAL B CA 1
ATOM 6056 C C . VAL B 1 376 ? 2.564 11.789 24.844 1 98.81 376 VAL B C 1
ATOM 6058 O O . VAL B 1 376 ? 3.375 12.539 24.297 1 98.81 376 VAL B O 1
ATOM 6061 N N . LEU B 1 377 ? 2.174 11.945 26.078 1 98.75 377 LEU B N 1
ATOM 6062 C CA . LEU B 1 377 ? 2.639 13.078 26.875 1 98.75 377 LEU B CA 1
ATOM 6063 C C . LEU B 1 377 ? 4.145 13.008 27.094 1 98.75 377 LEU B C 1
ATOM 6065 O O . LEU B 1 377 ? 4.832 14.031 27.047 1 98.75 377 LEU B O 1
ATOM 6069 N N . GLN B 1 378 ? 4.645 11.836 27.344 1 98.75 378 GLN B N 1
ATOM 6070 C CA . GLN B 1 378 ? 6.086 11.664 27.484 1 98.75 378 GLN B CA 1
ATOM 6071 C C . GLN B 1 378 ? 6.824 12.102 26.219 1 98.75 378 GLN B C 1
ATOM 6073 O O . GLN B 1 378 ? 7.852 12.773 26.297 1 98.75 378 GLN B O 1
ATOM 6078 N N . LEU B 1 379 ? 6.305 11.742 25.125 1 98.69 379 LEU B N 1
ATOM 6079 C CA . LEU B 1 379 ? 6.926 12.109 23.859 1 98.69 379 LEU B CA 1
ATOM 6080 C C . LEU B 1 379 ? 6.809 13.609 23.609 1 98.69 379 LEU B C 1
ATOM 6082 O O . LEU B 1 379 ? 7.746 14.234 23.125 1 98.69 379 LEU B O 1
ATOM 6086 N N . MET B 1 380 ? 5.629 14.211 23.906 1 98.69 380 MET B N 1
ATOM 6087 C CA . MET B 1 380 ? 5.449 15.656 23.797 1 98.69 380 MET B CA 1
ATOM 6088 C C . MET B 1 380 ? 6.52 16.406 24.578 1 98.69 380 MET B C 1
ATOM 6090 O O . MET B 1 380 ? 7.164 17.312 24.047 1 98.69 380 MET B O 1
ATOM 6094 N N . ARG B 1 381 ? 6.738 15.953 25.75 1 98.38 381 ARG B N 1
ATOM 6095 C CA . ARG B 1 381 ? 7.73 16.594 26.594 1 98.38 381 ARG B CA 1
ATOM 6096 C C . ARG B 1 381 ? 9.141 16.391 26.047 1 98.38 381 ARG B C 1
ATOM 6098 O O . ARG B 1 381 ? 9.938 17.328 26.031 1 98.38 381 ARG B O 1
ATOM 6105 N N . ALA B 1 382 ? 9.352 15.234 25.625 1 98.19 382 ALA B N 1
ATOM 6106 C CA . ALA B 1 382 ? 10.688 14.883 25.156 1 98.19 382 ALA B CA 1
ATOM 6107 C C . ALA B 1 382 ? 11.078 15.727 23.938 1 98.19 382 ALA B C 1
ATOM 6109 O O . ALA B 1 382 ? 12.258 16.047 23.75 1 98.19 382 ALA B O 1
ATOM 6110 N N . VAL B 1 383 ? 10.094 16.141 23.141 1 97.88 383 VAL B N 1
ATOM 6111 C CA . VAL B 1 383 ? 10.453 16.828 21.906 1 97.88 383 VAL B CA 1
ATOM 6112 C C . VAL B 1 383 ? 10.086 18.312 22.016 1 97.88 383 VAL B C 1
ATOM 6114 O O . VAL B 1 383 ? 10.07 19.031 21.016 1 97.88 383 VAL B O 1
ATOM 6117 N N . GLY B 1 384 ? 9.656 18.734 23.141 1 97.12 384 GLY B N 1
ATOM 6118 C CA . GLY B 1 384 ? 9.516 20.156 23.422 1 97.12 384 GLY B CA 1
ATOM 6119 C C . GLY B 1 384 ? 8.18 20.734 23 1 97.12 384 GLY B C 1
ATOM 6120 O O . GLY B 1 384 ? 8.086 21.906 22.641 1 97.12 384 GLY B O 1
ATOM 6121 N N . MET B 1 385 ? 7.129 19.984 23.078 1 97.81 385 MET B N 1
ATOM 6122 C CA . MET B 1 385 ? 5.797 20.484 22.75 1 97.81 385 MET B CA 1
ATOM 6123 C C . MET B 1 385 ? 5.23 21.312 23.891 1 97.81 385 MET B C 1
ATOM 6125 O O . MET B 1 385 ? 5.594 21.109 25.047 1 97.81 385 MET B O 1
ATOM 6129 N N . PRO B 1 386 ? 4.344 22.234 23.578 1 97.5 386 PRO B N 1
ATOM 6130 C CA . PRO B 1 386 ? 3.693 23.031 24.625 1 97.5 386 PRO B CA 1
ATOM 6131 C C . PRO B 1 386 ? 2.84 22.172 25.562 1 97.5 386 PRO B C 1
ATOM 6133 O O . PRO B 1 386 ? 2.352 21.109 25.156 1 97.5 386 PRO B O 1
ATOM 6136 N N . ASN B 1 387 ? 2.709 22.672 26.781 1 98.25 387 ASN B N 1
ATOM 6137 C CA . ASN B 1 387 ? 1.869 22.016 27.781 1 98.25 387 ASN B CA 1
ATOM 6138 C C . ASN B 1 387 ? 0.387 22.266 27.516 1 98.25 387 ASN B C 1
ATOM 6140 O O . ASN B 1 387 ? -0.242 23.062 28.234 1 98.25 387 ASN B O 1
ATOM 6144 N N . GLY B 1 388 ? -0.161 21.484 26.578 1 98.31 388 GLY B N 1
ATOM 6145 C CA . GLY B 1 388 ? -1.574 21.609 26.266 1 98.31 388 GLY B CA 1
ATOM 6146 C C . GLY B 1 388 ? -1.922 22.922 25.594 1 98.31 388 GLY B C 1
ATOM 6147 O O . GLY B 1 388 ? -1.053 23.594 25.031 1 98.31 388 GLY B O 1
ATOM 6148 N N . LEU B 1 389 ? -3.211 23.25 25.594 1 98.62 389 LEU B N 1
ATOM 6149 C CA . LEU B 1 389 ? -3.75 24.422 24.938 1 98.62 389 LEU B CA 1
ATOM 6150 C C . LEU B 1 389 ? -3.26 25.703 25.609 1 98.62 389 LEU B C 1
ATOM 6152 O O . LEU B 1 389 ? -3.068 26.734 24.953 1 98.62 389 LEU B O 1
ATOM 6156 N N . SER B 1 390 ? -3.012 25.594 26.906 1 98.25 390 SER B N 1
ATOM 6157 C CA . SER B 1 390 ? -2.498 26.766 27.609 1 98.25 390 SER B CA 1
ATOM 6158 C C . SER B 1 390 ? -1.113 27.156 27.109 1 98.25 390 SER B C 1
ATOM 6160 O O . SER B 1 390 ? -0.766 28.344 27.094 1 98.25 390 SER B O 1
ATOM 6162 N N . GLY B 1 391 ? -0.37 26.141 26.75 1 97.69 391 GLY B N 1
ATOM 6163 C CA . GLY B 1 391 ? 0.973 26.391 26.25 1 97.69 391 GLY B CA 1
ATOM 6164 C C . GLY B 1 391 ? 0.992 27.141 24.938 1 97.69 391 GLY B C 1
ATOM 6165 O O . GLY B 1 391 ? 2.031 27.672 24.531 1 97.69 391 GLY B O 1
ATOM 6166 N N . VAL B 1 392 ? -0.157 27.25 24.297 1 97.44 392 VAL B N 1
ATOM 6167 C CA . VAL B 1 392 ? -0.213 27.984 23.031 1 97.44 392 VAL B CA 1
ATOM 6168 C C . VAL B 1 392 ? -1.146 29.188 23.172 1 97.44 392 VAL B C 1
ATOM 6170 O O . VAL B 1 392 ? -1.619 29.734 22.188 1 97.44 392 VAL B O 1
ATOM 6173 N N . GLY B 1 393 ? -1.545 29.484 24.438 1 96.88 393 GLY B N 1
ATOM 6174 C CA . GLY B 1 393 ? -2.143 30.781 24.703 1 96.88 393 GLY B CA 1
ATOM 6175 C C . GLY B 1 393 ? -3.627 30.703 25.016 1 96.88 393 GLY B C 1
ATOM 6176 O O . GLY B 1 393 ? -4.285 31.734 25.188 1 96.88 393 GLY B O 1
ATOM 6177 N N . TYR B 1 394 ? -4.223 29.562 25.109 1 98.19 394 TYR B N 1
ATOM 6178 C CA . TYR B 1 394 ? -5.656 29.453 25.359 1 98.19 394 TYR B CA 1
ATOM 6179 C C . TYR B 1 394 ? -5.941 29.25 26.844 1 98.19 394 TYR B C 1
ATOM 6181 O O . TYR B 1 394 ? -5.109 28.703 27.562 1 98.19 394 TYR B O 1
ATOM 6189 N N . THR B 1 395 ? -7.086 29.719 27.25 1 97.88 395 THR B N 1
ATOM 6190 C CA . THR B 1 395 ? -7.562 29.578 28.625 1 97.88 395 THR B CA 1
ATOM 6191 C C . THR B 1 395 ? -8.969 28.984 28.641 1 97.88 395 THR B C 1
ATOM 6193 O O . THR B 1 395 ? -9.547 28.703 27.594 1 97.88 395 THR B O 1
ATOM 6196 N N . GLU B 1 396 ? -9.453 28.812 29.828 1 98.12 396 GLU B N 1
ATOM 6197 C CA . GLU B 1 396 ? -10.82 28.312 30 1 98.12 396 GLU B CA 1
ATOM 6198 C C . GLU B 1 396 ? -11.82 29.188 29.266 1 98.12 396 GLU B C 1
ATOM 6200 O O . GLU B 1 396 ? -12.836 28.688 28.766 1 98.12 396 GLU B O 1
ATOM 6205 N N . ALA B 1 397 ? -11.586 30.422 29.156 1 98 397 ALA B N 1
ATOM 6206 C CA . ALA B 1 397 ? -12.492 31.391 28.516 1 98 397 ALA B CA 1
ATOM 6207 C C . ALA B 1 397 ? -12.602 31.109 27.016 1 98 397 ALA B C 1
ATOM 6209 O O . ALA B 1 397 ? -13.547 31.578 26.375 1 98 397 ALA B O 1
ATOM 6210 N N . ASP B 1 398 ? -11.648 30.375 26.453 1 97.88 398 ASP B N 1
ATOM 6211 C CA . ASP B 1 398 ? -11.594 30.156 25.016 1 97.88 398 ASP B CA 1
ATOM 6212 C C . ASP B 1 398 ? -12.32 28.859 24.641 1 97.88 398 ASP B C 1
ATOM 6214 O O . ASP B 1 398 ? -12.547 28.578 23.469 1 97.88 398 ASP B O 1
ATOM 6218 N N . VAL B 1 399 ? -12.75 28.078 25.594 1 98.31 399 VAL B N 1
ATOM 6219 C CA . VAL B 1 399 ? -13.266 26.734 25.375 1 98.31 399 VAL B CA 1
ATOM 6220 C C . VAL B 1 399 ? -14.5 26.797 24.484 1 98.31 399 VAL B C 1
ATOM 6222 O O . VAL B 1 399 ? -14.656 25.984 23.562 1 98.31 399 VAL B O 1
ATOM 6225 N N . ASP B 1 400 ? -15.375 27.719 24.734 1 97.56 400 ASP B N 1
ATOM 6226 C CA . ASP B 1 400 ? -16.594 27.844 23.938 1 97.56 400 ASP B CA 1
ATOM 6227 C C . ASP B 1 400 ? -16.25 28.172 22.484 1 97.56 400 ASP B C 1
ATOM 6229 O O . ASP B 1 400 ? -16.828 27.578 21.562 1 97.56 400 ASP B O 1
ATOM 6233 N N . THR B 1 401 ? -15.359 29.109 22.328 1 95.81 401 THR B N 1
ATOM 6234 C CA . THR B 1 401 ? -14.938 29.5 20.984 1 95.81 401 THR B CA 1
ATOM 6235 C C . THR B 1 401 ? -14.297 28.328 20.266 1 95.81 401 THR B C 1
ATOM 6237 O O . THR B 1 401 ? -14.594 28.078 19.094 1 95.81 401 THR B O 1
ATOM 6240 N N . LEU B 1 402 ? -13.453 27.609 20.922 1 97.25 402 LEU B N 1
ATOM 6241 C CA . LEU B 1 402 ? -12.789 26.453 20.344 1 97.25 402 LEU B CA 1
ATOM 6242 C C . LEU B 1 402 ? -13.805 25.375 19.969 1 97.25 402 LEU B C 1
ATOM 6244 O O . LEU B 1 402 ? -13.711 24.766 18.906 1 97.25 402 LEU B O 1
ATOM 6248 N N . THR B 1 403 ? -14.773 25.156 20.859 1 97.75 403 THR B N 1
ATOM 6249 C CA . THR B 1 403 ? -15.805 24.156 20.625 1 97.75 403 THR B CA 1
ATOM 6250 C C . THR B 1 403 ? -16.625 24.516 19.375 1 97.75 403 THR B C 1
ATOM 6252 O O . THR B 1 403 ? -16.859 23.672 18.516 1 97.75 403 THR B O 1
ATOM 6255 N N . GLU B 1 404 ? -17 25.766 19.266 1 94.75 404 GLU B N 1
ATOM 6256 C CA . GLU B 1 404 ? -17.797 26.234 18.141 1 94.75 404 GLU B CA 1
ATOM 6257 C C . GLU B 1 404 ? -17.016 26.125 16.828 1 94.75 404 GLU B C 1
ATOM 6259 O O . GLU B 1 404 ? -17.578 25.875 15.773 1 94.75 404 GLU B O 1
ATOM 6264 N N . GLY B 1 405 ? -15.711 26.328 16.953 1 91.81 405 GLY B N 1
ATOM 6265 C CA . GLY B 1 405 ? -14.859 26.219 15.773 1 91.81 405 GLY B CA 1
ATOM 6266 C C . GLY B 1 405 ? -14.625 24.797 15.328 1 91.81 405 GLY B C 1
ATOM 6267 O O . GLY B 1 405 ? -14.453 24.531 14.133 1 91.81 405 GLY B O 1
ATOM 6268 N N . ALA B 1 406 ? -14.609 23.844 16.25 1 94.88 406 ALA B N 1
ATOM 6269 C CA . ALA B 1 406 ? -14.297 22.453 15.953 1 94.88 406 ALA B CA 1
ATOM 6270 C C . ALA B 1 406 ? -15.539 21.703 15.477 1 94.88 406 ALA B C 1
ATOM 6272 O O . ALA B 1 406 ? -15.445 20.797 14.641 1 94.88 406 ALA B O 1
ATOM 6273 N N . PHE B 1 407 ? -16.703 22.094 15.938 1 94.75 407 PHE B N 1
ATOM 6274 C CA . PHE B 1 407 ? -17.922 21.312 15.766 1 94.75 407 PHE B CA 1
ATOM 6275 C C . PHE B 1 407 ? -18.281 21.172 14.289 1 94.75 407 PHE B C 1
ATOM 6277 O O . PHE B 1 407 ? -18.75 20.125 13.852 1 94.75 407 PHE B O 1
ATOM 6284 N N . PRO B 1 408 ? -18.031 22.203 13.461 1 90.31 408 PRO B N 1
ATOM 6285 C CA . PRO B 1 408 ? -18.375 22.078 12.039 1 90.31 408 PRO B CA 1
ATOM 6286 C C . PRO B 1 408 ? -17.484 21.062 11.312 1 90.31 408 PRO B C 1
ATOM 6288 O O . PRO B 1 408 ? -17.781 20.703 10.172 1 90.31 408 PRO B O 1
ATOM 6291 N N . GLN B 1 409 ? -16.391 20.641 11.922 1 90.75 409 GLN B N 1
ATOM 6292 C CA . GLN B 1 409 ? -15.492 19.688 11.281 1 90.75 409 GLN B CA 1
ATOM 6293 C C . GLN B 1 409 ? -16.031 18.266 11.383 1 90.75 409 GLN B C 1
ATOM 6295 O O . GLN B 1 409 ? -15.312 17.359 11.82 1 90.75 409 GLN B O 1
ATOM 6300 N N . GLN B 1 410 ? -17.219 18.062 10.859 1 90.44 410 GLN B N 1
ATOM 6301 C CA . GLN B 1 410 ? -17.969 16.828 11.062 1 90.44 410 GLN B CA 1
ATOM 6302 C C . GLN B 1 410 ? -17.297 15.664 10.336 1 90.44 410 GLN B C 1
ATOM 6304 O O . GLN B 1 410 ? -17.344 14.523 10.812 1 90.44 410 GLN B O 1
ATOM 6309 N N . ARG B 1 411 ? -16.75 15.938 9.195 1 86.62 411 ARG B N 1
ATOM 6310 C CA . ARG B 1 411 ? -16.062 14.867 8.477 1 86.62 411 ARG B CA 1
ATOM 6311 C C . ARG B 1 411 ? -15.031 14.18 9.359 1 86.62 411 ARG B C 1
ATOM 6313 O O . ARG B 1 411 ? -14.883 12.953 9.32 1 86.62 411 ARG B O 1
ATOM 6320 N N . LEU B 1 412 ? -14.305 14.914 10.141 1 93.75 412 LEU B N 1
ATOM 6321 C CA . LEU B 1 412 ? -13.281 14.383 11.039 1 93.75 412 LEU B CA 1
ATOM 6322 C C . LEU B 1 412 ? -13.914 13.828 12.312 1 93.75 412 LEU B C 1
ATOM 6324 O O . LEU B 1 412 ? -13.578 12.727 12.75 1 93.75 412 LEU B O 1
ATOM 6328 N N . LEU B 1 413 ? -14.852 14.594 12.859 1 96.12 413 LEU B N 1
ATOM 6329 C CA . LEU B 1 413 ? -15.422 14.242 14.156 1 96.12 413 LEU B CA 1
ATOM 6330 C C . LEU B 1 413 ? -16.234 12.953 14.055 1 96.12 413 LEU B C 1
ATOM 6332 O O . LEU B 1 413 ? -16.281 12.164 15 1 96.12 413 LEU B O 1
ATOM 6336 N N . GLN B 1 414 ? -16.859 12.703 12.922 1 94.69 414 GLN B N 1
ATOM 6337 C CA . GLN B 1 414 ? -17.688 11.516 12.75 1 94.69 414 GLN B CA 1
ATOM 6338 C C . GLN B 1 414 ? -16.844 10.266 12.539 1 94.69 414 GLN B C 1
ATOM 6340 O O . GLN B 1 414 ? -17.344 9.148 12.617 1 94.69 414 GLN B O 1
ATOM 6345 N N . ASN B 1 415 ? -15.594 10.477 12.266 1 96.88 415 ASN B N 1
ATOM 6346 C CA . ASN B 1 415 ? -14.68 9.352 12.109 1 96.88 415 ASN B CA 1
ATOM 6347 C C . ASN B 1 415 ? -14.148 8.867 13.453 1 96.88 415 ASN B C 1
ATOM 6349 O O . ASN B 1 415 ? -13.477 7.836 13.531 1 96.88 415 ASN B O 1
ATOM 6353 N N . ALA B 1 416 ? -14.422 9.656 14.516 1 97.94 416 ALA B N 1
ATOM 6354 C CA . ALA B 1 416 ? -14.039 9.227 15.867 1 97.94 416 ALA B CA 1
ATOM 6355 C C . ALA B 1 416 ? -14.828 7.984 16.281 1 97.94 416 ALA B C 1
ATOM 6357 O O . ALA B 1 416 ? -15.969 7.797 15.867 1 97.94 416 ALA B O 1
ATOM 6358 N N . PRO B 1 417 ? -14.203 7.113 17.078 1 96.88 417 PRO B N 1
ATOM 6359 C CA . PRO B 1 417 ? -14.875 5.875 17.484 1 96.88 417 PRO B CA 1
ATOM 6360 C C . PRO B 1 417 ? -15.984 6.105 18.5 1 96.88 417 PRO B C 1
ATOM 6362 O O . PRO B 1 417 ? -16.75 5.188 18.812 1 96.88 417 PRO B O 1
ATOM 6365 N N . ARG B 1 418 ? -16.062 7.289 19.031 1 96.81 418 ARG B N 1
ATOM 6366 C CA . ARG B 1 418 ? -17.094 7.688 20 1 96.81 418 ARG B CA 1
ATOM 6367 C C . ARG B 1 418 ? -17.719 9.023 19.609 1 96.81 418 ARG B C 1
ATOM 6369 O O . ARG B 1 418 ? -17.062 9.859 18.969 1 96.81 418 ARG B O 1
ATOM 6376 N N . GLU B 1 419 ? -18.891 9.242 20.078 1 96.06 419 GLU B N 1
ATOM 6377 C CA . GLU B 1 419 ? -19.641 10.438 19.703 1 96.06 419 GLU B CA 1
ATOM 6378 C C . GLU B 1 419 ? -18.906 11.711 20.125 1 96.06 419 GLU B C 1
ATOM 6380 O O . GLU B 1 419 ? -18.375 11.781 21.25 1 96.06 419 GLU B O 1
ATOM 6385 N N . MET B 1 420 ? -18.875 12.695 19.234 1 97.5 420 MET B N 1
ATOM 6386 C CA . MET B 1 420 ? -18.234 13.984 19.484 1 97.5 420 MET B CA 1
ATOM 6387 C C . MET B 1 420 ? -19.266 15.109 19.484 1 97.5 420 MET B C 1
ATOM 6389 O O . MET B 1 420 ? -19.234 15.984 18.609 1 97.5 420 MET B O 1
ATOM 6393 N N . SER B 1 421 ? -20.094 15.141 20.516 1 97.81 421 SER B N 1
ATOM 6394 C CA . SER B 1 421 ? -21.078 16.219 20.656 1 97.81 421 SER B CA 1
ATOM 6395 C C . SER B 1 421 ? -20.406 17.5 21.156 1 97.81 421 SER B C 1
ATOM 6397 O O . SER B 1 421 ? -19.25 17.469 21.562 1 97.81 421 SER B O 1
ATOM 6399 N N . LYS B 1 422 ? -21.125 18.594 21.094 1 97.88 422 LYS B N 1
ATOM 6400 C CA . LYS B 1 422 ? -20.562 19.859 21.578 1 97.88 422 LYS B CA 1
ATOM 6401 C C . LYS B 1 422 ? -20.172 19.766 23.047 1 97.88 422 LYS B C 1
ATOM 6403 O O . LYS B 1 422 ? -19.078 20.203 23.422 1 97.88 422 LYS B O 1
ATOM 6408 N N . PRO B 1 423 ? -20.969 19.156 23.891 1 98.44 423 PRO B N 1
ATOM 6409 C CA . PRO B 1 423 ? -20.562 19.016 25.281 1 98.44 423 PRO B CA 1
ATOM 6410 C C . PRO B 1 423 ? -19.297 18.156 25.438 1 98.44 423 PRO B C 1
ATOM 6412 O O . PRO B 1 423 ? -18.453 18.453 26.281 1 98.44 423 PRO B O 1
ATOM 6415 N N . VAL B 1 424 ? -19.266 17.094 24.656 1 98.62 424 VAL B N 1
ATOM 6416 C CA . VAL B 1 424 ? -18.078 16.234 24.688 1 98.62 424 VAL B CA 1
ATOM 6417 C C . VAL B 1 424 ? -16.844 17.047 24.266 1 98.62 424 VAL B C 1
ATOM 6419 O O . VAL B 1 424 ? -15.812 17.016 24.938 1 98.62 424 VAL B O 1
ATOM 6422 N N . LEU B 1 425 ? -16.953 17.812 23.172 1 98.69 425 LEU B N 1
ATOM 6423 C CA . LEU B 1 425 ? -15.852 18.625 22.672 1 98.69 425 LEU B CA 1
ATOM 6424 C C . LEU B 1 425 ? -15.422 19.656 23.719 1 98.69 425 LEU B C 1
ATOM 6426 O O . LEU B 1 425 ? -14.227 19.844 23.938 1 98.69 425 LEU B O 1
ATOM 6430 N N . SER B 1 426 ? -16.422 20.297 24.312 1 98.62 426 SER B N 1
ATOM 6431 C CA . SER B 1 426 ? -16.109 21.266 25.344 1 98.62 426 SER B CA 1
ATOM 6432 C C . SER B 1 426 ? -15.328 20.625 26.484 1 98.62 426 SER B C 1
ATOM 6434 O O . SER B 1 426 ? -14.367 21.203 27 1 98.62 426 SER B O 1
ATOM 6436 N N . GLY B 1 427 ? -15.797 19.516 26.875 1 98.75 427 GLY B N 1
ATOM 6437 C CA . GLY B 1 427 ? -15.086 18.766 27.906 1 98.75 427 GLY B CA 1
ATOM 6438 C C . GLY B 1 427 ? -13.672 18.391 27.5 1 98.75 427 GLY B C 1
ATOM 6439 O O . GLY B 1 427 ? -12.75 18.484 28.312 1 98.75 427 GLY B O 1
ATOM 6440 N N . LEU B 1 428 ? -13.484 17.938 26.312 1 98.81 428 LEU B N 1
ATOM 6441 C CA . LEU B 1 428 ? -12.172 17.547 25.812 1 98.81 428 LEU B CA 1
ATOM 6442 C C . LEU B 1 428 ? -11.234 18.75 25.75 1 98.81 428 LEU B C 1
ATOM 6444 O O . LEU B 1 428 ? -10.055 18.641 26.109 1 98.81 428 LEU B O 1
ATOM 6448 N N . PHE B 1 429 ? -11.727 19.922 25.234 1 98.81 429 PHE B N 1
ATOM 6449 C CA . PHE B 1 429 ? -10.906 21.141 25.219 1 98.81 429 PHE B CA 1
ATOM 6450 C C . PHE B 1 429 ? -10.484 21.516 26.641 1 98.81 429 PHE B C 1
ATOM 6452 O O . PHE B 1 429 ? -9.336 21.922 26.859 1 98.81 429 PHE B O 1
ATOM 6459 N N . ARG B 1 430 ? -11.383 21.375 27.625 1 98.75 430 ARG B N 1
ATOM 6460 C CA . ARG B 1 430 ? -11.055 21.703 29.016 1 98.75 430 ARG B CA 1
ATOM 6461 C C . ARG B 1 430 ? -9.969 20.766 29.547 1 98.75 430 ARG B C 1
ATOM 6463 O O . ARG B 1 430 ? -9.031 21.219 30.203 1 98.75 430 ARG B O 1
ATOM 6470 N N . GLN B 1 431 ? -10.109 19.531 29.203 1 98.69 431 GLN B N 1
ATOM 6471 C CA . GLN B 1 431 ? -9.148 18.531 29.672 1 98.69 431 GLN B CA 1
ATOM 6472 C C . GLN B 1 431 ? -7.797 18.719 28.984 1 98.69 431 GLN B C 1
ATOM 6474 O O . GLN B 1 431 ? -6.773 18.234 29.469 1 98.69 431 GLN B O 1
ATOM 6479 N N . ALA B 1 432 ? -7.738 19.391 27.859 1 98.88 432 ALA B N 1
ATOM 6480 C CA . ALA B 1 432 ? -6.52 19.562 27.062 1 98.88 432 ALA B CA 1
ATOM 6481 C C . ALA B 1 432 ? -5.805 20.844 27.438 1 98.88 432 ALA B C 1
ATOM 6483 O O . ALA B 1 432 ? -4.738 21.156 26.891 1 98.88 432 ALA B O 1
ATOM 6484 N N . LEU B 1 433 ? -6.395 21.641 28.344 1 98.75 433 LEU B N 1
ATOM 6485 C CA . LEU B 1 433 ? -5.828 22.938 28.672 1 98.75 433 LEU B CA 1
ATOM 6486 C C . LEU B 1 433 ? -4.43 22.797 29.266 1 98.75 433 LEU B C 1
ATOM 6488 O O . LEU B 1 433 ? -3.521 23.547 28.906 1 98.75 433 LEU B O 1
ATOM 6492 N N . ARG B 1 434 ? -4.316 21.797 30.109 1 98.38 434 ARG B N 1
ATOM 6493 C CA . ARG B 1 434 ? -3.031 21.609 30.766 1 98.38 434 ARG B CA 1
ATOM 6494 C C . ARG B 1 434 ? -2.842 20.141 31.172 1 98.38 434 ARG B C 1
ATOM 6496 O O . ARG B 1 434 ? -3.75 19.516 31.719 1 98.38 434 ARG B O 1
ATOM 6503 N N . TYR B 1 435 ? -1.606 19.656 30.875 1 98.19 435 TYR B N 1
ATOM 6504 C CA . TYR B 1 435 ? -1.33 18.25 31.203 1 98.19 435 TYR B CA 1
ATOM 6505 C C . TYR B 1 435 ? -0.278 18.141 32.281 1 98.19 435 TYR B C 1
ATOM 6507 O O . TYR B 1 435 ? -0.246 17.156 33.031 1 98.19 435 TYR B O 1
ATOM 6515 N N . TRP B 1 436 ? 0.678 19.062 32.281 1 96.56 436 TRP B N 1
ATOM 6516 C CA . TRP B 1 436 ? 1.722 19.031 33.312 1 96.56 436 TRP B CA 1
ATOM 6517 C C . TRP B 1 436 ? 2.088 20.438 33.781 1 96.56 436 TRP B C 1
ATOM 6519 O O . TRP B 1 436 ? 1.803 21.422 33.062 1 96.56 436 TRP B O 1
#

Nearest PDB structures (foldseek):
  2bl4-assembly1_A  TM=9.427E-01  e=4.906E-27  Escherichia coli
  6c7l-assembly1_A-2  TM=9.180E-01  e=1.781E-24  Thermococcus thioreducens
  1vhd-assembly1_B  TM=9.194E-01  e=3.081E-23  Thermotoga maritima
  1o2d-assembly1_A  TM=9.178E-01  e=7.351E-23  Thermotoga maritima
  1oj7-assembly1_D  TM=8.750E-01  e=2.625E-21  Escherichia coli K-12

Organism: Cystobacter fuscus (strain ATCC 25194 / DSM 2262 / NBRC 100088 / M29) (NCBI:txid1242864)

Radius of gyration: 26.68 Å; Cα contacts (8 Å, |Δi|>4): 2041; chains: 2; bounding box: 56×76×66 Å

InterPro domains:
  IPR001670 Alcohol dehydrogenase, iron-type/glycerol dehydrogenase GldA [PF00465] (23-195)
  IPR018211 Alcohol dehydrogenase, iron-type, conserved site [PS00913] (191-219)
  IPR039697 Iron-type alcohol dehydrogenase-like [PTHR11496] (18-433)
  IPR042157 Hydroxyacid-oxoacid transhydrogenase [cd08190] (22-433)
  IPR056798 Fe-containing alcohol dehydrogenase-like, C-terminal [PF25137] (241-432)

pLDDT: mean 94.53, std 7.49, range [27.84, 98.94]